Protein AF-0000000074753917 (afdb_homodimer)

pLDDT: mean 88.94, std 12.9, range [31.03, 98.81]

Solvent-accessible surface area (backbone atoms only — not comparable to full-atom values): 69156 Å² total; per-residue (Å²): 127,80,75,70,12,52,40,62,36,69,47,98,84,68,41,63,50,66,64,61,55,53,52,46,28,56,26,47,23,32,44,89,76,32,64,66,59,22,52,51,49,69,64,51,82,56,47,69,70,53,42,57,65,52,52,42,49,50,44,42,52,25,36,52,36,48,66,42,31,53,47,26,25,50,34,23,52,50,45,45,39,64,49,29,24,31,27,57,91,94,45,72,39,32,38,57,54,45,55,71,66,47,72,77,55,65,57,34,76,37,76,46,73,21,71,34,67,85,62,93,44,62,61,35,44,54,97,92,40,74,30,43,47,67,51,42,38,48,47,33,50,49,38,37,74,58,40,22,35,42,71,61,26,33,51,44,52,32,52,46,38,72,33,47,72,68,52,58,30,61,78,33,36,35,35,28,38,25,39,81,32,86,73,31,53,46,72,59,42,25,38,32,27,17,32,35,38,46,35,37,61,65,37,40,70,60,36,47,49,52,52,53,53,31,46,61,16,30,8,32,36,35,35,36,16,75,59,85,56,89,48,71,70,61,35,16,64,40,25,38,48,48,57,46,68,34,40,39,26,50,40,41,33,47,57,63,72,49,59,90,54,67,47,38,34,45,30,58,42,62,78,60,65,53,68,56,22,34,42,50,42,48,32,52,47,54,39,50,56,49,46,54,71,65,45,90,43,62,34,28,38,34,44,74,33,66,44,56,33,58,39,46,52,49,73,63,34,51,53,40,3,51,49,36,42,71,64,48,60,67,66,57,57,52,51,20,59,64,29,38,81,72,76,44,25,63,42,73,38,73,62,62,64,59,85,79,23,56,39,40,37,66,18,47,40,64,90,68,33,53,41,47,50,48,30,53,45,55,50,51,28,48,45,49,51,39,27,74,72,59,14,37,30,30,42,33,20,34,41,50,53,62,33,73,78,53,43,65,41,60,69,52,33,40,11,56,72,13,35,56,79,47,51,30,28,47,69,36,49,48,63,29,50,30,34,51,53,47,46,52,42,42,33,28,74,69,36,74,76,24,67,24,18,52,86,31,85,64,92,31,65,52,49,43,46,41,40,51,23,43,30,22,6,52,65,23,14,21,43,20,49,50,26,45,43,60,54,11,27,52,50,30,46,41,65,70,46,47,47,46,51,48,50,31,52,53,22,46,52,49,20,53,50,27,46,50,30,41,51,29,36,75,74,66,30,44,80,69,18,43,64,57,50,43,55,55,48,57,55,47,54,51,53,30,51,36,18,67,70,58,76,38,94,53,60,34,67,62,44,41,54,56,49,48,54,52,46,43,49,48,20,32,58,68,58,36,70,49,70,70,31,37,64,56,17,45,67,20,43,37,42,21,51,50,31,49,21,54,51,43,28,46,45,22,46,44,50,22,33,46,67,73,72,44,82,55,67,70,54,55,48,48,58,59,48,47,53,75,60,35,45,58,43,22,51,49,11,47,50,42,26,50,60,34,28,34,64,53,35,44,45,34,45,68,69,12,50,33,37,74,49,67,19,36,47,62,33,49,51,18,62,72,53,26,65,61,40,52,49,46,50,48,59,60,47,41,52,59,59,57,56,50,45,57,54,48,27,52,70,73,52,121,129,79,76,71,13,54,41,62,37,69,46,99,83,68,42,65,49,64,64,62,54,54,53,47,28,57,26,46,22,32,44,89,76,32,65,67,58,22,52,51,48,70,64,53,83,57,48,68,70,53,44,58,64,53,51,42,50,51,44,41,51,25,37,51,35,47,66,42,32,52,48,27,24,50,36,23,50,48,46,45,38,62,50,30,24,32,27,55,92,93,46,73,40,32,38,56,54,44,54,71,65,48,72,77,55,66,56,33,74,36,76,46,72,22,72,32,69,84,63,92,45,64,61,35,43,54,96,91,39,74,30,43,44,66,50,43,36,49,48,32,50,48,37,37,75,58,39,21,35,43,69,60,28,31,51,43,53,32,51,44,38,71,34,46,72,67,51,58,31,61,77,33,36,34,35,29,38,25,38,82,32,86,73,32,54,46,73,58,42,25,37,31,28,16,33,35,39,45,34,40,61,66,37,40,72,58,35,48,50,54,53,52,52,31,45,60,16,30,8,32,36,35,35,38,17,74,59,86,56,90,48,70,70,60,35,16,64,42,24,38,47,49,58,48,69,34,37,39,26,50,40,42,32,47,55,61,71,49,59,90,54,67,46,39,33,44,30,59,42,62,77,59,66,53,68,56,22,33,44,48,43,48,35,52,46,54,36,49,55,48,47,55,71,65,44,91,43,64,34,27,40,34,45,72,32,68,46,57,33,56,38,45,52,49,75,61,34,52,52,40,4,52,49,35,42,71,65,48,62,65,65,58,59,55,50,20,59,65,29,39,81,73,76,45,26,62,43,74,39,75,61,62,63,60,86,80,24,54,40,39,38,66,18,48,38,61,89,66,35,54,42,46,50,48,31,53,45,56,52,51,27,48,45,50,51,40,25,76,72,60,14,38,29,31,43,34,20,34,41,51,52,62,35,72,77,51,43,67,39,61,71,50,34,40,12,56,71,12,35,55,79,47,51,32,26,46,69,36,48,48,63,29,50,31,34,51,52,48,45,51,41,42,33,27,75,69,35,74,75,24,68,22,19,53,85,31,87,65,91,31,65,52,48,46,47,40,40,51,24,42,30,22,7,50,66,25,14,20,43,21,49,50,27,45,41,60,55,13,27,50,49,30,46,41,64,70,44,48,48,47,52,48,51,31,50,53,22,46,53,50,19,55,51,28,45,49,29,40,50,30,35,75,73,66,30,44,80,67,18,44,63,57,50,43,55,55,50,57,55,47,55,53,54,28,51,36,18,66,70,59,75,38,93,53,58,34,66,62,44,40,53,56,49,48,53,53,47,44,48,48,21,33,57,69,57,35,71,49,70,71,32,38,63,56,18,44,69,21,44,38,41,21,51,50,31,49,22,54,51,44,28,46,46,23,46,46,51,24,33,47,68,71,70,44,83,55,67,69,54,55,49,49,59,60,48,48,55,75,60,36,44,59,43,24,50,50,12,48,51,43,26,50,60,34,28,36,63,54,35,48,46,35,46,67,70,13,50,31,36,73,48,67,19,35,48,63,38,48,53,19,61,73,55,27,64,61,41,50,48,44,49,48,58,61,47,41,54,58,59,56,57,50,45,57,53,48,28,51,70,72,53,119

Structure (mmCIF, N/CA/C/O backbone):
data_AF-0000000074753917-model_v1
#
loop_
_entity.id
_entity.type
_entity.pdbx_description
1 polymer 'very-long-chain (3R)-3-hydroxyacyl-CoA dehydratase'
#
loop_
_atom_site.group_PDB
_atom_site.id
_atom_site.type_symbol
_atom_site.label_atom_id
_atom_site.label_alt_id
_atom_site.label_comp_id
_atom_site.label_asym_id
_atom_site.label_entity_id
_atom_site.label_seq_id
_atom_site.pdbx_PDB_ins_code
_atom_site.Cartn_x
_atom_site.Cartn_y
_atom_site.Cartn_z
_atom_site.occupancy
_atom_site.B_iso_or_equiv
_atom_site.auth_seq_id
_atom_site.auth_comp_id
_atom_site.auth_asym_id
_atom_site.auth_atom_id
_atom_site.pdbx_PDB_model_num
ATOM 1 N N . MET A 1 1 ? 56.219 -2.816 -18.172 1 31.53 1 MET A N 1
ATOM 2 C CA . MET A 1 1 ? 55.719 -4.172 -17.984 1 31.53 1 MET A CA 1
ATOM 3 C C . MET A 1 1 ? 54.188 -4.199 -18.109 1 31.53 1 MET A C 1
ATOM 5 O O . MET A 1 1 ? 53.5 -3.49 -17.391 1 31.53 1 MET A O 1
ATOM 9 N N . ALA A 1 2 ? 53.75 -4.484 -19.141 1 47.72 2 ALA A N 1
ATOM 10 C CA . ALA A 1 2 ? 52.312 -4.484 -19.438 1 47.72 2 ALA A CA 1
ATOM 11 C C . ALA A 1 2 ? 51.562 -5.242 -18.359 1 47.72 2 ALA A C 1
ATOM 13 O O . ALA A 1 2 ? 52 -6.297 -17.891 1 47.72 2 ALA A O 1
ATOM 14 N N . ALA A 1 3 ? 50.625 -4.637 -17.734 1 69.56 3 ALA A N 1
ATOM 15 C CA . ALA A 1 3 ? 49.844 -5.172 -16.641 1 69.56 3 ALA A CA 1
ATOM 16 C C . ALA A 1 3 ? 49.188 -6.492 -17.047 1 69.56 3 ALA A C 1
ATOM 18 O O . ALA A 1 3 ? 48.656 -6.625 -18.141 1 69.56 3 ALA A O 1
ATOM 19 N N . THR A 1 4 ? 49.625 -7.695 -16.656 1 84.12 4 THR A N 1
ATOM 20 C CA . THR A 1 4 ? 49.125 -9.047 -16.922 1 84.12 4 THR A CA 1
ATOM 21 C C . THR A 1 4 ? 47.656 -9.18 -16.5 1 84.12 4 THR A C 1
ATOM 23 O O . THR A 1 4 ? 47.219 -8.5 -15.586 1 84.12 4 THR A O 1
ATOM 26 N N . GLY A 1 5 ? 46.906 -10.008 -17.438 1 93.88 5 GLY A N 1
ATOM 27 C CA . GLY A 1 5 ? 45.5 -10.266 -17.156 1 93.88 5 GLY A CA 1
ATOM 28 C C . GLY A 1 5 ? 44.562 -9.43 -17.984 1 93.88 5 GLY A C 1
ATOM 29 O O . GLY A 1 5 ? 44.906 -9.07 -19.125 1 93.88 5 GLY A O 1
ATOM 30 N N . LEU A 1 6 ? 43.375 -9.25 -17.547 1 95.88 6 LEU A N 1
ATOM 31 C CA . LEU A 1 6 ? 42.375 -8.5 -18.281 1 95.88 6 LEU A CA 1
ATOM 32 C C . LEU A 1 6 ? 42.562 -7 -18.109 1 95.88 6 LEU A C 1
ATOM 34 O O . LEU A 1 6 ? 42.625 -6.492 -17 1 95.88 6 LEU A O 1
ATOM 38 N N . ASN A 1 7 ? 42.688 -6.312 -19.266 1 95 7 ASN A N 1
ATOM 39 C CA . ASN A 1 7 ? 43 -4.887 -19.234 1 95 7 ASN A CA 1
ATOM 40 C C . ASN A 1 7 ? 42.219 -4.117 -20.297 1 95 7 ASN A C 1
ATOM 42 O O . ASN A 1 7 ? 41.688 -4.715 -21.234 1 95 7 ASN A O 1
ATOM 46 N N . PHE A 1 8 ? 42.25 -2.797 -20.141 1 95.94 8 PHE A N 1
ATOM 47 C CA . PHE A 1 8 ? 41.719 -1.912 -21.172 1 95.94 8 PHE A CA 1
ATOM 48 C C . PHE A 1 8 ? 42.594 -1.963 -22.422 1 95.94 8 PHE A C 1
ATOM 50 O O . PHE A 1 8 ? 43.781 -2.281 -22.328 1 95.94 8 PHE A O 1
ATOM 57 N N . PRO A 1 9 ? 42 -1.689 -23.562 1 93.31 9 PRO A N 1
ATOM 58 C CA . PRO A 1 9 ? 42.812 -1.707 -24.781 1 93.31 9 PRO A CA 1
ATOM 59 C C . PRO A 1 9 ? 43.812 -0.55 -24.859 1 93.31 9 PRO A C 1
ATOM 61 O O . PRO A 1 9 ? 43.594 0.493 -24.234 1 93.31 9 PRO A O 1
ATOM 64 N N . LEU A 1 10 ? 44.812 -0.802 -25.547 1 90.06 10 LEU A N 1
ATOM 65 C CA . LEU A 1 10 ? 45.75 0.277 -25.812 1 90.06 10 LEU A CA 1
ATOM 66 C C . LEU A 1 10 ? 45.188 1.241 -26.859 1 90.06 10 LEU A C 1
ATOM 68 O O . LEU A 1 10 ? 44.625 0.813 -27.859 1 90.06 10 LEU A O 1
ATOM 72 N N . ASP A 1 11 ? 45.281 2.484 -26.484 1 85.31 11 ASP A N 1
ATOM 73 C CA . ASP A 1 11 ? 44.812 3.465 -27.469 1 85.31 11 ASP A CA 1
ATOM 74 C C . ASP A 1 11 ? 45.938 3.807 -28.453 1 85.31 11 ASP A C 1
ATOM 76 O O . ASP A 1 11 ? 47 3.176 -28.453 1 85.31 11 ASP A O 1
ATOM 80 N N . ALA A 1 12 ? 45.719 4.91 -29.328 1 83.44 12 ALA A N 1
ATOM 81 C CA . ALA A 1 12 ? 46.656 5.328 -30.359 1 83.44 12 ALA A CA 1
ATOM 82 C C . ALA A 1 12 ? 47.938 5.883 -29.734 1 83.44 12 ALA A C 1
ATOM 84 O O . ALA A 1 12 ? 49 5.836 -30.359 1 83.44 12 ALA A O 1
ATOM 85 N N . LYS A 1 13 ? 47.812 6.273 -28.531 1 84.88 13 LYS A N 1
ATOM 86 C CA . LYS A 1 13 ? 48.969 6.879 -27.859 1 84.88 13 LYS A CA 1
ATOM 87 C C . LYS A 1 13 ? 49.688 5.863 -27 1 84.88 13 LYS A C 1
ATOM 89 O O . LYS A 1 13 ? 50.656 6.207 -26.297 1 84.88 13 LYS A O 1
ATOM 94 N N . GLY A 1 14 ? 49.188 4.73 -26.984 1 84.31 14 GLY A N 1
ATOM 95 C CA . GLY A 1 14 ? 49.812 3.674 -26.203 1 84.31 14 GLY A CA 1
ATOM 96 C C . GLY A 1 14 ? 49.375 3.652 -24.75 1 84.31 14 GLY A C 1
ATOM 97 O O . GLY A 1 14 ? 50.031 3.027 -23.906 1 84.31 14 GLY A O 1
ATOM 98 N N . GLU A 1 15 ? 48.438 4.34 -24.438 1 89.31 15 GLU A N 1
ATOM 99 C CA . GLU A 1 15 ? 47.875 4.367 -23.078 1 89.31 15 GLU A CA 1
ATOM 100 C C . GLU A 1 15 ? 46.594 3.58 -22.984 1 89.31 15 GLU A C 1
ATOM 102 O O . GLU A 1 15 ? 45.906 3.395 -24 1 89.31 15 GLU A O 1
ATOM 107 N N . ARG A 1 16 ? 46.344 3.053 -21.844 1 90.5 16 ARG A N 1
ATOM 108 C CA . ARG A 1 16 ? 45.094 2.305 -21.625 1 90.5 16 ARG A CA 1
ATOM 109 C C . ARG A 1 16 ? 44 3.197 -21.047 1 90.5 16 ARG A C 1
ATOM 111 O O . ARG A 1 16 ? 43.75 3.143 -19.844 1 90.5 16 ARG A O 1
ATOM 118 N N . SER A 1 17 ? 43.438 3.908 -21.922 1 89.62 17 SER A N 1
ATOM 119 C CA . SER A 1 17 ? 42.406 4.871 -21.516 1 89.62 17 SER A CA 1
ATOM 120 C C . SER A 1 17 ? 41.094 4.172 -21.172 1 89.62 17 SER A C 1
ATOM 122 O O . SER A 1 17 ? 40.656 3.307 -21.922 1 89.62 17 SER A O 1
ATOM 124 N N . THR A 1 18 ? 40.531 4.535 -20.047 1 94.31 18 THR A N 1
ATOM 125 C CA . THR A 1 18 ? 39.219 3.986 -19.641 1 94.31 18 THR A CA 1
ATOM 126 C C . THR A 1 18 ? 38.094 4.766 -20.281 1 94.31 18 THR A C 1
ATOM 128 O O . THR A 1 18 ? 37 4.219 -20.516 1 94.31 18 THR A O 1
ATOM 131 N N . THR A 1 19 ? 38.281 6.027 -20.594 1 94.25 19 THR A N 1
ATOM 132 C CA . THR A 1 19 ? 37.25 6.906 -21.156 1 94.25 19 THR A CA 1
ATOM 133 C C . THR A 1 19 ? 36.844 6.449 -22.562 1 94.25 19 THR A C 1
ATOM 135 O O . THR A 1 19 ? 35.656 6.395 -22.891 1 94.25 19 THR A O 1
ATOM 138 N N . GLY A 1 20 ? 37.844 6.16 -23.344 1 93.69 20 GLY A N 1
ATOM 139 C CA . GLY A 1 20 ? 37.562 5.723 -24.703 1 93.69 20 GLY A CA 1
ATOM 140 C C . GLY A 1 20 ? 36.719 4.453 -24.766 1 93.69 20 GLY A C 1
ATOM 141 O O . GLY A 1 20 ? 35.781 4.355 -25.562 1 93.69 20 GLY A O 1
ATOM 142 N N . LEU A 1 21 ? 37.094 3.477 -24.031 1 95.44 21 LEU A N 1
ATOM 143 C CA . LEU A 1 21 ? 36.344 2.225 -24 1 95.44 21 LEU A CA 1
ATOM 144 C C . LEU A 1 21 ? 34.906 2.455 -23.5 1 95.44 21 LEU A C 1
ATOM 146 O O . LEU A 1 21 ? 33.969 1.894 -24.062 1 95.44 21 LEU A O 1
ATOM 150 N N . ASN A 1 22 ? 34.812 3.234 -22.453 1 97.31 22 ASN A N 1
ATOM 151 C CA . ASN A 1 22 ? 33.531 3.527 -21.875 1 97.31 22 ASN A CA 1
ATOM 152 C C . ASN A 1 22 ? 32.594 4.18 -22.891 1 97.31 22 ASN A C 1
ATOM 154 O O . ASN A 1 22 ? 31.469 3.703 -23.109 1 97.31 22 ASN A O 1
ATOM 158 N N . GLN A 1 23 ? 33 5.246 -23.438 1 97.44 23 GLN A N 1
ATOM 159 C CA . GLN A 1 23 ? 32.219 5.965 -24.438 1 97.44 23 GLN A CA 1
ATOM 160 C C . GLN A 1 23 ? 31.938 5.078 -25.641 1 97.44 23 GLN A C 1
ATOM 162 O O . GLN A 1 23 ? 30.828 5.098 -26.188 1 97.44 23 GLN A O 1
ATOM 167 N N . GLY A 1 24 ? 32.906 4.285 -26.047 1 97.06 24 GLY A N 1
ATOM 168 C CA . GLY A 1 24 ? 32.719 3.373 -27.172 1 97.06 24 GLY A CA 1
ATOM 169 C C . GLY A 1 24 ? 31.672 2.309 -26.922 1 97.06 24 GLY A C 1
ATOM 170 O O . GLY A 1 24 ? 30.953 1.929 -27.844 1 97.06 24 GLY A O 1
ATOM 171 N N . ALA A 1 25 ? 31.625 1.801 -25.75 1 98.31 25 ALA A N 1
ATOM 172 C CA . ALA A 1 25 ? 30.641 0.779 -25.406 1 98.31 25 ALA A CA 1
ATOM 173 C C . ALA A 1 25 ? 29.219 1.312 -25.562 1 98.31 25 ALA A C 1
ATOM 175 O O . ALA A 1 25 ? 28.344 0.635 -26.109 1 98.31 25 ALA A O 1
ATOM 176 N N . PHE A 1 26 ? 28.938 2.52 -25.094 1 98.56 26 PHE A N 1
ATOM 177 C CA . PHE A 1 26 ? 27.609 3.113 -25.188 1 98.56 26 PHE A CA 1
ATOM 178 C C . PHE A 1 26 ? 27.312 3.508 -26.641 1 98.56 26 PHE A C 1
ATOM 180 O O . PHE A 1 26 ? 26.156 3.406 -27.078 1 98.56 26 PHE A O 1
ATOM 187 N N . ALA A 1 27 ? 28.344 3.953 -27.297 1 98.38 27 ALA A N 1
ATOM 188 C CA . ALA A 1 27 ? 28.156 4.258 -28.719 1 98.38 27 ALA A CA 1
ATOM 189 C C . ALA A 1 27 ? 27.766 3.01 -29.5 1 98.38 27 ALA A C 1
ATOM 191 O O . ALA A 1 27 ? 26.812 3.039 -30.297 1 98.38 27 ALA A O 1
ATOM 192 N N . ALA A 1 28 ? 28.453 1.962 -29.266 1 98.38 28 ALA A N 1
ATOM 193 C CA . ALA A 1 28 ? 28.172 0.703 -29.953 1 98.38 28 ALA A CA 1
ATOM 194 C C . ALA A 1 28 ? 26.766 0.196 -29.609 1 98.38 28 ALA A C 1
ATOM 196 O O . ALA A 1 28 ? 26.062 -0.339 -30.469 1 98.38 28 ALA A O 1
ATOM 197 N N . ALA A 1 29 ? 26.359 0.346 -28.422 1 98.56 29 ALA A N 1
ATOM 198 C CA . ALA A 1 29 ? 25.078 -0.167 -27.922 1 98.56 29 ALA A CA 1
ATOM 199 C C . ALA A 1 29 ? 23.922 0.517 -28.625 1 98.56 29 ALA A C 1
ATOM 201 O O . ALA A 1 29 ? 22.875 -0.106 -28.875 1 98.56 29 ALA A O 1
ATOM 202 N N . VAL A 1 30 ? 24.031 1.775 -29 1 98.12 30 VAL A N 1
ATOM 203 C CA . VAL A 1 30 ? 22.859 2.508 -29.484 1 98.12 30 VAL A CA 1
ATOM 204 C C . VAL A 1 30 ? 22.969 2.701 -30.984 1 98.12 30 VAL A C 1
ATOM 206 O O . VAL A 1 30 ? 22.016 3.15 -31.625 1 98.12 30 VAL A O 1
ATOM 209 N N . LYS A 1 31 ? 24.047 2.369 -31.578 1 97.75 31 LYS A N 1
ATOM 210 C CA . LYS A 1 31 ? 24.359 2.672 -32.969 1 97.75 31 LYS A CA 1
ATOM 211 C C . LYS A 1 31 ? 23.25 2.17 -33.906 1 97.75 31 LYS A C 1
ATOM 213 O O . LYS A 1 31 ? 22.781 2.906 -34.781 1 97.75 31 LYS A O 1
ATOM 218 N N . ALA A 1 32 ? 22.812 0.999 -33.781 1 96.94 32 ALA A N 1
ATOM 219 C CA . ALA A 1 32 ? 21.859 0.366 -34.656 1 96.94 32 ALA A CA 1
ATOM 220 C C . ALA A 1 32 ? 20.422 0.799 -34.344 1 96.94 32 ALA A C 1
ATOM 222 O O . ALA A 1 32 ? 19.5 0.543 -35.125 1 96.94 32 ALA A O 1
ATOM 223 N N . HIS A 1 33 ? 20.234 1.512 -33.312 1 94.88 33 HIS A N 1
ATOM 224 C CA . HIS A 1 33 ? 18.875 1.725 -32.812 1 94.88 33 HIS A CA 1
ATOM 225 C C . HIS A 1 33 ? 18.484 3.195 -32.906 1 94.88 33 HIS A C 1
ATOM 227 O O . HIS A 1 33 ? 17.297 3.523 -32.938 1 94.88 33 HIS A O 1
ATOM 233 N N . SER A 1 34 ? 19.438 4.039 -32.875 1 95.69 34 SER A N 1
ATOM 234 C CA . SER A 1 34 ? 19.188 5.469 -33 1 95.69 34 SER A CA 1
ATOM 235 C C . SER A 1 34 ? 20.406 6.211 -33.5 1 95.69 34 SER A C 1
ATOM 237 O O . SER A 1 34 ? 21.391 6.383 -32.781 1 95.69 34 SER A O 1
ATOM 239 N N . LYS A 1 35 ? 20.281 6.75 -34.656 1 96.62 35 LYS A N 1
ATOM 240 C CA . LYS A 1 35 ? 21.375 7.523 -35.219 1 96.62 35 LYS A CA 1
ATOM 241 C C . LYS A 1 35 ? 21.656 8.781 -34.406 1 96.62 35 LYS A C 1
ATOM 243 O O . LYS A 1 35 ? 22.812 9.148 -34.188 1 96.62 35 LYS A O 1
ATOM 248 N N . GLU A 1 36 ? 20.641 9.328 -34 1 96.19 36 GLU A N 1
ATOM 249 C CA . GLU A 1 36 ? 20.766 10.539 -33.188 1 96.19 36 GLU A CA 1
ATOM 250 C C . GLU A 1 36 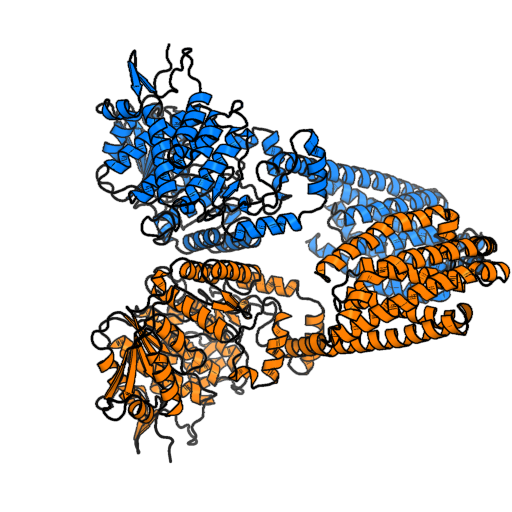? 21.516 10.266 -31.891 1 96.19 36 GLU A C 1
ATOM 252 O O . GLU A 1 36 ? 22.406 11.031 -31.5 1 96.19 36 GLU A O 1
ATOM 257 N N . ALA A 1 37 ? 21.125 9.234 -31.234 1 97.06 37 ALA A N 1
ATOM 258 C CA . ALA A 1 37 ? 21.781 8.875 -29.984 1 97.06 37 ALA A CA 1
ATOM 259 C C . ALA A 1 37 ? 23.25 8.531 -30.203 1 97.06 37 ALA A C 1
ATOM 261 O O . ALA A 1 37 ? 24.109 8.898 -29.391 1 97.06 37 ALA A O 1
ATOM 262 N N . PHE A 1 38 ? 23.562 7.844 -31.312 1 97.69 38 PHE A N 1
ATOM 263 C CA . PHE A 1 38 ? 24.938 7.461 -31.641 1 97.69 38 PHE A CA 1
ATOM 264 C C . PHE A 1 38 ? 25.797 8.695 -31.859 1 97.69 38 PHE A C 1
ATOM 266 O O . PHE A 1 38 ? 26.875 8.805 -31.266 1 97.69 38 PHE A O 1
ATOM 273 N N . GLU A 1 39 ? 25.344 9.617 -32.531 1 97.81 39 GLU A N 1
ATOM 274 C CA . GLU A 1 39 ? 26.078 10.844 -32.812 1 97.81 39 GLU A CA 1
ATOM 275 C C . GLU A 1 39 ? 26.281 11.68 -31.547 1 97.81 39 GLU A C 1
ATOM 277 O O . GLU A 1 39 ? 27.328 12.289 -31.359 1 97.81 39 GLU A O 1
ATOM 282 N N . ALA A 1 40 ? 25.297 11.641 -30.766 1 97.69 40 ALA A N 1
ATOM 283 C CA . ALA A 1 40 ? 25.391 12.398 -29.531 1 97.69 40 ALA A CA 1
ATOM 284 C C . ALA A 1 40 ? 26.469 11.828 -28.609 1 97.69 40 ALA A C 1
ATOM 286 O O . ALA A 1 40 ? 27.203 12.578 -27.969 1 97.69 40 ALA A O 1
ATOM 287 N N . VAL A 1 41 ? 26.531 10.523 -28.5 1 98.06 41 VAL A N 1
ATOM 288 C CA . VAL A 1 41 ? 27.547 9.867 -27.672 1 98.06 41 VAL A CA 1
ATOM 289 C C . VAL A 1 41 ? 28.938 10.164 -28.219 1 98.06 41 VAL A C 1
ATOM 291 O O . VAL A 1 41 ? 29.844 10.508 -27.469 1 98.06 41 VAL A O 1
ATOM 294 N N . GLU A 1 42 ? 29.094 10.125 -29.484 1 96.81 42 GLU A N 1
ATOM 295 C CA . GLU A 1 42 ? 30.391 10.352 -30.109 1 96.81 42 GLU A CA 1
ATOM 296 C C . GLU A 1 42 ? 30.828 11.805 -29.953 1 96.81 42 GLU A C 1
ATOM 298 O O . GLU A 1 42 ? 32.031 12.078 -29.812 1 96.81 42 GLU A O 1
ATOM 303 N N . ALA A 1 43 ? 29.938 12.656 -29.875 1 96.69 43 ALA A N 1
ATOM 304 C CA . ALA A 1 43 ? 30.219 14.086 -29.844 1 96.69 43 ALA A CA 1
ATOM 305 C C . ALA A 1 43 ? 30.531 14.555 -28.422 1 96.69 43 ALA A C 1
ATOM 307 O O . ALA A 1 43 ? 31.078 15.648 -28.219 1 96.69 43 ALA A O 1
ATOM 308 N N . GLU A 1 44 ? 30.219 13.734 -27.453 1 96.81 44 GLU A N 1
ATOM 309 C CA . GLU A 1 44 ? 30.422 14.141 -26.062 1 96.81 44 GLU A CA 1
ATOM 310 C C . GLU A 1 44 ? 31.906 14.289 -25.75 1 96.81 44 GLU A C 1
ATOM 312 O O . GLU A 1 44 ? 32.656 13.297 -25.734 1 96.81 44 GLU A O 1
ATOM 317 N N . ARG A 1 45 ? 32.438 15.477 -25.422 1 92.12 45 ARG A N 1
ATOM 318 C CA . ARG A 1 45 ? 33.875 15.727 -25.156 1 92.12 45 ARG A CA 1
ATOM 319 C C . ARG A 1 45 ? 34.188 15.57 -23.688 1 92.12 45 ARG A C 1
ATOM 321 O O . ARG A 1 45 ? 35.312 15.164 -23.328 1 92.12 45 ARG A O 1
ATOM 328 N N . LYS A 1 46 ? 33.281 15.891 -22.797 1 93.56 46 LYS A N 1
ATOM 329 C CA . LYS A 1 46 ? 33.469 15.766 -21.359 1 93.56 46 LYS A CA 1
ATOM 330 C C . LYS A 1 46 ? 32.719 14.547 -20.812 1 93.56 46 LYS A C 1
ATOM 332 O O . LYS A 1 46 ? 31.781 14.688 -20.016 1 93.56 46 LYS A O 1
ATOM 337 N N . TRP A 1 47 ? 33.312 13.383 -21.172 1 95.19 47 TRP A N 1
ATOM 338 C CA . TRP A 1 47 ? 32.625 12.133 -20.875 1 95.19 47 TRP A CA 1
ATOM 339 C C . TRP A 1 47 ? 32.562 11.891 -19.375 1 95.19 47 TRP A C 1
ATOM 341 O O . TRP A 1 47 ? 31.594 11.297 -18.875 1 95.19 47 TRP A O 1
ATOM 351 N N . ARG A 1 48 ? 33.438 12.391 -18.641 1 91.44 48 ARG A N 1
ATOM 352 C CA . ARG A 1 48 ? 33.531 12.125 -17.219 1 91.44 48 ARG A CA 1
ATOM 353 C C . ARG A 1 48 ? 32.25 12.562 -16.5 1 91.44 48 ARG A C 1
ATOM 355 O O . ARG A 1 48 ? 31.766 11.867 -15.602 1 91.44 48 ARG A O 1
ATOM 362 N N . PHE A 1 49 ? 31.688 13.633 -16.922 1 87.62 49 PHE A N 1
ATOM 363 C CA . PHE A 1 49 ? 30.469 14.102 -16.266 1 87.62 49 PHE A CA 1
ATOM 364 C C . PHE A 1 49 ? 29.281 14.078 -17.234 1 87.62 49 PHE A C 1
ATOM 366 O O . PHE A 1 49 ? 28.125 14.055 -16.797 1 87.62 49 PHE A O 1
ATOM 373 N N . GLY A 1 50 ? 29.562 14 -18.438 1 93.75 50 GLY A N 1
ATOM 374 C CA . GLY A 1 50 ? 28.516 14.07 -19.438 1 93.75 50 GLY A CA 1
ATOM 375 C C . GLY A 1 50 ? 27.906 12.719 -19.766 1 93.75 50 GLY A C 1
ATOM 376 O O . GLY A 1 50 ? 26.891 12.641 -20.469 1 93.75 50 GLY A O 1
ATOM 377 N N . TYR A 1 51 ? 28.453 11.633 -19.219 1 96.75 51 TYR A N 1
ATOM 378 C CA . TYR A 1 51 ? 28.016 10.289 -19.594 1 96.75 51 TYR A CA 1
ATOM 379 C C . TYR A 1 51 ? 26.578 10.039 -19.156 1 96.75 51 TYR A C 1
ATOM 381 O O . TYR A 1 51 ? 25.875 9.25 -19.781 1 96.75 51 TYR A O 1
ATOM 389 N N . ALA A 1 52 ? 26.109 10.711 -18.125 1 95.56 52 ALA A N 1
ATOM 390 C CA . ALA A 1 52 ? 24.844 10.398 -17.469 1 95.56 52 ALA A CA 1
ATOM 391 C C . ALA A 1 52 ? 23.672 10.539 -18.438 1 95.56 52 ALA A C 1
ATOM 393 O O . ALA A 1 52 ? 22.797 9.672 -18.484 1 95.56 52 ALA A O 1
ATOM 394 N N . ARG A 1 53 ? 23.625 11.586 -19.203 1 94.81 53 ARG A N 1
ATOM 395 C CA . ARG A 1 53 ? 22.516 11.812 -20.109 1 94.81 53 ARG A CA 1
ATOM 396 C C . ARG A 1 53 ? 22.453 10.727 -21.188 1 94.81 53 ARG A C 1
ATOM 398 O O . ARG A 1 53 ? 21.375 10.344 -21.625 1 94.81 53 ARG A O 1
ATOM 405 N N . HIS A 1 54 ? 23.609 10.211 -21.578 1 97.06 54 HIS A N 1
ATOM 406 C CA . HIS A 1 54 ? 23.656 9.18 -22.609 1 97.06 54 HIS A CA 1
ATOM 407 C C . HIS A 1 54 ? 23.219 7.828 -22.062 1 97.06 54 HIS A C 1
ATOM 409 O O . HIS A 1 54 ? 22.625 7.023 -22.781 1 97.06 54 HIS A O 1
ATOM 415 N N . VAL A 1 55 ? 23.547 7.621 -20.797 1 97.25 55 VAL A N 1
ATOM 416 C CA . VAL A 1 55 ? 23.094 6.395 -20.156 1 97.25 55 VAL A CA 1
ATOM 417 C C . VAL A 1 55 ? 21.562 6.398 -20.047 1 97.25 55 VAL A C 1
ATOM 419 O O . VAL A 1 55 ? 20.922 5.383 -20.312 1 97.25 55 VAL A O 1
ATOM 422 N N . VAL A 1 56 ? 20.984 7.496 -19.656 1 95.19 56 VAL A N 1
ATOM 423 C CA . VAL A 1 56 ? 19.531 7.629 -19.562 1 95.19 56 VAL A CA 1
ATOM 424 C C . VAL A 1 56 ? 18.906 7.395 -20.922 1 95.19 56 VAL A C 1
ATOM 426 O O . VAL A 1 56 ? 17.906 6.672 -21.047 1 95.19 56 VAL A O 1
ATOM 429 N N . ARG A 1 57 ? 19.484 8.016 -21.922 1 94.69 57 ARG A N 1
ATOM 430 C CA . ARG A 1 57 ? 18.953 7.875 -23.281 1 94.69 57 ARG A CA 1
ATOM 431 C C . ARG A 1 57 ? 19.031 6.426 -23.734 1 94.69 57 ARG A C 1
ATOM 433 O O . ARG A 1 57 ? 18.094 5.93 -24.391 1 94.69 57 ARG A O 1
ATOM 440 N N . GLN A 1 58 ? 20.125 5.801 -23.484 1 96.81 58 GLN A N 1
ATOM 441 C CA . GLN A 1 58 ? 20.266 4.391 -23.828 1 96.81 58 GLN A CA 1
ATOM 442 C C . GLN A 1 58 ? 19.172 3.553 -23.156 1 96.81 58 GLN A C 1
ATOM 444 O O . GLN A 1 58 ? 18.609 2.65 -23.766 1 96.81 58 GLN A O 1
ATOM 449 N N . ALA A 1 59 ? 18.906 3.795 -21.891 1 95.5 59 ALA A N 1
ATOM 450 C CA . ALA A 1 59 ? 17.859 3.076 -21.172 1 95.5 59 ALA A CA 1
ATOM 451 C C . ALA A 1 59 ? 16.484 3.342 -21.781 1 95.5 59 ALA A C 1
ATOM 453 O O . ALA A 1 59 ? 15.656 2.436 -21.875 1 95.5 59 ALA A O 1
ATOM 454 N N . GLN A 1 60 ? 16.25 4.547 -22.188 1 94.5 60 GLN A N 1
ATOM 455 C CA . GLN A 1 60 ? 14.992 4.906 -22.828 1 94.5 60 GLN A CA 1
ATOM 456 C C . GLN A 1 60 ? 14.812 4.141 -24.141 1 94.5 60 GLN A C 1
ATOM 458 O O . GLN A 1 60 ? 13.727 3.629 -24.422 1 94.5 60 GLN A O 1
ATOM 463 N N . LEU A 1 61 ? 15.883 4.082 -24.891 1 95 61 LEU A N 1
ATOM 464 C CA . LEU A 1 61 ? 15.828 3.371 -26.156 1 95 61 LEU A CA 1
ATOM 465 C C . LEU A 1 61 ? 15.562 1.886 -25.938 1 95 61 LEU A C 1
ATOM 467 O O . LEU A 1 61 ? 14.766 1.279 -26.656 1 95 61 LEU A O 1
ATOM 471 N N . ALA A 1 62 ? 16.203 1.329 -24.953 1 96.12 62 ALA A N 1
ATOM 472 C CA . ALA A 1 62 ? 16.016 -0.088 -24.641 1 96.12 62 ALA A CA 1
ATOM 473 C C . ALA A 1 62 ? 14.602 -0.376 -24.172 1 96.12 62 ALA A C 1
ATOM 475 O O . ALA A 1 62 ? 14.133 -1.517 -24.25 1 96.12 62 ALA A O 1
ATOM 476 N N . SER A 1 63 ? 13.875 0.623 -23.75 1 93.56 63 SER A N 1
ATOM 477 C CA . SER A 1 63 ? 12.539 0.456 -23.172 1 93.56 63 SER A CA 1
ATOM 478 C C . SER A 1 63 ? 11.461 0.694 -24.234 1 93.56 63 SER A C 1
ATOM 480 O O . SER A 1 63 ? 10.273 0.7 -23.906 1 93.56 63 SER A O 1
ATOM 482 N N . THR A 1 64 ? 11.852 0.861 -25.484 1 92.75 64 THR A N 1
ATOM 483 C CA . THR A 1 64 ? 10.891 1.143 -26.547 1 92.75 64 THR A CA 1
ATOM 484 C C . THR A 1 64 ? 10.289 -0.151 -27.094 1 92.75 64 THR A C 1
ATOM 486 O O . THR A 1 64 ? 9.102 -0.21 -27.391 1 92.75 64 THR A O 1
ATOM 489 N N . ALA A 1 65 ? 11.141 -1.175 -27.188 1 93.31 65 ALA A N 1
ATOM 490 C CA . ALA A 1 65 ? 10.711 -2.461 -27.734 1 93.31 65 ALA A CA 1
ATOM 491 C C . ALA A 1 65 ? 11.609 -3.592 -27.25 1 93.31 65 ALA A C 1
ATOM 493 O O . ALA A 1 65 ? 12.773 -3.361 -26.906 1 93.31 65 ALA A O 1
ATOM 494 N N . PRO A 1 66 ? 11.031 -4.816 -27.266 1 95.06 66 PRO A N 1
ATOM 495 C CA . PRO A 1 66 ? 11.867 -5.945 -26.844 1 95.06 66 PRO A CA 1
ATOM 496 C C . PRO A 1 66 ? 13.102 -6.129 -27.719 1 95.06 66 PRO A C 1
ATOM 498 O O . PRO A 1 66 ? 14.188 -6.418 -27.219 1 95.06 66 PRO A O 1
ATOM 501 N N . GLU A 1 67 ? 12.969 -5.926 -29 1 96.38 67 GLU A N 1
ATOM 502 C CA . GLU A 1 67 ? 14.086 -6.09 -29.938 1 96.38 67 GLU A CA 1
ATOM 503 C C . GLU A 1 67 ? 15.18 -5.062 -29.672 1 96.38 67 GLU A C 1
ATOM 505 O O . GLU A 1 67 ? 16.359 -5.367 -29.797 1 96.38 67 GLU A O 1
ATOM 510 N N . ALA A 1 68 ? 14.758 -3.875 -29.312 1 96.56 68 ALA A N 1
ATOM 511 C CA . ALA A 1 68 ? 15.734 -2.83 -29 1 96.56 68 ALA A CA 1
ATOM 512 C C . ALA A 1 68 ? 16.516 -3.172 -27.734 1 96.56 68 ALA A C 1
ATOM 514 O O . ALA A 1 68 ? 17.734 -2.963 -27.688 1 96.56 68 ALA A O 1
ATOM 515 N N . ALA A 1 69 ? 15.82 -3.672 -26.766 1 97.69 69 ALA A N 1
ATOM 516 C CA . ALA A 1 69 ? 16.469 -4.051 -25.516 1 97.69 69 ALA A CA 1
ATOM 517 C C . ALA A 1 69 ? 17.531 -5.133 -25.75 1 97.69 69 ALA A C 1
ATOM 519 O O . ALA A 1 69 ? 18.656 -5.016 -25.297 1 97.69 69 ALA A O 1
ATOM 520 N N . LEU A 1 70 ? 17.172 -6.172 -26.516 1 98.5 70 LEU A N 1
ATOM 521 C CA . LEU A 1 70 ? 18.078 -7.285 -26.797 1 98.5 70 LEU A CA 1
ATOM 522 C C . LEU A 1 70 ? 19.219 -6.84 -27.688 1 98.5 70 LEU A C 1
ATOM 524 O O . LEU A 1 70 ? 20.375 -7.219 -27.469 1 98.5 70 LEU A O 1
ATOM 528 N N . GLY A 1 71 ? 18.875 -6.031 -28.656 1 98.56 71 GLY A N 1
ATOM 529 C CA . GLY A 1 71 ? 19.906 -5.547 -29.562 1 98.56 71 GLY A CA 1
ATOM 530 C C . GLY A 1 71 ? 20.938 -4.672 -28.891 1 98.56 71 GLY A C 1
ATOM 531 O O . GLY A 1 71 ? 22.141 -4.824 -29.125 1 98.56 71 GLY A O 1
ATOM 532 N N . ILE A 1 72 ? 20.531 -3.793 -28.078 1 98.56 72 ILE A N 1
ATOM 533 C CA . ILE A 1 72 ? 21.406 -2.885 -27.344 1 98.56 72 ILE A CA 1
ATOM 534 C C . ILE A 1 72 ? 22.328 -3.686 -26.438 1 98.56 72 ILE A C 1
ATOM 536 O O . ILE A 1 72 ? 23.531 -3.424 -26.375 1 98.56 72 ILE A O 1
ATOM 540 N N . ALA A 1 73 ? 21.734 -4.617 -25.766 1 98.75 73 ALA A N 1
ATOM 541 C CA . ALA A 1 73 ? 22.531 -5.465 -24.875 1 98.75 73 ALA A CA 1
ATOM 542 C C . ALA A 1 73 ? 23.578 -6.258 -25.656 1 98.75 73 ALA A C 1
ATOM 544 O O . ALA A 1 73 ? 24.75 -6.312 -25.266 1 98.75 73 ALA A O 1
ATOM 545 N N . LYS A 1 74 ? 23.188 -6.82 -26.75 1 98.56 74 LYS A N 1
ATOM 546 C CA . LYS A 1 74 ? 24.078 -7.629 -27.562 1 98.56 74 LYS A CA 1
ATOM 547 C C . LYS A 1 74 ? 25.219 -6.785 -28.141 1 98.56 74 LYS A C 1
ATOM 549 O O . LYS A 1 74 ? 26.375 -7.191 -28.078 1 98.56 74 LYS A O 1
ATOM 554 N N . ASP A 1 75 ? 24.875 -5.625 -28.625 1 98.69 75 ASP A N 1
ATOM 555 C CA . ASP A 1 75 ? 25.875 -4.762 -29.25 1 98.69 75 ASP A CA 1
ATOM 556 C C . ASP A 1 75 ? 26.844 -4.195 -28.219 1 98.69 75 ASP A C 1
ATOM 558 O O . ASP A 1 75 ? 28.047 -4.102 -28.484 1 98.69 75 ASP A O 1
ATOM 562 N N . GLY A 1 76 ? 26.297 -3.801 -27.109 1 98.62 76 GLY A N 1
ATOM 563 C CA . GLY A 1 76 ? 27.156 -3.303 -26.062 1 98.62 76 GLY A CA 1
ATOM 564 C C . GLY A 1 76 ? 28.156 -4.336 -25.562 1 98.62 76 GLY A C 1
ATOM 565 O O . GLY A 1 76 ? 29.359 -4.078 -25.516 1 98.62 76 GLY A O 1
ATOM 566 N N . LEU A 1 77 ? 27.672 -5.516 -25.234 1 98.62 77 LEU A N 1
ATOM 567 C CA . LEU A 1 77 ? 28.531 -6.586 -24.75 1 98.62 77 LEU A CA 1
ATOM 568 C C . LEU A 1 77 ? 29.484 -7.055 -25.844 1 98.62 77 LEU A C 1
ATOM 570 O O . LEU A 1 77 ? 30.641 -7.383 -25.562 1 98.62 77 LEU A O 1
ATOM 574 N N . GLY A 1 78 ? 28.984 -7.133 -27.062 1 98.12 78 GLY A N 1
ATOM 575 C CA . GLY A 1 78 ? 29.844 -7.504 -28.188 1 98.12 78 GLY A CA 1
ATOM 576 C C . GLY A 1 78 ? 31.047 -6.594 -28.328 1 98.12 78 GLY A C 1
ATOM 577 O O . GLY A 1 78 ? 32.156 -7.066 -28.531 1 98.12 78 GLY A O 1
ATOM 578 N N . TYR A 1 79 ? 30.812 -5.316 -28.219 1 98.12 79 TYR A N 1
ATOM 579 C CA . TYR A 1 79 ? 31.891 -4.336 -28.297 1 98.12 79 TYR A CA 1
ATOM 580 C C . TYR A 1 79 ? 32.906 -4.566 -27.203 1 98.12 79 TYR A C 1
ATOM 582 O O . TYR A 1 79 ? 34.125 -4.566 -27.453 1 98.12 79 TYR A O 1
ATOM 590 N N . LEU A 1 80 ? 32.469 -4.77 -26 1 98.31 80 LEU A N 1
ATOM 591 C CA . LEU A 1 80 ? 33.344 -4.914 -24.859 1 98.31 80 LEU A CA 1
ATOM 592 C C . LEU A 1 80 ? 34.188 -6.184 -24.984 1 98.31 80 LEU A C 1
ATOM 594 O O . LEU A 1 80 ? 35.406 -6.16 -24.719 1 98.31 80 LEU A O 1
ATOM 598 N N . HIS A 1 81 ? 33.594 -7.285 -25.344 1 97.81 81 HIS A N 1
ATOM 599 C CA . HIS A 1 81 ? 34.281 -8.562 -25.453 1 97.81 81 HIS A CA 1
ATOM 600 C C . HIS A 1 81 ? 35.281 -8.539 -26.594 1 97.81 81 HIS A C 1
ATOM 602 O O . HIS A 1 81 ? 36.312 -9.219 -26.531 1 97.81 81 HIS A O 1
ATOM 608 N N . SER A 1 82 ? 35.062 -7.738 -27.594 1 96.75 82 SER A N 1
ATOM 609 C CA . SER A 1 82 ? 35.969 -7.664 -28.734 1 96.75 82 SER A CA 1
ATOM 610 C C . SER A 1 82 ? 37.062 -6.625 -28.531 1 96.75 82 SER A C 1
ATOM 612 O O . SER A 1 82 ? 38.094 -6.652 -29.203 1 96.75 82 SER A O 1
ATOM 614 N N . THR A 1 83 ? 36.844 -5.699 -27.594 1 96.06 83 THR A N 1
ATOM 615 C CA . THR A 1 83 ? 37.75 -4.574 -27.453 1 96.06 83 THR A CA 1
ATOM 616 C C . THR A 1 83 ? 38.656 -4.754 -26.234 1 96.06 83 THR A C 1
ATOM 618 O O . THR A 1 83 ? 39.812 -4.387 -26.266 1 96.06 83 THR A O 1
ATOM 621 N N . MET A 1 84 ? 38.125 -5.285 -25.125 1 96.81 84 MET A N 1
ATOM 622 C CA . MET A 1 84 ? 38.938 -5.543 -23.938 1 96.81 84 MET A CA 1
ATOM 623 C C . MET A 1 84 ? 40 -6.578 -24.234 1 96.81 84 MET A C 1
ATOM 625 O O . MET A 1 84 ? 39.781 -7.535 -24.969 1 96.81 84 MET A O 1
ATOM 629 N N . GLU A 1 85 ? 41.156 -6.387 -23.578 1 95.62 85 GLU A N 1
ATOM 630 C CA . GLU A 1 85 ? 42.312 -7.234 -23.922 1 95.62 85 GLU A CA 1
ATOM 631 C C . GLU A 1 85 ? 42.719 -8.109 -22.75 1 95.62 85 GLU A C 1
ATOM 633 O O . GLU A 1 85 ? 42.688 -7.676 -21.594 1 95.62 85 GLU A O 1
ATOM 638 N N . PHE A 1 86 ? 43.031 -9.312 -23.062 1 96.56 86 PHE A N 1
ATOM 639 C CA . PHE A 1 86 ? 43.656 -10.234 -22.125 1 96.56 86 PHE A CA 1
ATOM 640 C C . PHE A 1 86 ? 45.125 -10.422 -22.438 1 96.56 86 PHE A C 1
A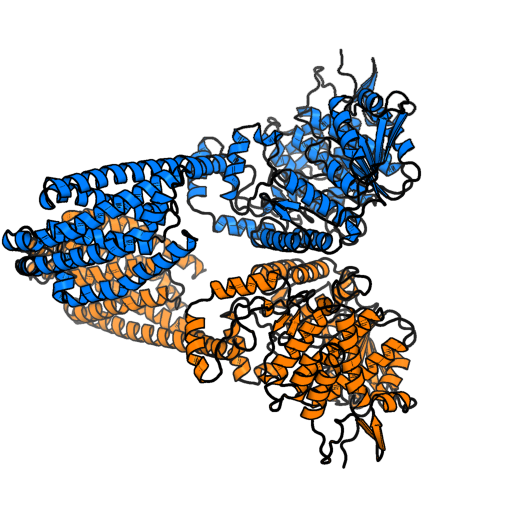TOM 642 O O . PHE A 1 86 ? 45.469 -10.906 -23.516 1 96.56 86 PHE A O 1
ATOM 649 N N . CYS A 1 87 ? 45.969 -10.031 -21.469 1 95 87 CYS A N 1
ATOM 650 C CA . CYS A 1 87 ? 47.406 -10.031 -21.672 1 95 87 CYS A CA 1
ATOM 651 C C . CYS A 1 87 ? 48.062 -11.148 -20.891 1 95 87 CYS A C 1
ATOM 653 O O . CYS A 1 87 ? 47.844 -11.289 -19.688 1 95 87 CYS A O 1
ATOM 655 N N . ARG A 1 88 ? 48.844 -11.953 -21.469 1 91.56 88 ARG A N 1
ATOM 656 C CA . ARG A 1 88 ? 49.625 -13.016 -20.844 1 91.56 88 ARG A CA 1
ATOM 657 C C . ARG A 1 88 ? 51.031 -13.109 -21.469 1 91.56 88 ARG A C 1
ATOM 659 O O . ARG A 1 88 ? 51.156 -13.438 -22.656 1 91.56 88 ARG A O 1
ATOM 666 N N . GLY A 1 89 ? 52.062 -12.867 -20.688 1 85.25 89 GLY A N 1
ATOM 667 C CA . GLY A 1 89 ? 53.406 -12.773 -21.219 1 85.25 89 GLY A CA 1
ATOM 668 C C . GLY A 1 89 ? 53.562 -11.633 -22.203 1 85.25 89 GLY A C 1
ATOM 669 O O . GLY A 1 89 ? 53.281 -10.484 -21.891 1 85.25 89 GLY A O 1
ATOM 670 N N . GLU A 1 90 ? 53.969 -12.023 -23.5 1 84.5 90 GLU A N 1
ATOM 671 C CA . GLU A 1 90 ? 54.188 -11.008 -24.531 1 84.5 90 GLU A CA 1
ATOM 672 C C . GLU A 1 90 ? 53 -10.945 -25.5 1 84.5 90 GLU A C 1
ATOM 674 O O . GLU A 1 90 ? 52.969 -10.094 -26.391 1 84.5 90 GLU A O 1
ATOM 679 N N . GLU A 1 91 ? 51.969 -11.68 -25.141 1 90.06 91 GLU A N 1
ATOM 680 C CA . GLU A 1 91 ? 50.844 -11.734 -26.062 1 90.06 91 GLU A CA 1
ATOM 681 C C . GLU A 1 91 ? 49.625 -10.992 -25.484 1 90.06 91 GLU A C 1
ATOM 683 O O . GLU A 1 91 ? 49.375 -11.039 -24.281 1 90.06 91 GLU A O 1
ATOM 688 N N . SER A 1 92 ? 49 -10.219 -26.297 1 92.75 92 SER A N 1
ATOM 689 C CA . SER A 1 92 ? 47.75 -9.539 -26 1 92.75 92 SER A CA 1
ATOM 690 C C . SER A 1 92 ? 46.688 -9.891 -27.016 1 92.75 92 SER A C 1
ATOM 692 O O . SER A 1 92 ? 46.938 -9.914 -28.219 1 92.75 92 SER A O 1
ATOM 694 N N . MET A 1 93 ? 45.5 -10.32 -26.578 1 94.75 93 MET A N 1
ATOM 695 C CA . MET A 1 93 ? 44.406 -10.688 -27.469 1 94.75 93 MET A CA 1
ATOM 696 C C . MET A 1 93 ? 43.062 -10.258 -26.875 1 94.75 93 MET A C 1
ATOM 698 O O . MET A 1 93 ? 42.969 -10.016 -25.672 1 94.75 93 MET A O 1
ATOM 702 N N . PRO A 1 94 ? 42.094 -10.133 -27.719 1 95.19 94 PRO A N 1
ATOM 703 C CA . PRO A 1 94 ? 40.75 -9.836 -27.188 1 95.19 94 PRO A CA 1
ATOM 704 C C . PRO A 1 94 ? 40.25 -10.898 -26.219 1 95.19 94 PRO A C 1
ATOM 706 O O . PRO A 1 94 ? 40.594 -12.078 -26.359 1 95.19 94 PRO A O 1
ATOM 709 N N . LEU A 1 95 ? 39.5 -10.469 -25.219 1 95.62 95 LEU A N 1
ATOM 710 C CA . LEU A 1 95 ? 39.031 -11.344 -24.156 1 95.62 95 LEU A CA 1
ATOM 711 C C . LEU A 1 95 ? 38.281 -12.547 -24.75 1 95.62 95 LEU A C 1
ATOM 713 O O . LEU A 1 95 ? 38.438 -13.672 -24.281 1 95.62 95 LEU A O 1
ATOM 717 N N . LYS A 1 96 ? 37.406 -12.266 -25.766 1 94.44 96 LYS A N 1
ATOM 718 C CA . LYS A 1 96 ? 36.656 -13.336 -26.422 1 94.44 96 LYS A CA 1
ATOM 719 C C . LYS A 1 96 ? 37.594 -14.414 -26.953 1 94.44 96 LYS A C 1
ATOM 721 O O . LYS A 1 96 ? 37.344 -15.609 -26.781 1 94.44 96 LYS A O 1
ATOM 726 N N . GLN A 1 97 ? 38.656 -14.039 -27.516 1 95.75 97 GLN A N 1
ATOM 727 C CA . GLN A 1 97 ? 39.656 -14.969 -28.062 1 95.75 97 GLN A CA 1
ATOM 728 C C . GLN A 1 97 ? 40.406 -15.711 -26.953 1 95.75 97 GLN A C 1
ATOM 730 O O . GLN A 1 97 ? 40.688 -16.891 -27.094 1 95.75 97 GLN A O 1
ATOM 735 N N . ALA A 1 98 ? 40.75 -14.992 -25.953 1 95.56 98 ALA A N 1
ATOM 736 C CA . ALA A 1 98 ? 41.438 -15.602 -24.828 1 95.56 98 ALA A CA 1
ATOM 737 C C . ALA A 1 98 ? 40.625 -16.734 -24.219 1 95.56 98 ALA A C 1
ATOM 739 O O . ALA A 1 98 ? 41.156 -17.781 -23.859 1 95.56 98 ALA A O 1
ATOM 740 N N . MET A 1 99 ? 39.312 -16.562 -24.062 1 95.69 99 MET A N 1
ATOM 741 C CA . MET A 1 99 ? 38.438 -17.562 -23.484 1 95.69 99 MET A CA 1
ATOM 742 C C . MET A 1 99 ? 38.375 -18.797 -24.359 1 95.69 99 MET A C 1
ATOM 744 O O . MET A 1 99 ? 38.25 -19.922 -23.859 1 95.69 99 MET A O 1
ATOM 748 N N . ASP A 1 100 ? 38.531 -18.641 -25.688 1 94.62 100 ASP A N 1
ATOM 749 C CA . ASP A 1 100 ? 38.5 -19.75 -26.625 1 94.62 100 ASP A CA 1
ATOM 750 C C . ASP A 1 100 ? 39.844 -20.469 -26.672 1 94.62 100 ASP A C 1
ATOM 752 O O . ASP A 1 100 ? 39.906 -21.688 -26.891 1 94.62 100 ASP A O 1
ATOM 756 N N . LYS A 1 101 ? 40.875 -19.734 -26.391 1 94.62 101 LYS A N 1
ATOM 757 C CA . LYS A 1 101 ? 42.25 -20.25 -26.562 1 94.62 101 LYS A CA 1
ATOM 758 C C . LYS A 1 101 ? 42.688 -21.031 -25.328 1 94.62 101 LYS A C 1
ATOM 760 O O . LYS A 1 101 ? 43.25 -22.109 -25.453 1 94.62 101 LYS A O 1
ATOM 765 N N . PHE A 1 102 ? 42.5 -20.5 -24.188 1 93.94 102 PHE A N 1
ATOM 766 C CA . PHE A 1 102 ? 43.031 -21.094 -22.953 1 93.94 102 PHE A CA 1
ATOM 767 C C . PHE A 1 102 ? 42.031 -22.031 -22.328 1 93.94 102 PHE A C 1
ATOM 769 O O . PHE A 1 102 ? 41.156 -21.609 -21.547 1 93.94 102 PHE A O 1
ATOM 776 N N . LYS A 1 103 ? 42.188 -23.391 -22.516 1 91.31 103 LYS A N 1
ATOM 777 C CA . LYS A 1 103 ? 41.219 -24.375 -22.062 1 91.31 103 LYS A CA 1
ATOM 778 C C . LYS A 1 103 ? 41.844 -25.359 -21.078 1 91.31 103 LYS A C 1
ATOM 780 O O . LYS A 1 103 ? 41.125 -26.203 -20.516 1 91.31 103 LYS A O 1
ATOM 785 N N . ASP A 1 104 ? 43.125 -25.422 -20.734 1 86.31 104 ASP A N 1
ATOM 786 C CA . ASP A 1 104 ? 43.781 -26.469 -19.953 1 86.31 104 ASP A CA 1
ATOM 787 C C . ASP A 1 104 ? 44.031 -26 -18.516 1 86.31 104 ASP A C 1
ATOM 789 O O . ASP A 1 104 ? 43.906 -26.797 -17.578 1 86.31 104 ASP A O 1
ATOM 793 N N . GLY A 1 105 ? 44.375 -24.797 -18.203 1 84.75 105 GLY A N 1
ATOM 794 C CA . GLY A 1 105 ? 44.656 -24.359 -16.828 1 84.75 105 GLY A CA 1
ATOM 795 C C . GLY A 1 105 ? 43.438 -24.422 -15.938 1 84.75 105 GLY A C 1
ATOM 796 O O . GLY A 1 105 ? 42.312 -24.141 -16.391 1 84.75 105 GLY A O 1
ATOM 797 N N . SER A 1 106 ? 43.75 -25.062 -14.633 1 90.44 106 SER A N 1
ATOM 798 C CA . SER A 1 106 ? 42.656 -25.172 -13.672 1 90.44 106 SER A CA 1
ATOM 799 C C . SER A 1 106 ? 43.156 -25.156 -12.234 1 90.44 106 SER A C 1
ATOM 801 O O . SER A 1 106 ? 44.312 -24.719 -11.984 1 90.44 106 SER A O 1
ATOM 803 N N . PHE A 1 107 ? 42.219 -25.422 -11.328 1 95.94 107 PHE A N 1
ATOM 804 C CA . PHE A 1 107 ? 42.531 -25.469 -9.906 1 95.94 107 PHE A CA 1
ATOM 805 C C . PHE A 1 107 ? 42.125 -26.828 -9.312 1 95.94 107 PHE A C 1
ATOM 807 O O . PHE A 1 107 ? 41.344 -27.562 -9.906 1 95.94 107 PHE A O 1
ATOM 814 N N . GLU A 1 108 ? 42.812 -27.172 -8.195 1 95.88 108 GLU A N 1
ATOM 815 C CA . GLU A 1 108 ? 42.281 -28.234 -7.352 1 95.88 108 GLU A CA 1
ATOM 816 C C . GLU A 1 108 ? 41.094 -27.75 -6.516 1 95.88 108 GLU A C 1
ATOM 818 O O . GLU A 1 108 ? 40.875 -26.547 -6.426 1 95.88 108 GLU A O 1
ATOM 823 N N . THR A 1 109 ? 40.375 -28.734 -5.973 1 96.94 109 THR A N 1
ATOM 824 C CA . THR A 1 109 ? 39.156 -28.359 -5.27 1 96.94 109 THR A CA 1
ATOM 825 C C . THR A 1 109 ? 39.25 -28.734 -3.793 1 96.94 109 THR A C 1
ATOM 827 O O . THR A 1 109 ? 39.719 -29.812 -3.445 1 96.94 109 THR A O 1
ATOM 830 N N . PHE A 1 110 ? 38.906 -27.859 -2.947 1 97.31 110 PHE A N 1
ATOM 831 C CA . PHE A 1 110 ? 38.75 -28.109 -1.519 1 97.31 110 PHE A CA 1
ATOM 832 C C . PHE A 1 110 ? 37.312 -27.938 -1.085 1 97.31 110 PHE A C 1
ATOM 834 O O . PHE A 1 110 ? 36.625 -27.016 -1.539 1 97.31 110 PHE A O 1
ATOM 841 N N . GLU A 1 111 ? 36.812 -28.844 -0.265 1 96.62 111 GLU A N 1
ATOM 842 C CA . GLU A 1 111 ? 35.406 -28.797 0.167 1 96.62 111 GLU A CA 1
ATOM 843 C C . GLU A 1 111 ? 35.312 -28.875 1.687 1 96.62 111 GLU A C 1
ATOM 845 O O . GLU A 1 111 ? 36.094 -29.578 2.334 1 96.62 111 GLU A O 1
ATOM 850 N N . VAL A 1 112 ? 34.438 -28.078 2.199 1 95.75 112 VAL A N 1
ATOM 851 C CA . VAL A 1 112 ? 34.094 -28.094 3.621 1 95.75 112 VAL A CA 1
ATOM 852 C C . VAL A 1 112 ? 32.594 -28.219 3.809 1 95.75 112 VAL A C 1
ATOM 854 O O . VAL A 1 112 ? 31.828 -27.438 3.252 1 95.75 112 VAL A O 1
ATOM 857 N N . GLN A 1 113 ? 32.188 -29.25 4.543 1 95.31 113 GLN A N 1
ATOM 858 C CA . GLN A 1 113 ? 30.766 -29.422 4.891 1 95.31 113 GLN A CA 1
ATOM 859 C C . GLN A 1 113 ? 30.453 -28.797 6.246 1 95.31 113 GLN A C 1
ATOM 861 O O . GLN A 1 113 ? 31.109 -29.109 7.246 1 95.31 113 GLN A O 1
ATOM 866 N N . GLY A 1 114 ? 29.531 -27.828 6.203 1 94 114 GLY A N 1
ATOM 867 C CA . GLY A 1 114 ? 29.125 -27.219 7.461 1 94 114 GLY A CA 1
ATOM 868 C C . GLY A 1 114 ? 28.438 -28.188 8.406 1 94 114 GLY A C 1
ATOM 869 O O . GLY A 1 114 ? 27.922 -29.219 7.977 1 94 114 GLY A O 1
ATOM 870 N N . THR A 1 115 ? 28.359 -27.828 9.766 1 92.62 115 THR A N 1
ATOM 871 C CA . THR A 1 115 ? 27.781 -28.688 10.789 1 92.62 115 THR A CA 1
ATOM 872 C C . THR A 1 115 ? 26.641 -27.984 11.516 1 92.62 115 THR A C 1
ATOM 874 O O . THR A 1 115 ? 26.094 -28.516 12.484 1 92.62 115 THR A O 1
ATOM 877 N N . GLY A 1 116 ? 26.344 -26.875 11.039 1 90.94 116 GLY A N 1
ATOM 878 C CA . GLY A 1 116 ? 25.312 -26.109 11.719 1 90.94 116 GLY A CA 1
ATOM 879 C C . GLY A 1 116 ? 23.922 -26.672 11.516 1 90.94 116 GLY A C 1
ATOM 880 O O . GLY A 1 116 ? 23.703 -27.516 10.648 1 90.94 116 GLY A O 1
ATOM 881 N N . GLY A 1 117 ? 22.875 -26.25 12.266 1 88.5 117 GLY A N 1
ATOM 882 C CA . GLY A 1 117 ? 21.5 -26.703 12.211 1 88.5 117 GLY A CA 1
ATOM 883 C C . GLY A 1 117 ? 20.672 -25.969 11.18 1 88.5 117 GLY A C 1
ATOM 884 O O . GLY A 1 117 ? 21.156 -25.031 10.531 1 88.5 117 GLY A O 1
ATOM 885 N N . LYS A 1 118 ? 19.453 -26.469 11.078 1 86.81 118 LYS A N 1
ATOM 886 C CA . LYS A 1 118 ? 18.531 -25.891 10.094 1 86.81 118 LYS A CA 1
ATOM 887 C C . LYS A 1 118 ? 17.953 -24.562 10.578 1 86.81 118 LYS A C 1
ATOM 889 O O . LYS A 1 118 ? 17.562 -24.453 11.742 1 86.81 118 LYS A O 1
ATOM 894 N N . ALA A 1 119 ? 18 -23.625 9.688 1 81.81 119 ALA A N 1
ATOM 895 C CA . ALA A 1 119 ? 17.406 -22.328 10 1 81.81 119 ALA A CA 1
ATOM 896 C C . ALA A 1 119 ? 15.891 -22.359 9.828 1 81.81 119 ALA A C 1
ATOM 898 O O . ALA A 1 119 ? 15.367 -23.109 8.992 1 81.81 119 ALA A O 1
ATOM 899 N N . GLU A 1 120 ? 15.086 -21.656 10.688 1 78.12 120 GLU A N 1
ATOM 900 C CA . GLU A 1 120 ? 13.633 -21.719 10.727 1 78.12 120 GLU A CA 1
ATOM 901 C C . GLU A 1 120 ? 13.008 -20.734 9.742 1 78.12 120 GLU A C 1
ATOM 903 O O . GLU A 1 120 ? 11.781 -20.609 9.68 1 78.12 120 GLU A O 1
ATOM 908 N N . GLY A 1 121 ? 13.742 -20.234 8.789 1 85.69 121 GLY A N 1
ATOM 909 C CA . GLY A 1 121 ? 13.094 -19.328 7.848 1 85.69 121 GLY A CA 1
ATOM 910 C C . GLY A 1 121 ? 13.875 -18.047 7.613 1 85.69 121 GLY A C 1
ATOM 911 O O . GLY A 1 121 ? 15.055 -17.969 7.949 1 85.69 121 GLY A O 1
ATOM 912 N N . LEU A 1 122 ? 13.117 -17.047 6.977 1 91.94 122 LEU A N 1
ATOM 913 C CA . LEU A 1 122 ? 13.734 -15.781 6.613 1 91.94 122 LEU A CA 1
ATOM 914 C C . LEU A 1 122 ? 13.891 -14.883 7.836 1 91.94 122 LEU A C 1
ATOM 916 O O . LEU A 1 122 ? 12.938 -14.711 8.609 1 91.94 122 LEU A O 1
ATOM 920 N N . GLU A 1 123 ? 15.062 -14.414 8.062 1 94.94 123 GLU A N 1
ATOM 921 C CA . GLU A 1 123 ? 15.359 -13.43 9.094 1 94.94 123 GLU A CA 1
ATOM 922 C C . GLU A 1 123 ? 15.867 -12.125 8.492 1 94.94 123 GLU A C 1
ATOM 924 O O . GLU A 1 123 ? 16.75 -12.141 7.633 1 94.94 123 GLU A O 1
ATOM 929 N N . VAL A 1 124 ? 15.305 -11 8.93 1 97.19 124 VAL A N 1
ATOM 930 C CA . VAL A 1 124 ? 15.711 -9.703 8.391 1 97.19 124 VAL A CA 1
ATOM 931 C C . VAL A 1 124 ? 16.094 -8.766 9.523 1 97.19 124 VAL A C 1
ATOM 933 O O . VAL A 1 124 ? 15.227 -8.258 10.242 1 97.19 124 VAL A O 1
ATOM 936 N N . PRO A 1 125 ? 17.328 -8.539 9.695 1 96.81 125 PRO A N 1
ATOM 937 C CA . PRO A 1 125 ? 17.734 -7.512 10.664 1 96.81 125 PRO A CA 1
ATOM 938 C C . PRO A 1 125 ? 17.281 -6.109 10.258 1 96.81 125 PRO A C 1
ATOM 940 O O . PRO A 1 125 ? 17.469 -5.707 9.102 1 96.81 125 PRO A O 1
ATOM 943 N N . TYR A 1 126 ? 16.672 -5.414 11.164 1 96.94 126 TYR A N 1
ATOM 944 C CA . TYR A 1 126 ? 16.188 -4.07 10.875 1 96.94 126 TYR A CA 1
ATOM 945 C C . TYR A 1 126 ? 16.172 -3.209 12.125 1 96.94 126 TYR A C 1
ATOM 947 O O . TYR A 1 126 ? 15.445 -3.496 13.078 1 96.94 126 TYR A O 1
ATOM 955 N N . LYS A 1 127 ? 16.953 -2.143 12.148 1 94.44 127 LYS A N 1
ATOM 956 C CA . LYS A 1 127 ? 17.047 -1.142 13.211 1 94.44 127 LYS A CA 1
ATOM 957 C C . LYS A 1 127 ? 17.188 -1.801 14.578 1 94.44 127 LYS A C 1
ATOM 959 O O . LYS A 1 127 ? 16.438 -1.482 15.508 1 94.44 127 LYS A O 1
ATOM 964 N N . GLY A 1 128 ? 18.078 -2.723 14.656 1 93 128 GLY A N 1
ATOM 965 C CA . GLY A 1 128 ? 18.469 -3.32 15.93 1 93 128 GLY A CA 1
ATOM 966 C C . GLY A 1 128 ? 17.641 -4.539 16.297 1 93 128 GLY A C 1
ATOM 967 O O . GLY A 1 128 ? 17.938 -5.223 17.266 1 93 128 GLY A O 1
ATOM 968 N N . LYS A 1 129 ? 16.656 -4.828 15.516 1 95.56 129 LYS A N 1
ATOM 969 C CA . LYS A 1 129 ? 15.828 -6.012 15.75 1 95.56 129 LYS A CA 1
ATOM 970 C C . LYS A 1 129 ? 15.945 -7 14.594 1 95.56 129 LYS A C 1
ATOM 972 O O . LYS A 1 129 ? 16.422 -6.641 13.508 1 95.56 129 LYS A O 1
ATOM 977 N N . VAL A 1 130 ? 15.648 -8.234 14.859 1 96.44 130 VAL A N 1
ATOM 978 C CA . VAL A 1 130 ? 15.594 -9.258 13.82 1 96.44 130 VAL A CA 1
ATOM 979 C C . VAL A 1 130 ? 14.141 -9.656 13.57 1 96.44 130 VAL A C 1
ATOM 981 O O . VAL A 1 130 ? 13.492 -10.234 14.438 1 96.44 130 VAL A O 1
ATOM 984 N N . LEU A 1 131 ? 13.672 -9.344 12.391 1 95.69 131 LEU A N 1
ATOM 985 C CA . LEU A 1 131 ? 12.289 -9.617 12.016 1 95.69 131 LEU A CA 1
ATOM 986 C C . LEU A 1 131 ? 12.133 -11.039 11.5 1 95.69 131 LEU A C 1
ATOM 988 O O . LEU A 1 131 ? 13.008 -11.555 10.805 1 95.69 131 LEU A O 1
ATOM 992 N N . ARG A 1 132 ? 11.008 -11.688 11.891 1 92.38 132 ARG A N 1
ATOM 993 C CA . ARG A 1 132 ? 10.703 -13.039 11.445 1 92.38 132 ARG A CA 1
ATOM 994 C C . ARG A 1 132 ? 9.227 -13.188 11.109 1 92.38 132 ARG A C 1
ATOM 996 O O . ARG A 1 132 ? 8.383 -12.492 11.672 1 92.38 132 ARG A O 1
ATOM 1003 N N . GLY A 1 133 ? 8.945 -14.055 10.141 1 87.75 133 GLY A N 1
ATOM 1004 C CA . GLY A 1 133 ? 7.574 -14.414 9.812 1 87.75 133 GLY A CA 1
ATOM 1005 C C . GLY A 1 133 ? 6.664 -13.219 9.648 1 87.75 133 GLY A C 1
ATOM 1006 O O . GLY A 1 133 ? 6.895 -12.367 8.781 1 87.75 133 GLY A O 1
ATOM 1007 N N . GLU A 1 134 ? 5.777 -13.031 10.578 1 84 134 GLU A N 1
ATOM 1008 C CA . GLU A 1 134 ? 4.75 -12 10.5 1 84 134 GLU A CA 1
ATOM 1009 C C . GLU A 1 134 ? 5.355 -10.609 10.68 1 84 134 GLU A C 1
ATOM 1011 O O . GLU A 1 134 ? 4.844 -9.625 10.133 1 84 134 GLU A O 1
ATOM 1016 N N . GLU A 1 135 ? 6.434 -10.547 11.406 1 90.38 135 GLU A N 1
ATOM 1017 C CA . GLU A 1 135 ? 7.098 -9.258 11.57 1 90.38 135 GLU A CA 1
ATOM 1018 C C . GLU A 1 135 ? 7.656 -8.75 10.25 1 90.38 135 GLU A C 1
ATOM 1020 O O . GLU A 1 135 ? 7.656 -7.543 9.992 1 90.38 135 GLU A O 1
ATOM 1025 N N . VAL A 1 136 ? 8.141 -9.688 9.422 1 94.44 136 VAL A N 1
ATOM 1026 C CA . VAL A 1 136 ? 8.656 -9.305 8.109 1 94.44 136 VAL A CA 1
ATOM 1027 C C . VAL A 1 136 ? 7.52 -8.773 7.234 1 94.44 136 VAL A C 1
ATOM 1029 O O . VAL A 1 136 ? 7.672 -7.758 6.555 1 94.44 136 VAL A O 1
ATOM 1032 N N . THR A 1 137 ? 6.406 -9.453 7.32 1 92.19 137 THR A N 1
ATOM 1033 C CA . THR A 1 137 ? 5.27 -9.039 6.508 1 92.19 137 THR A CA 1
ATOM 1034 C C . THR A 1 137 ? 4.754 -7.676 6.961 1 92.19 137 THR A C 1
ATOM 1036 O O . THR A 1 137 ? 4.406 -6.832 6.133 1 92.19 137 THR A O 1
ATOM 1039 N N . ALA A 1 138 ? 4.719 -7.465 8.234 1 88.62 138 ALA A N 1
ATOM 1040 C CA . ALA A 1 138 ? 4.285 -6.176 8.773 1 88.62 138 ALA A CA 1
ATOM 1041 C C . ALA A 1 138 ? 5.215 -5.055 8.312 1 88.62 138 ALA A C 1
ATOM 1043 O O . ALA A 1 138 ? 4.754 -3.971 7.945 1 88.62 138 ALA A O 1
ATOM 1044 N N . GLN A 1 139 ? 6.449 -5.34 8.359 1 93.88 139 GLN A N 1
ATOM 1045 C CA . GLN A 1 139 ? 7.418 -4.332 7.953 1 93.88 139 GLN A CA 1
ATOM 1046 C C . GLN A 1 139 ? 7.324 -4.047 6.457 1 93.88 139 GLN A C 1
ATOM 1048 O O . GLN A 1 139 ? 7.477 -2.902 6.023 1 93.88 139 GLN A O 1
ATOM 1053 N N . ALA A 1 140 ? 7.152 -5.109 5.684 1 95.44 140 ALA A N 1
ATOM 1054 C CA . ALA A 1 140 ? 6.973 -4.926 4.246 1 95.44 140 ALA A CA 1
ATOM 1055 C C . ALA A 1 140 ? 5.781 -4.016 3.955 1 95.44 140 ALA A C 1
ATOM 1057 O O . ALA A 1 140 ? 5.855 -3.145 3.088 1 95.44 140 ALA A O 1
ATOM 1058 N N . HIS A 1 141 ? 4.73 -4.191 4.715 1 90.25 141 HIS A N 1
ATOM 1059 C CA . HIS A 1 141 ? 3.549 -3.346 4.574 1 90.25 141 HIS A CA 1
ATOM 1060 C C . HIS A 1 141 ? 3.865 -1.896 4.922 1 90.25 141 HIS A C 1
ATOM 1062 O O . HIS A 1 141 ? 3.402 -0.975 4.242 1 90.25 141 HIS A O 1
ATOM 1068 N N . LEU A 1 142 ? 4.625 -1.722 5.926 1 91.25 142 LEU A N 1
ATOM 1069 C CA . LEU A 1 142 ? 4.988 -0.374 6.352 1 91.25 142 LEU A CA 1
ATOM 1070 C C . LEU A 1 142 ? 5.855 0.312 5.305 1 91.25 142 LEU A C 1
ATOM 1072 O O . LEU A 1 142 ? 5.676 1.499 5.023 1 91.25 142 LEU A O 1
ATOM 1076 N N . TRP A 1 143 ? 6.84 -0.427 4.805 1 96 143 TRP A N 1
ATOM 1077 C CA . TRP A 1 143 ? 7.688 0.132 3.758 1 96 143 TRP A CA 1
ATOM 1078 C C . TRP A 1 143 ? 6.855 0.553 2.551 1 96 143 TRP A C 1
ATOM 1080 O O . TRP A 1 143 ? 7.125 1.586 1.934 1 96 143 TRP A O 1
ATOM 1090 N N . LEU A 1 144 ? 5.906 -0.275 2.24 1 94.44 144 LEU A N 1
ATOM 1091 C CA . LEU A 1 144 ? 5.031 0.03 1.114 1 94.44 144 LEU A CA 1
ATOM 1092 C C . LEU A 1 144 ? 4.195 1.273 1.397 1 94.44 144 LEU A C 1
ATOM 1094 O O . LEU A 1 144 ? 4.094 2.166 0.553 1 94.44 144 LEU A O 1
ATOM 1098 N N . GLN A 1 145 ? 3.578 1.34 2.539 1 88.69 145 GLN A N 1
ATOM 1099 C CA . GLN A 1 145 ? 2.736 2.465 2.93 1 88.69 145 GLN A CA 1
ATOM 1100 C C . GLN A 1 145 ? 3.523 3.773 2.914 1 88.69 145 GLN A C 1
ATOM 1102 O O . GLN A 1 145 ? 2.998 4.816 2.52 1 88.69 145 GLN A O 1
ATOM 1107 N N . ARG A 1 146 ? 4.766 3.678 3.307 1 92.75 146 ARG A N 1
ATOM 1108 C CA . ARG A 1 146 ? 5.617 4.863 3.361 1 92.75 146 ARG A CA 1
ATOM 1109 C C . ARG A 1 146 ? 6.148 5.219 1.978 1 92.75 146 ARG A C 1
ATOM 1111 O O . ARG A 1 146 ? 6.688 6.309 1.776 1 92.75 146 ARG A O 1
ATOM 1118 N N . GLY A 1 147 ? 6.027 4.406 1.054 1 94 147 GLY A N 1
ATOM 1119 C CA . GLY A 1 147 ? 6.469 4.656 -0.309 1 94 147 GLY A CA 1
ATOM 1120 C C . GLY A 1 147 ? 7.926 4.293 -0.539 1 94 147 GLY A C 1
ATOM 1121 O O . GLY A 1 147 ? 8.523 4.707 -1.533 1 94 147 GLY A O 1
ATOM 1122 N N . VAL A 1 148 ? 8.508 3.506 0.3 1 97.06 148 VAL A N 1
ATOM 1123 C CA . VAL A 1 148 ? 9.922 3.131 0.25 1 97.06 148 VAL A CA 1
ATOM 1124 C C . VAL A 1 148 ? 10.133 2.066 -0.823 1 97.06 148 VAL A C 1
ATOM 1126 O O . VAL A 1 148 ? 11.211 1.989 -1.424 1 97.06 148 VAL A O 1
ATOM 1129 N N . ILE A 1 149 ? 9.117 1.229 -1.025 1 96.69 149 ILE A N 1
ATOM 1130 C CA . ILE A 1 149 ? 9.203 0.144 -1.996 1 96.69 149 ILE A CA 1
ATOM 1131 C C . ILE A 1 149 ? 7.922 0.092 -2.826 1 96.69 149 ILE A C 1
ATOM 1133 O O . ILE A 1 149 ? 6.961 0.817 -2.549 1 96.69 149 ILE A O 1
ATOM 1137 N N . GLU A 1 150 ? 8 -0.746 -3.898 1 94.5 150 GLU A N 1
ATOM 1138 C CA . GLU A 1 150 ? 6.844 -0.946 -4.766 1 94.5 150 GLU A CA 1
ATOM 1139 C C . GLU A 1 150 ? 5.969 -2.09 -4.266 1 94.5 150 GLU A C 1
ATOM 1141 O O . GLU A 1 150 ? 6.398 -2.883 -3.424 1 94.5 150 GLU A O 1
ATOM 1146 N N . LEU A 1 151 ? 4.781 -2.166 -4.77 1 93.88 151 LEU A N 1
ATOM 1147 C CA . LEU A 1 151 ? 3.779 -3.148 -4.371 1 93.88 151 LEU A CA 1
ATOM 1148 C C . LEU A 1 151 ? 4.289 -4.566 -4.594 1 93.88 151 LEU A C 1
ATOM 1150 O O . LEU A 1 151 ? 4.129 -5.434 -3.732 1 93.88 151 LEU A O 1
ATOM 1154 N N . ASP A 1 152 ? 4.828 -4.84 -5.73 1 95.06 152 ASP A N 1
ATOM 1155 C CA . ASP A 1 152 ? 5.262 -6.195 -6.051 1 95.06 152 ASP A CA 1
ATOM 1156 C C . ASP A 1 152 ? 6.434 -6.617 -5.172 1 95.06 152 ASP A C 1
ATOM 1158 O O . ASP A 1 152 ? 6.605 -7.805 -4.883 1 95.06 152 ASP A O 1
ATOM 1162 N N . THR A 1 153 ? 7.219 -5.617 -4.734 1 97.5 153 THR A N 1
ATOM 1163 C CA . THR A 1 153 ? 8.312 -5.93 -3.822 1 97.5 153 THR A CA 1
ATOM 1164 C C . THR A 1 153 ? 7.781 -6.379 -2.467 1 97.5 153 THR A C 1
ATOM 1166 O O . THR A 1 153 ? 8.242 -7.375 -1.908 1 97.5 153 THR A O 1
ATOM 1169 N N . ALA A 1 154 ? 6.855 -5.602 -1.973 1 96.5 154 ALA A N 1
ATOM 1170 C CA . ALA A 1 154 ? 6.234 -5.98 -0.708 1 96.5 154 ALA A CA 1
ATOM 1171 C C . ALA A 1 154 ? 5.582 -7.359 -0.809 1 96.5 154 ALA A C 1
ATOM 1173 O O . ALA A 1 154 ? 5.699 -8.172 0.108 1 96.5 154 ALA A O 1
ATOM 1174 N N . ALA A 1 155 ? 4.895 -7.617 -1.901 1 95.31 155 ALA A N 1
ATOM 1175 C CA . ALA A 1 155 ? 4.227 -8.898 -2.107 1 95.31 155 ALA A CA 1
ATOM 1176 C C . ALA A 1 155 ? 5.234 -10.047 -2.127 1 95.31 155 ALA A C 1
ATOM 1178 O O . ALA A 1 155 ? 4.984 -11.109 -1.56 1 95.31 155 ALA A O 1
ATOM 1179 N N . ALA A 1 156 ? 6.344 -9.867 -2.781 1 97.25 156 ALA A N 1
ATOM 1180 C CA . ALA A 1 156 ? 7.387 -10.883 -2.855 1 97.25 156 ALA A CA 1
ATOM 1181 C C . ALA A 1 156 ? 7.953 -11.188 -1.472 1 97.25 156 ALA A C 1
ATOM 1183 O O . ALA A 1 156 ? 8.156 -12.352 -1.118 1 97.25 156 ALA A O 1
ATOM 1184 N N . LEU A 1 157 ? 8.227 -10.117 -0.721 1 97.06 157 LEU A N 1
ATOM 1185 C CA . LEU A 1 157 ? 8.766 -10.297 0.622 1 97.06 157 LEU A CA 1
ATOM 1186 C C . LEU A 1 157 ? 7.781 -11.062 1.506 1 97.06 157 LEU A C 1
ATOM 1188 O O . LEU A 1 157 ? 8.18 -11.953 2.256 1 97.06 157 LEU A O 1
ATOM 1192 N N . CYS A 1 158 ? 6.523 -10.719 1.411 1 94 158 CYS A N 1
ATOM 1193 C CA . CYS A 1 158 ? 5.5 -11.398 2.191 1 94 158 CYS A CA 1
ATOM 1194 C C . CYS A 1 158 ? 5.418 -12.875 1.814 1 94 158 CYS A C 1
ATOM 1196 O O . CYS A 1 158 ? 5.332 -13.742 2.688 1 94 158 CYS A O 1
ATOM 1198 N N . LYS A 1 159 ? 5.449 -13.141 0.51 1 94 159 LYS A N 1
ATOM 1199 C CA . LYS A 1 159 ? 5.355 -14.523 0.046 1 94 159 LYS A CA 1
ATOM 1200 C C . LYS A 1 159 ? 6.512 -15.359 0.584 1 94 159 LYS A C 1
ATOM 1202 O O . LYS A 1 159 ? 6.305 -16.484 1.051 1 94 159 LYS A O 1
ATOM 1207 N N . VAL A 1 160 ? 7.723 -14.836 0.547 1 96 160 VAL A N 1
ATOM 1208 C CA . VAL A 1 160 ? 8.891 -15.57 1.032 1 96 160 VAL A CA 1
ATOM 1209 C C . VAL A 1 160 ? 8.773 -15.773 2.541 1 96 160 VAL A C 1
ATOM 1211 O O . VAL A 1 160 ? 9.094 -16.859 3.053 1 96 160 VAL A O 1
ATOM 1214 N N . ALA A 1 161 ? 8.328 -14.781 3.227 1 93.31 161 ALA A N 1
ATOM 1215 C CA . ALA A 1 161 ? 8.188 -14.867 4.68 1 93.31 161 ALA A CA 1
ATOM 1216 C C . ALA A 1 161 ? 7.133 -15.906 5.066 1 93.31 161 ALA A C 1
ATOM 1218 O O . ALA A 1 161 ? 7.258 -16.578 6.094 1 93.31 161 ALA A O 1
ATOM 1219 N N . GLU A 1 162 ? 6.145 -16.062 4.215 1 89.31 162 GLU A N 1
ATOM 1220 C CA . GLU A 1 162 ? 5.012 -16.922 4.527 1 89.31 162 GLU A CA 1
ATOM 1221 C C . GLU A 1 162 ? 5.262 -18.359 4.043 1 89.31 162 GLU A C 1
ATOM 1223 O O . GLU A 1 162 ? 4.477 -19.266 4.332 1 89.31 162 GLU A O 1
ATOM 1228 N N . THR A 1 163 ? 6.316 -18.562 3.287 1 90.31 163 THR A N 1
ATOM 1229 C CA . THR A 1 163 ? 6.645 -19.875 2.764 1 90.31 163 THR A CA 1
ATOM 1230 C C . THR A 1 163 ? 8.023 -20.328 3.24 1 90.31 163 THR A C 1
ATOM 1232 O O . THR A 1 163 ? 8.984 -20.328 2.465 1 90.31 163 THR A O 1
ATOM 1235 N N . PRO A 1 164 ? 8.125 -20.828 4.391 1 88.88 164 PRO A N 1
ATOM 1236 C CA . PRO A 1 164 ? 9.43 -21.156 4.973 1 88.88 164 PRO A CA 1
ATOM 1237 C C . PRO A 1 164 ? 10.18 -22.219 4.176 1 88.88 164 PRO A C 1
ATOM 1239 O O . PRO A 1 164 ? 11.414 -22.234 4.156 1 88.88 164 PRO A O 1
ATOM 1242 N N . ASP A 1 165 ? 9.508 -23.016 3.451 1 90.56 165 ASP A N 1
ATOM 1243 C CA . ASP A 1 165 ? 10.141 -24.062 2.658 1 90.56 165 ASP A CA 1
ATOM 1244 C C . ASP A 1 165 ? 10.977 -23.469 1.523 1 90.56 165 ASP A C 1
ATOM 1246 O O . ASP A 1 165 ? 11.93 -24.094 1.049 1 90.56 165 ASP A O 1
ATOM 1250 N N . TRP A 1 166 ? 10.648 -22.266 1.127 1 94.44 166 TRP A N 1
ATOM 1251 C CA . TRP A 1 166 ? 11.359 -21.625 0.027 1 94.44 166 TRP A CA 1
ATOM 1252 C C . TRP A 1 166 ? 12.789 -21.297 0.426 1 94.44 166 TRP A C 1
ATOM 1254 O O . TRP A 1 166 ? 13.672 -21.172 -0.433 1 94.44 166 TRP A O 1
ATOM 1264 N N . THR A 1 167 ? 13.055 -21.203 1.71 1 94.38 167 THR A N 1
ATOM 1265 C CA . THR A 1 167 ? 14.359 -20.734 2.146 1 94.38 167 THR A CA 1
ATOM 1266 C C . THR A 1 167 ? 15.32 -21.906 2.33 1 94.38 167 THR A C 1
ATOM 1268 O O . THR A 1 167 ? 16.516 -21.703 2.557 1 94.38 167 THR A O 1
ATOM 1271 N N . ASP A 1 168 ? 14.82 -23.109 2.244 1 95.31 168 ASP A N 1
ATOM 1272 C CA . ASP A 1 168 ? 15.734 -24.25 2.18 1 95.31 168 ASP A CA 1
ATOM 1273 C C . ASP A 1 168 ? 16.422 -24.328 0.815 1 95.31 168 ASP A C 1
ATOM 1275 O O . ASP A 1 168 ? 15.805 -24.766 -0.166 1 95.31 168 ASP A O 1
ATOM 1279 N N . LEU A 1 169 ? 17.688 -24.016 0.82 1 96.88 169 LEU A N 1
ATOM 1280 C CA . LEU A 1 169 ? 18.391 -23.922 -0.452 1 96.88 169 LEU A CA 1
ATOM 1281 C C . LEU A 1 169 ? 19.391 -25.078 -0.606 1 96.88 169 LEU A C 1
ATOM 1283 O O . LEU A 1 169 ? 20.344 -24.969 -1.365 1 96.88 169 LEU A O 1
ATOM 1287 N N . SER A 1 170 ? 19.125 -26.156 0.071 1 96.06 170 SER A N 1
ATOM 1288 C CA . SER A 1 170 ? 20.031 -27.297 0.01 1 96.06 170 SER A CA 1
ATOM 1289 C C . SER A 1 170 ? 20 -27.938 -1.373 1 96.06 170 SER A C 1
ATOM 1291 O O . SER A 1 170 ? 20.906 -28.719 -1.72 1 96.06 170 SER A O 1
ATOM 1293 N N . ASP A 1 171 ? 19 -27.594 -2.125 1 96.75 171 ASP A N 1
ATOM 1294 C CA . ASP A 1 171 ? 18.875 -28.172 -3.461 1 96.75 171 ASP A CA 1
ATOM 1295 C C . ASP A 1 171 ? 19.562 -27.297 -4.504 1 96.75 171 ASP A C 1
ATOM 1297 O O . ASP A 1 171 ? 19.578 -27.641 -5.688 1 96.75 171 ASP A O 1
ATOM 1301 N N . HIS A 1 172 ? 20.172 -26.156 -4.082 1 98.12 172 HIS A N 1
ATOM 1302 C CA . HIS A 1 172 ? 20.797 -25.25 -5.031 1 98.12 172 HIS A CA 1
ATOM 1303 C C . HIS A 1 172 ? 22.312 -25.172 -4.801 1 98.12 172 HIS A C 1
ATOM 1305 O O . HIS A 1 172 ? 22.781 -25.297 -3.666 1 98.12 172 HIS A O 1
ATOM 1311 N N . THR A 1 173 ? 23.062 -24.984 -5.863 1 98.69 173 THR A N 1
ATOM 1312 C CA . THR A 1 173 ? 24.484 -24.656 -5.852 1 98.69 173 THR A CA 1
ATOM 1313 C C . THR A 1 173 ? 24.719 -23.219 -6.32 1 98.69 173 THR A C 1
ATOM 1315 O O . THR A 1 173 ? 24.328 -22.859 -7.438 1 98.69 173 THR A O 1
ATOM 1318 N N . PHE A 1 174 ? 25.328 -22.438 -5.461 1 98.75 174 PHE A N 1
ATOM 1319 C CA . PHE A 1 174 ? 25.578 -21.047 -5.777 1 98.75 174 PHE A CA 1
ATOM 1320 C C . PHE A 1 174 ? 27.062 -20.797 -6.043 1 98.75 174 PHE A C 1
ATOM 1322 O O . PHE A 1 174 ? 27.906 -21.078 -5.188 1 98.75 174 PHE A O 1
ATOM 1329 N N . VAL A 1 175 ? 27.359 -20.312 -7.215 1 98.81 175 VAL A N 1
ATOM 1330 C CA . VAL A 1 175 ? 28.688 -19.797 -7.484 1 98.81 175 VAL A CA 1
ATOM 1331 C C . VAL A 1 175 ? 28.75 -18.312 -7.129 1 98.81 175 VAL A C 1
ATOM 1333 O O . VAL A 1 175 ? 28.031 -17.5 -7.711 1 98.81 175 VAL A O 1
ATOM 1336 N N . LEU A 1 176 ? 29.562 -17.969 -6.211 1 98.5 176 LEU A N 1
ATOM 1337 C CA . LEU A 1 176 ? 29.656 -16.578 -5.801 1 98.5 176 LEU A CA 1
ATOM 1338 C C . LEU A 1 176 ? 30.969 -15.961 -6.27 1 98.5 176 LEU A C 1
ATOM 1340 O O . LEU A 1 176 ? 32.031 -16.281 -5.746 1 98.5 176 LEU A O 1
ATOM 1344 N N . PHE A 1 177 ? 30.828 -15.109 -7.285 1 98.19 177 PHE A N 1
ATOM 1345 C CA . PHE A 1 177 ? 31.953 -14.266 -7.637 1 98.19 177 PHE A CA 1
ATOM 1346 C C . PHE A 1 177 ? 32.156 -13.164 -6.605 1 98.19 177 PHE A C 1
ATOM 1348 O O . PHE A 1 177 ? 31.359 -12.219 -6.539 1 98.19 177 PHE A O 1
ATOM 1355 N N . GLY A 1 178 ? 33.156 -13.242 -5.848 1 95.81 178 GLY A N 1
ATOM 1356 C CA . GLY A 1 178 ? 33.312 -12.336 -4.723 1 95.81 178 GLY A CA 1
ATOM 1357 C C . GLY A 1 178 ? 32.562 -12.781 -3.486 1 95.81 178 GLY A C 1
ATOM 1358 O O . GLY A 1 178 ? 31.688 -12.062 -3.004 1 95.81 178 GLY A O 1
ATOM 1359 N N . ALA A 1 179 ? 33 -13.898 -2.982 1 95.88 179 ALA A N 1
ATOM 1360 C CA . ALA A 1 179 ? 32.281 -14.516 -1.861 1 95.88 179 ALA A CA 1
ATOM 1361 C C . ALA A 1 179 ? 32.438 -13.672 -0.596 1 95.88 179 ALA A C 1
ATOM 1363 O O . ALA A 1 179 ? 31.531 -13.648 0.25 1 95.88 179 ALA A O 1
ATOM 1364 N N . GLY A 1 180 ? 33.469 -12.945 -0.493 1 91.56 180 GLY A N 1
ATOM 1365 C CA . GLY A 1 180 ? 33.719 -12.148 0.696 1 91.56 180 GLY A CA 1
ATOM 1366 C C . GLY A 1 180 ? 33.188 -10.734 0.595 1 91.56 180 GLY A C 1
ATOM 1367 O O . GLY A 1 180 ? 33.406 -9.914 1.49 1 91.56 180 GLY A O 1
ATOM 1368 N N . SER A 1 181 ? 32.469 -10.469 -0.433 1 88.06 181 SER A N 1
ATOM 1369 C CA . SER A 1 181 ? 31.938 -9.125 -0.636 1 88.06 181 SER A CA 1
ATOM 1370 C C . SER A 1 181 ? 30.969 -8.734 0.47 1 88.06 181 SER A C 1
ATOM 1372 O O . SER A 1 181 ? 30.219 -9.586 0.969 1 88.06 181 SER A O 1
ATOM 1374 N N . ALA A 1 182 ? 30.906 -7.477 0.806 1 82.25 182 ALA A N 1
ATOM 1375 C CA . ALA A 1 182 ? 30.078 -6.965 1.897 1 82.25 182 ALA A CA 1
ATOM 1376 C C . ALA A 1 182 ? 28.594 -7.152 1.596 1 82.25 182 ALA A C 1
ATOM 1378 O O . ALA A 1 182 ? 27.797 -7.426 2.498 1 82.25 182 ALA A O 1
ATOM 1379 N N . MET A 1 183 ? 28.266 -7.016 0.359 1 86.38 183 MET A N 1
ATOM 1380 C CA . MET A 1 183 ? 26.859 -7.117 -0.007 1 86.38 183 MET A CA 1
ATOM 1381 C C . MET A 1 183 ? 26.516 -8.516 -0.508 1 86.38 183 MET A C 1
ATOM 1383 O O . MET A 1 183 ? 25.391 -8.781 -0.918 1 86.38 183 MET A O 1
ATOM 1387 N N . GLY A 1 184 ? 27.484 -9.375 -0.437 1 90.25 184 GLY A N 1
ATOM 1388 C CA . GLY A 1 184 ? 27.25 -10.734 -0.895 1 90.25 184 GLY A CA 1
ATOM 1389 C C . GLY A 1 184 ? 26.422 -11.555 0.077 1 90.25 184 GLY A C 1
ATOM 1390 O O . GLY A 1 184 ? 26.5 -11.344 1.289 1 90.25 184 GLY A O 1
ATOM 1391 N N . PRO A 1 185 ? 25.797 -12.5 -0.398 1 94.56 185 PRO A N 1
ATOM 1392 C CA . PRO A 1 185 ? 24.859 -13.266 0.433 1 94.56 185 PRO A CA 1
ATOM 1393 C C . PRO A 1 185 ? 25.516 -14.484 1.076 1 94.56 185 PRO A C 1
ATOM 1395 O O . PRO A 1 185 ? 24.828 -15.359 1.608 1 94.56 185 PRO A O 1
ATOM 1398 N N . PHE A 1 186 ? 26.828 -14.586 1.163 1 96.44 186 PHE A N 1
ATOM 1399 C CA . PHE A 1 186 ? 27.562 -15.805 1.509 1 96.44 186 PHE A CA 1
ATOM 1400 C C . PHE A 1 186 ? 27.125 -16.328 2.877 1 96.44 186 PHE A C 1
ATOM 1402 O O . PHE A 1 186 ? 26.672 -17.453 3 1 96.44 186 PHE A O 1
ATOM 1409 N N . PRO A 1 187 ? 27.203 -15.477 3.932 1 94.69 187 PRO A N 1
ATOM 1410 C CA . PRO A 1 187 ? 26.844 -16.031 5.238 1 94.69 187 PRO A CA 1
ATOM 1411 C C . PRO A 1 187 ? 25.406 -16.531 5.301 1 94.69 187 PRO A C 1
ATOM 1413 O O . PRO A 1 187 ? 25.125 -17.562 5.926 1 94.69 187 PRO A O 1
ATOM 1416 N N . LEU A 1 188 ? 24.562 -15.867 4.648 1 95.31 188 LEU A N 1
ATOM 1417 C CA . LEU A 1 188 ? 23.156 -16.219 4.688 1 95.31 188 LEU A CA 1
ATOM 1418 C C . LEU A 1 188 ? 22.875 -17.484 3.877 1 95.31 188 LEU A C 1
ATOM 1420 O O . LEU A 1 188 ? 22.094 -18.328 4.293 1 95.31 188 LEU A O 1
ATOM 1424 N N . LEU A 1 189 ? 23.484 -17.594 2.732 1 97.06 189 LEU A N 1
ATOM 1425 C CA . LEU A 1 189 ? 23.328 -18.781 1.913 1 97.06 189 LEU A CA 1
ATOM 1426 C C . LEU A 1 189 ? 23.828 -20.016 2.658 1 97.06 189 LEU A C 1
ATOM 1428 O O . LEU A 1 189 ? 23.172 -21.078 2.627 1 97.06 189 LEU A O 1
ATOM 1432 N N . MET A 1 190 ? 24.969 -19.844 3.355 1 96.25 190 MET A N 1
ATOM 1433 C CA . MET A 1 190 ? 25.516 -20.953 4.129 1 96.25 190 MET A CA 1
ATOM 1434 C C . MET A 1 190 ? 24.578 -21.359 5.254 1 96.25 190 MET A C 1
ATOM 1436 O O . MET A 1 190 ? 24.375 -22.562 5.504 1 96.25 190 MET A O 1
ATOM 1440 N N . ALA A 1 191 ? 23.984 -20.391 5.844 1 94.81 191 ALA A N 1
ATOM 1441 C CA . ALA A 1 191 ? 23.047 -20.656 6.938 1 94.81 191 ALA A CA 1
ATOM 1442 C C . ALA A 1 191 ? 21.797 -21.375 6.438 1 94.81 191 ALA A C 1
ATOM 1444 O O . ALA A 1 191 ? 21.219 -22.188 7.156 1 94.81 191 ALA A O 1
ATOM 1445 N N . LEU A 1 192 ? 21.453 -21.156 5.18 1 95.88 192 LEU A N 1
ATOM 1446 C CA . LEU A 1 192 ? 20.219 -21.719 4.629 1 95.88 192 LEU A CA 1
ATOM 1447 C C . LEU A 1 192 ? 20.484 -23.062 3.955 1 95.88 192 LEU A C 1
ATOM 1449 O O . LEU A 1 192 ? 19.594 -23.625 3.307 1 95.88 192 LEU A O 1
ATOM 1453 N N . GLY A 1 193 ? 21.719 -23.516 4.027 1 96.19 193 GLY A N 1
ATOM 1454 C CA . GLY A 1 193 ? 22.047 -24.875 3.635 1 96.19 193 GLY A CA 1
ATOM 1455 C C . GLY A 1 193 ? 22.516 -24.984 2.193 1 96.19 193 GLY A C 1
ATOM 1456 O O . GLY A 1 193 ? 22.625 -26.094 1.654 1 96.19 193 GLY A O 1
ATOM 1457 N N . ALA A 1 194 ? 22.844 -23.953 1.548 1 97.69 194 ALA A N 1
ATOM 1458 C CA . ALA A 1 194 ? 23.234 -23.953 0.141 1 97.69 194 ALA A CA 1
ATOM 1459 C C . ALA A 1 194 ? 24.625 -24.547 -0.035 1 97.69 194 ALA A C 1
ATOM 1461 O O . ALA A 1 194 ? 25.422 -24.594 0.912 1 97.69 194 ALA A O 1
ATOM 1462 N N . HIS A 1 195 ? 24.844 -25.141 -1.177 1 98.5 195 HIS A N 1
ATOM 1463 C CA . HIS A 1 195 ? 26.203 -25.406 -1.632 1 98.5 195 HIS A CA 1
ATOM 1464 C C . HIS A 1 195 ? 26.812 -24.188 -2.32 1 98.5 195 HIS A C 1
ATOM 1466 O O . HIS A 1 195 ? 26.328 -23.766 -3.371 1 98.5 195 HIS A O 1
ATOM 1472 N N . VAL A 1 196 ? 27.859 -23.656 -1.67 1 98.69 196 VAL A N 1
ATOM 1473 C CA . VAL A 1 196 ? 28.453 -22.438 -2.223 1 98.69 196 VAL A CA 1
ATOM 1474 C C . VAL A 1 196 ? 29.812 -22.75 -2.816 1 98.69 196 VAL A C 1
ATOM 1476 O O . VAL A 1 196 ? 30.688 -23.297 -2.133 1 98.69 196 VAL A O 1
ATOM 1479 N N . VAL A 1 197 ? 29.938 -22.5 -4.086 1 98.75 197 VAL A N 1
ATOM 1480 C CA . VAL A 1 197 ? 31.234 -22.469 -4.746 1 98.75 197 VAL A CA 1
ATOM 1481 C C . VAL A 1 197 ? 31.797 -21.047 -4.719 1 98.75 197 VAL A C 1
ATOM 1483 O O . VAL A 1 197 ? 31.391 -20.188 -5.496 1 98.75 197 VAL A O 1
ATOM 1486 N N . ALA A 1 198 ? 32.812 -20.859 -3.914 1 98.38 198 ALA A N 1
ATOM 1487 C CA . ALA A 1 198 ? 33.25 -19.5 -3.592 1 98.38 198 ALA A CA 1
ATOM 1488 C C . ALA A 1 198 ? 34.469 -19.125 -4.426 1 98.38 198 ALA A C 1
ATOM 1490 O O . ALA A 1 198 ? 35.406 -19.906 -4.57 1 98.38 198 ALA A O 1
ATOM 1491 N N . LEU A 1 199 ? 34.406 -17.969 -4.996 1 98.19 199 LEU A N 1
ATOM 1492 C CA . LEU A 1 199 ? 35.531 -17.344 -5.668 1 98.19 199 LEU A CA 1
ATOM 1493 C C . LEU A 1 199 ? 35.938 -16.031 -4.996 1 98.19 199 LEU A C 1
ATOM 1495 O O . LEU A 1 199 ? 35.062 -15.18 -4.766 1 98.19 199 LEU A O 1
ATOM 1499 N N . ASP A 1 200 ? 37.156 -15.891 -4.652 1 97.5 200 ASP A N 1
ATOM 1500 C CA . ASP A 1 200 ? 37.719 -14.656 -4.102 1 97.5 200 ASP A CA 1
ATOM 1501 C C . ASP A 1 200 ? 39.25 -14.625 -4.266 1 97.5 200 ASP A C 1
ATOM 1503 O O . ASP A 1 200 ? 39.844 -15.594 -4.742 1 97.5 200 ASP A O 1
ATOM 1507 N N . LEU A 1 201 ? 39.844 -13.547 -3.936 1 96.25 201 LEU A N 1
ATOM 1508 C CA . LEU A 1 201 ? 41.281 -13.352 -4.109 1 96.25 201 LEU A CA 1
ATOM 1509 C C . LEU A 1 201 ? 42.062 -14.312 -3.227 1 96.25 201 LEU A C 1
ATOM 1511 O O . LEU A 1 201 ? 41.625 -14.703 -2.152 1 96.25 201 LEU A O 1
ATOM 1515 N N . PRO A 1 202 ? 43.25 -14.648 -3.686 1 95.81 202 PRO A N 1
ATOM 1516 C CA . PRO A 1 202 ? 44.094 -15.547 -2.893 1 95.81 202 PRO A CA 1
ATOM 1517 C C . PRO A 1 202 ? 44.781 -14.844 -1.73 1 95.81 202 PRO A C 1
ATOM 1519 O O . PRO A 1 202 ? 46 -14.68 -1.746 1 95.81 202 PRO A O 1
ATOM 1522 N N . ARG A 1 203 ? 44.031 -14.469 -0.846 1 96.12 203 ARG A N 1
ATOM 1523 C CA . ARG A 1 203 ? 44.469 -13.859 0.398 1 96.12 203 ARG A CA 1
ATOM 1524 C C . ARG A 1 203 ? 44.094 -14.703 1.602 1 96.12 203 ARG A C 1
ATOM 1526 O O . ARG A 1 203 ? 42.906 -14.883 1.878 1 96.12 203 ARG A O 1
ATOM 1533 N N . PRO A 1 204 ? 45.031 -15.109 2.312 1 95.56 204 PRO A N 1
ATOM 1534 C CA . PRO A 1 204 ? 44.75 -16.047 3.406 1 95.56 204 PRO A CA 1
ATOM 1535 C C . PRO A 1 204 ? 43.719 -15.5 4.395 1 95.56 204 PRO A C 1
ATOM 1537 O O . PRO A 1 204 ? 42.906 -16.266 4.926 1 95.56 204 PRO A O 1
ATOM 1540 N N . GLN A 1 205 ? 43.719 -14.258 4.668 1 95 205 GLN A N 1
ATOM 1541 C CA . GLN A 1 205 ? 42.781 -13.672 5.629 1 95 205 GLN A CA 1
ATOM 1542 C C . GLN A 1 205 ? 41.344 -13.828 5.168 1 95 205 GLN A C 1
ATOM 1544 O O . GLN A 1 205 ? 40.438 -14.086 5.98 1 95 205 GLN A O 1
ATOM 1549 N N . ILE A 1 206 ? 41.125 -13.664 3.887 1 95.62 206 ILE A N 1
ATOM 1550 C CA . ILE A 1 206 ? 39.781 -13.82 3.318 1 95.62 206 ILE A CA 1
ATOM 1551 C C . ILE A 1 206 ? 39.312 -15.266 3.488 1 95.62 206 ILE A C 1
ATOM 1553 O O . ILE A 1 206 ? 38.219 -15.516 3.959 1 95.62 206 ILE A O 1
ATOM 1557 N N . TRP A 1 207 ? 40.125 -16.125 3.23 1 96.94 207 TRP A N 1
ATOM 1558 C CA . TRP A 1 207 ? 39.75 -17.531 3.197 1 96.94 207 TRP A CA 1
ATOM 1559 C C . TRP A 1 207 ? 39.688 -18.109 4.605 1 96.94 207 TRP A C 1
ATOM 1561 O O . TRP A 1 207 ? 38.875 -19 4.883 1 96.94 207 TRP A O 1
ATOM 1571 N N . ALA A 1 208 ? 40.562 -17.609 5.488 1 96.31 208 ALA A N 1
ATOM 1572 C CA . ALA A 1 208 ? 40.438 -18 6.887 1 96.31 208 ALA A CA 1
ATOM 1573 C C . ALA A 1 208 ? 39.031 -17.672 7.406 1 96.31 208 ALA A C 1
ATOM 1575 O O . ALA A 1 208 ? 38.406 -18.469 8.117 1 96.31 208 ALA A O 1
ATOM 1576 N N . ARG A 1 209 ? 38.562 -16.578 7.016 1 95.56 209 ARG A N 1
ATOM 1577 C CA . ARG A 1 209 ? 37.25 -16.125 7.434 1 95.56 209 ARG A CA 1
ATOM 1578 C C . ARG A 1 209 ? 36.156 -16.953 6.777 1 95.56 209 ARG A C 1
ATOM 1580 O O . ARG A 1 209 ? 35.25 -17.438 7.457 1 95.56 209 ARG A O 1
ATOM 1587 N N . LEU A 1 210 ? 36.188 -17.141 5.473 1 97.06 210 LEU A N 1
ATOM 1588 C CA . LEU A 1 210 ? 35.156 -17.859 4.723 1 97.06 210 LEU A CA 1
ATOM 1589 C C . LEU A 1 210 ? 35.062 -19.312 5.188 1 97.06 210 LEU A C 1
ATOM 1591 O O . LEU A 1 210 ? 33.938 -19.828 5.379 1 97.06 210 LEU A O 1
ATOM 1595 N N . LEU A 1 211 ? 36.219 -19.922 5.387 1 96.56 211 LEU A N 1
ATOM 1596 C CA . LEU A 1 211 ? 36.219 -21.328 5.773 1 96.56 211 LEU A CA 1
ATOM 1597 C C . LEU A 1 211 ? 35.719 -21.5 7.199 1 96.56 211 LEU A C 1
ATOM 1599 O O . LEU A 1 211 ? 35.031 -22.469 7.496 1 96.56 211 LEU A O 1
ATOM 1603 N N . LYS A 1 212 ? 36.062 -20.594 8.016 1 95.19 212 LYS A N 1
ATOM 1604 C CA . LYS A 1 212 ? 35.562 -20.641 9.383 1 95.19 212 LYS A CA 1
ATOM 1605 C C . LYS A 1 212 ? 34.031 -20.5 9.414 1 95.19 212 LYS A C 1
ATOM 1607 O O . LYS A 1 212 ? 33.375 -21.234 10.125 1 95.19 212 LYS A O 1
ATOM 1612 N N . GLU A 1 213 ? 33.562 -19.578 8.656 1 95.12 213 GLU A N 1
ATOM 1613 C CA . GLU A 1 213 ? 32.125 -19.359 8.578 1 95.12 213 GLU A CA 1
ATOM 1614 C C . GLU A 1 213 ? 31.406 -20.578 8.016 1 95.12 213 GLU A C 1
ATOM 1616 O O . GLU A 1 213 ? 30.328 -20.953 8.477 1 95.12 213 GLU A O 1
ATOM 1621 N N . ALA A 1 214 ? 31.984 -21.172 7.047 1 96.5 214 ALA A N 1
ATOM 1622 C CA . ALA A 1 214 ? 31.391 -22.344 6.398 1 96.5 214 ALA A CA 1
ATOM 1623 C C . ALA A 1 214 ? 31.328 -23.531 7.363 1 96.5 214 ALA A C 1
ATOM 1625 O O . ALA A 1 214 ? 30.328 -24.266 7.379 1 96.5 214 ALA A O 1
ATOM 1626 N N . LYS A 1 215 ? 32.344 -23.688 8.125 1 94.94 215 LYS A N 1
ATOM 1627 C CA . LYS A 1 215 ? 32.375 -24.797 9.062 1 94.94 215 LYS A CA 1
ATOM 1628 C C . LYS A 1 215 ? 31.281 -24.688 10.102 1 94.94 215 LYS A C 1
ATOM 1630 O O . LYS A 1 215 ? 30.703 -25.703 10.523 1 94.94 215 LYS A O 1
ATOM 1635 N N . GLY A 1 216 ? 30.984 -23.531 10.445 1 94.19 216 GLY A N 1
ATOM 1636 C CA . GLY A 1 216 ? 29.984 -23.297 11.477 1 94.19 216 GLY A CA 1
ATOM 1637 C C . GLY A 1 216 ? 28.562 -23.234 10.938 1 94.19 216 GLY A C 1
ATOM 1638 O O . GLY A 1 216 ? 27.609 -23.203 11.711 1 94.19 216 GLY A O 1
ATOM 1639 N N . ALA A 1 217 ? 28.391 -23.25 9.672 1 95.19 217 ALA A N 1
ATOM 1640 C CA . ALA A 1 217 ? 27.078 -23.109 9.055 1 95.19 217 ALA A CA 1
ATOM 1641 C C . ALA A 1 217 ? 26.547 -24.453 8.57 1 95.19 217 ALA A C 1
ATOM 1643 O O . ALA A 1 217 ? 27.188 -25.5 8.789 1 95.19 217 ALA A O 1
ATOM 1644 N N . ARG A 1 218 ? 25.359 -24.484 8 1 95.25 218 ARG A N 1
ATOM 1645 C CA . ARG A 1 218 ? 24.719 -25.719 7.562 1 95.25 218 ARG A CA 1
ATOM 1646 C C . ARG A 1 218 ? 25.188 -26.125 6.168 1 95.25 218 ARG A C 1
ATOM 1648 O O . ARG A 1 218 ? 25.312 -27.312 5.867 1 95.25 218 ARG A O 1
ATOM 1655 N N . GLY A 1 219 ? 25.547 -25.188 5.379 1 97.06 219 GLY A N 1
ATOM 1656 C CA . GLY A 1 219 ? 25.812 -25.406 3.967 1 97.06 219 GLY A CA 1
ATOM 1657 C C . GLY A 1 219 ? 27.172 -26.031 3.709 1 97.06 219 GLY A C 1
ATOM 1658 O O . GLY A 1 219 ? 27.844 -26.469 4.641 1 97.06 219 GLY A O 1
ATOM 1659 N N . LYS A 1 220 ? 27.484 -26.125 2.451 1 97.94 220 LYS A N 1
ATOM 1660 C CA . LYS A 1 220 ? 28.75 -26.656 1.976 1 97.94 220 LYS A CA 1
ATOM 1661 C C . LYS A 1 220 ? 29.516 -25.625 1.174 1 97.94 220 LYS A C 1
ATOM 1663 O O . LYS A 1 220 ? 28.922 -24.844 0.418 1 97.94 220 LYS A O 1
ATOM 1668 N N . LEU A 1 221 ? 30.828 -25.578 1.433 1 98.19 221 LEU A N 1
ATOM 1669 C CA . LEU A 1 221 ? 31.672 -24.641 0.707 1 98.19 221 LEU A CA 1
ATOM 1670 C C . LEU A 1 221 ? 32.688 -25.391 -0.16 1 98.19 221 LEU A C 1
ATOM 1672 O O . LEU A 1 221 ? 33.312 -26.344 0.297 1 98.19 221 LEU A O 1
ATOM 1676 N N . THR A 1 222 ? 32.719 -25.078 -1.391 1 98.38 222 THR A N 1
ATOM 1677 C CA . THR A 1 222 ? 33.75 -25.531 -2.326 1 98.38 222 THR A CA 1
ATOM 1678 C C . THR A 1 222 ? 34.656 -24.375 -2.752 1 98.38 222 THR A C 1
ATOM 1680 O O . THR A 1 222 ? 34.156 -23.312 -3.145 1 98.38 222 THR A O 1
ATOM 1683 N N . ALA A 1 223 ? 36 -24.562 -2.664 1 98.06 223 ALA A N 1
ATOM 1684 C CA . ALA A 1 223 ? 36.969 -23.5 -2.967 1 98.06 223 ALA A CA 1
ATOM 1685 C C . ALA A 1 223 ? 38.062 -24 -3.9 1 98.06 223 ALA A C 1
ATOM 1687 O O . ALA A 1 223 ? 38.469 -25.172 -3.83 1 98.06 223 ALA A O 1
ATOM 1688 N N . PRO A 1 224 ? 38.5 -23.141 -4.797 1 97.75 224 PRO A N 1
ATOM 1689 C CA . PRO A 1 224 ? 39.656 -23.484 -5.59 1 97.75 224 PRO A CA 1
ATOM 1690 C C . PRO A 1 224 ? 40.969 -23.375 -4.793 1 97.75 224 PRO A C 1
ATOM 1692 O O . PRO A 1 224 ? 41.188 -22.391 -4.086 1 97.75 224 PRO A O 1
ATOM 1695 N N . VAL A 1 225 ? 41.812 -24.312 -4.914 1 96.94 225 VAL A N 1
ATOM 1696 C CA . VAL A 1 225 ? 43.125 -24.312 -4.258 1 96.94 225 VAL A CA 1
ATOM 1697 C C . VAL A 1 225 ? 44.219 -24.656 -5.27 1 96.94 225 VAL A C 1
ATOM 1699 O O . VAL A 1 225 ? 43.969 -25.359 -6.246 1 96.94 225 VAL A O 1
ATOM 1702 N N . LYS A 1 226 ? 45.375 -24.156 -4.996 1 92.12 226 LYS A N 1
ATOM 1703 C CA . LYS A 1 226 ? 46.469 -24.375 -5.906 1 92.12 226 LYS A CA 1
ATOM 1704 C C . LYS A 1 226 ? 46.938 -25.828 -5.871 1 92.12 226 LYS A C 1
ATOM 1706 O O . LYS A 1 226 ? 47.281 -26.406 -6.91 1 92.12 226 LYS A O 1
ATOM 1711 N N . THR A 1 227 ? 47.062 -26.297 -4.672 1 91.94 227 THR A N 1
ATOM 1712 C CA . THR A 1 227 ? 47.5 -27.672 -4.465 1 91.94 227 THR A CA 1
ATOM 1713 C C . THR A 1 227 ? 46.5 -28.422 -3.588 1 91.94 227 THR A C 1
ATOM 1715 O O . THR A 1 227 ? 45.812 -27.812 -2.768 1 91.94 227 THR A O 1
ATOM 1718 N N . LYS A 1 228 ? 46.438 -29.703 -3.791 1 92.44 228 LYS A N 1
ATOM 1719 C CA . LYS A 1 228 ? 45.5 -30.5 -3.01 1 92.44 228 LYS A CA 1
ATOM 1720 C C . LYS A 1 228 ? 45.844 -30.484 -1.526 1 92.44 228 LYS A C 1
ATOM 1722 O O . LYS A 1 228 ? 47 -30.734 -1.155 1 92.44 228 LYS A O 1
ATOM 1727 N N . VAL A 1 229 ? 44.938 -30.078 -0.843 1 90.44 229 VAL A N 1
ATOM 1728 C CA . VAL A 1 229 ? 45.125 -30 0.599 1 90.44 229 VAL A CA 1
ATOM 1729 C C . VAL A 1 229 ? 43.938 -30.594 1.329 1 90.44 229 VAL A C 1
ATOM 1731 O O . VAL A 1 229 ? 42.844 -30.656 0.785 1 90.44 229 VAL A O 1
ATOM 1734 N N . SER A 1 230 ? 44.219 -31.188 2.551 1 86.94 230 SER A N 1
ATOM 1735 C CA . SER A 1 230 ? 43.156 -31.812 3.314 1 86.94 230 SER A CA 1
ATOM 1736 C C . SER A 1 230 ? 42.844 -31.016 4.59 1 86.94 230 SER A C 1
ATOM 1738 O O . SER A 1 230 ? 41.781 -31.156 5.172 1 86.94 230 SER A O 1
ATOM 1740 N N . ASP A 1 231 ? 43.781 -30.172 4.973 1 89.94 231 ASP A N 1
ATOM 1741 C CA . ASP A 1 231 ? 43.625 -29.438 6.223 1 89.94 231 ASP A CA 1
ATOM 1742 C C . ASP A 1 231 ? 43.062 -28.031 5.973 1 89.94 231 ASP A C 1
ATOM 1744 O O . ASP A 1 231 ? 43.375 -27.406 4.965 1 89.94 231 ASP A O 1
ATOM 1748 N N . LEU A 1 232 ? 42.219 -27.547 6.91 1 91.38 232 LEU A N 1
ATOM 1749 C CA . LEU A 1 232 ? 41.531 -26.281 6.793 1 91.38 232 LEU A CA 1
ATOM 1750 C C . LEU A 1 232 ? 42.531 -25.125 6.762 1 91.38 232 LEU A C 1
ATOM 1752 O O . LEU A 1 232 ? 42.375 -24.172 5.984 1 91.38 232 LEU A O 1
ATOM 1756 N N . ASP A 1 233 ? 43.531 -25.141 7.586 1 91.69 233 ASP A N 1
ATOM 1757 C CA . ASP A 1 233 ? 44.5 -24.047 7.68 1 91.69 233 ASP A CA 1
ATOM 1758 C C . ASP A 1 233 ? 45.344 -23.969 6.418 1 91.69 233 ASP A C 1
ATOM 1760 O O . ASP A 1 233 ? 45.656 -22.875 5.938 1 91.69 233 ASP A O 1
ATOM 1764 N N . LYS A 1 234 ? 45.75 -25.078 5.977 1 93.5 234 LYS A N 1
ATOM 1765 C CA . LYS A 1 234 ? 46.5 -25.109 4.742 1 93.5 234 LYS A CA 1
ATOM 1766 C C . LYS A 1 234 ? 45.656 -24.672 3.549 1 93.5 234 LYS A C 1
ATOM 1768 O O . LYS A 1 234 ? 46.156 -24.031 2.619 1 93.5 234 LYS A O 1
ATOM 1773 N N . ALA A 1 235 ? 44.438 -25.078 3.596 1 94.25 235 ALA A N 1
ATOM 1774 C CA . ALA A 1 235 ? 43.531 -24.656 2.543 1 94.25 235 ALA A CA 1
ATOM 1775 C C . ALA A 1 235 ? 43.375 -23.125 2.52 1 94.25 235 ALA A C 1
ATOM 1777 O O . ALA A 1 235 ? 43.344 -22.516 1.449 1 94.25 235 ALA A O 1
ATOM 1778 N N . ALA A 1 236 ? 43.281 -22.5 3.711 1 95.25 236 ALA A N 1
ATOM 1779 C CA . ALA A 1 236 ? 43.156 -21.062 3.805 1 95.25 236 ALA A CA 1
ATOM 1780 C C . ALA A 1 236 ? 44.344 -20.344 3.174 1 95.25 236 ALA A C 1
ATOM 1782 O O . ALA A 1 236 ? 44.219 -19.266 2.588 1 95.25 236 ALA A O 1
ATOM 1783 N N . GLU A 1 237 ? 45.469 -20.984 3.258 1 94.44 237 GLU A N 1
ATOM 1784 C CA . GLU A 1 237 ? 46.719 -20.391 2.734 1 94.44 237 GLU A CA 1
ATOM 1785 C C . GLU A 1 237 ? 46.781 -20.531 1.217 1 94.44 237 GLU A C 1
ATOM 1787 O O . GLU A 1 237 ? 47.375 -19.688 0.539 1 94.44 237 GLU A O 1
ATOM 1792 N N . GLY A 1 238 ? 46.188 -21.516 0.756 1 94.31 238 GLY A N 1
ATOM 1793 C CA . GLY A 1 238 ? 46.375 -21.797 -0.661 1 94.31 238 GLY A CA 1
ATOM 1794 C C . GLY A 1 238 ? 45.125 -21.547 -1.48 1 94.31 238 GLY A C 1
ATOM 1795 O O . GLY A 1 238 ? 45.125 -21.656 -2.707 1 94.31 238 GLY A O 1
ATOM 1796 N N . ALA A 1 239 ? 44.094 -21.156 -0.842 1 96.44 239 ALA A N 1
ATOM 1797 C CA . ALA A 1 239 ? 42.812 -21.016 -1.545 1 96.44 239 ALA A CA 1
ATOM 1798 C C . ALA A 1 239 ? 42.719 -19.656 -2.252 1 96.44 239 ALA A C 1
ATOM 1800 O O . ALA A 1 239 ? 43.406 -18.703 -1.871 1 96.44 239 ALA A O 1
ATOM 1801 N N . GLY A 1 240 ? 41.844 -19.656 -3.279 1 96.88 240 GLY A N 1
ATOM 1802 C CA . GLY A 1 240 ? 41.562 -18.406 -3.959 1 96.88 240 GLY A CA 1
ATOM 1803 C C . GLY A 1 240 ? 42.031 -18.391 -5.402 1 96.88 240 GLY A C 1
ATOM 1804 O O . GLY A 1 240 ? 42.75 -19.281 -5.836 1 96.88 240 GLY A O 1
ATOM 1805 N N . CYS A 1 241 ? 41.562 -17.469 -6.137 1 96.25 241 CYS A N 1
ATOM 1806 C CA . CYS A 1 241 ? 41.906 -17.266 -7.539 1 96.25 241 CYS A CA 1
ATOM 1807 C C . CYS A 1 241 ? 41.812 -15.781 -7.898 1 96.25 241 CYS A C 1
ATOM 1809 O O . CYS A 1 241 ? 41.25 -14.992 -7.16 1 96.25 241 CYS A O 1
ATOM 1811 N N . ASP A 1 242 ? 42.469 -15.438 -8.883 1 95.31 242 ASP A N 1
ATOM 1812 C CA . ASP A 1 242 ? 42.438 -14.078 -9.398 1 95.31 242 ASP A CA 1
ATOM 1813 C C . ASP A 1 242 ? 41.625 -14 -10.688 1 95.31 242 ASP A C 1
ATOM 1815 O O . ASP A 1 242 ? 42.094 -14.398 -11.758 1 95.31 242 ASP A O 1
ATOM 1819 N N . LEU A 1 243 ? 40.5 -13.359 -10.633 1 95.5 243 LEU A N 1
ATOM 1820 C CA . LEU A 1 243 ? 39.562 -13.305 -11.758 1 95.5 243 LEU A CA 1
ATOM 1821 C C . LEU A 1 243 ? 40.188 -12.57 -12.938 1 95.5 243 LEU A C 1
ATOM 1823 O O . LEU A 1 243 ? 39.844 -12.836 -14.094 1 95.5 243 LEU A O 1
ATOM 1827 N N . LEU A 1 244 ? 41.094 -11.617 -12.656 1 95.56 244 LEU A N 1
ATOM 1828 C CA . LEU A 1 244 ? 41.656 -10.797 -13.727 1 95.56 244 LEU A CA 1
ATOM 1829 C C . LEU A 1 244 ? 42.781 -11.531 -14.438 1 95.56 244 LEU A C 1
ATOM 1831 O O . LEU A 1 244 ? 42.906 -11.438 -15.656 1 95.56 244 LEU A O 1
ATOM 1835 N N . GLN A 1 245 ? 43.531 -12.297 -13.672 1 94.75 245 GLN A N 1
ATOM 1836 C CA . GLN A 1 245 ? 44.719 -12.953 -14.227 1 94.75 245 GLN A CA 1
ATOM 1837 C C . GLN A 1 245 ? 44.375 -14.359 -14.719 1 94.75 245 GLN A C 1
ATOM 1839 O O . GLN A 1 245 ? 45.062 -14.898 -15.594 1 94.75 245 GLN A O 1
ATOM 1844 N N . GLN A 1 246 ? 43.375 -14.859 -14.188 1 96.44 246 GLN A N 1
ATOM 1845 C CA . GLN A 1 246 ? 43.094 -16.281 -14.43 1 96.44 246 GLN A CA 1
ATOM 1846 C C . GLN A 1 246 ? 41.656 -16.484 -14.906 1 96.44 246 GLN A C 1
ATOM 1848 O O . GLN A 1 246 ? 41 -17.453 -14.516 1 96.44 246 GLN A O 1
ATOM 1853 N N . THR A 1 247 ? 41.094 -15.609 -15.695 1 97.25 247 THR A N 1
ATOM 1854 C CA . THR A 1 247 ? 39.688 -15.648 -16.156 1 97.25 247 THR A CA 1
ATOM 1855 C C . THR A 1 247 ? 39.406 -16.969 -16.844 1 97.25 247 THR A C 1
ATOM 1857 O O . THR A 1 247 ? 38.438 -17.656 -16.484 1 97.25 247 THR A O 1
ATOM 1860 N N . PRO A 1 248 ? 40.188 -17.438 -17.797 1 97 248 PRO A N 1
ATOM 1861 C CA . PRO A 1 248 ? 39.875 -18.703 -18.453 1 97 248 PRO A CA 1
ATOM 1862 C C . PRO A 1 248 ? 40.031 -19.906 -17.531 1 97 248 PRO A C 1
ATOM 1864 O O . PRO A 1 248 ? 39.25 -20.859 -17.625 1 97 248 PRO A O 1
ATOM 1867 N N . GLU A 1 249 ? 41.031 -19.844 -16.641 1 96.94 249 GLU A N 1
ATOM 1868 C CA . GLU A 1 249 ? 41.281 -20.969 -15.734 1 96.94 249 GLU A CA 1
ATOM 1869 C C . GLU A 1 249 ? 40.125 -21.141 -14.742 1 96.94 249 GLU A C 1
ATOM 1871 O O . GLU A 1 249 ? 39.781 -22.266 -14.398 1 96.94 249 GLU A O 1
ATOM 1876 N N . VAL A 1 250 ? 39.656 -20.047 -14.297 1 98.06 250 VAL A N 1
ATOM 1877 C CA . VAL A 1 250 ? 38.5 -20.094 -13.391 1 98.06 250 VAL A CA 1
ATOM 1878 C C . VAL A 1 250 ? 37.312 -20.719 -14.094 1 98.06 250 VAL A C 1
ATOM 1880 O O . VAL A 1 250 ? 36.625 -21.562 -13.523 1 98.06 250 VAL A O 1
ATOM 1883 N N . ARG A 1 251 ? 37.031 -20.312 -15.336 1 98 251 ARG A N 1
ATOM 1884 C CA . ARG A 1 251 ? 35.969 -20.891 -16.141 1 98 251 ARG A CA 1
ATOM 1885 C C . ARG A 1 251 ? 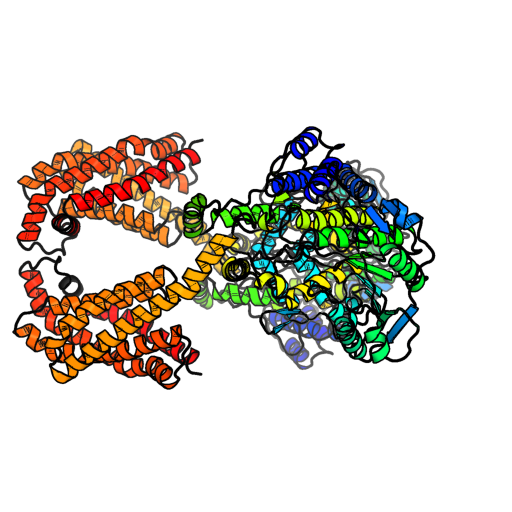36.156 -22.391 -16.297 1 98 251 ARG A C 1
ATOM 1887 O O . ARG A 1 251 ? 35.219 -23.156 -16.125 1 98 251 ARG A O 1
ATOM 1894 N N . ASN A 1 252 ? 37.375 -22.812 -16.562 1 97.56 252 ASN A N 1
ATOM 1895 C CA . ASN A 1 252 ? 37.688 -24.234 -16.703 1 97.56 252 ASN A CA 1
ATOM 1896 C C . ASN A 1 252 ? 37.375 -25 -15.43 1 97.56 252 ASN A C 1
ATOM 1898 O O . ASN A 1 252 ? 36.781 -26.094 -15.477 1 97.56 252 ASN A O 1
ATOM 1902 N N . TRP A 1 253 ? 37.75 -24.438 -14.367 1 98 253 TRP A N 1
ATOM 1903 C CA . TRP A 1 253 ? 37.531 -25.062 -13.07 1 98 253 TRP A CA 1
ATOM 1904 C C . TRP A 1 253 ? 36.031 -25.172 -12.766 1 98 253 TRP A C 1
ATOM 1906 O O . TRP A 1 253 ? 35.562 -26.219 -12.312 1 98 253 TRP A O 1
ATOM 1916 N N . LEU A 1 254 ? 35.312 -24.172 -13.016 1 98.31 254 LEU A N 1
ATOM 1917 C CA . LEU A 1 254 ? 33.875 -24.172 -12.742 1 98.31 254 LEU A CA 1
ATOM 1918 C C . LEU A 1 254 ? 33.156 -25.203 -13.602 1 98.31 254 LEU A C 1
ATOM 1920 O O . LEU A 1 254 ? 32.219 -25.828 -13.148 1 98.31 254 LEU A O 1
ATOM 1924 N N . ARG A 1 255 ? 33.594 -25.359 -14.82 1 97 255 ARG A N 1
ATOM 1925 C CA . ARG A 1 255 ? 32.969 -26.375 -15.68 1 97 255 ARG A CA 1
ATOM 1926 C C . ARG A 1 255 ? 33.125 -27.766 -15.07 1 97 255 ARG A C 1
ATOM 1928 O O . ARG A 1 255 ? 32.219 -28.594 -15.188 1 97 255 ARG A O 1
ATOM 1935 N N . THR A 1 256 ? 34.25 -27.922 -14.43 1 96.06 256 THR A N 1
ATOM 1936 C CA . THR A 1 256 ? 34.5 -29.219 -13.812 1 96.06 256 THR A CA 1
ATOM 1937 C C . THR A 1 256 ? 33.656 -29.391 -12.547 1 96.06 256 THR A C 1
ATOM 1939 O O . THR A 1 256 ? 33.031 -30.422 -12.344 1 96.06 256 THR A O 1
ATOM 1942 N N . VAL A 1 257 ? 33.594 -28.391 -11.758 1 97.31 257 VAL A N 1
ATOM 1943 C CA . VAL A 1 257 ? 32.938 -28.438 -10.453 1 97.31 257 VAL A CA 1
ATOM 1944 C C . VAL A 1 257 ? 31.422 -28.516 -10.641 1 97.31 257 VAL A C 1
ATOM 1946 O O . VAL A 1 257 ? 30.734 -29.156 -9.859 1 97.31 257 VAL A O 1
ATOM 1949 N N . LEU A 1 258 ? 30.906 -27.906 -11.688 1 97.88 258 LEU A N 1
ATOM 1950 C CA . LEU A 1 258 ? 29.469 -27.766 -11.852 1 97.88 258 LEU A CA 1
ATOM 1951 C C . LEU A 1 258 ? 28.906 -28.875 -12.742 1 97.88 258 LEU A C 1
ATOM 1953 O O . LEU A 1 258 ? 27.719 -28.906 -13.031 1 97.88 258 LEU A O 1
ATOM 1957 N N . LYS A 1 259 ? 29.781 -29.781 -13.141 1 95.25 259 LYS A N 1
ATOM 1958 C CA . LYS A 1 259 ? 29.344 -30.875 -13.984 1 95.25 259 LYS A CA 1
ATOM 1959 C C . LYS A 1 259 ? 28.266 -31.703 -13.289 1 95.25 259 LYS A C 1
ATOM 1961 O O . LYS A 1 259 ? 28.438 -32.125 -12.141 1 95.25 259 LYS A O 1
ATOM 1966 N N . GLY A 1 260 ? 27.062 -31.906 -13.922 1 93.88 260 GLY A N 1
ATOM 1967 C CA . GLY A 1 260 ? 26 -32.75 -13.406 1 93.88 260 GLY A CA 1
ATOM 1968 C C . GLY A 1 260 ? 25.062 -32 -12.469 1 93.88 260 GLY A C 1
ATOM 1969 O O . GLY A 1 260 ? 24.031 -32.562 -12.055 1 93.88 260 GLY A O 1
ATOM 1970 N N . LYS A 1 261 ? 25.406 -30.797 -12.109 1 95.69 261 LYS A N 1
ATOM 1971 C CA . LYS A 1 261 ? 24.531 -30.031 -11.227 1 95.69 261 LYS A CA 1
ATOM 1972 C C . LYS A 1 261 ? 23.328 -29.484 -11.992 1 95.69 261 LYS A C 1
ATOM 1974 O O . LYS A 1 261 ? 23.469 -29 -13.109 1 95.69 261 LYS A O 1
ATOM 1979 N N . LYS A 1 262 ? 22.109 -29.609 -11.391 1 95.12 262 LYS A N 1
ATOM 1980 C CA . LYS A 1 262 ? 20.875 -29.266 -12.094 1 95.12 262 LYS A CA 1
ATOM 1981 C C . LYS A 1 262 ? 20.422 -27.844 -11.719 1 95.12 262 LYS A C 1
ATOM 1983 O O . LYS A 1 262 ? 19.844 -27.141 -12.547 1 95.12 262 LYS A O 1
ATOM 1988 N N . LYS A 1 263 ? 20.578 -27.469 -10.492 1 97.94 263 LYS A N 1
ATOM 1989 C CA . LYS A 1 263 ? 20.141 -26.156 -10.031 1 97.94 263 LYS A CA 1
ATOM 1990 C C . LYS A 1 263 ? 21.344 -25.297 -9.617 1 97.94 263 LYS A C 1
ATOM 1992 O O . LYS A 1 263 ? 21.703 -25.266 -8.438 1 97.94 263 LYS A O 1
ATOM 1997 N N . VAL A 1 264 ? 21.906 -24.562 -10.602 1 98.69 264 VAL A N 1
ATOM 1998 C CA . VAL A 1 264 ? 23.094 -23.719 -10.398 1 98.69 264 VAL A CA 1
ATOM 1999 C C . VAL A 1 264 ? 22.703 -22.25 -10.492 1 98.69 264 VAL A C 1
ATOM 2001 O O . VAL A 1 264 ? 21.891 -21.875 -11.344 1 98.69 264 VAL A O 1
ATOM 2004 N N . VAL A 1 265 ? 23.156 -21.453 -9.555 1 98.81 265 VAL A N 1
ATOM 2005 C CA . VAL A 1 265 ? 22.969 -20.016 -9.594 1 98.81 265 VAL A CA 1
ATOM 2006 C C . VAL A 1 265 ? 24.328 -19.328 -9.688 1 98.81 265 VAL A C 1
ATOM 2008 O O . VAL A 1 265 ? 25.203 -19.531 -8.828 1 98.81 265 VAL A O 1
ATOM 2011 N N . LEU A 1 266 ? 24.578 -18.578 -10.719 1 98.81 266 LEU A N 1
ATOM 2012 C CA . LEU A 1 266 ? 25.797 -17.797 -10.898 1 98.81 266 LEU A CA 1
ATOM 2013 C C . LEU A 1 266 ? 25.609 -16.375 -10.383 1 98.81 266 LEU A C 1
ATOM 2015 O O . LEU A 1 266 ? 24.984 -15.539 -11.047 1 98.81 266 LEU A O 1
ATOM 2019 N N . GLY A 1 267 ? 26.203 -16.094 -9.195 1 98.56 267 GLY A N 1
ATOM 2020 C CA . GLY A 1 267 ? 26.047 -14.797 -8.578 1 98.56 267 GLY A CA 1
ATOM 2021 C C . GLY A 1 267 ? 27.266 -13.898 -8.742 1 98.56 267 GLY A C 1
ATOM 2022 O O . GLY A 1 267 ? 28.328 -14.18 -8.188 1 98.56 267 GLY A O 1
ATOM 2023 N N . ALA A 1 268 ? 27.109 -12.789 -9.445 1 98 268 ALA A N 1
ATOM 2024 C CA . ALA A 1 268 ? 28.172 -11.82 -9.656 1 98 268 ALA A CA 1
ATOM 2025 C C . ALA A 1 268 ? 28.156 -10.727 -8.594 1 98 268 ALA A C 1
ATOM 2027 O O . ALA A 1 268 ? 27.5 -9.695 -8.773 1 98 268 ALA A O 1
ATOM 2028 N N . TYR A 1 269 ? 28.969 -10.898 -7.562 1 95.88 269 TYR A N 1
ATOM 2029 C CA . TYR A 1 269 ? 28.875 -9.992 -6.422 1 95.88 269 TYR A CA 1
ATOM 2030 C C . TYR A 1 269 ? 30.188 -9.258 -6.211 1 95.88 269 TYR A C 1
ATOM 2032 O O . TYR A 1 269 ? 30.297 -8.398 -5.332 1 95.88 269 TYR A O 1
ATOM 2040 N N . CYS A 1 270 ? 31.172 -9.547 -7.082 1 93.62 270 CYS A N 1
ATOM 2041 C CA . CYS A 1 270 ? 32.469 -8.852 -6.957 1 93.62 270 CYS A CA 1
ATOM 2042 C C . CYS A 1 270 ? 32.312 -7.363 -7.242 1 93.62 270 CYS A C 1
ATOM 2044 O O . CYS A 1 270 ? 31.656 -6.98 -8.227 1 93.62 270 CYS A O 1
ATOM 2046 N N . TYR A 1 271 ? 32.781 -6.641 -6.324 1 87.31 271 TYR A N 1
ATOM 2047 C CA . TYR A 1 271 ? 32.75 -5.188 -6.445 1 87.31 271 TYR A CA 1
ATOM 2048 C C . TYR A 1 271 ? 34.156 -4.59 -6.324 1 87.31 271 TYR A C 1
ATOM 2050 O O . TYR A 1 271 ? 35 -5.137 -5.621 1 87.31 271 TYR A O 1
ATOM 2058 N N . ALA A 1 272 ? 34.438 -3.57 -7.078 1 88.88 272 ALA A N 1
ATOM 2059 C CA . ALA A 1 272 ? 35.688 -2.814 -7 1 88.88 272 ALA A CA 1
ATOM 2060 C C . ALA A 1 272 ? 35.438 -1.339 -7.312 1 88.88 272 ALA A C 1
ATOM 2062 O O . ALA A 1 272 ? 34.312 -0.922 -7.57 1 88.88 272 ALA A O 1
ATOM 2063 N N . ASP A 1 273 ? 36.531 -0.577 -7.172 1 86.38 273 ASP A N 1
ATOM 2064 C CA . ASP A 1 273 ? 36.406 0.854 -7.434 1 86.38 273 ASP A CA 1
ATOM 2065 C C . ASP A 1 273 ? 36.938 1.204 -8.82 1 86.38 273 ASP A C 1
ATOM 2067 O O . ASP A 1 273 ? 37.906 0.59 -9.297 1 86.38 273 ASP A O 1
ATOM 2071 N N . GLY A 1 274 ? 36.312 2.148 -9.391 1 89.19 274 GLY A N 1
ATOM 2072 C CA . GLY A 1 274 ? 36.844 2.773 -10.594 1 89.19 274 GLY A CA 1
ATOM 2073 C C . GLY A 1 274 ? 37.031 1.801 -11.75 1 89.19 274 GLY A C 1
ATOM 2074 O O . GLY A 1 274 ? 36.156 0.972 -12.008 1 89.19 274 GLY A O 1
ATOM 2075 N N . PRO A 1 275 ? 38.156 1.905 -12.414 1 94.12 275 PRO A N 1
ATOM 2076 C CA . PRO A 1 275 ? 38.438 1.075 -13.594 1 94.12 275 PRO A CA 1
ATOM 2077 C C . PRO A 1 275 ? 38.531 -0.412 -13.266 1 94.12 275 PRO A C 1
ATOM 2079 O O . PRO A 1 275 ? 38.188 -1.257 -14.094 1 94.12 275 PRO A O 1
ATOM 2082 N N . LEU A 1 276 ? 38.938 -0.635 -12.062 1 94.81 276 LEU A N 1
ATOM 2083 C CA . LEU A 1 276 ? 39.062 -2.025 -11.633 1 94.81 276 LEU A CA 1
ATOM 2084 C C . LEU A 1 276 ? 37.719 -2.721 -11.648 1 94.81 276 LEU A C 1
ATOM 2086 O O . LEU A 1 276 ? 37.625 -3.918 -11.93 1 94.81 276 LEU A O 1
ATOM 2090 N N . PHE A 1 277 ? 36.656 -2.037 -11.43 1 95.38 277 PHE A N 1
ATOM 2091 C CA . PHE A 1 277 ? 35.312 -2.609 -11.398 1 95.38 277 PHE A CA 1
ATOM 2092 C C . PHE A 1 277 ? 34.906 -3.055 -12.797 1 95.38 277 PHE A C 1
ATOM 2094 O O . PHE A 1 277 ? 34.25 -4.094 -12.953 1 95.38 277 PHE A O 1
ATOM 2101 N N . VAL A 1 278 ? 35.219 -2.314 -13.797 1 97.69 278 VAL A N 1
ATOM 2102 C CA . VAL A 1 278 ? 34.906 -2.691 -15.172 1 97.69 278 VAL A CA 1
ATOM 2103 C C . VAL A 1 278 ? 35.625 -3.982 -15.539 1 97.69 278 VAL A C 1
ATOM 2105 O O . VAL A 1 278 ? 35.031 -4.887 -16.141 1 97.69 278 VAL A O 1
ATOM 2108 N N . ARG A 1 279 ? 36.875 -4.039 -15.117 1 97.44 279 ARG A N 1
ATOM 2109 C CA . ARG A 1 279 ? 37.688 -5.207 -15.453 1 97.44 279 ARG A CA 1
ATOM 2110 C C . ARG A 1 279 ? 37.125 -6.465 -14.789 1 97.44 279 ARG A C 1
ATOM 2112 O O . ARG A 1 279 ? 36.969 -7.496 -15.438 1 97.44 279 ARG A O 1
ATOM 2119 N N . VAL A 1 280 ? 36.844 -6.344 -13.57 1 97.25 280 VAL A N 1
ATOM 2120 C CA . VAL A 1 280 ? 36.344 -7.512 -12.852 1 97.25 280 VAL A CA 1
ATOM 2121 C C . VAL A 1 280 ? 34.969 -7.902 -13.375 1 97.25 280 VAL A C 1
ATOM 2123 O O . VAL A 1 280 ? 34.656 -9.094 -13.492 1 97.25 280 VAL A O 1
ATOM 2126 N N . SER A 1 281 ? 34.125 -6.941 -13.688 1 98.06 281 SER A N 1
ATOM 2127 C CA . SER A 1 281 ? 32.812 -7.215 -14.242 1 98.06 281 SER A CA 1
ATOM 2128 C C . SER A 1 281 ? 32.906 -7.926 -15.586 1 98.06 281 SER A C 1
ATOM 2130 O O . SER A 1 281 ? 32.125 -8.812 -15.891 1 98.06 281 SER A O 1
ATOM 2132 N N . MET A 1 282 ? 33.906 -7.547 -16.328 1 98.12 282 MET A N 1
ATOM 2133 C CA . MET A 1 282 ? 34.125 -8.188 -17.625 1 98.12 282 MET A CA 1
ATOM 2134 C C . MET A 1 282 ? 34.562 -9.633 -17.438 1 98.12 282 MET A C 1
ATOM 2136 O O . MET A 1 282 ? 34.156 -10.516 -18.188 1 98.12 282 MET A O 1
ATOM 2140 N N . ALA A 1 283 ? 35.438 -9.805 -16.5 1 98.25 283 ALA A N 1
ATOM 2141 C CA . ALA A 1 283 ? 35.875 -11.164 -16.219 1 98.25 283 ALA A CA 1
ATOM 2142 C C . ALA A 1 283 ? 34.719 -12.055 -15.82 1 98.25 283 ALA A C 1
ATOM 2144 O O . ALA A 1 283 ? 34.562 -13.164 -16.344 1 98.25 283 ALA A O 1
ATOM 2145 N N . MET A 1 284 ? 33.906 -11.594 -14.898 1 98.56 284 MET A N 1
ATOM 2146 C CA . MET A 1 284 ? 32.719 -12.344 -14.477 1 98.56 284 MET A CA 1
ATOM 2147 C C . MET A 1 284 ? 31.797 -12.602 -15.656 1 98.56 284 MET A C 1
ATOM 2149 O O . MET A 1 284 ? 31.281 -13.711 -15.82 1 98.56 284 MET A O 1
ATOM 2153 N N . ASP A 1 285 ? 31.609 -11.562 -16.438 1 98.62 285 ASP A N 1
ATOM 2154 C CA . ASP A 1 285 ? 30.688 -11.664 -17.562 1 98.62 285 ASP A CA 1
ATOM 2155 C C . ASP A 1 285 ? 31.141 -12.75 -18.547 1 98.62 285 ASP A C 1
ATOM 2157 O O . ASP A 1 285 ? 30.312 -13.508 -19.047 1 98.62 285 ASP A O 1
ATOM 2161 N N . ALA A 1 286 ? 32.438 -12.766 -18.828 1 98.44 286 ALA A N 1
ATOM 2162 C CA . ALA A 1 286 ? 32.969 -13.75 -19.766 1 98.44 286 ALA A CA 1
ATOM 2163 C C . ALA A 1 286 ? 32.75 -15.172 -19.266 1 98.44 286 ALA A C 1
ATOM 2165 O O . ALA A 1 286 ? 32.375 -16.062 -20.031 1 98.44 286 ALA A O 1
ATOM 2166 N N . ILE A 1 287 ? 32.969 -15.367 -18.016 1 98.5 287 ILE A N 1
ATOM 2167 C CA . ILE A 1 287 ? 32.781 -16.688 -17.406 1 98.5 287 ILE A CA 1
ATOM 2168 C C . ILE A 1 287 ? 31.312 -17.062 -17.422 1 98.5 287 ILE A C 1
ATOM 2170 O O . ILE A 1 287 ? 30.953 -18.172 -17.812 1 98.5 287 ILE A O 1
ATOM 2174 N N . ILE A 1 288 ? 30.438 -16.156 -17.031 1 98.75 288 ILE A N 1
ATOM 2175 C CA . ILE A 1 288 ? 29.016 -16.406 -16.969 1 98.75 288 ILE A CA 1
ATOM 2176 C C . ILE A 1 288 ? 28.469 -16.719 -18.375 1 98.75 288 ILE A C 1
ATOM 2178 O O . ILE A 1 288 ? 27.703 -17.672 -18.547 1 98.75 288 ILE A O 1
ATOM 2182 N N . ALA A 1 289 ? 28.906 -15.891 -19.328 1 98.44 289 ALA A N 1
ATOM 2183 C CA . ALA A 1 289 ? 28.469 -16.125 -20.703 1 98.44 289 ALA A CA 1
ATOM 2184 C C . ALA A 1 289 ? 28.828 -17.531 -21.172 1 98.44 289 ALA A C 1
ATOM 2186 O O . ALA A 1 289 ? 28.016 -18.219 -21.797 1 98.44 289 ALA A O 1
ATOM 2187 N N . ASP A 1 290 ? 30.031 -17.938 -20.844 1 97.81 290 ASP A N 1
ATOM 2188 C CA . ASP A 1 290 ? 30.516 -19.25 -21.234 1 97.81 290 ASP A CA 1
ATOM 2189 C C . ASP A 1 290 ? 29.719 -20.359 -20.547 1 97.81 290 ASP A C 1
ATOM 2191 O O . ASP A 1 290 ? 29.297 -21.312 -21.172 1 97.81 290 ASP A O 1
ATOM 2195 N N . LEU A 1 291 ? 29.531 -20.234 -19.297 1 98.12 291 LEU A N 1
ATOM 2196 C CA . LEU A 1 291 ? 28.844 -21.25 -18.5 1 98.12 291 LEU A CA 1
ATOM 2197 C C . LEU A 1 291 ? 27.375 -21.375 -18.938 1 98.12 291 LEU A C 1
ATOM 2199 O O . LEU A 1 291 ? 26.828 -22.484 -18.984 1 98.12 291 LEU A O 1
ATOM 2203 N N . VAL A 1 292 ? 26.703 -20.312 -19.234 1 98.12 292 VAL A N 1
ATOM 2204 C CA . VAL A 1 292 ? 25.312 -20.328 -19.703 1 98.12 292 VAL A CA 1
ATOM 2205 C C . VAL A 1 292 ? 25.219 -21.094 -21.016 1 98.12 292 VAL A C 1
ATOM 2207 O O . VAL A 1 292 ? 24.234 -21.812 -21.234 1 98.12 292 VAL A O 1
ATOM 2210 N N . GLU A 1 293 ? 26.219 -21 -21.797 1 96.25 293 GLU A N 1
ATOM 2211 C CA . GLU A 1 293 ? 26.219 -21.641 -23.109 1 96.25 293 GLU A CA 1
ATOM 2212 C C . GLU A 1 293 ? 26.531 -23.125 -23 1 96.25 293 GLU A C 1
ATOM 2214 O O . GLU A 1 293 ? 26.016 -23.938 -23.766 1 96.25 293 GLU A O 1
ATOM 2219 N N . HIS A 1 294 ? 27.297 -23.516 -21.953 1 95 294 HIS A N 1
ATOM 2220 C CA . HIS A 1 294 ? 27.906 -24.844 -22.062 1 95 294 HIS A CA 1
ATOM 2221 C C . HIS A 1 294 ? 27.391 -25.766 -20.969 1 95 294 HIS A C 1
ATOM 2223 O O . HIS A 1 294 ? 27.547 -26.984 -21.062 1 95 294 HIS A O 1
ATOM 2229 N N . LEU A 1 295 ? 26.859 -25.25 -19.938 1 96.69 295 LEU A N 1
ATOM 2230 C CA . LEU A 1 295 ? 26.328 -26.125 -18.891 1 96.69 295 LEU A CA 1
ATOM 2231 C C . LEU A 1 295 ? 25.125 -26.906 -19.406 1 96.69 295 LEU A C 1
ATOM 2233 O O . LEU A 1 295 ? 24.375 -26.406 -20.25 1 96.69 295 LEU A O 1
ATOM 2237 N N . GLU A 1 296 ? 24.891 -28.125 -18.969 1 95.06 296 GLU A N 1
ATOM 2238 C CA . GLU A 1 296 ? 23.797 -29 -19.391 1 95.06 296 GLU A CA 1
ATOM 2239 C C . GLU A 1 296 ? 22.453 -28.375 -19.031 1 95.06 296 GLU A C 1
ATOM 2241 O O . GLU A 1 296 ? 21.547 -28.344 -19.875 1 95.06 296 GLU A O 1
ATOM 2246 N N . ALA A 1 297 ? 22.328 -28.094 -17.797 1 95.94 297 ALA A N 1
ATOM 2247 C CA . ALA A 1 297 ? 21.141 -27.375 -17.359 1 95.94 297 ALA A CA 1
ATOM 2248 C C . ALA A 1 297 ? 21.391 -25.859 -17.328 1 95.94 297 ALA A C 1
ATOM 2250 O O . ALA A 1 297 ? 22.453 -25.422 -16.906 1 95.94 297 ALA A O 1
ATOM 2251 N N . LYS A 1 298 ? 20.453 -25.078 -17.875 1 97 298 LYS A N 1
ATOM 2252 C CA . LYS A 1 298 ? 20.609 -23.625 -17.844 1 97 298 LYS A CA 1
ATOM 2253 C C . LYS A 1 298 ? 20.719 -23.125 -16.406 1 97 298 LYS A C 1
ATOM 2255 O O . LYS A 1 298 ? 19.828 -23.391 -15.586 1 97 298 LYS A O 1
ATOM 2260 N N . PRO A 1 299 ? 21.766 -22.438 -16.125 1 98.5 299 PRO A N 1
ATOM 2261 C CA . PRO A 1 299 ? 21.875 -21.875 -14.773 1 98.5 299 PRO A CA 1
ATOM 2262 C C . PRO A 1 299 ? 21.047 -20.609 -14.578 1 98.5 299 PRO A C 1
ATOM 2264 O O . PRO A 1 299 ? 20.578 -20.031 -15.562 1 98.5 299 PRO A O 1
ATOM 2267 N N . ALA A 1 300 ? 20.766 -20.344 -13.32 1 98.75 300 ALA A N 1
ATOM 2268 C CA . ALA A 1 300 ? 20.25 -19.016 -12.992 1 98.75 300 ALA A CA 1
ATOM 2269 C C . ALA A 1 300 ? 21.391 -18.016 -12.836 1 98.75 300 ALA A C 1
ATOM 2271 O O . ALA A 1 300 ? 22.547 -18.406 -12.578 1 98.75 300 ALA A O 1
ATOM 2272 N N . VAL A 1 301 ? 21.156 -16.766 -13.047 1 98.81 301 VAL A N 1
ATOM 2273 C CA . VAL A 1 301 ? 22.141 -15.703 -12.891 1 98.81 301 VAL A CA 1
ATOM 2274 C C . VAL A 1 301 ? 21.641 -14.648 -11.906 1 98.81 301 VAL A C 1
ATOM 2276 O O . VAL A 1 301 ? 20.453 -14.305 -11.922 1 98.81 301 VAL A O 1
ATOM 2279 N N . ALA A 1 302 ? 22.5 -14.203 -11.023 1 98.56 302 ALA A N 1
ATOM 2280 C CA . ALA A 1 302 ? 22.078 -13.258 -9.984 1 98.56 302 ALA A CA 1
ATOM 2281 C C . ALA A 1 302 ? 23.016 -12.055 -9.938 1 98.56 302 ALA A C 1
ATOM 2283 O O . ALA A 1 302 ? 24.25 -12.211 -9.992 1 98.56 302 ALA A O 1
ATOM 2284 N N . TYR A 1 303 ? 22.453 -10.875 -9.93 1 97.81 303 TYR A N 1
ATOM 2285 C CA . TYR A 1 303 ? 23.141 -9.594 -9.781 1 97.81 303 TYR A CA 1
ATOM 2286 C C . TYR A 1 303 ? 22.453 -8.727 -8.727 1 97.81 303 TYR A C 1
ATOM 2288 O O . TYR A 1 303 ? 21.344 -9.023 -8.305 1 97.81 303 TYR A O 1
ATOM 2296 N N . LEU A 1 304 ? 23.156 -7.738 -8.25 1 96.19 304 LEU A N 1
ATOM 2297 C CA . LEU A 1 304 ? 22.562 -6.645 -7.48 1 96.19 304 LEU A CA 1
ATOM 2298 C C . LEU A 1 304 ? 22.594 -5.344 -8.281 1 96.19 304 LEU A C 1
ATOM 2300 O O . LEU A 1 304 ? 23.672 -4.84 -8.617 1 96.19 304 LEU A O 1
ATOM 2304 N N . CYS A 1 305 ? 21.422 -4.832 -8.555 1 96.5 305 CYS A N 1
ATOM 2305 C CA . CYS A 1 305 ? 21.359 -3.535 -9.219 1 96.5 305 CYS A CA 1
ATOM 2306 C C . CYS A 1 305 ? 21.531 -2.4 -8.211 1 96.5 305 CYS A C 1
ATOM 2308 O O . CYS A 1 305 ? 21.094 -2.518 -7.062 1 96.5 305 CYS A O 1
ATOM 2310 N N . THR A 1 306 ? 22.172 -1.375 -8.648 1 94.62 306 THR A N 1
ATOM 2311 C CA . THR A 1 306 ? 22.297 -0.177 -7.824 1 94.62 306 THR A CA 1
ATOM 2312 C C . THR A 1 306 ? 21.062 0.699 -7.949 1 94.62 306 THR A C 1
ATOM 2314 O O . THR A 1 306 ? 20.422 0.736 -9.008 1 94.62 306 THR A O 1
ATOM 2317 N N . PRO A 1 307 ? 20.688 1.378 -6.891 1 94.56 307 PRO A N 1
ATOM 2318 C CA . PRO A 1 307 ? 19.578 2.318 -7.016 1 94.56 307 PRO A CA 1
ATOM 2319 C C . PRO A 1 307 ? 19.953 3.578 -7.793 1 94.56 307 PRO A C 1
ATOM 2321 O O . PRO A 1 307 ? 19.062 4.324 -8.227 1 94.56 307 PRO A O 1
ATOM 2324 N N . THR A 1 308 ? 21.219 3.832 -7.949 1 94.62 308 THR A N 1
ATOM 2325 C CA . THR A 1 308 ? 21.719 5.051 -8.578 1 94.62 308 THR A CA 1
ATOM 2326 C C . THR A 1 308 ? 22 4.812 -10.062 1 94.62 308 THR A C 1
ATOM 2328 O O . THR A 1 308 ? 23.141 4.992 -10.516 1 94.62 308 THR A O 1
ATOM 2331 N N . ASP A 1 309 ? 21.047 4.434 -10.727 1 96.31 309 ASP A N 1
ATOM 2332 C CA . ASP A 1 309 ? 21.078 4.168 -12.164 1 96.31 309 ASP A CA 1
ATOM 2333 C C . ASP A 1 309 ? 19.812 4.648 -12.852 1 96.31 309 ASP A C 1
ATOM 2335 O O . ASP A 1 309 ? 18.938 5.246 -12.211 1 96.31 309 ASP A O 1
ATOM 2339 N N . ALA A 1 310 ? 19.859 4.539 -14.195 1 95.81 310 ALA A N 1
ATOM 2340 C CA . ALA A 1 310 ? 18.641 4.785 -14.977 1 95.81 310 ALA A CA 1
ATOM 2341 C C . ALA A 1 310 ? 17.844 3.498 -15.18 1 95.81 310 ALA A C 1
ATOM 2343 O O . ALA A 1 310 ? 18.25 2.635 -15.961 1 95.81 310 ALA A O 1
ATOM 2344 N N . HIS A 1 311 ? 16.75 3.377 -14.406 1 95.25 311 HIS A N 1
ATOM 2345 C CA . HIS A 1 311 ? 15.906 2.188 -14.484 1 95.25 311 HIS A CA 1
ATOM 2346 C C . HIS A 1 311 ? 14.508 2.533 -14.977 1 95.25 311 HIS A C 1
ATOM 2348 O O . HIS A 1 311 ? 14.031 3.652 -14.773 1 95.25 311 HIS A O 1
ATOM 2354 N N . LEU A 1 312 ? 13.969 1.527 -15.609 1 92.88 312 LEU A N 1
ATOM 2355 C CA . LEU A 1 312 ? 12.531 1.616 -15.805 1 92.88 312 LEU A CA 1
ATOM 2356 C C . LEU A 1 312 ? 11.805 1.662 -14.461 1 92.88 312 LEU A C 1
ATOM 2358 O O . LEU A 1 312 ? 12.148 0.919 -13.539 1 92.88 312 LEU A O 1
ATOM 2362 N N . CYS A 1 313 ? 10.922 2.631 -14.352 1 90.38 313 CYS A N 1
ATOM 2363 C CA . CYS A 1 313 ? 10.102 2.691 -13.148 1 90.38 313 CYS A CA 1
ATOM 2364 C C . CYS A 1 313 ? 8.648 2.361 -13.453 1 90.38 313 CYS A C 1
ATOM 2366 O O . CYS A 1 313 ? 8.32 1.949 -14.57 1 90.38 313 CYS A O 1
ATOM 2368 N N . THR A 1 314 ? 7.789 2.42 -12.477 1 85.69 314 THR A N 1
ATOM 2369 C CA . THR A 1 314 ? 6.383 2.076 -12.656 1 85.69 314 THR A CA 1
ATOM 2370 C C . THR A 1 314 ? 5.527 3.338 -12.75 1 85.69 314 THR A C 1
ATOM 2372 O O . THR A 1 314 ? 5.93 4.402 -12.281 1 85.69 314 THR A O 1
ATOM 2375 N N . PRO A 1 315 ? 4.379 3.176 -13.391 1 83.38 315 PRO A N 1
ATOM 2376 C CA . PRO A 1 315 ? 3.482 4.332 -13.414 1 83.38 315 PRO A CA 1
ATOM 2377 C C . PRO A 1 315 ? 3.131 4.84 -12.023 1 83.38 315 PRO A C 1
ATOM 2379 O O . PRO A 1 315 ? 3.037 6.055 -11.805 1 83.38 315 PRO A O 1
ATOM 2382 N N . SER A 1 316 ? 2.992 3.947 -11.125 1 86.69 316 SER A N 1
ATOM 2383 C CA . SER A 1 316 ? 2.666 4.332 -9.75 1 86.69 316 SER A CA 1
ATOM 2384 C C . SER A 1 316 ? 3.799 5.125 -9.117 1 86.69 316 SER A C 1
ATOM 2386 O O . SER A 1 316 ? 3.557 6.09 -8.383 1 86.69 316 SER A O 1
ATOM 2388 N N . SER A 1 317 ? 5 4.695 -9.305 1 92 317 SER A N 1
ATOM 2389 C CA . SER A 1 317 ? 6.125 5.418 -8.727 1 92 317 SER A CA 1
ATOM 2390 C C . SER A 1 317 ? 6.277 6.801 -9.352 1 92 317 SER A C 1
ATOM 2392 O O . SER A 1 317 ? 6.66 7.758 -8.68 1 92 317 SER A O 1
ATOM 2394 N N . LYS A 1 318 ? 6.008 6.871 -10.648 1 90.44 318 LYS A N 1
ATOM 2395 C CA . LYS A 1 318 ? 6.043 8.156 -11.336 1 90.44 318 LYS A CA 1
ATOM 2396 C C . LYS A 1 318 ? 5.035 9.133 -10.727 1 90.44 318 LYS A C 1
ATOM 2398 O O . LYS A 1 318 ? 5.371 10.281 -10.445 1 90.44 318 LYS A O 1
ATOM 2403 N N . LEU A 1 319 ? 3.85 8.648 -10.5 1 88.5 319 LEU A N 1
ATOM 2404 C CA . LEU A 1 319 ? 2.803 9.469 -9.906 1 88.5 319 LEU A CA 1
ATOM 2405 C C . LEU A 1 319 ? 3.172 9.867 -8.477 1 88.5 319 LEU A C 1
ATOM 2407 O O . LEU A 1 319 ? 2.93 11.008 -8.07 1 88.5 319 LEU A O 1
ATOM 2411 N N . ALA A 1 320 ? 3.711 8.969 -7.789 1 92.31 320 ALA A N 1
ATOM 2412 C CA . ALA A 1 320 ? 4.113 9.25 -6.414 1 92.31 320 ALA A CA 1
ATOM 2413 C C . ALA A 1 320 ? 5.207 10.312 -6.363 1 92.31 320 ALA A C 1
ATOM 2415 O O . ALA A 1 320 ? 5.211 11.172 -5.48 1 92.31 320 ALA A O 1
ATOM 2416 N N . ALA A 1 321 ? 6.148 10.188 -7.246 1 94.31 321 ALA A N 1
ATOM 2417 C CA . ALA A 1 321 ? 7.211 11.188 -7.305 1 94.31 321 ALA A CA 1
ATOM 2418 C C . ALA A 1 321 ? 6.645 12.578 -7.555 1 94.31 321 ALA A C 1
ATOM 2420 O O . ALA A 1 321 ? 7.066 13.555 -6.918 1 94.31 321 ALA A O 1
ATOM 2421 N N . ALA A 1 322 ? 5.727 12.695 -8.461 1 93 322 ALA A N 1
ATOM 2422 C CA . ALA A 1 322 ? 5.09 13.969 -8.758 1 93 322 ALA A CA 1
ATOM 2423 C C . ALA A 1 322 ? 4.348 14.516 -7.543 1 93 322 ALA A C 1
ATOM 2425 O O . ALA A 1 322 ? 4.414 15.711 -7.246 1 93 322 ALA A O 1
ATOM 2426 N N . GLU A 1 323 ? 3.705 13.641 -6.883 1 91.94 323 GLU A N 1
ATOM 2427 C CA . GLU A 1 323 ? 2.963 14.031 -5.688 1 91.94 323 GLU A CA 1
ATOM 2428 C C . GLU A 1 323 ? 3.906 14.461 -4.57 1 91.94 323 GLU A C 1
ATOM 2430 O O . GLU A 1 323 ? 3.652 15.461 -3.887 1 91.94 323 GLU A O 1
ATOM 2435 N N . ASN A 1 324 ? 4.93 13.734 -4.371 1 94.25 324 ASN A N 1
ATOM 2436 C CA . ASN A 1 324 ? 5.898 14.062 -3.33 1 94.25 324 ASN A CA 1
ATOM 2437 C C . ASN A 1 324 ? 6.602 15.383 -3.621 1 94.25 324 ASN A C 1
ATOM 2439 O O . ASN A 1 324 ? 6.973 16.109 -2.697 1 94.25 324 ASN A O 1
ATOM 2443 N N . LEU A 1 325 ? 6.754 15.648 -4.926 1 94.12 325 LEU A N 1
ATOM 2444 C CA . LEU A 1 325 ? 7.316 16.938 -5.301 1 94.12 325 LEU A CA 1
ATOM 2445 C C . LEU A 1 325 ? 6.367 18.078 -4.934 1 94.12 325 LEU A C 1
ATOM 2447 O O . LEU A 1 325 ? 6.793 19.109 -4.402 1 94.12 325 LEU A O 1
ATOM 2451 N N . ARG A 1 326 ? 5.125 17.875 -5.219 1 90.44 326 ARG A N 1
ATOM 2452 C CA . ARG A 1 326 ? 4.109 18.875 -4.918 1 90.44 326 ARG A CA 1
ATOM 2453 C C . ARG A 1 326 ? 3.994 19.109 -3.414 1 90.44 326 ARG A C 1
ATOM 2455 O O . ARG A 1 326 ? 3.762 20.234 -2.973 1 90.44 326 ARG A O 1
ATOM 2462 N N . ARG A 1 327 ? 4.195 18.172 -2.684 1 90.81 327 ARG A N 1
ATOM 2463 C CA . ARG A 1 327 ? 4.016 18.234 -1.237 1 90.81 327 ARG A CA 1
ATOM 2464 C C . ARG A 1 327 ? 5.336 18.531 -0.534 1 90.81 327 ARG A C 1
ATOM 2466 O O . ARG A 1 327 ? 5.398 18.547 0.697 1 90.81 327 ARG A O 1
ATOM 2473 N N . ALA A 1 328 ? 6.336 18.656 -1.318 1 91.12 328 ALA A N 1
ATOM 2474 C CA . ALA A 1 328 ? 7.645 18.891 -0.718 1 91.12 328 ALA A CA 1
ATOM 2475 C C . ALA A 1 328 ? 7.633 20.141 0.148 1 91.12 328 ALA A C 1
ATOM 2477 O O . ALA A 1 328 ? 7.039 21.156 -0.226 1 91.12 328 ALA A O 1
ATOM 2478 N N . PRO A 1 329 ? 8.234 20.062 1.313 1 87.75 329 PRO A N 1
ATOM 2479 C CA . PRO A 1 329 ? 8.328 21.266 2.145 1 87.75 329 PRO A CA 1
ATOM 2480 C C . PRO A 1 329 ? 9.062 22.422 1.45 1 87.75 329 PRO A C 1
ATOM 2482 O O . PRO A 1 329 ? 9.992 22.172 0.679 1 87.75 329 PRO A O 1
ATOM 2485 N N . ALA A 1 330 ? 8.773 23.625 1.809 1 85.31 330 ALA A N 1
ATOM 2486 C CA . ALA A 1 330 ? 9.289 24.812 1.142 1 85.31 330 ALA A CA 1
ATOM 2487 C C . ALA A 1 330 ? 10.797 24.953 1.343 1 85.31 330 ALA A C 1
ATOM 2489 O O . ALA A 1 330 ? 11.5 25.453 0.464 1 85.31 330 ALA A O 1
ATOM 2490 N N . TRP A 1 331 ? 11.258 24.5 2.445 1 87.75 331 TRP A N 1
ATOM 2491 C CA . TRP A 1 331 ? 12.672 24.672 2.744 1 87.75 331 TRP A CA 1
ATOM 2492 C C . TRP A 1 331 ? 13.539 23.922 1.731 1 87.75 331 TRP A C 1
ATOM 2494 O O . TRP A 1 331 ? 14.672 24.312 1.46 1 87.75 331 TRP A O 1
ATOM 2504 N N . GLN A 1 332 ? 13.086 22.844 1.194 1 92.75 332 GLN A N 1
ATOM 2505 C CA . GLN A 1 332 ? 13.844 22.078 0.217 1 92.75 332 GLN A CA 1
ATOM 2506 C C . GLN A 1 332 ? 14.078 22.891 -1.057 1 92.75 332 GLN A C 1
ATOM 2508 O O . GLN A 1 332 ? 15.195 22.938 -1.572 1 92.75 332 GLN A O 1
ATOM 2513 N N . GLY A 1 333 ? 13.031 23.516 -1.474 1 90 333 GLY A N 1
ATOM 2514 C CA . GLY A 1 333 ? 13.172 24.359 -2.648 1 90 333 GLY A CA 1
ATOM 2515 C C . GLY A 1 333 ? 14.102 25.531 -2.424 1 90 333 GLY A C 1
ATOM 2516 O O . GLY A 1 333 ? 14.914 25.859 -3.291 1 90 333 GLY A O 1
ATOM 2517 N N . LEU A 1 334 ? 13.992 26.141 -1.304 1 88.62 334 LEU A N 1
ATOM 2518 C CA . LEU A 1 334 ? 14.82 27.297 -0.966 1 88.62 334 LEU A CA 1
ATOM 2519 C C . LEU A 1 334 ? 16.281 26.906 -0.849 1 88.62 334 LEU A C 1
ATOM 2521 O O . LEU A 1 334 ? 17.172 27.594 -1.375 1 88.62 334 LEU A O 1
ATOM 2525 N N . LEU A 1 335 ? 16.469 25.875 -0.208 1 89.81 335 LEU A N 1
ATOM 2526 C CA . LEU A 1 335 ? 17.844 25.391 -0.059 1 89.81 335 LEU A CA 1
ATOM 2527 C C . LEU A 1 335 ? 18.406 24.953 -1.404 1 89.81 335 LEU A C 1
ATOM 2529 O O . LEU A 1 335 ? 19.578 25.219 -1.7 1 89.81 335 LEU A O 1
ATOM 2533 N N . GLY A 1 336 ? 17.672 24.281 -2.137 1 91.31 336 GLY A N 1
ATOM 2534 C CA . GLY A 1 336 ? 18.094 23.891 -3.471 1 91.31 336 GLY A CA 1
ATOM 2535 C C . GLY A 1 336 ? 18.484 25.062 -4.344 1 91.31 336 GLY A C 1
ATOM 2536 O O . GLY A 1 336 ? 19.484 25.016 -5.059 1 91.31 336 GLY A O 1
ATOM 2537 N N . ALA A 1 337 ? 17.703 26.062 -4.25 1 89 337 ALA A N 1
ATOM 2538 C CA . ALA A 1 337 ? 17.984 27.281 -5.016 1 89 337 ALA A CA 1
ATOM 2539 C C . ALA A 1 337 ? 19.281 27.938 -4.535 1 89 337 ALA A C 1
ATOM 2541 O O . ALA A 1 337 ? 20.047 28.453 -5.34 1 89 337 ALA A O 1
ATOM 2542 N N . GLY A 1 338 ? 19.422 27.922 -3.33 1 88.81 338 GLY A N 1
ATOM 2543 C CA . GLY A 1 338 ? 20.641 28.484 -2.764 1 88.81 338 GLY A CA 1
ATOM 2544 C C . GLY A 1 338 ? 21.891 27.734 -3.162 1 88.81 338 GLY A C 1
ATOM 2545 O O . GLY A 1 338 ? 22.938 28.328 -3.393 1 88.81 338 GLY A O 1
ATOM 2546 N N . LEU A 1 339 ? 21.734 26.484 -3.336 1 89.12 339 LEU A N 1
ATOM 2547 C CA . LEU A 1 339 ? 22.891 25.656 -3.627 1 89.12 339 LEU A CA 1
ATOM 2548 C C . LEU A 1 339 ? 23.125 25.531 -5.133 1 89.12 339 LEU A C 1
ATOM 2550 O O . LEU A 1 339 ? 24.125 24.984 -5.574 1 89.12 339 LEU A O 1
ATOM 2554 N N . LYS A 1 340 ? 22.219 26.078 -5.832 1 86.06 340 LYS A N 1
ATOM 2555 C CA . LYS A 1 340 ? 22.328 26.016 -7.289 1 86.06 340 LYS A CA 1
ATOM 2556 C C . LYS A 1 340 ? 23.578 26.734 -7.773 1 86.06 340 LYS A C 1
ATOM 2558 O O . LYS A 1 340 ? 24.188 26.328 -8.766 1 86.06 340 LYS A O 1
ATOM 2563 N N . PHE A 1 341 ? 23.953 27.656 -7.078 1 78.44 341 PHE A N 1
ATOM 2564 C CA . PHE A 1 341 ? 25.125 28.438 -7.469 1 78.44 341 PHE A CA 1
ATOM 2565 C C . PHE A 1 341 ? 26.375 27.578 -7.387 1 78.44 341 PHE A C 1
ATOM 2567 O O . PHE A 1 341 ? 27.328 27.797 -8.141 1 78.44 341 PHE A O 1
ATOM 2574 N N . ALA A 1 342 ? 26.359 26.656 -6.645 1 79 342 ALA A N 1
ATOM 2575 C CA . ALA A 1 342 ? 27.516 25.75 -6.488 1 79 342 ALA A CA 1
ATOM 2576 C C . ALA A 1 342 ? 27.312 24.469 -7.289 1 79 342 ALA A C 1
ATOM 2578 O O . ALA A 1 342 ? 28 23.469 -7.051 1 79 342 ALA A O 1
ATOM 2579 N N . LYS A 1 343 ? 26.375 24.484 -8.203 1 80.25 343 LYS A N 1
ATOM 2580 C CA . LYS A 1 343 ? 26.062 23.328 -9.031 1 80.25 343 LYS A CA 1
ATOM 2581 C C . LYS A 1 343 ? 25.625 22.141 -8.18 1 80.25 343 LYS A C 1
ATOM 2583 O O . LYS A 1 343 ? 25.922 21 -8.516 1 80.25 343 LYS A O 1
ATOM 2588 N N . MET A 1 344 ? 25.062 22.469 -6.969 1 86.19 344 MET A N 1
ATOM 2589 C CA . MET A 1 344 ? 24.609 21.453 -6.023 1 86.19 344 MET A CA 1
ATOM 2590 C C . MET A 1 344 ? 23.109 21.594 -5.742 1 86.19 344 MET A C 1
ATOM 2592 O O . MET A 1 344 ? 22.656 21.25 -4.656 1 86.19 344 MET A O 1
ATOM 2596 N N . GLY A 1 345 ? 22.453 22.094 -6.652 1 87.81 345 GLY A N 1
ATOM 2597 C CA . GLY A 1 345 ? 21.031 22.344 -6.473 1 87.81 345 GLY A CA 1
ATOM 2598 C C . GLY A 1 345 ? 20.188 21.109 -6.672 1 87.81 345 GLY A C 1
ATOM 2599 O O . GLY A 1 345 ? 20.703 20.031 -6.992 1 87.81 345 GLY A O 1
ATOM 2600 N N . LEU A 1 346 ? 18.891 21.281 -6.383 1 92.25 346 LEU A N 1
ATOM 2601 C CA . LEU A 1 346 ? 17.906 20.203 -6.531 1 92.25 346 LEU A CA 1
ATOM 2602 C C . LEU A 1 346 ? 17.281 20.234 -7.918 1 92.25 346 LEU A C 1
ATOM 2604 O O . LEU A 1 346 ? 17.078 21.312 -8.492 1 92.25 346 LEU A O 1
ATOM 2608 N N . ALA A 1 347 ? 17.094 19.031 -8.492 1 93.06 347 ALA A N 1
ATOM 2609 C CA . ALA A 1 347 ? 16.359 18.875 -9.742 1 93.06 347 ALA A CA 1
ATOM 2610 C C . ALA A 1 347 ? 15.133 17.984 -9.539 1 93.06 347 ALA A C 1
ATOM 2612 O O . ALA A 1 347 ? 15.211 16.969 -8.844 1 93.06 347 ALA A O 1
ATOM 2613 N N . PRO A 1 348 ? 14.008 18.391 -10.094 1 92.94 348 PRO A N 1
ATOM 2614 C CA . PRO A 1 348 ? 12.805 17.562 -9.953 1 92.94 348 PRO A CA 1
ATOM 2615 C C . PRO A 1 348 ? 12.953 16.203 -10.617 1 92.94 348 PRO A C 1
ATOM 2617 O O . PRO A 1 348 ? 13.594 16.078 -11.672 1 92.94 348 PRO A O 1
ATOM 2620 N N . ASN A 1 349 ? 12.383 15.227 -9.984 1 90.69 349 ASN A N 1
ATOM 2621 C CA . ASN A 1 349 ? 12.312 13.875 -10.523 1 90.69 349 ASN A CA 1
ATOM 2622 C C . ASN A 1 349 ? 11.195 13.734 -11.547 1 90.69 349 ASN A C 1
ATOM 2624 O O . ASN A 1 349 ? 10.18 13.094 -11.273 1 90.69 349 ASN A O 1
ATOM 2628 N N . ARG A 1 350 ? 11.352 14.211 -12.711 1 84.88 350 ARG A N 1
ATOM 2629 C CA . ARG A 1 350 ? 10.352 14.148 -13.781 1 84.88 350 ARG A CA 1
ATOM 2630 C C . ARG A 1 350 ? 10.68 13.047 -14.781 1 84.88 350 ARG A C 1
ATOM 2632 O O . ARG A 1 350 ? 11.727 13.094 -15.438 1 84.88 350 ARG A O 1
ATOM 2639 N N . VAL A 1 351 ? 9.805 12.102 -14.758 1 81.56 351 VAL A N 1
ATOM 2640 C CA . VAL A 1 351 ? 9.984 10.969 -15.656 1 81.56 351 VAL A CA 1
ATOM 2641 C C . VAL A 1 351 ? 9.352 11.289 -17.016 1 81.56 351 VAL A C 1
ATOM 2643 O O . VAL A 1 351 ? 8.156 11.594 -17.094 1 81.56 351 VAL A O 1
ATOM 2646 N N . LYS A 1 352 ? 10.188 11.414 -18.016 1 68.81 352 LYS A N 1
ATOM 2647 C CA . LYS A 1 352 ? 9.734 11.719 -19.359 1 68.81 352 LYS A CA 1
ATOM 2648 C C . LYS A 1 352 ? 9.344 10.453 -20.109 1 68.81 352 LYS A C 1
ATOM 2650 O O . LYS A 1 352 ? 9.992 9.414 -19.984 1 68.81 352 LYS A O 1
ATOM 2655 N N . GLU A 1 353 ? 8.117 10.516 -20.641 1 72.12 353 GLU A N 1
ATOM 2656 C CA . GLU A 1 353 ? 7.645 9.43 -21.5 1 72.12 353 GLU A CA 1
ATOM 2657 C C . GLU A 1 353 ? 7.73 9.812 -22.969 1 72.12 353 GLU A C 1
ATOM 2659 O O . GLU A 1 353 ? 7.371 10.93 -23.344 1 72.12 353 GLU A O 1
ATOM 2664 N N . GLU A 1 354 ? 8.656 9.297 -23.656 1 63.69 354 GLU A N 1
ATOM 2665 C CA . GLU A 1 354 ? 8.703 9.539 -25.094 1 63.69 354 GLU A CA 1
ATOM 2666 C C . GLU A 1 354 ? 7.957 8.453 -25.859 1 63.69 354 GLU A C 1
ATOM 2668 O O . GLU A 1 354 ? 8.383 7.301 -25.891 1 63.69 354 GLU A O 1
ATOM 2673 N N . GLY A 1 355 ? 7.023 8.875 -26.547 1 57.53 355 GLY A N 1
ATOM 2674 C CA . GLY A 1 355 ? 6.312 7.953 -27.422 1 57.53 355 GLY A CA 1
ATOM 2675 C C . GLY A 1 355 ? 5.773 6.738 -26.688 1 57.53 355 GLY A C 1
ATOM 2676 O O . GLY A 1 355 ? 5.047 6.871 -25.703 1 57.53 355 GLY A O 1
ATOM 2677 N N . ALA A 1 356 ? 6.242 5.672 -27.234 1 64.81 356 ALA A N 1
ATOM 2678 C CA . ALA A 1 356 ? 5.793 4.352 -26.797 1 64.81 356 ALA A CA 1
ATOM 2679 C C . ALA A 1 356 ? 6.68 3.816 -25.672 1 64.81 356 ALA A C 1
ATOM 2681 O O . ALA A 1 356 ? 6.453 2.713 -25.172 1 64.81 356 ALA A O 1
ATOM 2682 N N . SER A 1 357 ? 7.555 4.609 -25.172 1 71.62 357 SER A N 1
ATOM 2683 C CA . SER A 1 357 ? 8.508 4.109 -24.188 1 71.62 357 SER A CA 1
ATOM 2684 C C . SER A 1 357 ? 7.902 4.086 -22.797 1 71.62 357 SER A C 1
ATOM 2686 O O . SER A 1 357 ? 7.105 4.961 -22.438 1 71.62 357 SER A O 1
ATOM 2688 N N . LEU A 1 358 ? 8.32 3.039 -22.109 1 82.38 358 LEU A N 1
ATOM 2689 C CA . LEU A 1 358 ? 8 2.953 -20.703 1 82.38 358 LEU A CA 1
ATOM 2690 C C . LEU A 1 358 ? 8.797 3.979 -19.891 1 82.38 358 LEU A C 1
ATOM 2692 O O . LEU A 1 358 ? 9.852 4.438 -20.344 1 82.38 358 LEU A O 1
ATOM 2696 N N . PRO A 1 359 ? 8.281 4.426 -18.797 1 88.31 359 PRO A N 1
ATOM 2697 C CA . PRO A 1 359 ? 8.914 5.508 -18.047 1 88.31 359 PRO A CA 1
ATOM 2698 C C . PRO A 1 359 ? 10.25 5.098 -17.438 1 88.31 359 PRO A C 1
ATOM 2700 O O . PRO A 1 359 ? 10.336 4.074 -16.75 1 88.31 359 PRO A O 1
ATOM 2703 N N . VAL A 1 360 ? 11.312 5.934 -17.641 1 93.56 360 VAL A N 1
ATOM 2704 C CA . VAL A 1 360 ? 12.648 5.688 -17.094 1 93.56 360 VAL A CA 1
ATOM 2705 C C . VAL A 1 360 ? 12.977 6.738 -16.031 1 93.56 360 VAL A C 1
ATOM 2707 O O . VAL A 1 360 ? 12.867 7.938 -16.297 1 93.56 360 VAL A O 1
ATOM 2710 N N . CYS A 1 361 ? 13.305 6.301 -14.859 1 94.38 361 CYS A N 1
ATOM 2711 C CA . CYS A 1 361 ? 13.711 7.188 -13.773 1 94.38 361 CYS A CA 1
ATOM 2712 C C . CYS A 1 361 ? 15.211 7.426 -13.797 1 94.38 361 CYS A C 1
ATOM 2714 O O . CYS A 1 361 ? 16 6.473 -13.781 1 94.38 361 CYS A O 1
ATOM 2716 N N . ASP A 1 362 ? 15.602 8.656 -13.844 1 95.19 362 ASP A N 1
ATOM 2717 C CA . ASP A 1 362 ? 17 9.039 -13.766 1 95.19 362 ASP A CA 1
ATOM 2718 C C . ASP A 1 362 ? 17.453 9.211 -12.312 1 95.19 362 ASP A C 1
ATOM 2720 O O . ASP A 1 362 ? 17.266 10.281 -11.727 1 95.19 362 ASP A O 1
ATOM 2724 N N . ALA A 1 363 ? 18.109 8.18 -11.828 1 95.81 363 ALA A N 1
ATOM 2725 C CA . ALA A 1 363 ? 18.594 8.227 -10.453 1 95.81 363 ALA A CA 1
ATOM 2726 C C . ALA A 1 363 ? 20.125 8.203 -10.414 1 95.81 363 ALA A C 1
ATOM 2728 O O . ALA A 1 363 ? 20.719 7.918 -9.375 1 95.81 363 ALA A O 1
ATOM 2729 N N . ILE A 1 364 ? 20.75 8.562 -11.477 1 95.56 364 ILE A N 1
ATOM 2730 C CA . ILE A 1 364 ? 22.203 8.453 -11.617 1 95.56 364 ILE A CA 1
ATOM 2731 C C . ILE A 1 364 ? 22.891 9.5 -10.734 1 95.56 364 ILE A C 1
ATOM 2733 O O . ILE A 1 364 ? 22.453 10.656 -10.688 1 95.56 364 ILE A O 1
ATOM 2737 N N . VAL A 1 365 ? 23.828 9.047 -9.992 1 92.12 365 VAL A N 1
ATOM 2738 C CA . VAL A 1 365 ? 24.734 9.922 -9.258 1 92.12 365 VAL A CA 1
ATOM 2739 C C . VAL A 1 365 ? 26.047 10.062 -10.016 1 92.12 365 VAL A C 1
ATOM 2741 O O . VAL A 1 365 ? 26.922 9.195 -9.938 1 92.12 365 VAL A O 1
ATOM 2744 N N . LYS A 1 366 ? 26.266 11.18 -10.633 1 90.88 366 LYS A N 1
ATOM 2745 C CA . LYS A 1 366 ? 27.359 11.383 -11.57 1 90.88 366 LYS A CA 1
ATOM 2746 C C . LYS A 1 366 ? 28.719 11.234 -10.883 1 90.88 366 LYS A C 1
ATOM 2748 O O . LYS A 1 366 ? 29.703 10.852 -11.516 1 90.88 366 LYS A O 1
ATOM 2753 N N . GLU A 1 367 ? 28.734 11.477 -9.578 1 87.5 367 GLU A N 1
ATOM 2754 C CA . GLU A 1 367 ? 29.969 11.438 -8.812 1 87.5 367 GLU A CA 1
ATOM 2755 C C . GLU A 1 367 ? 30.5 10.016 -8.688 1 87.5 367 GLU A C 1
ATOM 2757 O O . GLU A 1 367 ? 31.672 9.805 -8.375 1 87.5 367 GLU A O 1
ATOM 2762 N N . GLN A 1 368 ? 29.656 9.039 -8.922 1 88.44 368 GLN A N 1
ATOM 2763 C CA . GLN A 1 368 ? 30.094 7.648 -8.867 1 88.44 368 GLN A CA 1
ATOM 2764 C C . GLN A 1 368 ? 30.953 7.301 -10.078 1 88.44 368 GLN A C 1
ATOM 2766 O O . GLN A 1 368 ? 31.75 6.355 -10.039 1 88.44 368 GLN A O 1
ATOM 2771 N N . GLY A 1 369 ? 30.734 7.988 -11.273 1 92.69 369 GLY A N 1
ATOM 2772 C CA . GLY A 1 369 ? 31.672 7.898 -12.391 1 92.69 369 GLY A CA 1
ATOM 2773 C C . GLY A 1 369 ? 31.188 6.988 -13.5 1 92.69 369 GLY A C 1
ATOM 2774 O O . GLY A 1 369 ? 30.344 6.117 -13.273 1 92.69 369 GLY A O 1
ATOM 2775 N N . PRO A 1 370 ? 31.75 7.18 -14.641 1 96.44 370 PRO A N 1
ATOM 2776 C CA . PRO A 1 370 ? 31.328 6.402 -15.812 1 96.44 370 PRO A CA 1
ATOM 2777 C C . PRO A 1 370 ? 31.734 4.934 -15.719 1 96.44 370 PRO A C 1
ATOM 2779 O O . PRO A 1 370 ? 31.031 4.059 -16.219 1 96.44 370 PRO A O 1
ATOM 2782 N N . ASN A 1 371 ? 32.875 4.672 -15.078 1 96.56 371 ASN A N 1
ATOM 2783 C CA . ASN A 1 371 ? 33.312 3.287 -14.961 1 96.56 371 ASN A CA 1
ATOM 2784 C C . ASN A 1 371 ? 32.375 2.465 -14.086 1 96.56 371 ASN A C 1
ATOM 2786 O O . ASN A 1 371 ? 32.062 1.311 -14.398 1 96.56 371 ASN A O 1
ATOM 2790 N N . TYR A 1 372 ? 31.922 3.072 -13.039 1 94.88 372 TYR A N 1
ATOM 2791 C CA . TYR A 1 372 ? 30.938 2.402 -12.195 1 94.88 372 TYR A CA 1
ATOM 2792 C C . TYR A 1 372 ? 29.656 2.111 -12.977 1 94.88 372 TYR A C 1
ATOM 2794 O O . TYR A 1 372 ? 29.125 1 -12.914 1 94.88 372 TYR A O 1
ATOM 2802 N N . CYS A 1 373 ? 29.234 3.066 -13.672 1 96.56 373 CYS A N 1
ATOM 2803 C CA . CYS A 1 373 ? 28 2.943 -14.445 1 96.56 373 CYS A CA 1
ATOM 2804 C C . CYS A 1 373 ? 28.125 1.866 -15.516 1 96.56 373 CYS A C 1
ATOM 2806 O O . CYS A 1 373 ? 27.219 1.068 -15.719 1 96.56 373 CYS A O 1
ATOM 2808 N N . LEU A 1 374 ? 29.266 1.848 -16.156 1 97.81 374 LEU A N 1
ATOM 2809 C CA . LEU A 1 374 ? 29.484 0.853 -17.203 1 97.81 374 LEU A CA 1
ATOM 2810 C C . LEU A 1 374 ? 29.531 -0.552 -16.609 1 97.81 374 LEU A C 1
ATOM 2812 O O . LEU A 1 374 ? 28.984 -1.493 -17.188 1 97.81 374 LEU A O 1
ATOM 2816 N N . ALA A 1 375 ? 30.234 -0.677 -15.492 1 97.81 375 ALA A N 1
ATOM 2817 C CA . ALA A 1 375 ? 30.328 -1.979 -14.836 1 97.81 375 ALA A CA 1
ATOM 2818 C C . ALA A 1 375 ? 28.953 -2.52 -14.484 1 97.81 375 ALA A C 1
ATOM 2820 O O . ALA A 1 375 ? 28.688 -3.711 -14.648 1 97.81 375 ALA A O 1
ATOM 2821 N N . LYS A 1 376 ? 28.109 -1.684 -14.031 1 97.44 376 LYS A N 1
ATOM 2822 C CA . LYS A 1 376 ? 26.75 -2.096 -13.688 1 97.44 376 LYS A CA 1
ATOM 2823 C C . LYS A 1 376 ? 25.922 -2.33 -14.945 1 97.44 376 LYS A C 1
ATOM 2825 O O . LYS A 1 376 ? 25.109 -3.256 -14.992 1 97.44 376 LYS A O 1
ATOM 2830 N N . ARG A 1 377 ? 26.141 -1.516 -15.938 1 97.94 377 ARG A N 1
ATOM 2831 C CA . ARG A 1 377 ? 25.344 -1.614 -17.156 1 97.94 377 ARG A CA 1
ATOM 2832 C C . ARG A 1 377 ? 25.625 -2.926 -17.891 1 97.94 377 ARG A C 1
ATOM 2834 O O . ARG A 1 377 ? 24.719 -3.539 -18.453 1 97.94 377 ARG A O 1
ATOM 2841 N N . LEU A 1 378 ? 26.875 -3.297 -18 1 97.94 378 LEU A N 1
ATOM 2842 C CA . LEU A 1 378 ? 27.172 -4.535 -18.703 1 97.94 378 LEU A CA 1
ATOM 2843 C C . LEU A 1 378 ? 26.531 -5.73 -18 1 97.94 378 LEU A C 1
ATOM 2845 O O . LEU A 1 378 ? 26.188 -6.723 -18.656 1 97.94 378 LEU A O 1
ATOM 2849 N N . GLN A 1 379 ? 26.328 -5.621 -16.672 1 98.38 379 GLN A N 1
ATOM 2850 C CA . GLN A 1 379 ? 25.594 -6.652 -15.945 1 98.38 379 GLN A CA 1
ATOM 2851 C C . GLN A 1 379 ? 24.125 -6.668 -16.375 1 98.38 379 GLN A C 1
ATOM 2853 O O . GLN A 1 379 ? 23.531 -7.734 -16.516 1 98.38 379 GLN A O 1
ATOM 2858 N N . HIS A 1 380 ? 23.547 -5.473 -16.578 1 98.5 380 HIS A N 1
ATOM 2859 C CA . HIS A 1 380 ? 22.172 -5.383 -17.078 1 98.5 380 HIS A CA 1
ATOM 2860 C C . HIS A 1 380 ? 22.062 -6.059 -18.453 1 98.5 380 HIS A C 1
ATOM 2862 O O . HIS A 1 380 ? 21.109 -6.809 -18.688 1 98.5 380 HIS A O 1
ATOM 2868 N N . TRP A 1 381 ? 23.047 -5.738 -19.281 1 98.75 381 TRP A N 1
ATOM 2869 C CA . TRP A 1 381 ? 23.031 -6.293 -20.625 1 98.75 381 TRP A CA 1
ATOM 2870 C C . TRP A 1 381 ? 23.078 -7.816 -20.594 1 98.75 381 TRP A C 1
ATOM 2872 O O . TRP A 1 381 ? 22.328 -8.492 -21.297 1 98.75 381 TRP A O 1
ATOM 2882 N N . ARG A 1 382 ? 23.891 -8.383 -19.734 1 98.75 382 ARG A N 1
ATOM 2883 C CA . ARG A 1 382 ? 24 -9.836 -19.609 1 98.75 382 ARG A CA 1
ATOM 2884 C C . ARG A 1 382 ? 22.703 -10.422 -19.047 1 98.75 382 ARG A C 1
ATOM 2886 O O . ARG A 1 382 ? 22.25 -11.477 -19.5 1 98.75 382 ARG A O 1
ATOM 2893 N N . ALA A 1 383 ? 22.141 -9.766 -18.078 1 98.69 383 ALA A N 1
ATOM 2894 C CA . ALA A 1 383 ? 20.906 -10.234 -17.469 1 98.69 383 ALA A CA 1
ATOM 2895 C C . ALA A 1 383 ? 19.797 -10.359 -18.5 1 98.69 383 ALA A C 1
ATOM 2897 O O . ALA A 1 383 ? 19.094 -11.375 -18.547 1 98.69 383 ALA A O 1
ATOM 2898 N N . VAL A 1 384 ? 19.688 -9.352 -19.328 1 98.56 384 VAL A N 1
ATOM 2899 C CA . VAL A 1 384 ? 18.656 -9.32 -20.359 1 98.56 384 VAL A CA 1
ATOM 2900 C C . VAL A 1 384 ? 18.859 -10.469 -21.344 1 98.56 384 VAL A C 1
ATOM 2902 O O . VAL A 1 384 ? 17.922 -11.18 -21.703 1 98.56 384 VAL A O 1
ATOM 2905 N N . LEU A 1 385 ? 20.062 -10.695 -21.734 1 98.62 385 LEU A N 1
ATOM 2906 C CA . LEU A 1 385 ? 20.375 -11.734 -22.719 1 98.62 385 LEU A CA 1
ATOM 2907 C C . LEU A 1 385 ? 20.219 -13.117 -22.109 1 98.62 385 LEU A C 1
ATOM 2909 O O . LEU A 1 385 ? 19.75 -14.047 -22.766 1 98.62 385 LEU A O 1
ATOM 2913 N N . CYS A 1 386 ? 20.578 -13.281 -20.844 1 98.62 386 CYS A N 1
ATOM 2914 C CA . CYS A 1 386 ? 20.438 -14.57 -20.172 1 98.62 386 CYS A CA 1
ATOM 2915 C C . CYS A 1 386 ? 18.969 -14.953 -20.031 1 98.62 386 CYS A C 1
ATOM 2917 O O . CYS A 1 386 ? 18.594 -16.094 -20.266 1 98.62 386 CYS A O 1
ATOM 2919 N N . ARG A 1 387 ? 18.172 -13.984 -19.641 1 98.44 387 ARG A N 1
ATOM 2920 C CA . ARG A 1 387 ? 16.75 -14.281 -19.516 1 98.44 387 ARG A CA 1
ATOM 2921 C C . ARG A 1 387 ? 16.156 -14.695 -20.859 1 98.44 387 ARG A C 1
ATOM 2923 O O . ARG A 1 387 ? 15.352 -15.625 -20.922 1 98.44 387 ARG A O 1
ATOM 2930 N N . ALA A 1 388 ? 16.547 -13.977 -21.922 1 97.75 388 ALA A N 1
ATOM 2931 C CA . ALA A 1 388 ? 16.078 -14.297 -23.266 1 97.75 388 ALA A CA 1
ATOM 2932 C C . ALA A 1 388 ? 16.516 -15.695 -23.688 1 97.75 388 ALA A C 1
ATOM 2934 O O . ALA A 1 388 ? 15.828 -16.375 -24.453 1 97.75 388 ALA A O 1
ATOM 2935 N N . ALA A 1 389 ? 17.656 -16.156 -23.125 1 97.38 389 ALA A N 1
ATOM 2936 C CA . ALA A 1 389 ? 18.203 -17.469 -23.453 1 97.38 389 ALA A CA 1
ATOM 2937 C C . ALA A 1 389 ? 17.547 -18.562 -22.609 1 97.38 389 ALA A C 1
ATOM 2939 O O . ALA A 1 389 ? 17.859 -19.75 -22.766 1 97.38 389 ALA A O 1
ATOM 2940 N N . GLY A 1 390 ? 16.703 -18.156 -21.688 1 97.62 390 GLY A N 1
ATOM 2941 C CA . GLY A 1 390 ? 15.93 -19.141 -20.938 1 97.62 390 GLY A CA 1
ATOM 2942 C C . GLY A 1 390 ? 16.422 -19.312 -19.516 1 97.62 390 GLY A C 1
ATOM 2943 O O . GLY A 1 390 ? 15.961 -20.203 -18.797 1 97.62 390 GLY A O 1
ATOM 2944 N N . CYS A 1 391 ? 17.344 -18.5 -19.094 1 98.5 391 CYS A N 1
ATOM 2945 C CA . CYS A 1 391 ? 17.844 -18.578 -17.719 1 98.5 391 CYS A CA 1
ATOM 2946 C C . CYS A 1 391 ? 16.922 -17.828 -16.766 1 98.5 391 CYS A C 1
ATOM 2948 O O . CYS A 1 391 ? 16.328 -16.812 -17.125 1 98.5 391 CYS A O 1
ATOM 2950 N N . VAL A 1 392 ? 16.766 -18.344 -15.57 1 98.56 392 VAL A N 1
ATOM 2951 C CA . VAL A 1 392 ? 16.203 -17.531 -14.492 1 98.56 392 VAL A CA 1
ATOM 2952 C C . VAL A 1 392 ? 17.188 -16.438 -14.109 1 98.56 392 VAL A C 1
ATOM 2954 O O . VAL A 1 392 ? 18.391 -16.672 -14.016 1 98.56 392 VAL A O 1
ATOM 2957 N N . VAL A 1 393 ? 16.719 -15.195 -13.977 1 98.81 393 VAL A N 1
ATOM 2958 C CA . VAL A 1 393 ? 17.609 -14.078 -13.664 1 98.81 393 VAL A CA 1
ATOM 2959 C C . VAL A 1 393 ? 17.078 -13.32 -12.445 1 98.81 393 VAL A C 1
ATOM 2961 O O . VAL A 1 393 ? 15.906 -12.953 -12.398 1 98.81 393 VAL A O 1
ATOM 2964 N N . SER A 1 394 ? 17.875 -13.203 -11.438 1 98.62 394 SER A N 1
ATOM 2965 C CA . SER A 1 394 ? 17.594 -12.336 -10.297 1 98.62 394 SER A CA 1
ATOM 2966 C C . SER A 1 394 ? 18.5 -11.109 -10.305 1 98.62 394 SER A C 1
ATOM 2968 O O . SER A 1 394 ? 19.672 -11.188 -9.922 1 98.62 394 SER A O 1
ATOM 2970 N N . SER A 1 395 ? 18.016 -9.984 -10.734 1 98 395 SER A N 1
ATOM 2971 C CA . SER A 1 395 ? 18.734 -8.719 -10.797 1 98 395 SER A CA 1
ATOM 2972 C C . SER A 1 395 ? 17.906 -7.574 -10.219 1 98 395 SER A C 1
ATOM 2974 O O . SER A 1 395 ? 17.578 -6.617 -10.922 1 98 395 SER A O 1
ATOM 2976 N N . ASN A 1 396 ? 17.641 -7.676 -8.945 1 98.06 396 ASN A N 1
ATOM 2977 C CA . ASN A 1 396 ? 16.781 -6.707 -8.273 1 98.06 396 ASN A CA 1
ATOM 2978 C C . ASN A 1 396 ? 17.562 -5.469 -7.844 1 98.06 396 ASN A C 1
ATOM 2980 O O . ASN A 1 396 ? 18.75 -5.566 -7.496 1 98.06 396 ASN A O 1
ATOM 2984 N N . VAL A 1 397 ? 16.906 -4.328 -7.832 1 98 397 VAL A N 1
ATOM 2985 C CA . VAL A 1 397 ? 17.531 -3.078 -7.398 1 98 397 VAL A CA 1
ATOM 2986 C C . VAL A 1 397 ? 17.688 -3.08 -5.879 1 98 397 VAL A C 1
ATOM 2988 O O . VAL A 1 397 ? 16.703 -3.301 -5.148 1 98 397 VAL A O 1
ATOM 2991 N N . ALA A 1 398 ? 18.875 -2.938 -5.445 1 97.06 398 ALA A N 1
ATOM 2992 C CA . ALA A 1 398 ? 19.172 -2.799 -4.023 1 97.06 398 ALA A CA 1
ATOM 2993 C C . ALA A 1 398 ? 19.031 -1.347 -3.574 1 97.06 398 ALA A C 1
ATOM 2995 O O . ALA A 1 398 ? 19.172 -0.425 -4.383 1 97.06 398 ALA A O 1
ATOM 2996 N N . PRO A 1 399 ? 18.781 -1.137 -2.322 1 96.31 399 PRO A N 1
ATOM 2997 C CA . PRO A 1 399 ? 18.656 0.236 -1.827 1 96.31 399 PRO A CA 1
ATOM 2998 C C . PRO A 1 399 ? 20.016 0.889 -1.55 1 96.31 399 PRO A C 1
ATOM 3000 O O . PRO A 1 399 ? 21.047 0.215 -1.583 1 96.31 399 PRO A O 1
ATOM 3003 N N . ALA A 1 400 ? 19.922 2.195 -1.383 1 94.44 400 ALA A N 1
ATOM 3004 C CA . ALA A 1 400 ? 21.109 2.84 -0.811 1 94.44 400 ALA A CA 1
ATOM 3005 C C . ALA A 1 400 ? 21.453 2.238 0.548 1 94.44 400 ALA A C 1
ATOM 3007 O O . ALA A 1 400 ? 20.594 2.17 1.439 1 94.44 400 ALA A O 1
ATOM 3008 N N . THR A 1 401 ? 22.641 1.79 0.641 1 93.44 401 THR A N 1
ATOM 3009 C CA . THR A 1 401 ? 23.047 1.052 1.826 1 93.44 401 THR A CA 1
ATOM 3010 C C . THR A 1 401 ? 24.281 1.705 2.465 1 93.44 401 THR A C 1
ATOM 3012 O O . THR A 1 401 ? 25.25 2.031 1.776 1 93.44 401 THR A O 1
ATOM 3015 N N . ALA A 1 402 ? 24.203 1.84 3.754 1 90.75 402 ALA A N 1
ATOM 3016 C CA . ALA A 1 402 ? 25.312 2.43 4.504 1 90.75 402 ALA A CA 1
ATOM 3017 C C . ALA A 1 402 ? 26.391 1.388 4.805 1 90.75 402 ALA A C 1
ATOM 3019 O O . ALA A 1 402 ? 26.625 1.053 5.969 1 90.75 402 ALA A O 1
ATOM 3020 N N . THR A 1 403 ? 27.078 1.009 3.801 1 82.5 403 THR A N 1
ATOM 3021 C CA . THR A 1 403 ? 28.203 0.107 4.004 1 82.5 403 THR A CA 1
ATOM 3022 C C . THR A 1 403 ? 29.438 0.876 4.484 1 82.5 403 THR A C 1
ATOM 3024 O O . THR A 1 403 ? 29.469 2.105 4.402 1 82.5 403 THR A O 1
ATOM 3027 N N . ALA A 1 404 ? 30.328 0.169 4.988 1 78.5 404 ALA A N 1
ATOM 3028 C CA . ALA A 1 404 ? 31.562 0.792 5.465 1 78.5 404 ALA A CA 1
ATOM 3029 C C . ALA A 1 404 ? 32.281 1.531 4.332 1 78.5 404 ALA A C 1
ATOM 3031 O O . ALA A 1 404 ? 32.812 2.609 4.543 1 78.5 404 ALA A O 1
ATOM 3032 N N . SER A 1 405 ? 32.188 1.014 3.186 1 74 405 SER A N 1
ATOM 3033 C CA . SER A 1 405 ? 32.875 1.61 2.037 1 74 405 SER A CA 1
ATOM 3034 C C . SER A 1 405 ? 32.219 2.939 1.649 1 74 405 SER A C 1
ATOM 3036 O O . SER A 1 405 ? 32.906 3.881 1.267 1 74 405 SER A O 1
ATOM 3038 N N . VAL A 1 406 ? 30.969 3.074 1.739 1 76.25 406 VAL A N 1
ATOM 3039 C CA . VAL A 1 406 ? 30.266 4.289 1.333 1 76.25 406 VAL A CA 1
ATOM 3040 C C . VAL A 1 406 ? 30.438 5.363 2.408 1 76.25 406 VAL A C 1
ATOM 3042 O O . VAL A 1 406 ? 30.703 6.523 2.096 1 76.25 406 VAL A O 1
ATOM 3045 N N . VAL A 1 407 ? 30.375 4.93 3.641 1 80.94 407 VAL A N 1
ATOM 3046 C CA . VAL A 1 407 ? 30.359 5.902 4.73 1 80.94 407 VAL A CA 1
ATOM 3047 C C . VAL A 1 407 ? 31.781 6.332 5.07 1 80.94 407 VAL A C 1
ATOM 3049 O O . VAL A 1 407 ? 31.984 7.262 5.848 1 80.94 407 VAL A O 1
ATOM 3052 N N . SER A 1 408 ? 32.688 5.648 4.43 1 80.38 408 SER A N 1
ATOM 3053 C CA . SER A 1 408 ? 34.062 6.09 4.625 1 80.38 408 SER A CA 1
ATOM 3054 C C . SER A 1 408 ? 34.281 7.484 4.051 1 80.38 408 SER A C 1
ATOM 3056 O O . SER A 1 408 ? 35.125 8.25 4.555 1 80.38 408 SER A O 1
ATOM 3058 N N . ASN A 1 409 ? 33.531 7.73 3.006 1 77.94 409 ASN A N 1
ATOM 3059 C CA . ASN A 1 409 ? 33.469 9.102 2.51 1 77.94 409 ASN A CA 1
ATOM 3060 C C . ASN A 1 409 ? 32.562 9.977 3.365 1 77.94 409 ASN A C 1
ATOM 3062 O O . ASN A 1 409 ? 31.359 9.742 3.422 1 77.94 409 ASN A O 1
ATOM 3066 N N . LYS A 1 410 ? 33.125 10.93 3.943 1 81.75 410 LYS A N 1
ATOM 3067 C CA . LYS A 1 410 ? 32.406 11.742 4.93 1 81.75 410 LYS A CA 1
ATOM 3068 C C . LYS A 1 410 ? 31.219 12.453 4.301 1 81.75 410 LYS A C 1
ATOM 3070 O O . LYS A 1 410 ? 30.172 12.602 4.938 1 81.75 410 LYS A O 1
ATOM 3075 N N . SER A 1 411 ? 31.422 12.922 3.107 1 82.62 411 SER A N 1
ATOM 3076 C CA . SER A 1 411 ? 30.344 13.633 2.439 1 82.62 411 SER A CA 1
ATOM 3077 C C . SER A 1 411 ? 29.156 12.719 2.189 1 82.62 411 SER A C 1
ATOM 3079 O O . SER A 1 411 ? 28 13.125 2.393 1 82.62 411 SER A O 1
ATOM 3081 N N . PHE A 1 412 ? 29.438 11.523 1.826 1 84.12 412 PHE A N 1
ATOM 3082 C CA . PHE A 1 412 ? 28.375 10.562 1.578 1 84.12 412 PHE A CA 1
ATOM 3083 C C . PHE A 1 412 ? 27.719 10.133 2.885 1 84.12 412 PHE A C 1
ATOM 3085 O O . PHE A 1 412 ? 26.5 9.938 2.939 1 84.12 412 PHE A O 1
ATOM 3092 N N . ALA A 1 413 ? 28.562 10.062 3.82 1 88.88 413 ALA A N 1
ATOM 3093 C CA . ALA A 1 413 ? 28.031 9.672 5.125 1 88.88 413 ALA A CA 1
ATOM 3094 C C . ALA A 1 413 ? 27.016 10.695 5.637 1 88.88 413 ALA A C 1
ATOM 3096 O O . ALA A 1 413 ? 25.953 10.328 6.141 1 88.88 413 ALA A O 1
ATOM 3097 N N . LEU A 1 414 ? 27.406 11.953 5.531 1 89.88 414 LEU A N 1
ATOM 3098 C CA . LEU A 1 414 ? 26.516 13.031 5.98 1 89.88 414 LEU A CA 1
ATOM 3099 C C . LEU A 1 414 ? 25.234 13.055 5.16 1 89.88 414 LEU A C 1
ATOM 3101 O O . LEU A 1 414 ? 24.156 13.266 5.707 1 89.88 414 LEU A O 1
ATOM 3105 N N . ALA A 1 415 ? 25.359 12.867 3.902 1 91.69 415 ALA A N 1
ATOM 3106 C CA . ALA A 1 415 ? 24.188 12.859 3.025 1 91.69 415 ALA A CA 1
ATOM 3107 C C . ALA A 1 415 ? 23.234 11.734 3.4 1 91.69 415 ALA A C 1
ATOM 3109 O O . ALA A 1 415 ? 22.016 11.945 3.48 1 91.69 415 ALA A O 1
ATOM 3110 N N . TYR A 1 416 ? 23.797 10.586 3.654 1 93.19 416 TYR A N 1
ATOM 3111 C CA . TYR A 1 416 ? 22.969 9.422 3.982 1 93.19 416 TYR A CA 1
ATOM 3112 C C . TYR A 1 416 ? 22.188 9.648 5.273 1 93.19 416 TYR A C 1
ATOM 3114 O O . TYR A 1 416 ? 21.031 9.234 5.387 1 93.19 416 TYR A O 1
ATOM 3122 N N . LYS A 1 417 ? 22.781 10.344 6.152 1 92 417 LYS A N 1
ATOM 3123 C CA . LYS A 1 417 ? 22.125 10.609 7.426 1 92 417 LYS A CA 1
ATOM 3124 C C . LYS A 1 417 ? 20.969 11.578 7.254 1 92 417 LYS A C 1
ATOM 3126 O O . LYS A 1 417 ? 20.016 11.57 8.039 1 92 417 LYS A O 1
ATOM 3131 N N . GLY A 1 418 ? 21 12.359 6.262 1 94.5 418 GLY A N 1
ATOM 3132 C CA . GLY A 1 418 ? 19.984 13.383 6.074 1 94.5 418 GLY A CA 1
ATOM 3133 C C . GLY A 1 418 ? 18.969 13.031 5.004 1 94.5 418 GLY A C 1
ATOM 3134 O O . GLY A 1 418 ? 17.969 13.734 4.836 1 94.5 418 GLY A O 1
ATOM 3135 N N . MET A 1 419 ? 19.078 11.961 4.324 1 95.38 419 MET A N 1
ATOM 3136 C CA . MET A 1 419 ? 18.266 11.641 3.154 1 95.38 419 MET A CA 1
ATOM 3137 C C . MET A 1 419 ? 16.812 11.359 3.557 1 95.38 419 MET A C 1
ATOM 3139 O O . MET A 1 419 ? 15.906 11.492 2.738 1 95.38 419 MET A O 1
ATOM 3143 N N . HIS A 1 420 ? 16.625 11 4.809 1 94 420 HIS A N 1
ATOM 3144 C CA . HIS A 1 420 ? 15.266 10.711 5.266 1 94 420 HIS A CA 1
ATOM 3145 C C . HIS A 1 420 ? 14.391 11.953 5.234 1 94 420 HIS A C 1
ATOM 3147 O O . HIS A 1 420 ? 13.164 11.859 5.289 1 94 420 HIS A O 1
ATOM 3153 N N . HIS A 1 421 ? 15 13.148 5.145 1 93.5 421 HIS A N 1
ATOM 3154 C CA . HIS A 1 421 ? 14.234 14.391 5.027 1 93.5 421 HIS A CA 1
ATOM 3155 C C . HIS A 1 421 ? 13.602 14.516 3.648 1 93.5 421 HIS A C 1
ATOM 3157 O O . HIS A 1 421 ? 12.711 15.344 3.447 1 93.5 421 HIS A O 1
ATOM 3163 N N . PHE A 1 422 ? 14.055 13.734 2.754 1 95.81 422 PHE A N 1
ATOM 3164 C CA . PHE A 1 422 ? 13.453 13.656 1.43 1 95.81 422 PHE A CA 1
ATOM 3165 C C . PHE A 1 422 ? 12.602 12.398 1.3 1 95.81 422 PHE A C 1
ATOM 3167 O O . PHE A 1 422 ? 13 11.43 0.649 1 95.81 422 PHE A O 1
ATOM 3174 N N . LYS A 1 423 ? 11.492 12.523 1.853 1 93.56 423 LYS A N 1
ATOM 3175 C CA . LYS A 1 423 ? 10.602 11.375 1.841 1 93.56 423 LYS A CA 1
ATOM 3176 C C . LYS A 1 423 ? 10.273 10.938 0.413 1 93.56 423 LYS A C 1
ATOM 3178 O O . LYS A 1 423 ? 10.125 11.781 -0.477 1 93.56 423 LYS A O 1
ATOM 3183 N N . PRO A 1 424 ? 10.25 9.656 0.22 1 96.44 424 PRO A N 1
ATOM 3184 C CA . PRO A 1 424 ? 10.266 8.555 1.182 1 96.44 424 PRO A CA 1
ATOM 3185 C C . PRO A 1 424 ? 11.625 7.863 1.266 1 96.44 424 PRO A C 1
ATOM 3187 O O . PRO A 1 424 ? 11.703 6.68 1.603 1 96.44 424 PRO A O 1
ATOM 3190 N N . MET A 1 425 ? 12.633 8.516 1.09 1 97.19 425 MET A N 1
ATOM 3191 C CA . MET A 1 425 ? 13.969 7.934 1.039 1 97.19 425 MET A CA 1
ATOM 3192 C C . MET A 1 425 ? 14.328 7.273 2.367 1 97.19 425 MET A C 1
ATOM 3194 O O . MET A 1 425 ? 14.125 7.863 3.432 1 97.19 425 MET A O 1
ATOM 3198 N N . GLU A 1 426 ? 14.859 6.113 2.271 1 96.81 426 GLU A N 1
ATOM 3199 C CA . GLU A 1 426 ? 15.43 5.422 3.426 1 96.81 426 GLU A CA 1
ATOM 3200 C C . GLU A 1 426 ? 16.75 4.742 3.07 1 96.81 426 GLU A C 1
ATOM 3202 O O . GLU A 1 426 ? 16.844 4.066 2.043 1 96.81 426 GLU A O 1
ATOM 3207 N N . VAL A 1 427 ? 17.734 5.004 3.85 1 96.38 427 VAL A N 1
ATOM 3208 C CA . VAL A 1 427 ? 19.031 4.336 3.717 1 96.38 427 VAL A CA 1
ATOM 3209 C C . VAL A 1 427 ? 19.094 3.145 4.668 1 96.38 427 VAL A C 1
ATOM 3211 O O . VAL A 1 427 ? 18.812 3.275 5.859 1 96.38 427 VAL A O 1
ATOM 3214 N N . PHE A 1 428 ? 19.516 2.057 4.16 1 96.5 428 PHE A N 1
ATOM 3215 C CA . PHE A 1 428 ? 19.469 0.839 4.961 1 96.5 428 PHE A CA 1
ATOM 3216 C C . PHE A 1 428 ? 20.844 0.444 5.445 1 96.5 428 PHE A C 1
ATOM 3218 O O . PHE A 1 428 ? 21.859 0.882 4.883 1 96.5 428 PHE A O 1
ATOM 3225 N N . GLN A 1 429 ? 20.859 -0.392 6.488 1 94.12 429 GLN A N 1
ATOM 3226 C CA . GLN A 1 429 ? 22.078 -1.021 6.953 1 94.12 429 GLN A CA 1
ATOM 3227 C C . GLN A 1 429 ? 22.438 -2.238 6.102 1 94.12 429 GLN A C 1
ATOM 3229 O O . GLN A 1 429 ? 21.547 -2.857 5.504 1 94.12 429 GLN A O 1
ATOM 3234 N N . GLY A 1 430 ? 23.719 -2.543 6.066 1 93.5 430 GLY A N 1
ATOM 3235 C CA . GLY A 1 430 ? 24.203 -3.633 5.234 1 93.5 430 GLY A CA 1
ATOM 3236 C C . GLY A 1 430 ? 23.5 -4.949 5.508 1 93.5 430 GLY A C 1
ATOM 3237 O O . GLY A 1 430 ? 23.125 -5.664 4.574 1 93.5 430 GLY A O 1
ATOM 3238 N N . GLU A 1 431 ? 23.266 -5.215 6.711 1 94.31 431 GLU A N 1
ATOM 3239 C CA . GLU A 1 431 ? 22.656 -6.488 7.09 1 94.31 431 GLU A CA 1
ATOM 3240 C C . GLU A 1 431 ? 21.219 -6.582 6.609 1 94.31 431 GLU A C 1
ATOM 3242 O O . GLU A 1 431 ? 20.766 -7.648 6.195 1 94.31 431 GLU A O 1
ATOM 3247 N N . THR A 1 432 ? 20.484 -5.449 6.699 1 96.81 432 THR A N 1
ATOM 3248 C CA . THR A 1 432 ? 19.094 -5.43 6.23 1 96.81 432 THR A CA 1
ATOM 3249 C C . THR A 1 432 ? 19.047 -5.605 4.719 1 96.81 432 THR A C 1
ATOM 3251 O O . THR A 1 432 ? 18.25 -6.406 4.211 1 96.81 432 THR A O 1
ATOM 3254 N N . SER A 1 433 ? 19.906 -4.855 4.059 1 96.81 433 SER A N 1
ATOM 3255 C CA . SER A 1 433 ? 19.953 -4.949 2.604 1 96.81 433 SER A CA 1
ATOM 3256 C C . SER A 1 433 ? 20.281 -6.367 2.152 1 96.81 433 SER A C 1
ATOM 3258 O O . SER A 1 433 ? 19.656 -6.895 1.23 1 96.81 433 SER A O 1
ATOM 3260 N N . ASN A 1 434 ? 21.219 -6.984 2.789 1 95.94 434 ASN A N 1
ATOM 3261 C CA . ASN A 1 434 ? 21.625 -8.344 2.436 1 95.94 434 ASN A CA 1
ATOM 3262 C C . ASN A 1 434 ? 20.469 -9.328 2.59 1 95.94 434 ASN A C 1
ATOM 3264 O O . ASN A 1 434 ? 20.234 -10.148 1.701 1 95.94 434 ASN A O 1
ATOM 3268 N N . ALA A 1 435 ? 19.859 -9.203 3.689 1 97.06 435 ALA A N 1
ATOM 3269 C CA . ALA A 1 435 ? 18.766 -10.133 3.992 1 97.06 435 ALA A CA 1
ATOM 3270 C C . ALA A 1 435 ? 17.609 -9.953 3.02 1 97.06 435 ALA A C 1
ATOM 3272 O O . ALA A 1 435 ? 17.047 -10.93 2.529 1 97.06 435 ALA A O 1
ATOM 3273 N N . VAL A 1 436 ? 17.234 -8.727 2.756 1 98.19 436 VAL A N 1
ATOM 3274 C CA . VAL A 1 436 ? 16.109 -8.461 1.872 1 98.19 436 VAL A CA 1
ATOM 3275 C C . VAL A 1 436 ? 16.453 -8.867 0.444 1 98.19 436 VAL A C 1
ATOM 3277 O O . VAL A 1 436 ? 15.633 -9.461 -0.26 1 98.19 436 VAL A O 1
ATOM 3280 N N . MET A 1 437 ? 17.641 -8.547 0.024 1 98 437 MET A N 1
ATOM 3281 C CA . MET A 1 437 ? 18.047 -8.922 -1.329 1 98 437 MET A CA 1
ATOM 3282 C C . MET A 1 437 ? 18.094 -10.438 -1.485 1 98 437 MET A C 1
ATOM 3284 O O . MET A 1 437 ? 17.781 -10.961 -2.557 1 98 437 MET A O 1
ATOM 3288 N N . LEU A 1 438 ? 18.484 -11.141 -0.439 1 97.56 438 LEU A N 1
ATOM 3289 C CA . LEU A 1 438 ? 18.438 -12.594 -0.483 1 97.56 438 LEU A CA 1
ATOM 3290 C C . LEU A 1 438 ? 17 -13.078 -0.615 1 97.56 438 LEU A C 1
ATOM 3292 O O . LEU A 1 438 ? 16.719 -14.008 -1.373 1 97.56 438 LEU A O 1
ATOM 3296 N N . ALA A 1 439 ? 16.141 -12.461 0.131 1 98.12 439 ALA A N 1
ATOM 3297 C CA . ALA A 1 439 ? 14.734 -12.828 0.047 1 98.12 439 ALA A CA 1
ATOM 3298 C C . ALA A 1 439 ? 14.211 -12.68 -1.379 1 98.12 439 ALA A C 1
ATOM 3300 O O . ALA A 1 439 ? 13.461 -13.523 -1.866 1 98.12 439 ALA A O 1
ATOM 3301 N N . LEU A 1 440 ? 14.602 -11.633 -2.012 1 98.44 440 LEU A N 1
ATOM 3302 C CA . LEU A 1 440 ? 14.141 -11.391 -3.375 1 98.44 440 LEU A CA 1
ATOM 3303 C C . LEU A 1 440 ? 14.781 -12.375 -4.348 1 98.44 440 LEU A C 1
ATOM 3305 O O . LEU A 1 440 ? 14.164 -12.781 -5.332 1 98.44 440 LEU A O 1
ATOM 3309 N N . LEU A 1 441 ? 16.047 -12.75 -4.07 1 98.44 441 LEU A N 1
ATOM 3310 C CA . LEU A 1 441 ? 16.688 -13.812 -4.844 1 98.44 441 LEU A CA 1
ATOM 3311 C C . LEU A 1 441 ? 15.898 -15.117 -4.715 1 98.44 441 LEU A C 1
ATOM 3313 O O . LEU A 1 441 ? 15.625 -15.781 -5.715 1 98.44 441 LEU A O 1
ATOM 3317 N N . VAL A 1 442 ? 15.531 -15.461 -3.521 1 98.06 442 VAL A N 1
ATOM 3318 C CA . VAL A 1 442 ? 14.75 -16.672 -3.27 1 98.06 442 VAL A CA 1
ATOM 3319 C C . VAL A 1 442 ? 13.422 -16.594 -4.016 1 98.06 442 VAL A C 1
ATOM 3321 O O . VAL A 1 442 ? 12.984 -17.562 -4.625 1 98.06 442 VAL A O 1
ATOM 3324 N N . ASN A 1 443 ? 12.805 -15.445 -3.959 1 98.06 443 ASN A N 1
ATOM 3325 C CA . ASN A 1 443 ? 11.555 -15.25 -4.691 1 98.06 443 ASN A CA 1
ATOM 3326 C C . ASN A 1 443 ? 11.734 -15.531 -6.18 1 98.06 443 ASN A C 1
ATOM 3328 O O . ASN A 1 443 ? 10.891 -16.188 -6.793 1 98.06 443 ASN A O 1
ATOM 3332 N N . ASP A 1 444 ? 12.781 -15.055 -6.742 1 98.44 444 ASP A N 1
ATOM 3333 C CA . ASP A 1 444 ? 12.992 -15.219 -8.172 1 98.44 444 ASP A CA 1
ATOM 3334 C C . ASP A 1 444 ? 13.273 -16.672 -8.523 1 98.44 444 ASP A C 1
ATOM 3336 O O . ASP A 1 444 ? 12.906 -17.141 -9.609 1 98.44 444 ASP A O 1
ATOM 3340 N N . LEU A 1 445 ? 13.867 -17.406 -7.605 1 98.06 445 LEU A N 1
ATOM 3341 C CA . LEU A 1 445 ? 14.227 -18.797 -7.871 1 98.06 445 LEU A CA 1
ATOM 3342 C C . LEU A 1 445 ? 13.023 -19.703 -7.695 1 98.06 445 LEU A C 1
ATOM 3344 O O . LEU A 1 445 ? 12.906 -20.719 -8.383 1 98.06 445 LEU A O 1
ATOM 3348 N N . ARG A 1 446 ? 12.141 -19.344 -6.758 1 96.44 446 ARG A N 1
ATOM 3349 C CA . ARG A 1 446 ? 11.086 -20.266 -6.348 1 96.44 446 ARG A CA 1
ATOM 3350 C C . ARG A 1 446 ? 9.742 -19.875 -6.961 1 96.44 446 ARG A C 1
ATOM 3352 O O . ARG A 1 446 ? 8.898 -20.734 -7.215 1 96.44 446 ARG A O 1
ATOM 3359 N N . ASN A 1 447 ? 9.508 -18.609 -7.199 1 95.81 447 ASN A N 1
ATOM 3360 C CA . ASN A 1 447 ? 8.219 -18.094 -7.66 1 95.81 447 ASN A CA 1
ATOM 3361 C C . ASN A 1 447 ? 8.094 -18.188 -9.18 1 95.81 447 ASN A C 1
ATOM 3363 O O . ASN A 1 447 ? 8.75 -17.438 -9.906 1 95.81 447 ASN A O 1
ATOM 3367 N N . PRO A 1 448 ? 7.223 -18.984 -9.711 1 94.06 448 PRO A N 1
ATOM 3368 C CA . PRO A 1 448 ? 7.102 -19.156 -11.156 1 94.06 448 PRO A CA 1
ATOM 3369 C C . PRO A 1 448 ? 6.555 -17.922 -11.859 1 94.06 448 PRO A C 1
ATOM 3371 O O . PRO A 1 448 ? 6.625 -17.812 -13.086 1 94.06 448 PRO A O 1
ATOM 3374 N N . LEU A 1 449 ? 6.07 -16.984 -11.078 1 93.19 449 LEU A N 1
ATOM 3375 C CA . LEU A 1 449 ? 5.465 -15.797 -11.672 1 93.19 449 LEU A CA 1
ATOM 3376 C C . LEU A 1 449 ? 6.402 -14.594 -11.562 1 93.19 449 LEU A C 1
ATOM 3378 O O . LEU A 1 449 ? 6.059 -13.492 -11.992 1 93.19 449 LEU A O 1
ATOM 3382 N N . SER A 1 450 ? 7.59 -14.82 -11.016 1 96.19 450 SER A N 1
ATOM 3383 C CA . SER A 1 450 ? 8.562 -13.742 -10.898 1 96.19 450 SER A CA 1
ATOM 3384 C C . SER A 1 450 ? 9 -13.242 -12.273 1 96.19 450 SER A C 1
ATOM 3386 O O . SER A 1 450 ? 9.055 -14.016 -13.227 1 96.19 450 SER A O 1
ATOM 3388 N N . ALA A 1 451 ? 9.289 -11.93 -12.367 1 96.19 451 ALA A N 1
ATOM 3389 C CA . ALA A 1 451 ? 9.805 -11.352 -13.609 1 96.19 451 ALA A CA 1
ATOM 3390 C C . ALA A 1 451 ? 11.109 -12.016 -14.023 1 96.19 451 ALA A C 1
ATOM 3392 O O . ALA A 1 451 ? 11.469 -12.016 -15.211 1 96.19 451 ALA A O 1
ATOM 3393 N N . GLY A 1 452 ? 11.836 -12.586 -13.023 1 97.69 452 GLY A N 1
ATOM 3394 C CA . GLY A 1 452 ? 13.094 -13.258 -13.305 1 97.69 452 GLY A CA 1
ATOM 3395 C C . GLY A 1 452 ? 12.922 -14.562 -14.055 1 97.69 452 GLY A C 1
ATOM 3396 O O . GLY A 1 452 ? 13.867 -15.07 -14.664 1 97.69 452 GLY A O 1
ATOM 3397 N N . GLN A 1 453 ? 11.75 -15.18 -13.984 1 97.12 453 GLN A N 1
ATOM 3398 C CA . GLN A 1 453 ? 11.445 -16.422 -14.688 1 97.12 453 GLN A CA 1
ATOM 3399 C C . GLN A 1 453 ? 11.211 -16.172 -16.172 1 97.12 453 GLN A C 1
ATOM 3401 O O . GLN A 1 453 ? 10.383 -15.344 -16.547 1 97.12 453 GLN A O 1
ATOM 3406 N N . PRO A 1 454 ? 11.93 -16.891 -17.016 1 96.31 454 PRO A N 1
ATOM 3407 C CA . PRO A 1 454 ? 11.789 -16.656 -18.453 1 96.31 454 PRO A CA 1
ATOM 3408 C C . PRO A 1 454 ? 10.383 -16.953 -18.969 1 96.31 454 PRO A C 1
ATOM 3410 O O . PRO A 1 454 ? 9.969 -16.438 -20 1 96.31 454 PRO A O 1
ATOM 3413 N N . SER A 1 455 ? 9.602 -17.734 -18.234 1 92.75 455 SER A N 1
ATOM 3414 C CA . SER A 1 455 ? 8.242 -18.109 -18.641 1 92.75 455 SER A CA 1
ATOM 3415 C C . SER A 1 455 ? 7.258 -16.984 -18.375 1 92.75 455 SER A C 1
ATOM 3417 O O . SER A 1 455 ? 6.156 -16.969 -18.922 1 92.75 455 SER A O 1
ATOM 3419 N N . THR A 1 456 ? 7.652 -16.094 -17.547 1 93.19 456 THR A N 1
ATOM 3420 C CA . THR A 1 456 ? 6.793 -14.945 -17.266 1 93.19 456 THR A CA 1
ATOM 3421 C C . THR A 1 456 ? 6.879 -13.914 -18.391 1 93.19 456 THR A C 1
ATOM 3423 O O . THR A 1 456 ? 7.965 -13.406 -18.688 1 93.19 456 THR A O 1
ATOM 3426 N N . ALA A 1 457 ? 5.797 -13.547 -18.922 1 89.5 457 ALA A N 1
ATOM 3427 C CA . ALA A 1 457 ? 5.777 -12.594 -20.031 1 89.5 457 ALA A CA 1
ATOM 3428 C C . ALA A 1 457 ? 6.012 -11.172 -19.531 1 89.5 457 ALA A C 1
ATOM 3430 O O . ALA A 1 457 ? 5.426 -10.75 -18.531 1 89.5 457 ALA A O 1
ATOM 3431 N N . LEU A 1 458 ? 6.938 -10.508 -20.188 1 92.19 458 LEU A N 1
ATOM 3432 C CA . LEU A 1 458 ? 7.191 -9.086 -19.969 1 92.19 458 LEU A CA 1
ATOM 3433 C C . LEU A 1 458 ? 6.93 -8.281 -21.234 1 92.19 458 LEU A C 1
ATOM 3435 O O . LEU A 1 458 ? 7.227 -8.734 -22.328 1 92.19 458 LEU A O 1
ATOM 3439 N N . LYS A 1 459 ? 6.324 -7.09 -21.094 1 88.44 459 LYS A N 1
ATOM 3440 C CA . LYS A 1 459 ? 6.129 -6.211 -22.25 1 88.44 459 LYS A CA 1
ATOM 3441 C C . LYS A 1 459 ? 7.465 -5.785 -22.844 1 88.44 459 LYS A C 1
ATOM 3443 O O . LYS A 1 459 ? 7.582 -5.629 -24.062 1 88.44 459 LYS A O 1
ATOM 3448 N N . ASN A 1 460 ? 8.383 -5.555 -21.984 1 93.75 460 ASN A N 1
ATOM 3449 C CA . ASN A 1 460 ? 9.758 -5.199 -22.328 1 93.75 460 ASN A CA 1
ATOM 3450 C C . ASN A 1 460 ? 10.758 -5.867 -21.391 1 93.75 460 ASN A C 1
ATOM 3452 O O . ASN A 1 460 ? 10.555 -5.887 -20.172 1 93.75 460 ASN A O 1
ATOM 3456 N N . PRO A 1 461 ? 11.859 -6.406 -21.953 1 96.56 461 PRO A N 1
ATOM 3457 C CA . PRO A 1 461 ? 12.844 -7.098 -21.109 1 96.56 461 PRO A CA 1
ATOM 3458 C C . PRO A 1 461 ? 13.398 -6.211 -20 1 96.56 461 PRO A C 1
ATOM 3460 O O . PRO A 1 461 ? 13.836 -6.715 -18.969 1 96.56 461 PRO A O 1
ATOM 3463 N N . MET A 1 462 ? 13.305 -4.926 -20.172 1 96.56 462 MET A N 1
ATOM 3464 C CA . MET A 1 462 ? 13.852 -3.998 -19.188 1 96.56 462 MET A CA 1
ATOM 3465 C C . MET A 1 462 ? 13.023 -4.004 -17.906 1 96.56 462 MET A C 1
ATOM 3467 O O . MET A 1 462 ? 13.484 -3.549 -16.859 1 96.56 462 MET A O 1
ATOM 3471 N N . GLN A 1 463 ? 11.82 -4.562 -17.984 1 95.56 463 GLN A N 1
ATOM 3472 C CA . GLN A 1 463 ? 10.969 -4.656 -16.797 1 95.56 463 GLN A CA 1
ATOM 3473 C C . GLN A 1 463 ? 11.562 -5.602 -15.758 1 95.56 463 GLN A C 1
ATOM 3475 O O . GLN A 1 463 ? 11.148 -5.598 -14.602 1 95.56 463 GLN A O 1
ATOM 3480 N N . LEU A 1 464 ? 12.562 -6.316 -16.172 1 97.44 464 LEU A N 1
ATOM 3481 C CA . LEU A 1 464 ? 13.312 -7.164 -15.258 1 97.44 464 LEU A CA 1
ATOM 3482 C C . LEU A 1 464 ? 13.883 -6.348 -14.102 1 97.44 464 LEU A C 1
ATOM 3484 O O . LEU A 1 464 ? 13.922 -6.816 -12.961 1 97.44 464 LEU A O 1
ATOM 3488 N N . PHE A 1 465 ? 14.203 -5.152 -14.406 1 97.19 465 PHE A N 1
ATOM 3489 C CA . PHE A 1 465 ? 14.906 -4.328 -13.43 1 97.19 465 PHE A CA 1
ATOM 3490 C C . PHE A 1 465 ? 13.93 -3.469 -12.641 1 97.19 465 PHE A C 1
ATOM 3492 O O . PHE A 1 465 ? 14.289 -2.902 -11.609 1 97.19 465 PHE A O 1
ATOM 3499 N N . SER A 1 466 ? 12.75 -3.336 -13.148 1 94.62 466 SER A N 1
ATOM 3500 C CA . SER A 1 466 ? 11.742 -2.564 -12.43 1 94.62 466 SER A CA 1
ATOM 3501 C C . SER A 1 466 ? 10.938 -3.449 -11.484 1 94.62 466 SER A C 1
ATOM 3503 O O . SER A 1 466 ? 10.32 -2.957 -10.539 1 94.62 466 SER A O 1
ATOM 3505 N N . ALA A 1 467 ? 11.008 -4.738 -11.766 1 95.31 467 ALA A N 1
ATOM 3506 C CA . ALA A 1 467 ? 10.25 -5.684 -10.945 1 95.31 467 ALA A CA 1
ATOM 3507 C C . ALA A 1 467 ? 10.938 -5.918 -9.602 1 95.31 467 ALA A C 1
ATOM 3509 O O . ALA A 1 467 ? 12.164 -6.012 -9.531 1 95.31 467 ALA A O 1
ATOM 3510 N N . THR A 1 468 ? 10.102 -5.957 -8.523 1 96.94 468 THR A N 1
ATOM 3511 C CA . THR A 1 468 ? 10.531 -6.297 -7.172 1 96.94 468 THR A CA 1
ATOM 3512 C C . THR A 1 468 ? 11.742 -5.461 -6.762 1 96.94 468 THR A C 1
ATOM 3514 O O . THR A 1 468 ? 12.719 -5.996 -6.238 1 96.94 468 THR A O 1
ATOM 3517 N N . ALA A 1 469 ? 11.68 -4.188 -7.078 1 97.31 469 ALA A N 1
ATOM 3518 C CA . ALA A 1 469 ? 12.789 -3.283 -6.801 1 97.31 469 ALA A CA 1
ATOM 3519 C C . ALA A 1 469 ? 12.75 -2.785 -5.359 1 97.31 469 ALA A C 1
ATOM 3521 O O . ALA A 1 469 ? 11.766 -2.174 -4.934 1 97.31 469 ALA A O 1
ATOM 3522 N N . PHE A 1 470 ? 13.781 -3.045 -4.598 1 98 470 PHE A N 1
ATOM 3523 C CA . PHE A 1 470 ? 13.961 -2.521 -3.248 1 98 470 PHE A CA 1
ATOM 3524 C C . PHE A 1 470 ? 14.773 -1.235 -3.268 1 98 470 PHE A C 1
ATOM 3526 O O . PHE A 1 470 ? 15.789 -1.129 -2.582 1 98 470 PHE A O 1
ATOM 3533 N N . HIS A 1 471 ? 14.281 -0.207 -3.916 1 97 471 HIS A N 1
ATOM 3534 C CA . HIS A 1 471 ? 15.078 0.958 -4.281 1 97 471 HIS A CA 1
ATOM 3535 C C . HIS A 1 471 ? 15.133 1.97 -3.143 1 97 471 HIS A C 1
ATOM 3537 O O . HIS A 1 471 ? 15.812 2.992 -3.244 1 97 471 HIS A O 1
ATOM 3543 N N . GLY A 1 472 ? 14.414 1.8 -2.018 1 97.19 472 GLY A N 1
ATOM 3544 C CA . GLY A 1 472 ? 14.523 2.629 -0.828 1 97.19 472 GLY A CA 1
ATOM 3545 C C . GLY A 1 472 ? 13.93 4.016 -1.011 1 97.19 472 GLY A C 1
ATOM 3546 O O . GLY A 1 472 ? 14.391 4.977 -0.397 1 97.19 472 GLY A O 1
ATOM 3547 N N . GLY A 1 473 ? 13.016 4.207 -1.929 1 96.94 473 GLY A N 1
ATOM 3548 C CA . GLY A 1 473 ? 12.352 5.477 -2.148 1 96.94 473 GLY A CA 1
ATOM 3549 C C . GLY A 1 473 ? 12.914 6.25 -3.326 1 96.94 473 GLY A C 1
ATOM 3550 O O . GLY A 1 473 ? 12.398 7.312 -3.682 1 96.94 473 GLY A O 1
ATOM 3551 N N . ALA A 1 474 ? 13.883 5.727 -4.02 1 96.31 474 ALA A N 1
ATOM 3552 C CA . ALA A 1 474 ? 14.602 6.43 -5.078 1 96.31 474 ALA A CA 1
ATOM 3553 C C . ALA A 1 474 ? 13.664 6.809 -6.219 1 96.31 474 ALA A C 1
ATOM 3555 O O . ALA A 1 474 ? 13.797 7.883 -6.809 1 96.31 474 ALA A O 1
ATOM 3556 N N . TRP A 1 475 ? 12.719 5.973 -6.543 1 96.06 475 TRP A N 1
ATOM 3557 C CA . TRP A 1 475 ? 11.828 6.203 -7.676 1 96.06 475 TRP A CA 1
ATOM 3558 C C . TRP A 1 475 ? 10.664 7.109 -7.277 1 96.06 475 TRP A C 1
ATOM 3560 O O . TRP A 1 475 ? 9.992 7.676 -8.141 1 96.06 475 TRP A O 1
ATOM 3570 N N . ARG A 1 476 ? 10.414 7.199 -6.039 1 95.81 476 ARG A N 1
ATOM 3571 C CA . ARG A 1 476 ? 9.195 7.84 -5.57 1 95.81 476 ARG A CA 1
ATOM 3572 C C . ARG A 1 476 ? 9.492 9.211 -4.965 1 95.81 476 ARG A C 1
ATOM 3574 O O . ARG A 1 476 ? 8.57 9.992 -4.699 1 95.81 476 ARG A O 1
ATOM 3581 N N . THR A 1 477 ? 10.758 9.5 -4.75 1 96.38 477 THR A N 1
ATOM 3582 C CA . THR A 1 477 ? 11.133 10.805 -4.215 1 96.38 477 THR A CA 1
ATOM 3583 C C . THR A 1 477 ? 10.867 11.906 -5.238 1 96.38 477 THR A C 1
ATOM 3585 O O . THR A 1 477 ? 10.969 11.68 -6.445 1 96.38 477 THR A O 1
ATOM 3588 N N . GLY A 1 478 ? 10.531 13.086 -4.703 1 96.19 478 GLY A N 1
ATOM 3589 C CA . GLY A 1 478 ? 10.156 14.195 -5.57 1 96.19 478 GLY A CA 1
ATOM 3590 C C . GLY A 1 478 ? 11.336 14.773 -6.336 1 96.19 478 GLY A C 1
ATOM 3591 O O . GLY A 1 478 ? 11.148 15.383 -7.395 1 96.19 478 GLY A O 1
ATOM 3592 N N . TYR A 1 479 ? 12.484 14.586 -5.836 1 96.56 479 TYR A N 1
ATOM 3593 C CA . TYR A 1 479 ? 13.695 15.109 -6.461 1 96.56 479 TYR A CA 1
ATOM 3594 C C . TYR A 1 479 ? 14.578 13.977 -6.98 1 96.56 479 TYR A C 1
ATOM 3596 O O . TYR A 1 479 ? 14.508 12.852 -6.48 1 96.56 479 TYR A O 1
ATOM 3604 N N . LYS A 1 480 ? 15.359 14.344 -8.031 1 95.25 480 LYS A N 1
ATOM 3605 C CA . LYS A 1 480 ? 16.281 13.352 -8.57 1 95.25 480 LYS A CA 1
ATOM 3606 C C . LYS A 1 480 ? 17.266 12.883 -7.5 1 95.25 480 LYS A C 1
ATOM 3608 O O . LYS A 1 480 ? 17.859 13.703 -6.797 1 95.25 480 LYS A O 1
ATOM 3613 N N . PHE A 1 481 ? 17.453 11.609 -7.457 1 94.69 481 PHE A N 1
ATOM 3614 C CA . PHE A 1 481 ? 18.297 11 -6.441 1 94.69 481 PHE A CA 1
ATOM 3615 C C . PHE A 1 481 ? 19.688 11.617 -6.449 1 94.69 481 PHE A C 1
ATOM 3617 O O . PHE A 1 481 ? 20.234 11.914 -5.391 1 94.69 481 PHE A O 1
ATOM 3624 N N . GLY A 1 482 ? 20.234 11.859 -7.57 1 93.06 482 GLY A N 1
ATOM 3625 C CA . GLY A 1 482 ? 21.609 12.352 -7.691 1 93.06 482 GLY A CA 1
ATOM 3626 C C . GLY A 1 482 ? 21.766 13.781 -7.215 1 93.06 482 GLY A C 1
ATOM 3627 O O . GLY A 1 482 ? 22.891 14.258 -7.039 1 93.06 482 GLY A O 1
ATOM 3628 N N . THR A 1 483 ? 20.672 14.43 -6.855 1 94.44 483 THR A N 1
ATOM 3629 C CA . THR A 1 483 ? 20.766 15.852 -6.523 1 94.44 483 THR A CA 1
ATOM 3630 C C . THR A 1 483 ? 20.453 16.078 -5.051 1 94.44 483 THR A C 1
ATOM 3632 O O . THR A 1 483 ? 20.703 17.172 -4.52 1 94.44 483 THR A O 1
ATOM 3635 N N . ILE A 1 484 ? 19.969 15.109 -4.352 1 95.62 484 ILE A N 1
ATOM 3636 C CA . ILE A 1 484 ? 19.453 15.383 -3.012 1 95.62 484 ILE A CA 1
ATOM 3637 C C . ILE A 1 484 ? 20.594 15.281 -2 1 95.62 484 ILE A C 1
ATOM 3639 O O . ILE A 1 484 ? 20.453 15.695 -0.847 1 95.62 484 ILE A O 1
ATOM 3643 N N . GLY A 1 485 ? 21.781 14.844 -2.371 1 93.5 485 GLY A N 1
ATOM 3644 C CA . GLY A 1 485 ? 22.891 14.594 -1.463 1 93.5 485 GLY A CA 1
ATOM 3645 C C . GLY A 1 485 ? 23.297 15.82 -0.67 1 93.5 485 GLY A C 1
ATOM 3646 O O . GLY A 1 485 ? 23.266 15.812 0.561 1 93.5 485 GLY A O 1
ATOM 3647 N N . PRO A 1 486 ? 23.656 16.875 -1.355 1 93.06 486 PRO A N 1
ATOM 3648 C CA . PRO A 1 486 ? 24.109 18.078 -0.65 1 93.06 486 PRO A CA 1
ATOM 3649 C C . PRO A 1 486 ? 23.031 18.641 0.274 1 93.06 486 PRO A C 1
ATOM 3651 O O . PRO A 1 486 ? 23.328 19 1.418 1 93.06 486 PRO A O 1
ATOM 3654 N N . CYS A 1 487 ? 21.859 18.75 -0.212 1 94 487 CYS A N 1
ATOM 3655 C CA . CYS A 1 487 ? 20.781 19.281 0.615 1 94 487 CYS A CA 1
ATOM 3656 C C . CYS A 1 487 ? 20.547 18.391 1.825 1 94 487 CYS A C 1
ATOM 3658 O O . CYS A 1 487 ? 20.219 18.875 2.91 1 94 487 CYS A O 1
ATOM 3660 N N . SER A 1 488 ? 20.656 17.125 1.614 1 94.81 488 SER A N 1
ATOM 3661 C CA . SER A 1 488 ? 20.5 16.188 2.715 1 94.81 488 SER A CA 1
ATOM 3662 C C . SER A 1 488 ? 21.562 16.391 3.783 1 94.81 488 SER A C 1
ATOM 3664 O O . SER A 1 488 ? 21.281 16.328 4.98 1 94.81 488 SER A O 1
ATOM 3666 N N . ALA A 1 489 ? 22.734 16.594 3.348 1 93.25 489 ALA A N 1
ATOM 3667 C CA . ALA A 1 489 ? 23.828 16.828 4.281 1 93.25 489 ALA A CA 1
ATOM 3668 C C . ALA A 1 489 ? 23.594 18.094 5.102 1 93.25 489 ALA A C 1
ATOM 3670 O O . ALA A 1 489 ? 23.781 18.094 6.32 1 93.25 489 ALA A O 1
ATOM 3671 N N . VAL A 1 490 ? 23.172 19.125 4.453 1 92.62 490 VAL A N 1
ATOM 3672 C CA . VAL A 1 490 ? 22.891 20.391 5.133 1 92.62 490 VAL A CA 1
ATOM 3673 C C . VAL A 1 490 ? 21.734 20.203 6.113 1 92.62 490 VAL A C 1
ATOM 3675 O O . VAL A 1 490 ? 21.781 20.703 7.242 1 92.62 490 VAL A O 1
ATOM 3678 N N . ALA A 1 491 ? 20.719 19.578 5.633 1 92.31 491 ALA A N 1
ATOM 3679 C CA . ALA A 1 491 ? 19.562 19.328 6.496 1 92.31 491 ALA A CA 1
ATOM 3680 C C . ALA A 1 491 ? 19.984 18.578 7.758 1 92.31 491 ALA A C 1
ATOM 3682 O O . ALA A 1 491 ? 19.5 18.875 8.852 1 92.31 491 ALA A O 1
ATOM 3683 N N . TYR A 1 492 ? 20.812 17.609 7.574 1 91.81 492 TYR A N 1
ATOM 3684 C CA . TYR A 1 492 ? 21.297 16.844 8.727 1 91.81 492 TYR A CA 1
ATOM 3685 C C . TYR A 1 492 ? 22.062 17.75 9.688 1 91.81 492 TYR A C 1
ATOM 3687 O O . TYR A 1 492 ? 21.828 17.703 10.898 1 91.81 492 TYR A O 1
ATOM 3695 N N . ILE A 1 493 ? 22.938 18.516 9.172 1 91.06 493 ILE A N 1
ATOM 3696 C CA . ILE A 1 493 ? 23.75 19.406 9.992 1 91.06 493 ILE A CA 1
ATOM 3697 C C . ILE A 1 493 ? 22.844 20.375 10.766 1 91.06 493 ILE A C 1
ATOM 3699 O O . ILE A 1 493 ? 23.016 20.562 11.969 1 91.06 493 ILE A O 1
ATOM 3703 N N . VAL A 1 494 ? 21.906 20.875 10.156 1 90.25 494 VAL A N 1
ATOM 3704 C CA . VAL A 1 494 ? 21 21.844 10.789 1 90.25 494 VAL A CA 1
ATOM 3705 C C . VAL A 1 494 ? 20.141 21.125 11.828 1 90.25 494 VAL A C 1
ATOM 3707 O O . VAL A 1 494 ? 20.078 21.547 12.984 1 90.25 494 VAL A O 1
ATOM 3710 N N . ALA A 1 495 ? 19.547 20.094 11.453 1 88.88 495 ALA A N 1
ATOM 3711 C CA . ALA A 1 495 ? 18.562 19.406 12.297 1 88.88 495 ALA A CA 1
ATOM 3712 C C . ALA A 1 495 ? 19.25 18.688 13.445 1 88.88 495 ALA A C 1
ATOM 3714 O O . ALA A 1 495 ? 18.703 18.609 14.555 1 88.88 495 ALA A O 1
ATOM 3715 N N . SER A 1 496 ? 20.484 18.156 13.227 1 88.5 496 SER A N 1
ATOM 3716 C CA . SER A 1 496 ? 21.062 17.281 14.227 1 88.5 496 SER A CA 1
ATOM 3717 C C . SER A 1 496 ? 22.203 17.969 14.977 1 88.5 496 SER A C 1
ATOM 3719 O O . SER A 1 496 ? 22.625 17.5 16.031 1 88.5 496 SER A O 1
ATOM 3721 N N . ILE A 1 497 ? 22.625 19.047 14.414 1 85.81 497 ILE A N 1
ATOM 3722 C CA . ILE A 1 497 ? 23.75 19.703 15.07 1 85.81 497 ILE A CA 1
ATOM 3723 C C . ILE A 1 497 ? 23.359 21.125 15.461 1 85.81 497 ILE A C 1
ATOM 3725 O O . ILE A 1 497 ? 23.391 21.484 16.641 1 85.81 497 ILE A O 1
ATOM 3729 N N . ILE A 1 498 ? 22.859 21.891 14.586 1 89.69 498 ILE A N 1
ATOM 3730 C CA . ILE A 1 498 ? 22.625 23.312 14.812 1 89.69 498 ILE A CA 1
ATOM 3731 C C . ILE A 1 498 ? 21.422 23.5 15.719 1 89.69 498 ILE A C 1
ATOM 3733 O O . ILE A 1 498 ? 21.484 24.25 16.703 1 89.69 498 ILE A O 1
ATOM 3737 N N . VAL A 1 499 ? 20.344 22.906 15.398 1 91.12 499 VAL A N 1
ATOM 3738 C CA . VAL A 1 499 ? 19.109 23.094 16.141 1 91.12 499 VAL A CA 1
ATOM 3739 C C . VAL A 1 499 ? 19.297 22.625 17.578 1 91.12 499 VAL A C 1
ATOM 3741 O O . VAL A 1 499 ? 19.031 23.359 18.531 1 91.12 499 VAL A O 1
ATOM 3744 N N . PRO A 1 500 ? 19.797 21.438 17.781 1 90.62 500 PRO A N 1
ATOM 3745 C CA . PRO A 1 500 ? 20 21.031 19.156 1 90.62 500 PRO A CA 1
ATOM 3746 C C . PRO A 1 500 ? 21 21.922 19.906 1 90.62 500 PRO A C 1
ATOM 3748 O O . PRO A 1 500 ? 20.797 22.219 21.094 1 90.62 500 PRO A O 1
ATOM 3751 N N . SER A 1 501 ? 22 22.375 19.297 1 90.31 501 SER A N 1
ATOM 3752 C CA . SER A 1 501 ? 22.953 23.281 19.922 1 90.31 501 SER A CA 1
ATOM 3753 C C . SER A 1 501 ? 22.281 24.594 20.312 1 90.31 501 SER A C 1
ATOM 3755 O O . SER A 1 501 ? 22.547 25.156 21.375 1 90.31 501 SER A O 1
ATOM 3757 N N . TRP A 1 502 ? 21.438 25.062 19.422 1 92 502 TRP A N 1
ATOM 3758 C CA . TRP A 1 502 ? 20.672 26.281 19.703 1 92 502 TRP A CA 1
ATOM 3759 C C . TRP A 1 502 ? 19.734 26.078 20.891 1 92 502 TRP A C 1
ATOM 3761 O O . TRP A 1 502 ? 19.625 26.938 21.766 1 92 502 TRP A O 1
ATOM 3771 N N . LEU A 1 503 ? 19.062 25.016 20.875 1 93.31 503 LEU A N 1
ATOM 3772 C CA . LEU A 1 503 ? 18.109 24.734 21.938 1 93.31 503 LEU A CA 1
ATOM 3773 C C . LEU A 1 503 ? 18.828 24.609 23.281 1 93.31 503 LEU A C 1
ATOM 3775 O O . LEU A 1 503 ? 18.312 25.031 24.312 1 93.31 503 LEU A O 1
ATOM 3779 N N . VAL A 1 504 ? 20.047 24.031 23.281 1 90.94 504 VAL A N 1
ATOM 3780 C CA . VAL A 1 504 ? 20.828 23.922 24.5 1 90.94 504 VAL A CA 1
ATOM 3781 C C . VAL A 1 504 ? 21.25 25.328 24.969 1 90.94 504 VAL A C 1
ATOM 3783 O O . VAL A 1 504 ? 21.156 25.641 26.156 1 90.94 504 VAL A O 1
ATOM 3786 N N . LEU A 1 505 ? 21.656 26.109 24.031 1 91.12 505 LEU A N 1
ATOM 3787 C CA . LEU A 1 505 ? 22.062 27.469 24.359 1 91.12 505 LEU A CA 1
ATOM 3788 C C . LEU A 1 505 ? 20.875 28.266 24.906 1 91.12 505 LEU A C 1
ATOM 3790 O O . LEU A 1 505 ? 21.016 28.938 25.938 1 91.12 505 LEU A O 1
ATOM 3794 N N . TYR A 1 506 ? 19.734 28.234 24.234 1 94 506 TYR A N 1
ATOM 3795 C CA . TYR A 1 506 ? 18.531 28.938 24.672 1 94 506 TYR A CA 1
ATOM 3796 C C . TYR A 1 506 ? 18.109 28.5 26.062 1 94 506 TYR A C 1
ATOM 3798 O O . TYR A 1 506 ? 17.828 29.328 26.922 1 94 506 TYR A O 1
ATOM 3806 N N . SER A 1 507 ? 18.094 27.141 26.281 1 94.75 507 SER A N 1
ATOM 3807 C CA . SER A 1 507 ? 17.672 26.609 27.562 1 94.75 507 SER A CA 1
ATOM 3808 C C . SER A 1 507 ? 18.672 26.984 28.672 1 94.75 507 SER A C 1
ATOM 3810 O O . SER A 1 507 ? 18.281 27.203 29.812 1 94.75 507 SER A O 1
ATOM 3812 N N . SER A 1 508 ? 19.922 27.094 28.328 1 93.12 508 SER A N 1
ATOM 3813 C CA . SER A 1 508 ? 20.938 27.484 29.297 1 93.12 508 SER A CA 1
ATOM 3814 C C . SER A 1 508 ? 20.781 28.953 29.688 1 93.12 508 SER A C 1
ATOM 3816 O O . SER A 1 508 ? 20.875 29.312 30.859 1 93.12 508 SER A O 1
ATOM 3818 N N . ILE A 1 509 ? 20.516 29.781 28.656 1 93.19 509 ILE A N 1
ATOM 3819 C CA . ILE A 1 509 ? 20.312 31.203 28.922 1 93.19 509 ILE A CA 1
ATOM 3820 C C . ILE A 1 509 ? 19.094 31.391 29.812 1 93.19 509 ILE A C 1
ATOM 3822 O O . ILE A 1 509 ? 19.141 32.125 30.797 1 93.19 509 ILE A O 1
ATOM 3826 N N . GLN A 1 510 ? 18.047 30.688 29.469 1 96.38 510 GLN A N 1
ATOM 3827 C CA . GLN A 1 510 ? 16.828 30.766 30.266 1 96.38 510 GLN A CA 1
ATOM 3828 C C . GLN A 1 510 ? 17.047 30.203 31.672 1 96.38 510 GLN A C 1
ATOM 3830 O O . GLN A 1 510 ? 16.516 30.734 32.656 1 96.38 510 GLN A O 1
ATOM 3835 N N . PHE A 1 511 ? 17.828 29.203 31.797 1 94.38 511 PHE A N 1
ATOM 3836 C CA . PHE A 1 511 ? 18.125 28.609 33.094 1 94.38 511 PHE A CA 1
ATOM 3837 C C . PHE A 1 511 ? 18.844 29.609 34 1 94.38 511 PHE A C 1
ATOM 3839 O O . PHE A 1 511 ? 18.438 29.812 35.125 1 94.38 511 PHE A O 1
ATOM 3846 N N . PHE A 1 512 ? 19.828 30.188 33.469 1 94.81 512 PHE A N 1
ATOM 3847 C CA . PHE A 1 512 ? 20.609 31.125 34.281 1 94.81 512 PHE A CA 1
ATOM 3848 C C . PHE A 1 512 ? 19.797 32.375 34.594 1 94.81 512 PHE A C 1
ATOM 3850 O O . PHE A 1 512 ? 19.891 32.906 35.688 1 94.81 512 PHE A O 1
ATOM 3857 N N . ALA A 1 513 ? 18.984 32.781 33.625 1 94.75 513 ALA A N 1
ATOM 3858 C CA . ALA A 1 513 ? 18.156 33.969 33.812 1 94.75 513 ALA A CA 1
ATOM 3859 C C . ALA A 1 513 ? 17.109 33.719 34.906 1 94.75 513 ALA A C 1
ATOM 3861 O O . ALA A 1 513 ? 16.922 34.562 35.781 1 94.75 513 ALA A O 1
ATOM 3862 N N . TRP A 1 514 ? 16.438 32.656 34.906 1 96.06 514 TRP A N 1
ATOM 3863 C CA . TRP A 1 514 ? 15.398 32.344 35.875 1 96.06 514 TRP A CA 1
ATOM 3864 C C . TRP A 1 514 ? 16 32 37.25 1 96.06 514 TRP A C 1
ATOM 3866 O O . TRP A 1 514 ? 15.391 32.25 38.281 1 96.06 514 TRP A O 1
ATOM 3876 N N . SER A 1 515 ? 17.219 31.438 37.25 1 95.62 515 SER A N 1
ATOM 3877 C CA . SER A 1 515 ? 17.922 31.25 38.5 1 95.62 515 SER A CA 1
ATOM 3878 C C . SER A 1 515 ? 18.266 32.594 39.156 1 95.62 515 SER A C 1
ATOM 3880 O O . SER A 1 515 ? 18.141 32.75 40.375 1 95.62 515 SER A O 1
ATOM 3882 N N . TRP A 1 516 ? 18.641 33.469 38.25 1 94.31 516 TRP A N 1
ATOM 3883 C CA . TRP A 1 516 ? 18.922 34.844 38.75 1 94.31 516 TRP A CA 1
ATOM 3884 C C . TRP A 1 516 ? 17.656 35.5 39.25 1 94.31 516 TRP A C 1
ATOM 3886 O O . TRP A 1 516 ? 17.688 36.188 40.281 1 94.31 516 TRP A O 1
ATOM 3896 N N . ALA A 1 517 ? 16.594 35.312 38.625 1 95.12 517 ALA A N 1
ATOM 3897 C CA . ALA A 1 517 ? 15.32 35.844 39.062 1 95.12 517 ALA A CA 1
ATOM 3898 C C . ALA A 1 517 ? 14.898 35.25 40.406 1 95.12 517 ALA A C 1
ATOM 3900 O O . ALA A 1 517 ? 14.406 35.969 41.281 1 95.12 517 ALA A O 1
ATOM 3901 N N . LEU A 1 518 ? 15.086 34.031 40.531 1 95.12 518 LEU A N 1
ATOM 3902 C CA . LEU A 1 518 ? 14.766 33.344 41.781 1 95.12 518 LEU A CA 1
ATOM 3903 C C . LEU A 1 518 ? 15.617 33.906 42.938 1 95.12 518 LEU A C 1
ATOM 3905 O O . LEU A 1 518 ? 15.117 34.125 44.031 1 95.12 518 LEU A O 1
ATOM 3909 N N . PHE A 1 519 ? 16.828 34.188 42.656 1 94.38 519 PHE A N 1
ATOM 3910 C CA . PHE A 1 519 ? 17.75 34.75 43.625 1 94.38 519 PHE A CA 1
ATOM 3911 C C . PHE A 1 519 ? 17.297 36.156 44.031 1 94.38 519 PHE A C 1
ATOM 3913 O O . PHE A 1 519 ? 17.281 36.5 45.219 1 94.38 519 PHE A O 1
ATOM 3920 N N . MET A 1 520 ? 16.766 36.875 43.094 1 93.25 520 MET A N 1
ATOM 3921 C CA . MET A 1 520 ? 16.328 38.25 43.344 1 93.25 520 MET A CA 1
ATOM 3922 C C . MET A 1 520 ? 15.047 38.281 44.156 1 93.25 520 MET A C 1
ATOM 3924 O O . MET A 1 520 ? 14.906 39.062 45.094 1 93.25 520 MET A O 1
ATOM 3928 N N . VAL A 1 521 ? 14.219 37.375 43.812 1 93.62 521 VAL A N 1
ATOM 3929 C CA . VAL A 1 521 ? 12.953 37.344 44.531 1 93.62 521 VAL A CA 1
ATOM 3930 C C . VAL A 1 521 ? 13.203 36.906 46 1 93.62 521 VAL A C 1
ATOM 3932 O O . VAL A 1 521 ? 12.578 37.438 46.906 1 93.62 521 VAL A O 1
ATOM 3935 N N . ALA A 1 522 ? 14.125 36.062 46.219 1 90 522 ALA A N 1
ATOM 3936 C CA . ALA A 1 522 ? 14.398 35.531 47.531 1 90 522 ALA A CA 1
ATOM 3937 C C . ALA A 1 522 ? 15.148 36.531 48.406 1 90 522 ALA A C 1
ATOM 3939 O O . ALA A 1 522 ? 14.953 36.594 49.625 1 90 522 ALA A O 1
ATOM 3940 N N . THR A 1 523 ? 15.945 37.438 47.781 1 90 523 THR A N 1
ATOM 3941 C CA . THR A 1 523 ? 16.828 38.281 48.562 1 90 523 THR A CA 1
ATOM 3942 C C . THR A 1 523 ? 16.328 39.719 48.562 1 90 523 THR A C 1
ATOM 3944 O O . THR A 1 523 ? 16.484 40.438 49.562 1 90 523 THR A O 1
ATOM 3947 N N . GLN A 1 524 ? 15.742 40.156 47.406 1 91 524 GLN A N 1
ATOM 3948 C CA . GLN A 1 524 ? 15.414 41.562 47.281 1 91 524 GLN A CA 1
ATOM 3949 C C . GLN A 1 524 ? 13.906 41.75 47.125 1 91 524 GLN A C 1
ATOM 3951 O O . GLN A 1 524 ? 13.414 42.875 47.219 1 91 524 GLN A O 1
ATOM 3956 N N . GLY A 1 525 ? 13.25 40.719 46.969 1 89.81 525 GLY A N 1
ATOM 3957 C CA . GLY A 1 525 ? 11.805 40.844 46.875 1 89.81 525 GLY A CA 1
ATOM 3958 C C . GLY A 1 525 ? 11.297 40.781 45.469 1 89.81 525 GLY A C 1
ATOM 3959 O O . GLY A 1 525 ? 12.078 40.844 44.5 1 89.81 525 GLY A O 1
ATOM 3960 N N . ALA A 1 526 ? 10.039 40.625 45.219 1 91.19 526 ALA A N 1
ATOM 3961 C CA . ALA A 1 526 ? 9.367 40.469 43.938 1 91.19 526 ALA A CA 1
ATOM 3962 C C . ALA A 1 526 ? 9.523 41.688 43.062 1 91.19 526 ALA A C 1
ATOM 3964 O O . ALA A 1 526 ? 9.656 41.594 41.844 1 91.19 526 ALA A O 1
ATOM 3965 N N . ALA A 1 527 ? 9.508 42.875 43.688 1 88.25 527 ALA A N 1
ATOM 3966 C CA . ALA A 1 527 ? 9.594 44.125 42.969 1 88.25 527 ALA A CA 1
ATOM 3967 C C . ALA A 1 527 ? 10.938 44.25 42.25 1 88.25 527 ALA A C 1
ATOM 3969 O O . ALA A 1 527 ? 11.008 44.781 41.125 1 88.25 527 ALA A O 1
ATOM 3970 N N . ALA A 1 528 ? 12 43.719 42.844 1 89.75 528 ALA A N 1
ATOM 3971 C CA . ALA A 1 528 ? 13.344 43.812 42.25 1 89.75 528 ALA A CA 1
ATOM 3972 C C . ALA A 1 528 ? 13.492 42.844 41.094 1 89.75 528 ALA A C 1
ATOM 3974 O O . ALA A 1 528 ? 14.289 43.094 40.188 1 89.75 528 ALA A O 1
ATOM 3975 N N . ALA A 1 529 ? 12.75 41.844 41.094 1 92.94 529 ALA A N 1
ATOM 3976 C CA . ALA A 1 529 ? 12.898 40.781 40.094 1 92.94 529 ALA A CA 1
ATOM 3977 C C . ALA A 1 529 ? 11.969 41 38.906 1 92.94 529 ALA A C 1
ATOM 3979 O O . ALA A 1 529 ? 12.055 40.281 37.906 1 92.94 529 ALA A O 1
ATOM 3980 N N . GLU A 1 530 ? 11.164 41.938 38.969 1 90.38 530 GLU A N 1
ATOM 3981 C CA . GLU A 1 530 ? 10.094 42.125 38 1 90.38 530 GLU A CA 1
ATOM 3982 C C . GLU A 1 530 ? 10.648 42.312 36.594 1 90.38 530 GLU A C 1
ATOM 3984 O O . GLU A 1 530 ? 10.156 41.719 35.656 1 90.38 530 GLU A O 1
ATOM 3989 N N . ASP A 1 531 ? 11.672 43.094 36.469 1 86.06 531 ASP A N 1
ATOM 3990 C CA . ASP A 1 531 ? 12.242 43.375 35.156 1 86.06 531 ASP A CA 1
ATOM 3991 C C . ASP A 1 531 ? 12.852 42.125 34.531 1 86.06 531 ASP A C 1
ATOM 3993 O O . ASP A 1 531 ? 12.672 41.844 33.344 1 86.06 531 ASP A O 1
ATOM 3997 N N . THR A 1 532 ? 13.578 41.438 35.375 1 91 532 THR A N 1
ATOM 3998 C CA . THR A 1 532 ? 14.219 40.219 34.875 1 91 532 THR A CA 1
ATOM 3999 C C . THR A 1 532 ? 13.18 39.188 34.438 1 91 532 THR A C 1
ATOM 4001 O O . THR A 1 532 ? 13.297 38.625 33.375 1 91 532 THR A O 1
ATOM 4004 N N . ILE A 1 533 ? 12.156 39 35.188 1 94 533 ILE A N 1
ATOM 4005 C CA . ILE A 1 533 ? 11.109 38.031 34.906 1 94 533 ILE A CA 1
ATOM 4006 C C . ILE A 1 533 ? 10.344 38.469 33.656 1 94 533 ILE A C 1
ATOM 4008 O O . ILE A 1 533 ? 9.992 37.625 32.812 1 94 533 ILE A O 1
ATOM 4012 N N . SER A 1 534 ? 10.148 39.75 33.531 1 87.31 534 SER A N 1
ATOM 4013 C CA . SER A 1 534 ? 9.453 40.25 32.375 1 87.31 534 SER A CA 1
ATOM 4014 C C . SER A 1 534 ? 10.242 40 31.094 1 87.31 534 SER A C 1
ATOM 4016 O O . SER A 1 534 ? 9.695 39.469 30.109 1 87.31 534 SER A O 1
ATOM 4018 N N . ILE A 1 535 ? 11.484 40.281 31.094 1 87.19 535 ILE A N 1
ATOM 4019 C CA . ILE A 1 535 ? 12.336 40.125 29.906 1 87.19 535 ILE A CA 1
ATOM 4020 C C . ILE A 1 535 ? 12.359 38.656 29.469 1 87.19 535 ILE A C 1
ATOM 4022 O O . ILE A 1 535 ? 12.195 38.375 28.281 1 87.19 535 ILE A O 1
ATOM 4026 N N . PHE A 1 536 ? 12.492 37.812 30.422 1 92.12 536 PHE A N 1
ATOM 4027 C CA . PHE A 1 536 ? 12.719 36.438 30.047 1 92.12 536 PHE A CA 1
ATOM 4028 C C . PHE A 1 536 ? 11.398 35.719 29.844 1 92.12 536 PHE A C 1
ATOM 4030 O O . PHE A 1 536 ? 11.367 34.625 29.234 1 92.12 536 PHE A O 1
ATOM 4037 N N . THR A 1 537 ? 10.312 36.25 30.312 1 91.56 537 THR A N 1
ATOM 4038 C CA . THR A 1 537 ? 9 35.781 29.906 1 91.56 537 THR A CA 1
ATOM 4039 C C . THR A 1 537 ? 8.719 36.125 28.453 1 91.56 537 THR A C 1
ATOM 4041 O O . THR A 1 537 ? 8.164 35.312 27.719 1 91.56 537 THR A O 1
ATOM 4044 N N . TYR A 1 538 ? 9.141 37.281 28.078 1 85.81 538 TYR A N 1
ATOM 4045 C CA . TYR A 1 538 ? 8.977 37.656 26.688 1 85.81 538 TYR A CA 1
ATOM 4046 C C . TYR A 1 538 ? 9.836 36.781 25.781 1 85.81 538 TYR A C 1
ATOM 4048 O O . TYR A 1 538 ? 9.43 36.469 24.656 1 85.81 538 TYR A O 1
ATOM 4056 N N . LEU A 1 539 ? 10.961 36.438 26.266 1 89.94 539 LEU A N 1
ATOM 4057 C CA . LEU A 1 539 ? 11.852 35.594 25.484 1 89.94 539 LEU A CA 1
ATOM 4058 C C . LEU A 1 539 ? 11.242 34.219 25.266 1 89.94 539 LEU A C 1
ATOM 4060 O O . LEU A 1 539 ? 11.602 33.5 24.328 1 89.94 539 LEU A O 1
ATOM 4064 N N . GLN A 1 540 ? 10.328 33.875 26.125 1 94.5 540 GLN A N 1
ATOM 4065 C CA . GLN A 1 540 ? 9.672 32.562 26 1 94.5 540 GLN A CA 1
ATOM 4066 C C . GLN A 1 540 ? 8.789 32.5 24.766 1 94.5 540 GLN A C 1
ATOM 4068 O O . GLN A 1 540 ? 8.375 31.438 24.328 1 94.5 540 GLN A O 1
ATOM 4073 N N . LEU A 1 541 ? 8.547 33.625 24.156 1 87.06 541 LEU A N 1
ATOM 4074 C CA . LEU A 1 541 ? 7.809 33.625 22.906 1 87.06 541 LEU A CA 1
ATOM 4075 C C . LEU A 1 541 ? 8.555 32.875 21.828 1 87.06 541 LEU A C 1
ATOM 4077 O O . LEU A 1 541 ? 7.941 32.312 20.906 1 87.06 541 LEU A O 1
ATOM 4081 N N . LEU A 1 542 ? 9.812 32.75 22 1 90.88 542 LEU A N 1
ATOM 4082 C CA . LEU A 1 542 ? 10.617 31.953 21.078 1 90.88 542 LEU A CA 1
ATOM 4083 C C . LEU A 1 542 ? 10.227 30.484 21.125 1 90.88 542 LEU A C 1
ATOM 4085 O O . LEU A 1 542 ? 10.398 29.766 20.141 1 90.88 542 LEU A O 1
ATOM 4089 N N . GLU A 1 543 ? 9.688 30.094 22.219 1 93.25 543 GLU A N 1
ATOM 4090 C CA . GLU A 1 543 ? 9.281 28.703 22.344 1 93.25 543 GLU A CA 1
ATOM 4091 C C . GLU A 1 543 ? 8.094 28.391 21.438 1 93.25 543 GLU A C 1
ATOM 4093 O O . GLU A 1 543 ? 7.945 27.266 20.969 1 93.25 543 GLU A O 1
ATOM 4098 N N . VAL A 1 544 ? 7.32 29.328 21.266 1 86.25 544 VAL A N 1
ATOM 4099 C CA . VAL A 1 544 ? 6.219 29.172 20.312 1 86.25 544 VAL A CA 1
ATOM 4100 C C . VAL A 1 544 ? 6.77 29 18.906 1 86.25 544 VAL A C 1
ATOM 4102 O O . VAL A 1 544 ? 6.301 28.141 18.156 1 86.25 544 VAL A O 1
ATOM 4105 N N . LEU A 1 545 ? 7.727 29.719 18.641 1 86.5 545 LEU A N 1
ATOM 4106 C CA . LEU A 1 545 ? 8.367 29.625 17.344 1 86.5 545 LEU A CA 1
ATOM 4107 C C . LEU A 1 545 ? 9.062 28.281 17.172 1 86.5 545 LEU A C 1
ATOM 4109 O O . LEU A 1 545 ? 9.023 27.672 16.094 1 86.5 545 LEU A O 1
ATOM 4113 N N . HIS A 1 546 ? 9.758 27.891 18.266 1 91.75 546 HIS A N 1
ATOM 4114 C CA . HIS A 1 546 ? 10.422 26.594 18.234 1 91.75 546 HIS A CA 1
ATOM 4115 C C . HIS A 1 546 ? 9.422 25.469 17.938 1 91.75 546 HIS A C 1
ATOM 4117 O O . HIS A 1 546 ? 9.719 24.562 17.141 1 91.75 546 HIS A O 1
ATOM 4123 N N . ALA A 1 547 ? 8.289 25.578 18.484 1 88.44 547 ALA A N 1
ATOM 4124 C CA . ALA A 1 547 ? 7.25 24.562 18.281 1 88.44 547 ALA A CA 1
ATOM 4125 C C . ALA A 1 547 ? 6.652 24.672 16.891 1 88.44 547 ALA A C 1
ATOM 4127 O O . ALA A 1 547 ? 6.422 23.656 16.234 1 88.44 547 ALA A O 1
ATOM 4128 N N . ALA A 1 548 ? 6.457 25.812 16.469 1 81.44 548 ALA A N 1
ATOM 4129 C CA . ALA A 1 548 ? 5.844 26.047 15.156 1 81.44 548 ALA A CA 1
ATOM 4130 C C . ALA A 1 548 ? 6.766 25.578 14.031 1 81.44 548 ALA A C 1
ATOM 4132 O O . ALA A 1 548 ? 6.293 25.094 13 1 81.44 548 ALA A O 1
ATOM 4133 N N . LEU A 1 549 ? 8.016 25.609 14.273 1 81.75 549 LEU A N 1
ATOM 4134 C CA . LEU A 1 549 ? 8.992 25.219 13.266 1 81.75 549 LEU A CA 1
ATOM 4135 C C . LEU A 1 549 ? 9.344 23.75 13.398 1 81.75 549 LEU A C 1
ATOM 4137 O O . LEU A 1 549 ? 10.125 23.219 12.602 1 81.75 549 LEU A O 1
ATOM 4141 N N . GLY A 1 550 ? 8.812 23.203 14.344 1 83.44 550 GLY A N 1
ATOM 4142 C CA . GLY A 1 550 ? 9.008 21.781 14.523 1 83.44 550 GLY A CA 1
ATOM 4143 C C . GLY A 1 550 ? 10.328 21.438 15.188 1 83.44 550 GLY A C 1
ATOM 4144 O O . GLY A 1 550 ? 10.82 20.312 15.062 1 83.44 550 GLY A O 1
ATOM 4145 N N . MET A 1 551 ? 10.953 22.422 15.797 1 87.31 551 MET A N 1
ATOM 4146 C CA . MET A 1 551 ? 12.227 22.172 16.484 1 87.31 551 MET A CA 1
ATOM 4147 C C . MET A 1 551 ? 12.016 21.328 17.734 1 87.31 551 MET A C 1
ATOM 4149 O O . MET A 1 551 ? 12.914 20.578 18.141 1 87.31 551 MET A O 1
ATOM 4153 N N . VAL A 1 552 ? 10.836 21.484 18.266 1 88.12 552 VAL A N 1
ATOM 4154 C CA . VAL A 1 552 ? 10.484 20.719 19.453 1 88.12 552 VAL A CA 1
ATOM 4155 C C . VAL A 1 552 ? 9.133 20.031 19.234 1 88.12 552 VAL A C 1
ATOM 4157 O O . VAL A 1 552 ? 8.312 20.5 18.438 1 88.12 552 VAL A O 1
ATOM 4160 N N . PRO A 1 553 ? 8.922 18.969 19.812 1 85 553 PRO A N 1
ATOM 4161 C CA . PRO A 1 553 ? 7.699 18.188 19.578 1 85 553 PRO A CA 1
ATOM 4162 C C . PRO A 1 553 ? 6.492 18.766 20.328 1 85 553 PRO A C 1
ATOM 4164 O O . PRO A 1 553 ? 5.391 18.219 20.219 1 85 553 PRO A O 1
ATOM 4167 N N . SER A 1 554 ? 6.543 19.891 20.781 1 83.56 554 SER A N 1
ATOM 4168 C CA . SER A 1 554 ? 5.438 20.484 21.531 1 83.56 554 SER A CA 1
ATOM 4169 C C . SER A 1 554 ? 4.387 21.062 20.578 1 83.56 554 SER A C 1
ATOM 4171 O O . SER A 1 554 ? 4.699 21.453 19.453 1 83.56 554 SER A O 1
ATOM 4173 N N . ASN A 1 555 ? 3.123 21.078 21 1 79 555 ASN A N 1
ATOM 4174 C CA . ASN A 1 555 ? 2.045 21.688 20.234 1 79 555 ASN A CA 1
ATOM 4175 C C . ASN A 1 555 ? 2.141 23.203 20.25 1 79 555 ASN A C 1
ATOM 4177 O O . ASN A 1 555 ? 2.141 23.828 21.312 1 79 555 ASN A O 1
ATOM 4181 N N . PRO A 1 556 ? 2.203 23.766 19.094 1 81.69 556 PRO A N 1
ATOM 4182 C CA . PRO A 1 556 ? 2.408 25.203 19.016 1 81.69 556 PRO A CA 1
ATOM 4183 C C . PRO A 1 556 ? 1.245 26 19.609 1 81.69 556 PRO A C 1
ATOM 4185 O O . PRO A 1 556 ? 1.458 27.031 20.234 1 81.69 556 PRO A O 1
ATOM 4188 N N . LEU A 1 557 ? 0.077 25.453 19.453 1 69.88 557 LEU A N 1
ATOM 4189 C CA . LEU A 1 557 ? -1.094 26.172 19.938 1 69.88 557 LEU A CA 1
ATOM 4190 C C . LEU A 1 557 ? -1.143 26.172 21.469 1 69.88 557 LEU A C 1
ATOM 4192 O O . LEU A 1 557 ? -1.415 27.203 22.094 1 69.88 557 LEU A O 1
ATOM 4196 N N . THR A 1 558 ? -0.911 25.062 21.969 1 74.75 558 THR A N 1
ATOM 4197 C CA . THR A 1 558 ? -0.913 24.969 23.422 1 74.75 558 THR A CA 1
ATOM 4198 C C . THR A 1 558 ? 0.223 25.797 24.016 1 74.75 558 THR A C 1
ATOM 4200 O O . THR A 1 558 ? 0.045 26.438 25.047 1 74.75 558 THR A O 1
ATOM 4203 N N . THR A 1 559 ? 1.308 25.781 23.375 1 84.12 559 THR A N 1
ATOM 4204 C CA . THR A 1 559 ? 2.449 26.562 23.828 1 84.12 559 THR A CA 1
ATOM 4205 C C . THR A 1 559 ? 2.162 28.047 23.734 1 84.12 559 THR A C 1
ATOM 4207 O O . THR A 1 559 ? 2.502 28.812 24.625 1 84.12 559 THR A O 1
ATOM 4210 N N . ALA A 1 560 ? 1.526 28.391 22.734 1 79.62 560 ALA A N 1
ATOM 4211 C CA . ALA A 1 560 ? 1.182 29.797 22.531 1 79.62 560 ALA A CA 1
ATOM 4212 C C . ALA A 1 560 ? 0.201 30.281 23.609 1 79.62 560 ALA A C 1
ATOM 4214 O O . ALA A 1 560 ? 0.328 31.391 24.109 1 79.62 560 ALA A O 1
ATOM 4215 N N . MET A 1 561 ? -0.721 29.438 23.906 1 72.75 561 MET A N 1
ATOM 4216 C CA . MET A 1 561 ? -1.712 29.781 24.906 1 72.75 561 MET A CA 1
ATOM 4217 C C . MET A 1 561 ? -1.061 29.938 26.281 1 72.75 561 MET A C 1
ATOM 4219 O O . MET A 1 561 ? -1.357 30.875 27.016 1 72.75 561 MET A O 1
ATOM 4223 N N . GLN A 1 562 ? -0.227 29.047 26.531 1 79.06 562 GLN A N 1
ATOM 4224 C CA . GLN A 1 562 ? 0.443 29.062 27.828 1 79.06 562 GLN A CA 1
ATOM 4225 C C . GLN A 1 562 ? 1.339 30.297 27.969 1 79.06 562 GLN A C 1
ATOM 4227 O O . GLN A 1 562 ? 1.326 30.969 29 1 79.06 562 GLN A O 1
ATOM 4232 N N . ILE A 1 563 ? 2.043 30.609 26.984 1 85.62 563 ILE A N 1
ATOM 4233 C CA . ILE A 1 563 ? 3 31.719 27.047 1 85.62 563 ILE A CA 1
ATOM 4234 C C . ILE A 1 563 ? 2.26 33.062 26.969 1 85.62 563 ILE A C 1
ATOM 4236 O O . ILE A 1 563 ? 2.637 34 27.641 1 85.62 563 ILE A O 1
ATOM 4240 N N . SER A 1 564 ? 1.226 33.094 26.266 1 78.31 564 SER A N 1
ATOM 4241 C CA . SER A 1 564 ? 0.441 34.312 26.172 1 78.31 564 SER A CA 1
ATOM 4242 C C . SER A 1 564 ? -0.191 34.656 27.516 1 78.31 564 SER A C 1
ATOM 4244 O O . SER A 1 564 ? -0.321 35.844 27.844 1 78.31 564 SER A O 1
ATOM 4246 N N . SER A 1 565 ? -0.588 33.656 28.188 1 78.44 565 SER A N 1
ATOM 4247 C CA . SER A 1 565 ? -1.131 33.906 29.516 1 78.44 565 SER A CA 1
ATOM 4248 C C . SER A 1 565 ? -0.084 34.531 30.438 1 78.44 565 SER A C 1
ATOM 4250 O O . SER A 1 565 ? -0.384 35.438 31.203 1 78.44 565 SER A O 1
ATOM 4252 N N . ARG A 1 566 ? 1.093 34.062 30.359 1 85.31 566 ARG A N 1
ATOM 4253 C CA . ARG A 1 566 ? 2.172 34.594 31.203 1 85.31 566 ARG A CA 1
ATOM 4254 C C . ARG A 1 566 ? 2.561 36 30.781 1 85.31 566 ARG A C 1
ATOM 4256 O O . ARG A 1 566 ? 2.809 36.875 31.625 1 85.31 566 ARG A O 1
ATOM 4263 N N . VAL A 1 567 ? 2.609 36.188 29.531 1 82.31 567 VAL A N 1
ATOM 4264 C CA . VAL A 1 567 ? 2.943 37.5 29.016 1 82.31 567 VAL A CA 1
ATOM 4265 C C . VAL A 1 567 ? 1.852 38.5 29.391 1 82.31 567 VAL A C 1
ATOM 4267 O O . VAL A 1 567 ? 2.145 39.656 29.734 1 82.31 567 VAL A O 1
ATOM 4270 N N . GLY A 1 568 ? 0.657 38.094 29.359 1 77.44 568 GLY A N 1
ATOM 4271 C CA . GLY A 1 568 ? -0.441 38.938 29.812 1 77.44 568 GLY A CA 1
ATOM 4272 C C . GLY A 1 568 ? -0.317 39.344 31.266 1 77.44 568 GLY A C 1
ATOM 4273 O O . GLY A 1 568 ? -0.583 40.5 31.609 1 77.44 568 GLY A O 1
ATOM 4274 N N . LEU A 1 569 ? 0.122 38.438 32.062 1 82.31 569 LEU A N 1
ATOM 4275 C CA . LEU A 1 569 ? 0.285 38.75 33.469 1 82.31 569 LEU A CA 1
ATOM 4276 C C . LEU A 1 569 ? 1.416 39.75 33.688 1 82.31 569 LEU A C 1
ATOM 4278 O O . LEU A 1 569 ? 1.297 40.656 34.531 1 82.31 569 LEU A O 1
ATOM 4282 N N . VAL A 1 570 ? 2.496 39.531 33.031 1 82.25 570 VAL A N 1
ATOM 4283 C CA . VAL A 1 570 ? 3.629 40.438 33.156 1 82.25 570 VAL A CA 1
ATOM 4284 C C . VAL A 1 570 ? 3.215 41.812 32.688 1 82.25 570 VAL A C 1
ATOM 4286 O O . VAL A 1 570 ? 3.641 42.844 33.281 1 82.25 570 VAL A O 1
ATOM 4289 N N . GLN A 1 571 ? 2.354 41.875 31.812 1 76.38 571 GLN A N 1
ATOM 4290 C CA . GLN A 1 571 ? 1.859 43.156 31.328 1 76.38 571 GLN A CA 1
ATOM 4291 C C . GLN A 1 571 ? 0.945 43.812 32.344 1 76.38 571 GLN A C 1
ATOM 4293 O O . GLN A 1 571 ? 0.965 45.031 32.5 1 76.38 571 GLN A O 1
ATOM 4298 N N . ILE A 1 572 ? 0.2 43.062 33.031 1 76.81 572 ILE A N 1
ATOM 4299 C CA . ILE A 1 572 ? -0.683 43.562 34.062 1 76.81 572 ILE A CA 1
ATOM 4300 C C . ILE A 1 572 ? 0.149 44.156 35.188 1 76.81 572 ILE A C 1
ATOM 4302 O O . ILE A 1 572 ? -0.155 45.25 35.719 1 76.81 572 ILE A O 1
ATOM 4306 N N . VAL A 1 573 ? 1.143 43.469 35.531 1 81.25 573 VAL A N 1
ATOM 4307 C CA . VAL A 1 573 ? 2.021 43.938 36.594 1 81.25 573 VAL A CA 1
ATOM 4308 C C . VAL A 1 573 ? 2.74 45.219 36.156 1 81.25 573 VAL A C 1
ATOM 4310 O O . VAL A 1 573 ? 2.941 46.125 36.969 1 81.25 573 VAL A O 1
ATOM 4313 N N . ALA A 1 574 ? 3.055 45.312 34.938 1 75.81 574 ALA A N 1
ATOM 4314 C CA . ALA A 1 574 ? 3.764 46.5 34.438 1 75.81 574 ALA A CA 1
ATOM 4315 C C . ALA A 1 574 ? 2.836 47.719 34.344 1 75.81 574 ALA A C 1
ATOM 4317 O O . ALA A 1 574 ? 3.279 48.844 34.5 1 75.81 574 ALA A O 1
ATOM 4318 N N . CYS A 1 575 ? 1.594 47.406 34.281 1 72.56 575 CYS A N 1
ATOM 4319 C CA . CYS A 1 575 ? 0.631 48.5 34.094 1 72.56 575 CYS A CA 1
ATOM 4320 C C . CYS A 1 575 ? 0.1 49 35.438 1 72.56 575 CYS A C 1
ATOM 4322 O O . CYS A 1 575 ? -0.198 50.188 35.594 1 72.56 575 CYS A O 1
ATOM 4324 N N . ALA A 1 576 ? -0.048 48.125 36.375 1 77.5 576 ALA A N 1
ATOM 4325 C CA . ALA A 1 576 ? -0.578 48.531 37.688 1 77.5 576 ALA A CA 1
ATOM 4326 C C . ALA A 1 576 ? 0.534 49.031 38.594 1 77.5 576 ALA A C 1
ATOM 4328 O O . ALA A 1 576 ? 1.108 48.25 39.375 1 77.5 576 ALA A O 1
ATOM 4329 N N . ARG A 1 577 ? 0.801 50.375 38.531 1 78.19 577 ARG A N 1
ATOM 4330 C CA . ARG A 1 577 ? 1.974 50.906 39.25 1 78.19 577 ARG A CA 1
ATOM 4331 C C . ARG A 1 577 ? 1.571 51.875 40.344 1 78.19 577 ARG A C 1
ATOM 4333 O O . ARG A 1 577 ? 2.432 52.469 40.969 1 78.19 577 ARG A O 1
ATOM 4340 N N . SER A 1 578 ? 0.22 51.969 40.562 1 81.12 578 SER A N 1
ATOM 4341 C CA . SER A 1 578 ? -0.175 52.812 41.656 1 81.12 578 SER A CA 1
ATOM 4342 C C . SER A 1 578 ? 0.283 52.25 43 1 81.12 578 SER A C 1
ATOM 4344 O O . SER A 1 578 ? 0.452 51.031 43.156 1 81.12 578 SER A O 1
ATOM 4346 N N . ALA A 1 579 ? 0.482 53.062 43.938 1 81.5 579 ALA A N 1
ATOM 4347 C CA . ALA A 1 579 ? 0.977 52.656 45.25 1 81.5 579 ALA A CA 1
ATOM 4348 C C . ALA A 1 579 ? -0.001 51.688 45.938 1 81.5 579 ALA A C 1
ATOM 4350 O O . ALA A 1 579 ? 0.411 50.719 46.562 1 81.5 579 ALA A O 1
ATOM 4351 N N . SER A 1 580 ? -1.272 51.969 45.812 1 81 580 SER A N 1
ATOM 4352 C CA . SER A 1 580 ? -2.279 51.125 46.438 1 81 580 SER A CA 1
ATOM 4353 C C . SER A 1 580 ? -2.352 49.75 45.781 1 81 580 SER A C 1
ATOM 4355 O O . SER A 1 580 ? -2.398 48.719 46.469 1 81 580 SER A O 1
ATOM 4357 N N . SER A 1 581 ? -2.293 49.75 44.5 1 82.19 581 SER A N 1
ATOM 4358 C CA . SER A 1 581 ? -2.371 48.469 43.781 1 82.19 581 SER A CA 1
ATOM 4359 C C . SER A 1 581 ? -1.104 47.656 43.969 1 82.19 581 SER A C 1
ATOM 4361 O O . SER A 1 581 ? -1.17 46.438 44.125 1 82.19 581 SER A O 1
ATOM 4363 N N . TRP A 1 582 ? -0.022 48.312 43.906 1 87.25 582 TRP A N 1
ATOM 4364 C CA . TRP A 1 582 ? 1.257 47.625 44.062 1 87.25 582 TRP A CA 1
ATOM 4365 C C . TRP A 1 582 ? 1.384 46.969 45.406 1 87.25 582 TRP A C 1
ATOM 4367 O O . TRP A 1 582 ? 1.853 45.812 45.531 1 87.25 582 TRP A O 1
ATOM 4377 N N . ALA A 1 583 ? 0.911 47.719 46.406 1 86.38 583 ALA A N 1
ATOM 4378 C CA . ALA A 1 583 ? 0.956 47.156 47.75 1 86.38 583 ALA A CA 1
ATOM 4379 C C . ALA A 1 583 ? 0.054 45.938 47.875 1 86.38 583 ALA A C 1
ATOM 4381 O O . ALA A 1 583 ? 0.397 44.969 48.562 1 86.38 583 ALA A O 1
ATOM 4382 N N . ALA A 1 584 ? -1.047 46 47.188 1 87.75 584 ALA A N 1
ATOM 4383 C CA . ALA A 1 584 ? -1.996 44.875 47.25 1 87.75 584 ALA A CA 1
ATOM 4384 C C . ALA A 1 584 ? -1.511 43.688 46.438 1 87.75 584 ALA A C 1
ATOM 4386 O O . ALA A 1 584 ? -1.796 42.531 46.75 1 87.75 584 ALA A O 1
ATOM 4387 N N . MET A 1 585 ? -0.756 43.938 45.406 1 90.31 585 MET A N 1
ATOM 4388 C CA . MET A 1 585 ? -0.325 42.906 44.469 1 90.31 585 MET A CA 1
ATOM 4389 C C . MET A 1 585 ? 0.927 42.219 44.969 1 90.31 585 MET A C 1
ATOM 4391 O O . MET A 1 585 ? 1.172 41.031 44.625 1 90.31 585 MET A O 1
ATOM 4395 N N . LEU A 1 586 ? 1.665 42.844 45.781 1 90.12 586 LEU A N 1
ATOM 4396 C CA . LEU A 1 586 ? 3.021 42.438 46.125 1 90.12 586 LEU A CA 1
ATOM 4397 C C . LEU A 1 586 ? 3.035 41 46.688 1 90.12 586 LEU A C 1
ATOM 4399 O O . LEU A 1 586 ? 3.848 40.188 46.25 1 90.12 586 LEU A O 1
ATOM 4403 N N . PRO A 1 587 ? 2.127 40.719 47.656 1 90.5 587 PRO A N 1
ATOM 4404 C CA . PRO A 1 587 ? 2.166 39.344 48.188 1 90.5 587 PRO A CA 1
ATOM 4405 C C . PRO A 1 587 ? 1.828 38.281 47.125 1 90.5 587 PRO A C 1
ATOM 4407 O O . PRO A 1 587 ? 2.404 37.188 47.125 1 90.5 587 PRO A O 1
ATOM 4410 N N . TRP A 1 588 ? 0.963 38.594 46.25 1 92.25 588 TRP A N 1
ATOM 4411 C CA . TRP A 1 588 ? 0.549 37.688 45.188 1 92.25 588 TRP A CA 1
ATOM 4412 C C . TRP A 1 588 ? 1.618 37.562 44.094 1 92.25 588 TRP A C 1
ATOM 4414 O O . TRP A 1 588 ? 1.826 36.5 43.531 1 92.25 588 TRP A O 1
ATOM 4424 N N . MET A 1 589 ? 2.279 38.688 43.844 1 92.81 589 MET A N 1
ATOM 4425 C CA . MET A 1 589 ? 3.391 38.688 42.906 1 92.81 589 MET A CA 1
ATOM 4426 C C . MET A 1 589 ? 4.527 37.781 43.406 1 92.81 589 MET A C 1
ATOM 4428 O O . MET A 1 589 ? 5.129 37.062 42.594 1 92.81 589 MET A O 1
ATOM 4432 N N . THR A 1 590 ? 4.738 37.938 44.719 1 93.12 590 THR A N 1
ATOM 4433 C CA . THR A 1 590 ? 5.793 37.125 45.281 1 93.12 590 THR A CA 1
ATOM 4434 C C . THR A 1 590 ? 5.465 35.625 45.125 1 93.12 590 THR A C 1
ATOM 4436 O O . THR A 1 590 ? 6.336 34.844 44.75 1 93.12 590 THR A O 1
ATOM 4439 N N . LEU A 1 591 ? 4.242 35.344 45.25 1 91.94 591 LEU A N 1
ATOM 4440 C CA . LEU A 1 591 ? 3.818 33.969 45.188 1 91.94 591 LEU A CA 1
ATOM 4441 C C . LEU A 1 591 ? 3.99 33.406 43.781 1 91.94 591 LEU A C 1
ATOM 4443 O O . LEU A 1 591 ? 4.598 32.344 43.594 1 91.94 591 LEU A O 1
ATOM 4447 N N . PHE A 1 592 ? 3.516 34.094 42.75 1 93.44 592 PHE A N 1
ATOM 4448 C CA . PHE A 1 592 ? 3.578 33.5 41.438 1 93.44 592 PHE A CA 1
ATOM 4449 C C . PHE A 1 592 ? 4.98 33.625 40.844 1 93.44 592 PHE A C 1
ATOM 4451 O O . PHE A 1 592 ? 5.41 32.781 40.062 1 93.44 592 PHE A O 1
ATOM 4458 N N . MET A 1 593 ? 5.715 34.594 41.219 1 95.06 593 MET A N 1
ATOM 4459 C CA . MET A 1 593 ? 7.07 34.75 40.688 1 95.06 593 MET A CA 1
ATOM 4460 C C . MET A 1 593 ? 7.992 33.656 41.25 1 95.06 593 MET A C 1
ATOM 4462 O O . MET A 1 593 ? 8.891 33.188 40.562 1 95.06 593 MET A O 1
ATOM 4466 N N . VAL A 1 594 ? 7.754 33.344 42.531 1 93.5 594 VAL A N 1
ATOM 4467 C CA . VAL A 1 594 ? 8.531 32.281 43.094 1 93.5 594 VAL A CA 1
ATOM 4468 C C . VAL A 1 594 ? 8.164 30.953 42.438 1 93.5 594 VAL A C 1
ATOM 4470 O O . VAL A 1 594 ? 9.047 30.172 42.062 1 93.5 594 VAL A O 1
ATOM 4473 N N . ALA A 1 595 ? 6.934 30.766 42.25 1 93.62 595 ALA A N 1
ATOM 4474 C CA . ALA A 1 595 ? 6.473 29.531 41.594 1 93.62 595 ALA A CA 1
ATOM 4475 C C . ALA A 1 595 ? 6.996 29.438 40.156 1 93.62 595 ALA A C 1
ATOM 4477 O O . ALA A 1 595 ? 7.469 28.391 39.719 1 93.62 595 ALA A O 1
ATOM 4478 N N . TRP A 1 596 ? 6.895 30.531 39.406 1 95.25 596 TRP A N 1
ATOM 4479 C CA . TRP A 1 596 ? 7.383 30.562 38.031 1 95.25 596 TRP A CA 1
ATOM 4480 C C . TRP A 1 596 ? 8.883 30.281 38 1 95.25 596 TRP A C 1
ATOM 4482 O O . TRP A 1 596 ? 9.336 29.484 37.156 1 95.25 596 TRP A O 1
ATOM 4492 N N . SER A 1 597 ? 9.578 30.906 38.844 1 95.56 597 SER A N 1
ATOM 4493 C CA . SER A 1 597 ? 11.039 30.812 38.812 1 95.56 597 SER A CA 1
ATOM 4494 C C . SER A 1 597 ? 11.516 29.406 39.125 1 95.56 597 SER A C 1
ATOM 4496 O O . SER A 1 597 ? 12.398 28.875 38.469 1 95.56 597 SER A O 1
ATOM 4498 N N . ILE A 1 598 ? 10.922 28.844 40.094 1 94.19 598 ILE A N 1
ATOM 4499 C CA . ILE A 1 598 ? 11.32 27.484 40.469 1 94.19 598 ILE A CA 1
ATOM 4500 C C . ILE A 1 598 ? 10.992 26.547 39.312 1 94.19 598 ILE A C 1
ATOM 4502 O O . ILE A 1 598 ? 11.82 25.719 38.938 1 94.19 598 ILE A O 1
ATOM 4506 N N . THR A 1 599 ? 9.844 26.641 38.781 1 93.69 599 THR A N 1
ATOM 4507 C CA . THR A 1 599 ? 9.398 25.781 37.688 1 93.69 599 THR A CA 1
ATOM 4508 C C . THR A 1 599 ? 10.305 25.922 36.469 1 93.69 599 THR A C 1
ATOM 4510 O O . THR A 1 599 ? 10.688 24.938 35.844 1 93.69 599 THR A O 1
ATOM 4513 N N . GLU A 1 600 ? 10.625 27.141 36.188 1 95.31 600 GLU A N 1
ATOM 4514 C CA . GLU A 1 600 ? 11.391 27.391 34.969 1 95.31 600 GLU A CA 1
ATOM 4515 C C . GLU A 1 600 ? 12.852 26.984 35.125 1 95.31 600 GLU A C 1
ATOM 4517 O O . GLU A 1 600 ? 13.492 26.547 34.156 1 95.31 600 GLU A O 1
ATOM 4522 N N . VAL A 1 601 ? 13.328 27.156 36.312 1 94.38 601 VAL A N 1
ATOM 4523 C CA . VAL A 1 601 ? 14.695 26.703 36.562 1 94.38 601 VAL A CA 1
ATOM 4524 C C . VAL A 1 601 ? 14.789 25.188 36.375 1 94.38 601 VAL A C 1
ATOM 4526 O O . VAL A 1 601 ? 15.711 24.703 35.719 1 94.38 601 VAL A O 1
ATOM 4529 N N . ILE A 1 602 ? 13.867 24.5 36.844 1 93.75 602 ILE A N 1
ATOM 4530 C CA . ILE A 1 602 ? 13.844 23.047 36.688 1 93.75 602 ILE A CA 1
ATOM 4531 C C . ILE A 1 602 ? 13.609 22.656 35.25 1 93.75 602 ILE A C 1
ATOM 4533 O O . ILE A 1 602 ? 14.305 21.797 34.688 1 93.75 602 ILE A O 1
ATOM 4537 N N . ARG A 1 603 ? 12.695 23.234 34.625 1 93.94 603 ARG A N 1
ATOM 4538 C CA . ARG A 1 603 ? 12.289 22.906 33.25 1 93.94 603 ARG A CA 1
ATOM 4539 C C . ARG A 1 603 ? 13.422 23.141 32.281 1 93.94 603 ARG A C 1
ATOM 4541 O O . ARG A 1 603 ? 13.734 22.281 31.453 1 93.94 603 ARG A O 1
ATOM 4548 N N . TYR A 1 604 ? 14.047 24.312 32.375 1 95 604 TYR A N 1
ATOM 4549 C CA . TYR A 1 604 ? 15.078 24.672 31.406 1 95 604 TYR A CA 1
ATOM 4550 C C . TYR A 1 604 ? 16.359 23.875 31.656 1 95 604 TYR A C 1
ATOM 4552 O O . TYR A 1 604 ? 17.078 23.547 30.719 1 95 604 TYR A O 1
ATOM 4560 N N . LEU A 1 605 ? 16.594 23.578 32.906 1 92.19 605 LEU A N 1
ATOM 4561 C CA . LEU A 1 605 ? 17.703 22.688 33.188 1 92.19 605 LEU A CA 1
ATOM 4562 C C . LEU A 1 605 ? 17.453 21.297 32.594 1 92.19 605 LEU A C 1
ATOM 4564 O O . LEU A 1 605 ? 18.359 20.703 32 1 92.19 605 LEU A O 1
ATOM 4568 N N . TYR A 1 606 ? 16.312 20.891 32.781 1 92.5 606 TYR A N 1
ATOM 4569 C CA . TYR A 1 606 ? 15.93 19.609 32.219 1 92.5 606 TYR A CA 1
ATOM 4570 C C . TYR A 1 606 ? 16.062 19.609 30.688 1 92.5 606 TYR A C 1
ATOM 4572 O O . TYR A 1 606 ? 16.609 18.672 30.109 1 92.5 606 TYR A O 1
ATOM 4580 N N . TYR A 1 607 ? 15.57 20.609 30.047 1 92.94 607 TYR A N 1
ATOM 4581 C CA . TYR A 1 607 ? 15.617 20.703 28.594 1 92.94 607 TYR A CA 1
ATOM 4582 C C . TYR A 1 607 ? 17.062 20.766 28.094 1 92.94 607 TYR A C 1
ATOM 4584 O O . TYR A 1 607 ? 17.406 20.109 27.109 1 92.94 607 TYR A O 1
ATOM 4592 N N . ALA A 1 608 ? 17.891 21.516 28.75 1 90.31 608 ALA A N 1
ATOM 4593 C CA . ALA A 1 608 ? 19.297 21.656 28.344 1 90.31 608 ALA A CA 1
ATOM 4594 C C . ALA A 1 608 ? 20.031 20.328 28.438 1 90.31 608 ALA A C 1
ATOM 4596 O O . ALA A 1 608 ? 20.719 19.906 27.5 1 90.31 608 ALA A O 1
ATOM 4597 N N . LEU A 1 609 ? 19.766 19.688 29.484 1 88.5 609 LEU A N 1
ATOM 4598 C CA . LEU A 1 609 ? 20.469 18.422 29.719 1 88.5 609 LEU A CA 1
ATOM 4599 C C . LEU A 1 609 ? 19.906 17.328 28.828 1 88.5 609 LEU A C 1
ATOM 4601 O O . LEU A 1 609 ? 20.656 16.531 28.266 1 88.5 609 LEU A O 1
ATOM 4605 N N . ASN A 1 610 ? 18.672 17.281 28.734 1 89.12 610 ASN A N 1
ATOM 4606 C CA . ASN A 1 610 ? 18.062 16.266 27.891 1 89.12 610 ASN A CA 1
ATOM 4607 C C . ASN A 1 610 ? 18.453 16.422 26.438 1 89.12 610 ASN A C 1
ATOM 4609 O O . ASN A 1 610 ? 18.641 15.43 25.734 1 89.12 610 ASN A O 1
ATOM 4613 N N . THR A 1 611 ? 18.453 17.594 25.953 1 89.75 611 THR A N 1
ATOM 4614 C CA . THR A 1 611 ? 18.859 17.844 24.562 1 89.75 611 THR A CA 1
ATOM 4615 C C . THR A 1 611 ? 20.328 17.484 24.344 1 89.75 611 THR A C 1
ATOM 4617 O O . THR A 1 611 ? 20.703 17.047 23.266 1 89.75 611 THR A O 1
ATOM 4620 N N . ALA A 1 612 ? 21.109 17.609 25.406 1 85.38 612 ALA A N 1
ATOM 4621 C CA . ALA A 1 612 ? 22.516 17.25 25.344 1 85.38 612 ALA A CA 1
ATOM 4622 C C . ALA A 1 612 ? 22.719 15.758 25.562 1 85.38 612 ALA A C 1
ATOM 4624 O O . ALA A 1 612 ? 23.859 15.273 25.531 1 85.38 612 ALA A O 1
ATOM 4625 N N . GLY A 1 613 ? 21.641 15.008 25.812 1 85.88 613 GLY A N 1
ATOM 4626 C CA . GLY A 1 613 ? 21.703 13.562 25.938 1 85.88 613 GLY A CA 1
ATOM 4627 C C . GLY A 1 613 ? 21.953 13.094 27.359 1 85.88 613 GLY A C 1
ATOM 4628 O O . GLY A 1 613 ? 22.312 11.938 27.594 1 85.88 613 GLY A O 1
ATOM 4629 N N . VAL A 1 614 ? 21.844 14.039 28.312 1 82.81 614 VAL A N 1
ATOM 4630 C CA . VAL A 1 614 ? 22.078 13.695 29.703 1 82.81 614 VAL A CA 1
ATOM 4631 C C . VAL A 1 614 ? 20.734 13.547 30.422 1 82.81 614 VAL A C 1
ATOM 4633 O O . VAL A 1 614 ? 19.906 14.469 30.422 1 82.81 614 VAL A O 1
ATOM 4636 N N . ASN A 1 615 ? 20.484 12.359 30.875 1 86.38 615 ASN A N 1
ATOM 4637 C CA . ASN A 1 615 ? 19.266 12.109 31.625 1 86.38 615 ASN A CA 1
ATOM 4638 C C . ASN A 1 615 ? 19.531 11.953 33.125 1 86.38 615 ASN A C 1
ATOM 4640 O O . ASN A 1 615 ? 20.156 10.984 33.531 1 86.38 615 ASN A O 1
ATOM 4644 N N . LEU A 1 616 ? 19.125 12.922 33.906 1 84.56 616 LEU A N 1
ATOM 4645 C CA . LEU A 1 616 ? 19.234 12.883 35.344 1 84.56 616 LEU A CA 1
ATOM 4646 C C . LEU A 1 616 ? 17.906 12.531 36 1 84.56 616 LEU A C 1
ATOM 4648 O O . LEU A 1 616 ? 16.984 13.352 36 1 84.56 616 LEU A O 1
ATOM 4652 N N . PRO A 1 617 ? 17.781 11.391 36.562 1 85.25 617 PRO A N 1
ATOM 4653 C CA . PRO A 1 617 ? 16.516 10.922 37.094 1 85.25 617 PRO A CA 1
ATOM 4654 C C . PRO A 1 617 ? 15.906 11.883 38.125 1 85.25 617 PRO A C 1
ATOM 4656 O O . PRO A 1 617 ? 14.703 12.156 38.094 1 85.25 617 PRO A O 1
ATOM 4659 N N . PRO A 1 618 ? 16.688 12.438 39.031 1 86.38 618 PRO A N 1
ATOM 4660 C CA . PRO A 1 618 ? 16.078 13.359 40 1 86.38 618 PRO A CA 1
ATOM 4661 C C . PRO A 1 618 ? 15.484 14.602 39.344 1 86.38 618 PRO A C 1
ATOM 4663 O O . PRO A 1 618 ? 14.445 15.102 39.75 1 86.38 618 PRO A O 1
ATOM 4666 N N . LEU A 1 619 ? 16.141 15.039 38.344 1 88.06 619 LEU A N 1
ATOM 4667 C CA . LEU A 1 619 ? 15.648 16.203 37.625 1 88.06 619 LEU A CA 1
ATOM 4668 C C . LEU A 1 619 ? 14.367 15.883 36.875 1 88.06 619 LEU A C 1
ATOM 4670 O O . LEU A 1 619 ? 13.453 16.703 36.812 1 88.06 619 LEU A O 1
ATOM 4674 N N . THR A 1 620 ? 14.352 14.719 36.312 1 88.25 620 THR A N 1
ATOM 4675 C CA . THR A 1 620 ? 13.148 14.266 35.625 1 88.25 620 THR A CA 1
ATOM 4676 C C . THR A 1 620 ? 11.984 14.141 36.625 1 88.25 620 THR A C 1
ATOM 4678 O O . THR A 1 620 ? 10.852 14.5 36.281 1 88.25 620 THR A O 1
ATOM 4681 N N . TRP A 1 621 ? 12.312 13.664 37.781 1 85.38 621 TRP A N 1
ATOM 4682 C CA . TRP A 1 621 ? 11.289 13.562 38.812 1 85.38 621 TRP A CA 1
ATOM 4683 C C . TRP A 1 621 ? 10.773 14.945 39.219 1 85.38 621 TRP A C 1
ATOM 4685 O O . TRP A 1 621 ? 9.562 15.133 39.406 1 85.38 621 TRP A O 1
ATOM 4695 N N . LEU A 1 622 ? 11.648 15.891 39.438 1 87.06 622 LEU A N 1
ATOM 4696 C CA . LEU A 1 622 ? 11.258 17.25 39.781 1 87.06 622 LEU A CA 1
ATOM 4697 C C . LEU A 1 622 ? 10.391 17.875 38.719 1 87.06 622 LEU A C 1
ATOM 4699 O O . LEU A 1 622 ? 9.398 18.547 39 1 87.06 622 LEU A O 1
ATOM 4703 N N . ARG A 1 623 ? 10.75 17.656 37.438 1 87.88 623 ARG A N 1
ATOM 4704 C CA . ARG A 1 623 ? 10.039 18.234 36.312 1 87.88 623 ARG A CA 1
ATOM 4705 C C . ARG A 1 623 ? 8.602 17.734 36.25 1 87.88 623 ARG A C 1
ATOM 4707 O O . ARG A 1 623 ? 7.684 18.5 35.969 1 87.88 623 ARG A O 1
ATOM 4714 N N . TYR A 1 624 ? 8.391 16.5 36.688 1 83.81 624 TYR A N 1
ATOM 4715 C CA . TYR A 1 624 ? 7.062 15.93 36.469 1 83.81 624 TYR A CA 1
ATOM 4716 C C . TYR A 1 624 ? 6.348 15.75 37.812 1 83.81 624 TYR A C 1
ATOM 4718 O O . TYR A 1 624 ? 5.312 15.078 37.875 1 83.81 624 TYR A O 1
ATOM 4726 N N . SER A 1 625 ? 6.906 16.359 38.906 1 80.56 625 SER A N 1
ATOM 4727 C CA . SER A 1 625 ? 6.242 16.234 40.188 1 80.56 625 SER A CA 1
ATOM 4728 C C . SER A 1 625 ? 5.973 17.609 40.812 1 80.56 625 SER A C 1
ATOM 4730 O O . SER A 1 625 ? 5.027 17.766 41.562 1 80.56 625 SER A O 1
ATOM 4732 N N . THR A 1 626 ? 6.746 18.562 40.531 1 84.94 626 THR A N 1
ATOM 4733 C CA . THR A 1 626 ? 6.648 19.859 41.219 1 84.94 626 THR A CA 1
ATOM 4734 C C . THR A 1 626 ? 5.395 20.609 40.75 1 84.94 626 THR A C 1
ATOM 4736 O O . THR A 1 626 ? 4.953 21.547 41.406 1 84.94 626 THR A O 1
ATOM 4739 N N . PHE A 1 627 ? 4.844 20.172 39.625 1 80.62 627 PHE A N 1
ATOM 4740 C CA . PHE A 1 627 ? 3.662 20.859 39.125 1 80.62 627 PHE A CA 1
ATOM 4741 C C . PHE A 1 627 ? 2.486 20.688 40.094 1 80.62 627 PHE A C 1
ATOM 4743 O O . PHE A 1 627 ? 1.585 21.516 40.125 1 80.62 627 PHE A O 1
ATOM 4750 N N . LEU A 1 628 ? 2.473 19.688 40.906 1 77.94 628 LEU A N 1
ATOM 4751 C CA . LEU A 1 628 ? 1.389 19.406 41.844 1 77.94 628 LEU A CA 1
ATOM 4752 C C . LEU A 1 628 ? 1.26 20.516 42.875 1 77.94 628 LEU A C 1
ATOM 4754 O O . LEU A 1 628 ? 0.151 20.844 43.312 1 77.94 628 LEU A O 1
ATOM 4758 N N . ALA A 1 629 ? 2.344 21.031 43.25 1 80.19 629 ALA A N 1
ATOM 4759 C CA . ALA A 1 629 ? 2.334 22.078 44.281 1 80.19 629 ALA A CA 1
ATOM 4760 C C . ALA A 1 629 ? 2.482 23.453 43.656 1 80.19 629 ALA A C 1
ATOM 4762 O O . ALA A 1 629 ? 1.783 24.406 44.031 1 80.19 629 ALA A O 1
ATOM 4763 N N . LEU A 1 630 ? 3.266 23.578 42.656 1 86.25 630 LEU A N 1
ATOM 4764 C CA . LEU A 1 630 ? 3.648 24.875 42.125 1 86.25 630 LEU A CA 1
ATOM 4765 C C . LEU A 1 630 ? 2.582 25.422 41.156 1 86.25 630 LEU A C 1
ATOM 4767 O O . LEU A 1 630 ? 2.426 26.625 41.031 1 86.25 630 LEU A O 1
ATOM 4771 N N . TYR A 1 631 ? 1.878 24.469 40.562 1 83.69 631 TYR A N 1
ATOM 4772 C CA . TYR A 1 631 ? 0.864 24.922 39.625 1 83.69 631 TYR A CA 1
ATOM 4773 C C . TYR A 1 631 ? -0.271 25.641 40.344 1 83.69 631 TYR A C 1
ATOM 4775 O O . TYR A 1 631 ? -0.648 26.75 40 1 83.69 631 TYR A O 1
ATOM 4783 N N . PRO A 1 632 ? -0.83 25.047 41.406 1 78.81 632 PRO A N 1
ATOM 4784 C CA . PRO A 1 632 ? -1.868 25.766 42.156 1 78.81 632 PRO A CA 1
ATOM 4785 C C . PRO A 1 632 ? -1.354 27.047 42.781 1 78.81 632 PRO A C 1
ATOM 4787 O O . PRO A 1 632 ? -2.076 28.047 42.812 1 78.81 632 PRO A O 1
ATOM 4790 N N . LEU A 1 633 ? -0.161 27.062 43.25 1 83.69 633 LEU A N 1
ATOM 4791 C CA . LEU A 1 633 ? 0.434 28.25 43.844 1 83.69 633 LEU A CA 1
ATOM 4792 C C . LEU A 1 633 ? 0.587 29.359 42.812 1 83.69 633 LEU A C 1
ATOM 4794 O O . LEU A 1 633 ? 0.326 30.531 43.094 1 83.69 633 LEU A O 1
ATOM 4798 N N . GLY A 1 634 ? 1.017 28.938 41.656 1 87.12 634 GLY A N 1
ATOM 4799 C CA . GLY A 1 634 ? 1.176 29.906 40.594 1 87.12 634 GLY A CA 1
ATOM 4800 C C . GLY A 1 634 ? -0.137 30.516 40.125 1 87.12 634 GLY A C 1
ATOM 4801 O O . GLY A 1 634 ? -0.234 31.719 39.938 1 87.12 634 GLY A O 1
ATOM 4802 N N . VAL A 1 635 ? -1.093 29.672 40.031 1 82.19 635 VAL A N 1
ATOM 4803 C CA . VAL A 1 635 ? -2.398 30.125 39.562 1 82.19 635 VAL A CA 1
ATOM 4804 C C . VAL A 1 635 ? -3.021 31.047 40.625 1 82.19 635 VAL A C 1
ATOM 4806 O O . VAL A 1 635 ? -3.627 32.062 40.312 1 82.19 635 VAL A O 1
ATOM 4809 N N . ALA A 1 636 ? -2.846 30.609 41.875 1 81.81 636 ALA A N 1
ATOM 4810 C CA . ALA A 1 636 ? -3.359 31.438 42.969 1 81.81 636 ALA A CA 1
ATOM 4811 C C . ALA A 1 636 ? -2.693 32.812 42.969 1 81.81 636 ALA A C 1
ATOM 4813 O O . ALA A 1 636 ? -3.359 33.812 43.188 1 81.81 636 ALA A O 1
ATOM 4814 N N . GLY A 1 637 ? -1.436 32.844 42.812 1 87.81 637 GLY A N 1
ATOM 4815 C CA . GLY A 1 637 ? -0.716 34.094 42.75 1 87.81 637 GLY A CA 1
ATOM 4816 C C . GLY A 1 637 ? -1.119 34.938 41.562 1 87.81 637 GLY A C 1
ATOM 4817 O O . GLY A 1 637 ? -1.223 36.188 41.656 1 87.81 637 GLY A O 1
ATOM 4818 N N . GLU A 1 638 ? -1.335 34.312 40.469 1 86 638 GLU A N 1
ATOM 4819 C CA . GLU A 1 638 ? -1.747 35.031 39.25 1 86 638 GLU A CA 1
ATOM 4820 C C . GLU A 1 638 ? -3.129 35.656 39.406 1 86 638 GLU A C 1
ATOM 4822 O O . GLU A 1 638 ? -3.33 36.812 39.094 1 86 638 GLU A O 1
ATOM 4827 N N . LEU A 1 639 ? -4 34.906 40 1 79.81 639 LEU A N 1
ATOM 4828 C CA . LEU A 1 639 ? -5.363 35.375 40.188 1 79.81 639 LEU A CA 1
ATOM 4829 C C . LEU A 1 639 ? -5.406 36.5 41.219 1 79.81 639 LEU A C 1
ATOM 4831 O O . LEU A 1 639 ? -6.148 37.469 41.062 1 79.81 639 LEU A O 1
ATOM 4835 N N . GLY A 1 640 ? -4.652 36.281 42.281 1 83.06 640 GLY A N 1
ATOM 4836 C CA . GLY A 1 640 ? -4.578 37.312 43.281 1 83.06 640 GLY A CA 1
ATOM 4837 C C . GLY A 1 640 ? -4.016 38.625 42.781 1 83.06 640 GLY A C 1
ATOM 4838 O O . GLY A 1 640 ? -4.504 39.688 43.125 1 83.06 640 GLY A O 1
ATOM 4839 N N . ALA A 1 641 ? -3.014 38.5 41.938 1 85.25 641 ALA A N 1
ATOM 4840 C CA . ALA A 1 641 ? -2.404 39.719 41.375 1 85.25 641 ALA A CA 1
ATOM 4841 C C . ALA A 1 641 ? -3.371 40.406 40.438 1 85.25 641 ALA A C 1
ATOM 4843 O O . ALA A 1 641 ? -3.469 41.656 40.438 1 85.25 641 ALA A O 1
ATOM 4844 N N . VAL A 1 642 ? -4.043 39.625 39.656 1 79.62 642 VAL A N 1
ATOM 4845 C CA . VAL A 1 642 ? -5.004 40.188 38.719 1 79.62 642 VAL A CA 1
ATOM 4846 C C . VAL A 1 642 ? -6.145 40.844 39.5 1 79.62 642 VAL A C 1
ATOM 4848 O O . VAL A 1 642 ? -6.586 41.938 39.125 1 79.62 642 VAL A O 1
ATOM 4851 N N . TYR A 1 643 ? -6.531 40.188 40.562 1 77.5 643 TYR A N 1
ATOM 4852 C CA . TYR A 1 643 ? -7.609 40.719 41.375 1 77.5 643 TYR A CA 1
ATOM 4853 C C . TYR A 1 643 ? -7.195 42.062 42 1 77.5 643 TYR A C 1
ATOM 4855 O O . TYR A 1 643 ? -7.988 43 42.062 1 77.5 643 TYR A O 1
ATOM 4863 N N . SER A 1 644 ? -6.023 42.125 42.469 1 81.69 644 SER A N 1
ATOM 4864 C CA . SER A 1 644 ? -5.527 43.312 43.156 1 81.69 644 SER A CA 1
ATOM 4865 C C . SER A 1 644 ? -5.285 44.469 42.156 1 81.69 644 SER A C 1
ATOM 4867 O O . SER A 1 644 ? -5.301 45.625 42.531 1 81.69 644 SER A O 1
ATOM 4869 N N . ALA A 1 645 ? -5.012 44.125 40.969 1 81.25 645 ALA A N 1
ATOM 4870 C CA . ALA A 1 645 ? -4.707 45.156 39.969 1 81.25 645 ALA A CA 1
ATOM 4871 C C . ALA A 1 645 ? -5.977 45.656 39.281 1 81.25 645 ALA A C 1
ATOM 4873 O O . ALA A 1 645 ? -5.977 46.688 38.656 1 81.25 645 ALA A O 1
ATOM 4874 N N . MET A 1 646 ? -7.008 45 39.5 1 74.44 646 MET A N 1
ATOM 4875 C CA . MET A 1 646 ? -8.234 45.219 38.75 1 74.44 646 MET A CA 1
ATOM 4876 C C . MET A 1 646 ? -8.773 46.625 38.969 1 74.44 646 MET A C 1
ATOM 4878 O O . MET A 1 646 ? -9.188 47.281 38.031 1 74.44 646 MET A O 1
ATOM 4882 N N . PRO A 1 647 ? -8.773 47.062 40.281 1 70.56 647 PRO A N 1
ATOM 4883 C CA . PRO A 1 647 ? -9.328 48.406 40.5 1 70.56 647 PRO A CA 1
ATOM 4884 C C . PRO A 1 647 ? -8.555 49.5 39.75 1 70.56 647 PRO A C 1
ATOM 4886 O O . PRO A 1 647 ? -9.164 50.375 39.156 1 70.56 647 PRO A O 1
ATOM 4889 N N . GLU A 1 648 ? -7.293 49.375 39.812 1 74.06 648 GLU A N 1
ATOM 4890 C CA . GLU A 1 648 ? -6.477 50.344 39.094 1 74.06 648 GLU A CA 1
ATOM 4891 C C . GLU A 1 648 ? -6.613 50.219 37.594 1 74.06 648 GLU A C 1
ATOM 4893 O O . GLU A 1 648 ? -6.672 51.219 36.875 1 74.06 648 GLU A O 1
ATOM 4898 N N . LEU A 1 649 ? -6.621 48.969 37.25 1 70 649 LEU A N 1
ATOM 4899 C CA . LEU A 1 649 ? -6.715 48.719 35.812 1 70 649 LEU A CA 1
ATOM 4900 C C . LEU A 1 649 ? -8.062 49.188 35.25 1 70 649 LEU A C 1
ATOM 4902 O O . LEU A 1 649 ? -8.141 49.688 34.125 1 70 649 LEU A O 1
ATOM 4906 N N . THR A 1 650 ? -9.016 49 36.156 1 63.38 650 THR A N 1
ATOM 4907 C CA . THR A 1 650 ? -10.344 49.469 35.781 1 63.38 650 THR A CA 1
ATOM 4908 C C . THR A 1 650 ? -10.383 51 35.719 1 63.38 650 THR A C 1
ATOM 4910 O O . THR A 1 650 ? -11.008 51.562 34.844 1 63.38 650 THR A O 1
ATOM 4913 N N . GLN A 1 651 ? -9.766 51.625 36.75 1 65.69 651 GLN A N 1
ATOM 4914 C CA . GLN A 1 651 ? -9.695 53.062 36.781 1 65.69 651 GLN A CA 1
ATOM 4915 C C . GLN A 1 651 ? -8.906 53.625 35.594 1 65.69 651 GLN A C 1
ATOM 4917 O O . GLN A 1 651 ? -9.297 54.594 34.969 1 65.69 651 GLN A O 1
ATOM 4922 N N . LYS A 1 652 ? -7.785 52.938 35.438 1 64.75 652 LYS A N 1
ATOM 4923 C CA . LYS A 1 652 ? -6.949 53.344 34.312 1 64.75 652 LYS A CA 1
ATOM 4924 C C . LYS A 1 652 ? -7.688 53.156 33 1 64.75 652 LYS A C 1
ATOM 4926 O O . LYS A 1 652 ? -7.523 53.969 32.062 1 64.75 652 LYS A O 1
ATOM 4931 N N . ALA A 1 653 ? -8.336 52 32.969 1 57.31 653 ALA A N 1
ATOM 4932 C CA . ALA A 1 653 ? -9.164 51.781 31.781 1 57.31 653 ALA A CA 1
ATOM 4933 C C . ALA A 1 653 ? -10.211 52.875 31.625 1 57.31 653 ALA A C 1
ATOM 4935 O O . ALA A 1 653 ? -10.516 53.281 30.5 1 57.31 653 ALA A O 1
ATOM 4936 N N . ALA A 1 654 ? -10.727 53.281 32.875 1 52.06 654 ALA A N 1
ATOM 4937 C CA . ALA A 1 654 ? -11.719 54.344 32.906 1 52.06 654 ALA A CA 1
ATOM 4938 C C . ALA A 1 654 ? -11.109 55.688 32.5 1 52.06 654 ALA A C 1
ATOM 4940 O O . ALA A 1 654 ? -11.773 56.531 31.875 1 52.06 654 ALA A O 1
ATOM 4941 N N . GLU A 1 655 ? -9.836 55.906 33.156 1 52.03 655 GLU A N 1
ATOM 4942 C CA . GLU A 1 655 ? -9.164 57.188 32.938 1 52.03 655 GLU A CA 1
ATOM 4943 C C . GLU A 1 655 ? -8.562 57.25 31.547 1 52.03 655 GLU A C 1
ATOM 4945 O O . GLU A 1 655 ? -8.055 58.281 31.125 1 52.03 655 GLU A O 1
ATOM 4950 N N . GLY A 1 656 ? -8.836 56.375 30.719 1 45.31 656 GLY A N 1
ATOM 4951 C CA . GLY A 1 656 ? -8.453 56.438 29.328 1 45.31 656 GLY A CA 1
ATOM 4952 C C . GLY A 1 656 ? -7.164 55.688 29.016 1 45.31 656 GLY A C 1
ATOM 4953 O O . GLY A 1 656 ? -6.453 56.062 28.078 1 45.31 656 GLY A O 1
ATOM 4954 N N . CYS A 1 657 ? -6.48 55.125 30.125 1 41.69 657 CYS A N 1
ATOM 4955 C CA . CYS A 1 657 ? -5.211 54.469 29.812 1 41.69 657 CYS A CA 1
ATOM 4956 C C . CYS A 1 657 ? -5.371 53.469 28.688 1 41.69 657 CYS A C 1
ATOM 4958 O O . CYS A 1 657 ? -6.25 52.594 28.75 1 41.69 657 CYS A O 1
ATOM 4960 N N . GLY A 1 658 ? -5.023 53.781 27.531 1 36.41 658 GLY A N 1
ATOM 4961 C CA . GLY A 1 658 ? -5.152 53.25 26.203 1 36.41 658 GLY A CA 1
ATOM 4962 C C . GLY A 1 658 ? -4.938 51.75 26.141 1 36.41 658 GLY A C 1
ATOM 4963 O O . GLY A 1 658 ? -4.164 51.188 26.922 1 36.41 658 GLY A O 1
ATOM 4964 N N . LEU A 1 659 ? -5.816 50.969 25.922 1 36.91 659 LEU A N 1
ATOM 4965 C CA . LEU A 1 659 ? -5.77 49.531 25.672 1 36.91 659 LEU A CA 1
ATOM 4966 C C . LEU A 1 659 ? -4.402 49.094 25.141 1 36.91 659 LEU A C 1
ATOM 4968 O O . LEU A 1 659 ? -4.18 47.938 24.844 1 36.91 659 LEU A O 1
ATOM 4972 N N . LEU A 1 660 ? -3.721 50.031 24.516 1 34.66 660 LEU A N 1
ATOM 4973 C CA . LEU A 1 660 ? -2.439 49.812 23.844 1 34.66 660 LEU A CA 1
ATOM 4974 C C . LEU A 1 660 ? -1.376 49.375 24.859 1 34.66 660 LEU A C 1
ATOM 4976 O O . LEU A 1 660 ? -0.258 49.031 24.469 1 34.66 660 LEU A O 1
ATOM 4980 N N . HIS A 1 661 ? -1.307 49.719 26.094 1 36.75 661 HIS A N 1
ATOM 4981 C CA . HIS A 1 661 ? -0.323 49.125 27 1 36.75 661 HIS A CA 1
ATOM 4982 C C . HIS A 1 661 ? -0.675 47.656 27.312 1 36.75 661 HIS A C 1
ATOM 4984 O O . HIS A 1 661 ? -1.822 47.375 27.641 1 36.75 661 HIS A O 1
ATOM 4990 N N . ALA A 1 662 ? 0.005 46.719 26.766 1 39.78 662 ALA A N 1
ATOM 4991 C CA . ALA A 1 662 ? 0.041 45.281 27.016 1 39.78 662 ALA A CA 1
ATOM 4992 C C . ALA A 1 662 ? -0.731 44.938 28.281 1 39.78 662 ALA A C 1
ATOM 4994 O O . ALA A 1 662 ? -1.363 43.875 28.344 1 39.78 662 ALA A O 1
ATOM 4995 N N . CYS A 1 663 ? -0.621 45.688 29.266 1 41.12 663 CYS A N 1
ATOM 4996 C CA . CYS A 1 663 ? -1.067 45.375 30.625 1 41.12 663 CYS A CA 1
ATOM 4997 C C . CYS A 1 663 ? -2.584 45.5 30.734 1 41.12 663 CYS A C 1
ATOM 4999 O O . CYS A 1 663 ? -3.178 44.969 31.688 1 41.12 663 CYS A O 1
ATOM 5001 N N . ALA A 1 664 ? -3.24 46.281 29.875 1 39.22 664 ALA A N 1
ATOM 5002 C CA . ALA A 1 664 ? -4.633 46.594 30.203 1 39.22 664 ALA A CA 1
ATOM 5003 C C . ALA A 1 664 ? -5.586 45.656 29.453 1 39.22 664 ALA A C 1
ATOM 5005 O O . ALA A 1 664 ? -6.805 45.75 29.625 1 39.22 664 ALA A O 1
ATOM 5006 N N . ILE A 1 665 ? -5.164 44.969 28.438 1 42.66 665 ILE A N 1
ATOM 5007 C CA . ILE A 1 665 ? -6.074 44.094 27.719 1 42.66 665 ILE A CA 1
ATOM 5008 C C . ILE A 1 665 ? -6.742 43.125 28.688 1 42.66 665 ILE A C 1
ATOM 5010 O O . ILE A 1 665 ? -7.957 42.906 28.625 1 42.66 665 ILE A O 1
ATOM 5014 N N . VAL A 1 666 ? -6.004 42.531 29.516 1 45.5 666 VAL A N 1
ATOM 5015 C CA . VAL A 1 666 ? -6.512 41.594 30.5 1 45.5 666 VAL A CA 1
ATOM 5016 C C . VAL A 1 666 ? -7.484 42.312 31.438 1 45.5 666 VAL A C 1
ATOM 5018 O O . VAL A 1 666 ? -8.586 41.844 31.688 1 45.5 666 VAL A O 1
ATOM 5021 N N . PRO A 1 667 ? -7.098 43.469 31.828 1 41.41 667 PRO A N 1
ATOM 5022 C CA . PRO A 1 667 ? -8.039 44.125 32.75 1 41.41 667 PRO A CA 1
ATOM 5023 C C . PRO A 1 667 ? -9.32 44.562 32.031 1 41.41 667 PRO A C 1
ATOM 5025 O O . PRO A 1 667 ? -10.414 44.469 32.594 1 41.41 667 PRO A O 1
ATOM 5028 N N . ALA A 1 668 ? -9.18 45.031 30.797 1 42.34 668 ALA A N 1
ATOM 5029 C CA . ALA A 1 668 ? -10.391 45.469 30.078 1 42.34 668 ALA A CA 1
ATOM 5030 C C . ALA A 1 668 ? -11.297 44.25 29.797 1 42.34 668 ALA A C 1
ATOM 5032 O O . ALA A 1 668 ? -12.516 44.344 29.969 1 42.34 668 ALA A O 1
ATOM 5033 N N . ALA A 1 669 ? -10.734 43.188 29.297 1 45.22 669 ALA A N 1
ATOM 5034 C CA . ALA A 1 669 ? -11.516 41.969 29.141 1 45.22 669 ALA A CA 1
ATOM 5035 C C . ALA A 1 669 ? -12.117 41.5 30.469 1 45.22 669 ALA A C 1
ATOM 5037 O O . ALA A 1 669 ? -13.273 41.094 30.531 1 45.22 669 ALA A O 1
ATOM 5038 N N . THR A 1 670 ? -11.352 41.719 31.469 1 43.22 670 THR A N 1
ATOM 5039 C CA . THR A 1 670 ? -11.828 41.406 32.812 1 43.22 670 THR A CA 1
ATOM 5040 C C . THR A 1 670 ? -12.906 42.375 33.25 1 43.22 670 THR A C 1
ATOM 5042 O O . THR A 1 670 ? -13.844 42 33.969 1 43.22 670 THR A O 1
ATOM 5045 N N . GLN A 1 671 ? -12.648 43.594 32.906 1 42.41 671 GLN A N 1
ATOM 5046 C CA . GLN A 1 671 ? -13.68 44.594 33.25 1 42.41 671 GLN A CA 1
ATOM 5047 C C . GLN A 1 671 ? -15 44.25 32.562 1 42.41 671 GLN A C 1
ATOM 5049 O O . GLN A 1 671 ? -16.062 44.375 33.156 1 42.41 671 GLN A O 1
ATOM 5054 N N . ARG A 1 672 ? -14.859 44 31.297 1 40.69 672 ARG A N 1
ATOM 5055 C CA . ARG A 1 672 ? -16.094 43.75 30.562 1 40.69 672 ARG A CA 1
ATOM 5056 C C . ARG A 1 672 ? -16.625 42.344 30.844 1 40.69 672 ARG A C 1
ATOM 5058 O O . ARG A 1 672 ? -17.828 42.156 31.047 1 40.69 672 ARG A O 1
ATOM 5065 N N . LEU A 1 673 ? -15.805 41.438 30.75 1 45.47 673 LEU A N 1
ATOM 5066 C CA . LEU A 1 673 ? -16.266 40.062 31 1 45.47 673 LEU A CA 1
ATOM 5067 C C . LEU A 1 673 ? -16.203 39.75 32.469 1 45.47 673 LEU A C 1
ATOM 5069 O O . LEU A 1 673 ? -16.828 38.781 32.938 1 45.47 673 LEU A O 1
ATOM 5073 N N . GLY A 1 674 ? -15.812 40.812 33.281 1 44.81 674 GLY A N 1
ATOM 5074 C CA . GLY A 1 674 ? -15.625 40.656 34.719 1 44.81 674 GLY A CA 1
ATOM 5075 C C . GLY A 1 674 ? -14.578 39.625 35.062 1 44.81 674 GLY A C 1
ATOM 5076 O O . GLY A 1 674 ? -14.164 38.812 34.219 1 44.81 674 GLY A O 1
ATOM 5077 N N . PHE A 1 675 ? -13.875 39.875 36.125 1 49.53 675 PHE A N 1
ATOM 5078 C CA . PHE A 1 675 ? -12.953 38.906 36.719 1 49.53 675 PHE A CA 1
ATOM 5079 C C . PHE A 1 675 ? -13.508 37.5 36.625 1 49.53 675 PHE A C 1
ATOM 5081 O O . PHE A 1 675 ? -12.742 36.531 36.469 1 49.53 675 PHE A O 1
ATOM 5088 N N . ALA A 1 676 ? -14.758 37.469 36.531 1 48 676 ALA A N 1
ATOM 5089 C CA . ALA A 1 676 ? -15.414 36.188 36.438 1 48 676 ALA A CA 1
ATOM 5090 C C . ALA A 1 676 ? -15.164 35.531 35.094 1 48 676 ALA A C 1
ATOM 5092 O O . ALA A 1 676 ? -14.977 34.312 35 1 48 676 ALA A O 1
ATOM 5093 N N . GLY A 1 677 ? -15.117 36.281 34.125 1 51.97 677 GLY A N 1
ATOM 5094 C CA . GLY A 1 677 ? -14.844 35.719 32.812 1 51.97 677 GLY A CA 1
ATOM 5095 C C . GLY A 1 677 ? -13.438 35.156 32.688 1 51.97 677 GLY A C 1
ATOM 5096 O O . GLY A 1 677 ? -13.227 34.094 32.125 1 51.97 677 GLY A O 1
ATOM 5097 N N . LEU A 1 678 ? -12.609 35.875 33.156 1 55.72 678 LEU A N 1
ATOM 5098 C CA . LEU A 1 678 ? -11.234 35.406 33.156 1 55.72 678 LEU A CA 1
ATOM 5099 C C . LEU A 1 678 ? -11.094 34.125 33.969 1 55.72 678 LEU A C 1
ATOM 5101 O O . LEU A 1 678 ? -10.367 33.219 33.594 1 55.72 678 LEU A O 1
ATOM 5105 N N . LEU A 1 679 ? -11.805 34.188 35.094 1 54.81 679 LEU A N 1
ATOM 5106 C CA . LEU A 1 679 ? -11.805 33 35.938 1 54.81 679 LEU A CA 1
ATOM 5107 C C . LEU A 1 679 ? -12.359 31.797 35.156 1 54.81 679 LEU A C 1
ATOM 5109 O O . LEU A 1 679 ? -11.891 30.672 35.344 1 54.81 679 LEU A O 1
ATOM 5113 N N . LEU A 1 680 ? -13.219 32.219 34.344 1 53.28 680 LEU A N 1
ATOM 5114 C CA . LEU A 1 680 ? -13.828 31.141 33.562 1 53.28 680 LEU A CA 1
ATOM 5115 C C . LEU A 1 680 ? -12.828 30.562 32.562 1 53.28 680 LEU A C 1
ATOM 5117 O O . LEU A 1 680 ? -12.789 29.344 32.375 1 53.28 680 LEU A O 1
ATOM 5121 N N . VAL A 1 681 ? -12.07 31.375 32 1 57.94 681 VAL A N 1
ATOM 5122 C CA . VAL A 1 681 ? -11.062 30.875 31.078 1 57.94 681 VAL A CA 1
ATOM 5123 C C . VAL A 1 681 ? -10.062 30 31.844 1 57.94 681 VAL A C 1
ATOM 5125 O O . VAL A 1 681 ? -9.664 28.938 31.344 1 57.94 681 VAL A O 1
ATOM 5128 N N . TYR A 1 682 ? -9.719 30.438 32.969 1 58.72 682 TYR A N 1
ATOM 5129 C CA . TYR A 1 682 ? -8.781 29.672 33.812 1 58.72 682 TYR A CA 1
ATOM 5130 C C . TYR A 1 682 ? -9.383 28.328 34.219 1 58.72 682 TYR A C 1
ATOM 5132 O O . TYR A 1 682 ? -8.695 27.312 34.188 1 58.72 682 TYR A O 1
ATOM 5140 N N . VAL A 1 683 ? -10.648 28.438 34.469 1 54.06 683 VAL A N 1
ATOM 5141 C CA . VAL A 1 683 ? -11.305 27.219 34.938 1 54.06 683 VAL A CA 1
ATOM 5142 C C . VAL A 1 683 ? -11.445 26.234 33.781 1 54.06 683 VAL A C 1
ATOM 5144 O O . VAL A 1 683 ? -11.297 25.031 33.969 1 54.06 683 VAL A O 1
ATOM 5147 N N . LEU A 1 684 ? -11.641 26.797 32.688 1 53.53 684 LEU A N 1
ATOM 5148 C CA . LEU A 1 684 ? -11.836 25.922 31.531 1 53.53 684 LEU A CA 1
ATOM 5149 C C . LEU A 1 684 ? -10.508 25.375 31.031 1 53.53 684 LEU A C 1
ATOM 5151 O O . LEU A 1 684 ? -10.414 24.203 30.656 1 53.53 684 LEU A O 1
ATOM 5155 N N . CYS A 1 685 ? -9.562 26.203 31.078 1 57.19 685 CYS A N 1
ATOM 5156 C CA . CYS A 1 685 ? -8.297 25.812 30.469 1 57.19 685 CYS A CA 1
ATOM 5157 C C . CYS A 1 685 ? -7.426 25.047 31.453 1 57.19 685 CYS A C 1
ATOM 5159 O O . CYS A 1 685 ? -6.59 24.234 31.062 1 57.19 685 CYS A O 1
ATOM 5161 N N . PHE A 1 686 ? -7.75 25.266 32.781 1 57.31 686 PHE A N 1
ATOM 5162 C CA . PHE A 1 686 ? -6.906 24.672 33.812 1 57.31 686 PHE A CA 1
ATOM 5163 C C . PHE A 1 686 ? -6.969 23.156 33.75 1 57.31 686 PHE A C 1
ATOM 5165 O O . PHE A 1 686 ? -5.934 22.484 33.719 1 57.31 686 PHE A O 1
ATOM 5172 N N . PRO A 1 687 ? -8.156 22.719 33.656 1 51 687 PRO A N 1
ATOM 5173 C CA . PRO A 1 687 ? -8.18 21.266 33.594 1 51 687 PRO A CA 1
ATOM 5174 C C . PRO A 1 687 ? -7.543 20.703 32.344 1 51 687 PRO A C 1
ATOM 5176 O O . PRO A 1 687 ? -6.93 19.625 32.344 1 51 687 PRO A O 1
ATOM 5179 N N . MET A 1 688 ? -7.609 21.359 31.359 1 53.56 688 MET A N 1
ATOM 5180 C CA . MET A 1 688 ? -7.016 20.891 30.109 1 53.56 688 MET A CA 1
ATOM 5181 C C . MET A 1 688 ? -5.492 20.828 30.219 1 53.56 688 MET A C 1
ATOM 5183 O O . MET A 1 688 ? -4.871 19.859 29.781 1 53.56 688 MET A O 1
ATOM 5187 N N . LEU A 1 689 ? -4.98 21.781 30.828 1 57.31 689 LEU A N 1
ATOM 5188 C CA . LEU A 1 689 ? -3.527 21.859 30.922 1 57.31 689 LEU A CA 1
ATOM 5189 C C . LEU A 1 689 ? -3.014 20.969 32.062 1 57.31 689 LEU A C 1
ATOM 5191 O O . LEU A 1 689 ? -2 20.281 31.906 1 57.31 689 LEU A O 1
ATOM 5195 N N . PHE A 1 690 ? -3.82 21.062 33.156 1 56.28 690 PHE A N 1
ATOM 5196 C CA . PHE A 1 690 ? -3.4 20.281 34.312 1 56.28 690 PHE A CA 1
ATOM 5197 C C . PHE A 1 690 ? -3.65 18.797 34.094 1 56.28 690 PHE A C 1
ATOM 5199 O O . PHE A 1 690 ? -2.887 17.938 34.562 1 56.28 690 PHE A O 1
ATOM 5206 N N . GLY A 1 691 ? -4.648 18.531 33.344 1 55.72 691 GLY A N 1
ATOM 5207 C CA . GLY A 1 691 ? -5 17.141 33.094 1 55.72 691 GLY A CA 1
ATOM 5208 C C . GLY A 1 691 ? -4.012 16.438 32.188 1 55.72 691 GLY A C 1
ATOM 5209 O O . GLY A 1 691 ? -3.863 15.211 32.25 1 55.72 691 GLY A O 1
ATOM 5210 N N . ALA A 1 692 ? -3.338 17.156 31.406 1 58.66 692 ALA A N 1
ATOM 5211 C CA . ALA A 1 692 ? -2.402 16.531 30.469 1 58.66 692 ALA A CA 1
ATOM 5212 C C . ALA A 1 692 ? -1.112 16.125 31.172 1 58.66 692 ALA A C 1
ATOM 5214 O O . ALA A 1 692 ? -0.432 15.188 30.734 1 58.66 692 ALA A O 1
ATOM 5215 N N . TRP A 1 693 ? -0.841 16.641 32.312 1 63.28 693 TRP A N 1
ATOM 5216 C CA . TRP A 1 693 ? 0.463 16.469 32.938 1 63.28 693 TRP A CA 1
ATOM 5217 C C . TRP A 1 693 ? 0.528 15.141 33.688 1 63.28 693 TRP A C 1
ATOM 5219 O O . TRP A 1 693 ? 1.532 14.422 33.594 1 63.28 693 TRP A O 1
ATOM 5229 N N . PRO A 1 694 ? -0.614 14.828 34.344 1 53.81 694 PRO A N 1
ATOM 5230 C CA . PRO A 1 694 ? -0.498 13.523 34.969 1 53.81 694 PRO A CA 1
ATOM 5231 C C . PRO A 1 694 ? -0.267 12.391 34 1 53.81 694 PRO A C 1
ATOM 5233 O O . PRO A 1 694 ? 0.456 11.438 34.281 1 53.81 694 PRO A O 1
ATOM 5236 N N . LYS A 1 695 ? -0.772 12.57 32.938 1 55.78 695 LYS A N 1
ATOM 5237 C CA . LYS A 1 695 ? -0.563 11.539 31.938 1 55.78 695 LYS A CA 1
ATOM 5238 C C . LYS A 1 695 ? 0.89 11.508 31.469 1 55.78 695 LYS A C 1
ATOM 5240 O O . LYS A 1 695 ? 1.479 10.438 31.328 1 55.78 695 LYS A O 1
ATOM 5245 N N . SER A 1 696 ? 1.31 12.625 31.359 1 63.97 696 SER A N 1
ATOM 5246 C CA . SER A 1 696 ? 2.707 12.719 30.953 1 63.97 696 SER A CA 1
ATOM 5247 C C . SER A 1 696 ? 3.637 12.18 32.031 1 63.97 696 SER A C 1
ATOM 5249 O O . SER A 1 696 ? 4.648 11.539 31.719 1 63.97 696 SER A O 1
ATOM 5251 N N . ARG A 1 697 ? 3.23 12.5 33.312 1 64.5 697 ARG A N 1
ATOM 5252 C CA . ARG A 1 697 ? 4.012 11.984 34.406 1 64.5 697 ARG A CA 1
ATOM 5253 C C . ARG A 1 697 ? 4.004 10.461 34.438 1 64.5 697 ARG A C 1
ATOM 5255 O O . ARG A 1 697 ? 5.043 9.836 34.656 1 64.5 697 ARG A O 1
ATOM 5262 N N . ALA A 1 698 ? 2.895 9.922 34.156 1 62 698 ALA A N 1
ATOM 5263 C CA . ALA A 1 698 ? 2.771 8.469 34.156 1 62 698 ALA A CA 1
ATOM 5264 C C . ALA A 1 698 ? 3.572 7.852 33 1 62 698 ALA A C 1
ATOM 5266 O O . ALA A 1 698 ? 4.148 6.77 33.156 1 62 698 ALA A O 1
ATOM 5267 N N . ASP A 1 699 ? 3.625 8.539 31.922 1 61.34 699 ASP A N 1
ATOM 5268 C CA . ASP A 1 699 ? 4.336 8.023 30.766 1 61.34 699 ASP A CA 1
ATOM 5269 C C . ASP A 1 699 ? 5.848 8.109 30.953 1 61.34 699 ASP A C 1
ATOM 5271 O O . ASP A 1 699 ? 6.582 7.207 30.547 1 61.34 699 ASP A O 1
ATOM 5275 N N . GLU A 1 700 ? 6.273 9.094 31.625 1 62.5 700 GLU A N 1
ATOM 5276 C CA . GLU A 1 700 ? 7.707 9.344 31.719 1 62.5 700 GLU A CA 1
ATOM 5277 C C . GLU A 1 700 ? 8.289 8.742 33 1 62.5 700 GLU A C 1
ATOM 5279 O O . GLU A 1 700 ? 9.484 8.43 33.062 1 62.5 700 GLU A O 1
ATOM 5284 N N . LEU A 1 701 ? 7.344 8.75 34.062 1 60.66 701 LEU A N 1
ATOM 5285 C CA . LEU A 1 701 ? 7.824 8.172 35.312 1 60.66 701 LEU A CA 1
ATOM 5286 C C . LEU A 1 701 ? 7.172 6.816 35.562 1 60.66 701 LEU A C 1
ATOM 5288 O O . LEU A 1 701 ? 6.008 6.75 35.969 1 60.66 701 LEU A O 1
ATOM 5292 N N . PRO A 1 702 ? 7.656 5.688 34.906 1 53.38 702 PRO A N 1
ATOM 5293 C CA . PRO A 1 702 ? 7.043 4.387 35.188 1 53.38 702 PRO A CA 1
ATOM 5294 C C . PRO A 1 702 ? 6.938 4.074 36.656 1 53.38 702 PRO A C 1
ATOM 5296 O O . PRO A 1 702 ? 7.762 4.539 37.469 1 53.38 702 PRO A O 1
ATOM 5299 N N . MET B 1 1 ? -51 -28.719 2.951 1 31.03 1 MET B N 1
ATOM 5300 C CA . MET B 1 1 ? -50.219 -29.234 1.828 1 31.03 1 MET B CA 1
ATOM 5301 C C . MET B 1 1 ? -48.719 -29 2.035 1 31.03 1 MET B C 1
ATOM 5303 O O . MET B 1 1 ? -48.281 -27.859 2.211 1 31.03 1 MET B O 1
ATOM 5307 N N . ALA B 1 2 ? -48.125 -29.844 2.545 1 48.53 2 ALA B N 1
ATOM 5308 C CA . ALA B 1 2 ? -46.719 -29.766 2.875 1 48.53 2 ALA B CA 1
ATOM 5309 C C . ALA B 1 2 ? -45.906 -29.219 1.697 1 48.53 2 ALA B C 1
ATOM 5311 O O . ALA B 1 2 ? -46.125 -29.641 0.556 1 48.53 2 ALA B O 1
ATOM 5312 N N . ALA B 1 3 ? -45.25 -28.141 1.816 1 69.5 3 ALA B N 1
ATOM 5313 C CA . ALA B 1 3 ? -44.469 -27.438 0.808 1 69.5 3 ALA B CA 1
ATOM 5314 C C . ALA B 1 3 ? -43.469 -28.375 0.11 1 69.5 3 ALA B C 1
ATOM 5316 O O . ALA B 1 3 ? -42.812 -29.188 0.763 1 69.5 3 ALA B O 1
ATOM 5317 N N . THR B 1 4 ? -43.656 -28.844 -1.154 1 84.19 4 THR B N 1
ATOM 5318 C CA . THR B 1 4 ? -42.844 -29.734 -1.97 1 84.19 4 THR B CA 1
ATOM 5319 C C . THR B 1 4 ? -41.438 -29.172 -2.17 1 84.19 4 THR B C 1
ATOM 5321 O O . THR B 1 4 ? -41.25 -27.953 -2.16 1 84.19 4 THR B O 1
ATOM 5324 N N . GLY B 1 5 ? -40.438 -30.203 -2.143 1 93.81 5 GLY B N 1
ATOM 5325 C CA . GLY B 1 5 ? -39.062 -29.812 -2.361 1 93.81 5 GLY B CA 1
ATOM 5326 C C . GLY B 1 5 ? -38.25 -29.75 -1.083 1 93.81 5 GLY B C 1
ATOM 5327 O O . GLY B 1 5 ? -38.5 -30.469 -0.128 1 93.81 5 GLY B O 1
ATOM 5328 N N . LEU B 1 6 ? -37.188 -29.016 -1.087 1 95.81 6 LEU B N 1
ATOM 5329 C CA . LEU B 1 6 ? -36.281 -28.906 0.059 1 95.81 6 LEU B CA 1
ATOM 5330 C C . LEU B 1 6 ? -36.844 -27.938 1.098 1 95.81 6 LEU B C 1
ATOM 5332 O O . LEU B 1 6 ? -37.125 -26.781 0.785 1 95.81 6 LEU B O 1
ATOM 5336 N N . ASN B 1 7 ? -36.969 -28.438 2.334 1 94.88 7 ASN B N 1
ATOM 5337 C CA . ASN B 1 7 ? -37.625 -27.656 3.383 1 94.88 7 ASN B CA 1
ATOM 5338 C C . ASN B 1 7 ? -36.938 -27.859 4.73 1 94.88 7 ASN B C 1
ATOM 5340 O O . ASN B 1 7 ? -36.156 -28.797 4.906 1 94.88 7 ASN B O 1
ATOM 5344 N N . PHE B 1 8 ? -37.281 -26.969 5.648 1 95.81 8 PHE B N 1
ATOM 5345 C CA . PHE B 1 8 ? -36.875 -27.125 7.035 1 95.81 8 PHE B CA 1
ATOM 5346 C C . PHE B 1 8 ? -37.562 -28.312 7.676 1 95.81 8 PHE B C 1
ATOM 5348 O O . PHE B 1 8 ? -38.656 -28.719 7.246 1 95.81 8 PHE B O 1
ATOM 5355 N N . PRO B 1 9 ? -36.906 -28.906 8.656 1 93.19 9 PRO B N 1
ATOM 5356 C CA . PRO B 1 9 ? -37.562 -30.062 9.32 1 93.19 9 PRO B CA 1
ATOM 5357 C C . PRO B 1 9 ? -38.781 -29.656 10.141 1 93.19 9 PRO B C 1
ATOM 5359 O O . PRO B 1 9 ? -38.875 -28.516 10.586 1 93.19 9 PRO B O 1
ATOM 5362 N N . LEU B 1 10 ? -39.594 -30.594 10.273 1 89.94 10 LEU B N 1
ATOM 5363 C CA . LEU B 1 10 ? -40.719 -30.375 11.172 1 89.94 10 LEU B CA 1
ATOM 5364 C C . LEU B 1 10 ? -40.281 -30.484 12.625 1 89.94 10 LEU B C 1
ATOM 5366 O O . LEU B 1 10 ? -39.531 -31.391 12.992 1 89.94 10 LEU B O 1
ATOM 5370 N N . ASP B 1 11 ? -40.688 -29.484 13.367 1 85.31 11 ASP B N 1
ATOM 5371 C CA . ASP B 1 11 ? -40.344 -29.562 14.789 1 85.31 11 ASP B CA 1
ATOM 5372 C C . ASP B 1 11 ? -41.406 -30.375 15.539 1 85.31 11 ASP B C 1
ATOM 5374 O O . ASP B 1 11 ? -42.281 -31 14.93 1 85.31 11 ASP B O 1
ATOM 5378 N N . ALA B 1 12 ? -41.312 -30.359 16.953 1 83.56 12 ALA B N 1
ATOM 5379 C CA . ALA B 1 12 ? -42.219 -31.125 17.812 1 83.56 12 ALA B CA 1
ATOM 5380 C C . ALA B 1 12 ? -43.656 -30.625 17.719 1 83.56 12 ALA B C 1
ATOM 5382 O O . ALA B 1 12 ? -44.594 -31.375 17.969 1 83.56 12 ALA B O 1
ATOM 5383 N N . LYS B 1 13 ? -43.781 -29.453 17.297 1 85 13 LYS B N 1
ATOM 5384 C CA . LYS B 1 13 ? -45.125 -28.844 17.219 1 85 13 LYS B CA 1
ATOM 5385 C C . LYS B 1 13 ? -45.688 -28.938 15.812 1 85 13 LYS B C 1
ATOM 5387 O O . LYS B 1 13 ? -46.781 -28.438 15.547 1 85 13 LYS B O 1
ATOM 5392 N N . GLY B 1 14 ? -44.938 -29.453 14.977 1 84 14 GLY B N 1
ATOM 5393 C CA . GLY B 1 14 ? -45.406 -29.609 13.602 1 84 14 GLY B CA 1
ATOM 5394 C C . GLY B 1 14 ? -45.125 -28.406 12.734 1 84 14 GLY B C 1
ATOM 5395 O O . GLY B 1 14 ? -45.719 -28.266 11.656 1 84 14 GLY B O 1
ATOM 5396 N N . GLU B 1 15 ? -44.375 -27.531 13.164 1 89.06 15 GLU B N 1
ATOM 5397 C CA . GLU B 1 15 ? -44.031 -26.344 12.398 1 89.06 15 GLU B CA 1
ATOM 5398 C C . GLU B 1 15 ? -42.594 -26.438 11.883 1 89.06 15 GLU B C 1
ATOM 5400 O O . GLU B 1 15 ? -41.781 -27.156 12.445 1 89.06 15 GLU B O 1
ATOM 5405 N N . ARG B 1 16 ? -42.375 -25.797 10.781 1 90.38 16 ARG B N 1
ATOM 5406 C CA . ARG B 1 16 ? -41.031 -25.781 10.203 1 90.38 16 ARG B CA 1
ATOM 5407 C C . ARG B 1 16 ? -40.25 -24.547 10.648 1 90.38 16 ARG B C 1
ATOM 5409 O O . ARG B 1 16 ? -40.125 -23.578 9.891 1 90.38 16 ARG B O 1
ATOM 5416 N N . SER B 1 17 ? -39.781 -24.672 11.812 1 89.44 17 SER B N 1
ATOM 5417 C CA . SER B 1 17 ? -39.031 -23.562 12.422 1 89.44 17 SER B CA 1
ATOM 5418 C C . SER B 1 17 ? -37.656 -23.406 11.805 1 89.44 17 SER B C 1
ATOM 5420 O O . SER B 1 17 ? -36.938 -24.375 11.648 1 89.44 17 SER B O 1
ATOM 5422 N N . THR B 1 18 ? -37.312 -22.172 11.461 1 94.31 18 THR B N 1
ATOM 5423 C CA . THR B 1 18 ? -36 -21.875 10.922 1 94.31 18 THR B CA 1
ATOM 5424 C C . THR B 1 18 ? -35 -21.641 12.055 1 94.31 18 THR B C 1
ATOM 5426 O O . THR B 1 18 ? -33.781 -21.891 11.891 1 94.31 18 THR B O 1
ATOM 5429 N N . THR B 1 19 ? -35.406 -21.188 13.195 1 94.19 19 THR B N 1
ATOM 5430 C CA . THR B 1 19 ? -34.562 -20.859 14.336 1 94.19 19 THR B CA 1
ATOM 5431 C C . THR B 1 19 ? -33.906 -22.125 14.898 1 94.19 19 THR B C 1
ATOM 5433 O O . THR B 1 19 ? -32.688 -22.125 15.188 1 94.19 19 THR B O 1
ATOM 5436 N N . GLY B 1 20 ? -34.688 -23.141 15.062 1 93.62 20 GLY B N 1
ATOM 5437 C CA . GLY B 1 20 ? -34.188 -24.391 15.602 1 93.62 20 GLY B CA 1
ATOM 5438 C C . GLY B 1 20 ? -33.062 -24.984 14.75 1 93.62 20 GLY B C 1
ATOM 5439 O O . GLY B 1 20 ? -32.062 -25.438 15.266 1 93.62 20 GLY B O 1
ATOM 5440 N N . LEU B 1 21 ? -33.281 -25.094 13.492 1 95.44 21 LEU B N 1
ATOM 5441 C CA . LEU B 1 21 ? -32.281 -25.625 12.578 1 95.44 21 LEU B CA 1
ATOM 5442 C C . LEU B 1 21 ? -31.016 -24.766 12.609 1 95.44 21 LEU B C 1
ATOM 5444 O O . LEU B 1 21 ? -29.906 -25.312 12.625 1 95.44 21 LEU B O 1
ATOM 5448 N N . ASN B 1 22 ? -31.234 -23.469 12.57 1 97.31 22 ASN B N 1
ATOM 5449 C CA . ASN B 1 22 ? -30.109 -22.547 12.578 1 97.31 22 ASN B CA 1
ATOM 5450 C C . ASN B 1 22 ? -29.234 -22.734 13.82 1 97.31 22 ASN B C 1
ATOM 5452 O O . ASN B 1 22 ? -28.016 -22.922 13.711 1 97.31 22 ASN B O 1
ATOM 5456 N N . GLN B 1 23 ? -29.828 -22.625 14.938 1 97.44 23 GLN B N 1
ATOM 5457 C CA . GLN B 1 23 ? -29.125 -22.797 16.203 1 97.44 23 GLN B CA 1
ATOM 5458 C C . GLN B 1 23 ? -28.5 -24.188 16.297 1 97.44 23 GLN B C 1
ATOM 5460 O O . GLN B 1 23 ? -27.359 -24.328 16.781 1 97.44 23 GLN B O 1
ATOM 5465 N N . GLY B 1 24 ? -29.203 -25.188 15.828 1 97.06 24 GLY B N 1
ATOM 5466 C CA . GLY B 1 24 ? -28.703 -26.547 15.844 1 97.06 24 GLY B CA 1
ATOM 5467 C C . GLY B 1 24 ? -27.469 -26.75 14.984 1 97.06 24 GLY B C 1
ATOM 5468 O O . GLY B 1 24 ? -26.578 -27.516 15.336 1 97.06 24 GLY B O 1
ATOM 5469 N N . ALA B 1 25 ? -27.422 -26.109 13.875 1 98.31 25 ALA B N 1
ATOM 5470 C CA . ALA B 1 25 ? -26.281 -26.219 12.977 1 98.31 25 ALA B CA 1
ATOM 5471 C C . ALA B 1 25 ? -25.016 -25.688 13.641 1 98.31 25 ALA B C 1
ATOM 5473 O O . ALA B 1 25 ? -23.953 -26.328 13.562 1 98.31 25 ALA B O 1
ATOM 5474 N N . PHE B 1 26 ? -25.078 -24.562 14.312 1 98.56 26 PHE B N 1
ATOM 5475 C CA . PHE B 1 26 ? -23.922 -23.984 14.992 1 98.56 26 PHE B CA 1
ATOM 5476 C C . PHE B 1 26 ? -23.562 -24.797 16.219 1 98.56 26 PHE B C 1
ATOM 5478 O O . PHE B 1 26 ? -22.375 -24.938 16.547 1 98.56 26 PHE B O 1
ATOM 5485 N N . ALA B 1 27 ? -24.578 -25.297 16.875 1 98.38 27 ALA B N 1
ATOM 5486 C CA . ALA B 1 27 ? -24.312 -26.172 18.016 1 98.38 27 ALA B CA 1
ATOM 5487 C C . ALA B 1 27 ? -23.547 -27.422 17.578 1 98.38 27 ALA B C 1
ATOM 5489 O O . ALA B 1 27 ? -22.547 -27.797 18.188 1 98.38 27 ALA B O 1
ATOM 5490 N N . ALA B 1 28 ? -24 -28.016 16.547 1 98.38 28 ALA B N 1
ATOM 5491 C CA . ALA B 1 28 ? -23.359 -29.219 16.016 1 98.38 28 ALA B CA 1
ATOM 5492 C C . ALA B 1 28 ? -21.938 -28.938 15.578 1 98.38 28 ALA B C 1
ATOM 5494 O O . ALA B 1 28 ? -21.031 -29.766 15.781 1 98.38 28 ALA B O 1
ATOM 5495 N N . ALA B 1 29 ? -21.719 -27.828 14.992 1 98.56 29 ALA B N 1
ATOM 5496 C CA . ALA B 1 29 ? -20.422 -27.453 14.43 1 98.56 29 ALA B CA 1
ATOM 5497 C C . ALA B 1 29 ? -19.359 -27.328 15.531 1 98.56 29 ALA B C 1
ATOM 5499 O O . ALA B 1 29 ? -18.188 -27.641 15.312 1 98.56 29 ALA B O 1
ATOM 5500 N N . VAL B 1 30 ? -19.719 -26.891 16.719 1 98.12 30 VAL B N 1
ATOM 5501 C CA . VAL B 1 30 ? -18.703 -26.562 17.719 1 98.12 30 VAL B CA 1
ATOM 5502 C C . VAL B 1 30 ? -18.672 -27.641 18.797 1 98.12 30 VAL B C 1
ATOM 5504 O O . VAL B 1 30 ? -17.781 -27.641 19.641 1 98.12 30 VAL B O 1
ATOM 5507 N N . LYS B 1 31 ? -19.578 -28.547 18.781 1 97.75 31 LYS B N 1
ATOM 5508 C CA . LYS B 1 31 ? -19.781 -29.516 19.859 1 97.75 31 LYS B CA 1
ATOM 5509 C C . LYS B 1 31 ? -18.484 -30.266 20.172 1 97.75 31 LYS B C 1
ATOM 5511 O O . LYS B 1 31 ? -18.109 -30.406 21.328 1 97.75 31 LYS B O 1
ATOM 5516 N N . ALA B 1 32 ? -17.812 -30.75 19.219 1 96.94 32 ALA B N 1
ATOM 5517 C CA . ALA B 1 32 ? -16.641 -31.594 19.406 1 96.94 32 ALA B CA 1
ATOM 5518 C C . ALA B 1 32 ? -15.398 -30.75 19.688 1 96.94 32 ALA B C 1
ATOM 5520 O O . ALA B 1 32 ? -14.352 -31.281 20.078 1 96.94 32 ALA B O 1
ATOM 5521 N N . HIS B 1 33 ? -15.484 -29.516 19.641 1 94.88 33 HIS B N 1
ATOM 5522 C CA . HIS B 1 33 ? -14.281 -28.688 19.641 1 94.88 33 HIS B CA 1
ATOM 5523 C C . HIS B 1 33 ? -14.234 -27.797 20.875 1 94.88 33 HIS B C 1
ATOM 5525 O O . HIS B 1 33 ? -13.156 -27.344 21.281 1 94.88 33 HIS B O 1
ATOM 5531 N N . SER B 1 34 ? -15.359 -27.469 21.391 1 95.69 34 SER B N 1
ATOM 5532 C CA . SER B 1 34 ? -15.43 -26.656 22.609 1 95.69 34 SER B CA 1
ATOM 5533 C C . SER B 1 34 ? -16.719 -26.906 23.359 1 95.69 34 SER B C 1
ATOM 5535 O O . SER B 1 34 ? -17.797 -26.469 22.938 1 95.69 34 SER B O 1
ATOM 5537 N N . LYS B 1 35 ? -16.609 -27.453 24.5 1 96.56 35 LYS B N 1
ATOM 5538 C CA . LYS B 1 35 ? -17.781 -27.688 25.344 1 96.56 35 LYS B CA 1
ATOM 5539 C C . LYS B 1 35 ? -18.438 -26.375 25.781 1 96.56 35 LYS B C 1
ATOM 5541 O O . LYS B 1 35 ? -19.656 -26.266 25.797 1 96.56 35 LYS B O 1
ATOM 5546 N N . GLU B 1 36 ? -17.625 -25.516 26.062 1 96.25 36 GLU B N 1
ATOM 5547 C CA . GLU B 1 36 ? -18.109 -24.203 26.484 1 96.25 36 GLU B CA 1
ATOM 5548 C C . GLU B 1 36 ? -18.922 -23.531 25.375 1 96.25 36 GLU B C 1
ATOM 5550 O O . GLU B 1 36 ? -20 -22.984 25.625 1 96.25 36 GLU B O 1
ATOM 5555 N N . ALA B 1 37 ? -18.391 -23.531 24.203 1 97.12 37 ALA B N 1
ATOM 5556 C CA . ALA B 1 37 ? -19.078 -22.922 23.078 1 97.12 37 ALA B CA 1
ATOM 5557 C C . ALA B 1 37 ? -20.391 -23.641 22.781 1 97.12 37 ALA B C 1
ATOM 5559 O O . ALA B 1 37 ? -21.406 -23.016 22.469 1 97.12 37 ALA B O 1
ATOM 5560 N N . PHE B 1 38 ? -20.406 -24.984 22.906 1 97.75 38 PHE B N 1
ATOM 5561 C CA . PHE B 1 38 ? -21.594 -25.781 22.656 1 97.75 38 PHE B CA 1
ATOM 5562 C C . PHE B 1 38 ? -22.688 -25.422 23.656 1 97.75 38 PHE B C 1
ATOM 5564 O O . PHE B 1 38 ? -23.828 -25.156 23.25 1 97.75 38 PHE B O 1
ATOM 5571 N N . GLU B 1 39 ? -22.391 -25.281 24.844 1 97.88 39 GLU B N 1
ATOM 5572 C CA . GLU B 1 39 ? -23.359 -24.953 25.891 1 97.88 39 GLU B CA 1
ATOM 5573 C C . GLU B 1 39 ? -23.891 -23.531 25.719 1 97.88 39 GLU B C 1
ATOM 5575 O O . GLU B 1 39 ? -25.062 -23.266 25.953 1 97.88 39 GLU B O 1
ATOM 5580 N N . ALA B 1 40 ? -23.016 -22.734 25.312 1 97.69 40 ALA B N 1
ATOM 5581 C CA . ALA B 1 40 ? -23.422 -21.344 25.125 1 97.69 40 ALA B CA 1
ATOM 5582 C C . ALA B 1 40 ? -24.438 -21.219 23.984 1 97.69 40 ALA B C 1
ATOM 5584 O O . ALA B 1 40 ? -25.406 -20.453 24.094 1 97.69 40 ALA B O 1
ATOM 5585 N N . VAL B 1 41 ? -24.203 -21.922 22.906 1 98.12 41 VAL B N 1
ATOM 5586 C CA . VAL B 1 41 ? -25.125 -21.906 21.781 1 98.12 41 VAL B CA 1
ATOM 5587 C C . VAL B 1 41 ? -26.484 -22.469 22.188 1 98.12 41 VAL B C 1
ATOM 5589 O O . VAL B 1 41 ? -27.531 -21.906 21.891 1 98.12 41 VAL B O 1
ATOM 5592 N N . GLU B 1 42 ? -26.469 -23.516 22.922 1 96.81 42 GLU B N 1
ATOM 5593 C CA . GLU B 1 42 ? -27.703 -24.172 23.344 1 96.81 42 GLU B CA 1
ATOM 5594 C C . GLU B 1 42 ? -28.484 -23.297 24.328 1 96.81 42 GLU B C 1
ATOM 5596 O O . GLU B 1 42 ? -29.719 -23.312 24.328 1 96.81 42 GLU B O 1
ATOM 5601 N N . ALA B 1 43 ? -27.828 -22.5 25.047 1 96.69 43 ALA B N 1
ATOM 5602 C CA . ALA B 1 43 ? -28.438 -21.703 26.094 1 96.69 43 ALA B CA 1
ATOM 5603 C C . ALA B 1 43 ? -29.016 -20.406 25.547 1 96.69 43 ALA B C 1
ATOM 5605 O O . ALA B 1 43 ? -29.812 -19.75 26.203 1 96.69 43 ALA B O 1
ATOM 5606 N N . GLU B 1 44 ? -28.625 -20.078 24.344 1 96.81 44 GLU B N 1
ATOM 5607 C CA . GLU B 1 44 ? -29.078 -18.812 23.781 1 96.81 44 GLU B CA 1
ATOM 5608 C C . GLU B 1 44 ? -30.578 -18.828 23.516 1 96.81 44 GLU B C 1
ATOM 5610 O O . GLU B 1 44 ? -31.062 -19.562 22.656 1 96.81 44 GLU B O 1
ATOM 5615 N N . ARG B 1 45 ? -31.406 -17.984 24.156 1 92.06 45 ARG B N 1
ATOM 5616 C CA . ARG B 1 45 ? -32.875 -17.969 24.031 1 92.06 45 ARG B CA 1
ATOM 5617 C C . ARG B 1 45 ? -33.312 -16.984 22.953 1 92.06 45 ARG B C 1
ATOM 5619 O O . ARG B 1 45 ? -34.344 -17.203 22.297 1 92.06 45 ARG B O 1
ATOM 5626 N N . LYS B 1 46 ? -32.625 -15.906 22.75 1 93.44 46 LYS B N 1
ATOM 5627 C CA . LYS B 1 46 ? -32.938 -14.898 21.734 1 93.44 46 LYS B CA 1
ATOM 5628 C C . LYS B 1 46 ? -32 -15.031 20.531 1 93.44 46 LYS B C 1
ATOM 5630 O O . LYS B 1 46 ? -31.219 -14.117 20.25 1 93.44 46 LYS B O 1
ATOM 5635 N N . TRP B 1 47 ? -32.25 -16.141 19.781 1 95.19 47 TRP B N 1
ATOM 5636 C CA . TRP B 1 47 ? -31.328 -16.484 18.703 1 95.19 47 TRP B CA 1
ATOM 5637 C C . TRP B 1 47 ? -31.391 -15.453 17.594 1 95.19 47 TRP B C 1
ATOM 5639 O O . TRP B 1 47 ? -30.375 -15.195 16.922 1 95.19 47 TRP B O 1
ATOM 5649 N N . ARG B 1 48 ? -32.438 -14.797 17.453 1 91.56 48 ARG B N 1
ATOM 5650 C CA . ARG B 1 48 ? -32.625 -13.859 16.344 1 91.56 48 ARG B CA 1
ATOM 5651 C C . ARG B 1 48 ? -31.562 -12.766 16.375 1 91.56 48 ARG B C 1
ATOM 5653 O O . ARG B 1 48 ? -31.062 -12.359 15.32 1 91.56 48 ARG B O 1
ATOM 5660 N N . PHE B 1 49 ? -31.219 -12.336 17.516 1 87.81 49 PHE B N 1
ATOM 5661 C CA . PHE B 1 49 ? -30.219 -11.266 17.594 1 87.81 49 PHE B CA 1
ATOM 5662 C C . PHE B 1 49 ? -28.969 -11.75 18.312 1 87.81 49 PHE B C 1
ATOM 5664 O O . PHE B 1 49 ? -27.891 -11.172 18.156 1 87.81 49 PHE B O 1
ATOM 5671 N N . GLY B 1 50 ? -29.078 -12.805 18.984 1 93.88 50 GLY B N 1
ATOM 5672 C CA . GLY B 1 50 ? -27.953 -13.289 19.766 1 93.88 50 GLY B CA 1
ATOM 5673 C C . GLY B 1 50 ? -27.016 -14.195 19 1 93.88 50 GLY B C 1
ATOM 5674 O O . GLY B 1 50 ? -25.938 -14.547 19.484 1 93.88 50 GLY B O 1
ATOM 5675 N N . TYR B 1 51 ? -27.375 -14.547 17.75 1 96.81 51 TYR B N 1
ATOM 5676 C CA . TYR B 1 51 ? -26.609 -15.516 16.984 1 96.81 51 TYR B CA 1
ATOM 5677 C C . TYR B 1 51 ? -25.203 -14.992 16.688 1 96.81 51 TYR B C 1
ATOM 5679 O O . TYR B 1 51 ? -24.266 -15.773 16.547 1 96.81 51 TYR B O 1
ATOM 5687 N N . ALA B 1 52 ? -25.031 -13.695 16.609 1 95.62 52 ALA B N 1
ATOM 5688 C CA . ALA B 1 52 ? -23.812 -13.07 16.109 1 95.62 52 ALA B CA 1
ATOM 5689 C C . ALA B 1 52 ? -22.609 -13.461 16.953 1 95.62 52 ALA B C 1
ATOM 5691 O O . ALA B 1 52 ? -21.547 -13.82 16.422 1 95.62 52 ALA B O 1
ATOM 5692 N N . ARG B 1 53 ? -22.719 -13.422 18.25 1 94.81 53 ARG B N 1
ATOM 5693 C CA . ARG B 1 53 ? -21.594 -13.734 19.109 1 94.81 53 ARG B CA 1
ATOM 5694 C C . ARG B 1 53 ? -21.156 -15.188 18.953 1 94.81 53 ARG B C 1
ATOM 5696 O O . ARG B 1 53 ? -19.969 -15.508 19.062 1 94.81 53 ARG B O 1
ATOM 5703 N N . HIS B 1 54 ? -22.109 -16.062 18.672 1 97.12 54 HIS B N 1
ATOM 5704 C CA . HIS B 1 54 ? -21.797 -17.484 18.516 1 97.12 54 HIS B CA 1
ATOM 5705 C C . HIS B 1 54 ? -21.125 -17.75 17.172 1 97.12 54 HIS B C 1
ATOM 5707 O O . HIS B 1 54 ? -20.281 -18.641 17.062 1 97.12 54 HIS B O 1
ATOM 5713 N N . VAL B 1 55 ? -21.531 -16.969 16.188 1 97.19 55 VAL B N 1
ATOM 5714 C CA . VAL B 1 55 ? -20.891 -17.078 14.891 1 97.19 55 VAL B CA 1
ATOM 5715 C C . VAL B 1 55 ? -19.422 -16.656 15 1 97.19 55 VAL B C 1
ATOM 5717 O O . VAL B 1 55 ? -18.531 -17.312 14.453 1 97.19 55 VAL B O 1
ATOM 5720 N N . VAL B 1 56 ? -19.156 -15.562 15.656 1 95.31 56 VAL B N 1
ATOM 5721 C CA . VAL B 1 56 ? -17.797 -15.078 15.867 1 95.31 56 VAL B CA 1
ATOM 5722 C C . VAL B 1 56 ? -16.984 -16.141 16.609 1 95.31 56 VAL B C 1
ATOM 5724 O O . VAL B 1 56 ? -15.852 -16.422 16.234 1 95.31 56 VAL B O 1
ATOM 5727 N N . ARG B 1 57 ? -17.578 -16.672 17.641 1 94.75 57 ARG B N 1
ATOM 5728 C CA . ARG B 1 57 ? -16.891 -17.688 18.438 1 94.75 57 ARG B CA 1
ATOM 5729 C C . ARG B 1 57 ? -16.562 -18.922 17.594 1 94.75 57 ARG B C 1
ATOM 5731 O O . ARG B 1 57 ? -15.484 -19.484 17.719 1 94.75 57 ARG B O 1
ATOM 5738 N N . GLN B 1 58 ? -17.516 -19.344 16.828 1 96.75 58 GLN B N 1
ATOM 5739 C CA . GLN B 1 58 ? -17.281 -20.469 15.93 1 96.75 58 GLN B CA 1
ATOM 5740 C C . GLN B 1 58 ? -16.125 -20.188 14.984 1 96.75 58 GLN B C 1
ATOM 5742 O O . GLN B 1 58 ? -15.297 -21.062 14.734 1 96.75 58 GLN B O 1
ATOM 5747 N N . ALA B 1 59 ? -16.062 -19 14.43 1 95.5 59 ALA B N 1
ATOM 5748 C CA . ALA B 1 59 ? -14.969 -18.625 13.531 1 95.5 59 ALA B CA 1
ATOM 5749 C C . ALA B 1 59 ? -13.633 -18.625 14.273 1 95.5 59 ALA B C 1
ATOM 5751 O O . ALA B 1 59 ? -12.609 -19.047 13.719 1 95.5 59 ALA B O 1
ATOM 5752 N N . GLN B 1 60 ? -13.633 -18.156 15.477 1 94.56 60 GLN B N 1
ATOM 5753 C CA . GLN B 1 60 ? -12.43 -18.156 16.297 1 94.56 60 GLN B CA 1
ATOM 5754 C C . GLN B 1 60 ? -11.93 -19.578 16.547 1 94.56 60 GLN B C 1
ATOM 5756 O O . GLN B 1 60 ? -10.727 -19.844 16.438 1 94.56 60 GLN B O 1
ATOM 5761 N N . LEU B 1 61 ? -12.859 -20.453 16.844 1 94.94 61 LEU B N 1
ATOM 5762 C CA . LEU B 1 61 ? -12.492 -21.844 17.094 1 94.94 61 LEU B CA 1
ATOM 5763 C C . LEU B 1 61 ? -11.922 -22.484 15.836 1 94.94 61 LEU B C 1
ATOM 5765 O O . LEU B 1 61 ? -10.93 -23.219 15.906 1 94.94 61 LEU B O 1
ATOM 5769 N N . ALA B 1 62 ? -12.516 -22.188 14.727 1 96.12 62 ALA B N 1
ATOM 5770 C CA . ALA B 1 62 ? -12.055 -22.75 13.453 1 96.12 62 ALA B CA 1
ATOM 5771 C C . ALA B 1 62 ? -10.672 -22.219 13.102 1 96.12 62 ALA B C 1
ATOM 5773 O O . ALA B 1 62 ? -9.953 -22.844 12.312 1 96.12 62 ALA B O 1
ATOM 5774 N N . SER B 1 63 ? -10.273 -21.141 13.688 1 93.69 63 SER B N 1
ATOM 5775 C CA . SER B 1 63 ? -9.008 -20.484 13.352 1 93.69 63 SER B CA 1
ATOM 5776 C C . SER B 1 63 ? -7.898 -20.906 14.312 1 93.69 63 SER B C 1
ATOM 5778 O O . SER B 1 63 ? -6.789 -20.375 14.258 1 93.69 63 SER B O 1
ATOM 5780 N N . THR B 1 64 ? -8.156 -21.859 15.18 1 92.75 64 THR B N 1
ATOM 5781 C CA . THR B 1 64 ? -7.172 -22.297 16.172 1 92.75 64 THR B CA 1
ATOM 5782 C C . THR B 1 64 ? -6.23 -23.344 15.57 1 92.75 64 THR B C 1
ATOM 5784 O O . THR B 1 64 ? -5.031 -23.328 15.844 1 92.75 64 THR B O 1
ATOM 5787 N N . ALA B 1 65 ? -6.816 -24.219 14.734 1 93.31 65 ALA B N 1
ATOM 5788 C CA . ALA B 1 65 ? -6.039 -25.297 14.125 1 93.31 65 ALA B CA 1
ATOM 5789 C C . ALA B 1 65 ? -6.703 -25.797 12.852 1 93.31 65 ALA B C 1
ATOM 5791 O O . ALA B 1 65 ? -7.918 -25.672 12.68 1 93.31 65 ALA B O 1
ATOM 5792 N N . PRO B 1 66 ? -5.863 -26.406 11.969 1 95.19 66 PRO B N 1
ATOM 5793 C CA . PRO B 1 66 ? -6.449 -26.938 10.742 1 95.19 66 PRO B CA 1
ATOM 5794 C C . PRO B 1 66 ? -7.5 -28.016 11.008 1 95.19 66 PRO B C 1
ATOM 5796 O O . PRO B 1 66 ? -8.539 -28.047 10.352 1 95.19 66 PRO B O 1
ATOM 5799 N N . GLU B 1 67 ? -7.266 -28.844 11.984 1 96.38 67 GLU B N 1
ATOM 5800 C CA . GLU B 1 67 ? -8.195 -29.922 12.305 1 96.38 67 GLU B CA 1
ATOM 5801 C C . GLU B 1 67 ? -9.523 -29.375 12.82 1 96.38 67 GLU B C 1
ATOM 5803 O O . GLU B 1 67 ? -10.586 -29.922 12.531 1 96.38 67 GLU B O 1
ATOM 5808 N N . ALA B 1 68 ? -9.43 -28.297 13.57 1 96.62 68 ALA B N 1
ATOM 5809 C CA . ALA B 1 68 ? -10.648 -27.672 14.07 1 96.62 68 ALA B CA 1
ATOM 5810 C C . ALA B 1 68 ? -11.477 -27.078 12.938 1 96.62 68 ALA B C 1
ATOM 5812 O O . ALA B 1 68 ? -12.703 -27.188 12.93 1 96.62 68 ALA B O 1
ATOM 5813 N N . ALA B 1 69 ? -10.797 -26.469 12.023 1 97.69 69 ALA B N 1
ATOM 5814 C CA . ALA B 1 69 ? -11.484 -25.875 10.883 1 97.69 69 ALA B CA 1
ATOM 5815 C C . ALA B 1 69 ? -12.227 -26.938 10.07 1 97.69 69 ALA B C 1
ATOM 5817 O O . ALA B 1 69 ? -13.398 -26.766 9.75 1 97.69 69 ALA B O 1
ATOM 5818 N N . LEU B 1 70 ? -11.555 -28.062 9.773 1 98.5 70 LEU B N 1
ATOM 5819 C CA . LEU B 1 70 ? -12.133 -29.141 8.984 1 98.5 70 LEU B CA 1
ATOM 5820 C C . LEU B 1 70 ? -13.242 -29.844 9.758 1 98.5 70 LEU B C 1
ATOM 5822 O O . LEU B 1 70 ? -14.297 -30.156 9.195 1 98.5 70 LEU B O 1
ATOM 5826 N N . GLY B 1 71 ? -12.992 -30.031 11.023 1 98.56 71 GLY B N 1
ATOM 5827 C CA . GLY B 1 71 ? -13.992 -30.688 11.852 1 98.56 71 GLY B CA 1
ATOM 5828 C C . GLY B 1 71 ? -15.273 -29.891 11.992 1 98.56 71 GLY B C 1
ATOM 5829 O O . GLY B 1 71 ? -16.375 -30.438 11.891 1 98.56 71 GLY B O 1
ATOM 5830 N N . ILE B 1 72 ? -15.172 -28.625 12.211 1 98.56 72 ILE B N 1
ATOM 5831 C CA . ILE B 1 72 ? -16.312 -27.734 12.367 1 98.56 72 ILE B CA 1
ATOM 5832 C C . ILE B 1 72 ? -17.125 -27.719 11.078 1 98.56 72 ILE B C 1
ATOM 5834 O O . ILE B 1 72 ? -18.359 -27.812 11.109 1 98.56 72 ILE B O 1
ATOM 5838 N N . ALA B 1 73 ? -16.422 -27.609 10.008 1 98.75 73 ALA B N 1
ATOM 5839 C CA . ALA B 1 73 ? -17.094 -27.609 8.711 1 98.75 73 ALA B CA 1
ATOM 5840 C C . ALA B 1 73 ? -17.828 -28.922 8.469 1 98.75 73 ALA B C 1
ATOM 5842 O O . ALA B 1 73 ? -18.984 -28.922 8.055 1 98.75 73 ALA B O 1
ATOM 5843 N N . LYS B 1 74 ? -17.188 -30.016 8.75 1 98.56 74 LYS B N 1
ATOM 5844 C CA . LYS B 1 74 ? -17.766 -31.328 8.539 1 98.56 74 LYS B CA 1
ATOM 5845 C C . LYS B 1 74 ? -19 -31.547 9.422 1 98.56 74 LYS B C 1
ATOM 5847 O O . LYS B 1 74 ? -20.031 -32 8.945 1 98.56 74 LYS B O 1
ATOM 5852 N N . ASP B 1 75 ? -18.875 -31.141 10.664 1 98.69 75 ASP B N 1
ATOM 5853 C CA . ASP B 1 75 ? -19.969 -31.359 11.617 1 98.69 75 ASP B CA 1
ATOM 5854 C C . ASP B 1 75 ? -21.156 -30.453 11.305 1 98.69 75 ASP B C 1
ATOM 5856 O O . ASP B 1 75 ? -22.312 -30.875 11.406 1 98.69 75 ASP B O 1
ATOM 5860 N N . GLY B 1 76 ? -20.844 -29.234 10.969 1 98.62 76 GLY B N 1
ATOM 5861 C CA . GLY B 1 76 ? -21.922 -28.328 10.602 1 98.62 76 GLY B CA 1
ATOM 5862 C C . GLY B 1 76 ? -22.688 -28.781 9.383 1 98.62 76 GLY B C 1
ATOM 5863 O O . GLY B 1 76 ? -23.922 -28.875 9.43 1 98.62 76 GLY B O 1
ATOM 5864 N N . LEU B 1 77 ? -21.984 -29.109 8.328 1 98.62 77 LEU B N 1
ATOM 5865 C CA . LEU B 1 77 ? -22.625 -29.578 7.098 1 98.62 77 LEU B CA 1
ATOM 5866 C C . LEU B 1 77 ? -23.312 -30.922 7.316 1 98.62 77 LEU B C 1
ATOM 5868 O O . LEU B 1 77 ? -24.391 -31.172 6.758 1 98.62 77 LEU B O 1
ATOM 5872 N N . GLY B 1 78 ? -22.656 -31.797 8.07 1 98.12 78 GLY B N 1
ATOM 5873 C CA . GLY B 1 78 ? -23.281 -33.062 8.383 1 98.12 78 GLY B CA 1
ATOM 5874 C C . GLY B 1 78 ? -24.641 -32.938 9.047 1 98.12 78 GLY B C 1
ATOM 5875 O O . GLY B 1 78 ? -25.578 -33.625 8.688 1 98.12 78 GLY B O 1
ATOM 5876 N N . TYR B 1 79 ? -24.719 -32.031 9.992 1 98.06 79 TYR B N 1
ATOM 5877 C CA . TYR B 1 79 ? -25.984 -31.766 10.68 1 98.06 79 TYR B CA 1
ATOM 5878 C C . TYR B 1 79 ? -27.047 -31.281 9.703 1 98.06 79 TYR B C 1
ATOM 5880 O O . TYR B 1 79 ? -28.188 -31.766 9.727 1 98.06 79 TYR B O 1
ATOM 5888 N N . LEU B 1 80 ? -26.703 -30.375 8.859 1 98.31 80 LEU B N 1
ATOM 5889 C CA . LEU B 1 80 ? -27.656 -29.781 7.93 1 98.31 80 LEU B CA 1
ATOM 5890 C C . LEU B 1 80 ? -28.156 -30.812 6.93 1 98.31 80 LEU B C 1
ATOM 5892 O O . LEU B 1 80 ? -29.359 -30.891 6.652 1 98.31 80 LEU B O 1
ATOM 5896 N N . HIS B 1 81 ? -27.281 -31.625 6.371 1 97.81 81 HIS B N 1
ATOM 5897 C CA . HIS B 1 81 ? -27.656 -32.625 5.375 1 97.81 81 HIS B CA 1
ATOM 5898 C C . HIS B 1 81 ? -28.5 -33.719 5.992 1 97.81 81 HIS B C 1
ATOM 5900 O O . HIS B 1 81 ? -29.344 -34.312 5.312 1 97.81 81 HIS B O 1
ATOM 5906 N N . SER B 1 82 ? -28.359 -33.969 7.25 1 96.75 82 SER B N 1
ATOM 5907 C CA . SER B 1 82 ? -29.109 -35.031 7.926 1 96.75 82 SER B CA 1
ATOM 5908 C C . SER B 1 82 ? -30.422 -34.5 8.477 1 96.75 82 SER B C 1
ATOM 5910 O O . SER B 1 82 ? -31.344 -35.281 8.758 1 96.75 82 SER B O 1
ATOM 5912 N N . THR B 1 83 ? -30.516 -33.188 8.641 1 96 83 THR B N 1
ATOM 5913 C CA . THR B 1 83 ? -31.672 -32.625 9.32 1 96 83 THR B CA 1
ATOM 5914 C C . THR B 1 83 ? -32.656 -32 8.328 1 96 83 THR B C 1
ATOM 5916 O O . THR B 1 83 ? -33.875 -32.094 8.5 1 96 83 THR B O 1
ATOM 5919 N N . MET B 1 84 ? -32.156 -31.328 7.281 1 96.69 84 MET B N 1
ATOM 5920 C CA . MET B 1 84 ? -33 -30.75 6.254 1 96.69 84 MET B CA 1
ATOM 5921 C C . MET B 1 84 ? -33.781 -31.844 5.516 1 96.69 84 MET B C 1
ATOM 5923 O O . MET B 1 84 ? -33.25 -32.906 5.262 1 96.69 84 MET B O 1
ATOM 5927 N N . GLU B 1 85 ? -35 -31.484 5.125 1 95.5 85 GLU B N 1
ATOM 5928 C CA . GLU B 1 85 ? -35.875 -32.5 4.555 1 95.5 85 GLU B CA 1
ATOM 5929 C C . GLU B 1 85 ? -36.219 -32.219 3.096 1 95.5 85 GLU B C 1
ATOM 5931 O O . GLU B 1 85 ? -36.406 -31.062 2.723 1 95.5 85 GLU B O 1
ATOM 5936 N N . PHE B 1 86 ? -36.219 -33.219 2.33 1 96.56 86 PHE B N 1
ATOM 5937 C CA . PHE B 1 86 ? -36.688 -33.188 0.958 1 96.56 86 PHE B CA 1
ATOM 5938 C C . PHE B 1 86 ? -38.062 -33.875 0.848 1 96.56 86 PHE B C 1
ATOM 5940 O O . PHE B 1 86 ? -38.156 -35.094 1.093 1 96.56 86 PHE B O 1
ATOM 5947 N N . CYS B 1 87 ? -39.031 -33.094 0.466 1 94.88 87 CYS B N 1
ATOM 5948 C CA . CYS B 1 87 ? -40.406 -33.594 0.437 1 94.88 87 CYS B CA 1
ATOM 5949 C C . CYS B 1 87 ? -40.906 -33.812 -0.997 1 94.88 87 CYS B C 1
ATOM 5951 O O . CYS B 1 87 ? -40.781 -32.906 -1.828 1 94.88 87 CYS B O 1
ATOM 5953 N N . ARG B 1 88 ? -41.406 -34.906 -1.333 1 91.38 88 ARG B N 1
ATOM 5954 C CA . ARG B 1 88 ? -41.969 -35.25 -2.629 1 91.38 88 ARG B CA 1
ATOM 5955 C C . ARG B 1 88 ? -43.219 -36.094 -2.465 1 91.38 88 ARG B C 1
ATOM 5957 O O . ARG B 1 88 ? -43.156 -37.219 -2.002 1 91.38 88 ARG B O 1
ATOM 5964 N N . GLY B 1 89 ? -44.344 -35.594 -2.893 1 85 89 GLY B N 1
ATOM 5965 C CA . GLY B 1 89 ? -45.594 -36.25 -2.633 1 85 89 GLY B CA 1
ATOM 5966 C C . GLY B 1 89 ? -45.906 -36.375 -1.153 1 85 89 GLY B C 1
ATOM 5967 O O . GLY B 1 89 ? -45.938 -35.406 -0.422 1 85 89 GLY B O 1
ATOM 5968 N N . GLU B 1 90 ? -46.062 -37.688 -0.696 1 84.31 90 GLU B N 1
ATOM 5969 C CA . GLU B 1 90 ? -46.406 -37.938 0.706 1 84.31 90 GLU B CA 1
ATOM 5970 C C . GLU B 1 90 ? -45.156 -38.375 1.489 1 84.31 90 GLU B C 1
ATOM 5972 O O . GLU B 1 90 ? -45.219 -38.562 2.707 1 84.31 90 GLU B O 1
ATOM 5977 N N . GLU B 1 91 ? -44.062 -38.312 0.804 1 89.69 91 GLU B N 1
ATOM 5978 C CA . GLU B 1 91 ? -42.844 -38.812 1.452 1 89.69 91 GLU B CA 1
ATOM 5979 C C . GLU B 1 91 ? -41.906 -37.656 1.809 1 89.69 91 GLU B C 1
ATOM 5981 O O . GLU B 1 91 ? -41.812 -36.688 1.048 1 89.69 91 GLU B O 1
ATOM 5986 N N . SER B 1 92 ? -41.406 -37.688 2.982 1 92.56 92 SER B N 1
ATOM 5987 C CA . SER B 1 92 ? -40.375 -36.75 3.463 1 92.56 92 SER B CA 1
ATOM 5988 C C . SER B 1 92 ? -39.125 -37.5 3.943 1 92.56 92 SER B C 1
ATOM 5990 O O . SER B 1 92 ? -39.25 -38.5 4.645 1 92.56 92 SER B O 1
ATOM 5992 N N . MET B 1 93 ? -37.938 -37.125 3.463 1 94.62 93 MET B N 1
ATOM 5993 C CA . MET B 1 93 ? -36.688 -37.781 3.857 1 94.62 93 MET B CA 1
ATOM 5994 C C . MET B 1 93 ? -35.562 -36.75 3.967 1 94.62 93 MET B C 1
ATOM 5996 O O . MET B 1 93 ? -35.688 -35.656 3.424 1 94.62 93 MET B O 1
ATOM 6000 N N . PRO B 1 94 ? -34.562 -37.125 4.699 1 95.12 94 PRO B N 1
ATOM 6001 C CA . PRO B 1 94 ? -33.406 -36.219 4.746 1 95.12 94 PRO B CA 1
ATOM 6002 C C . PRO B 1 94 ? -32.812 -35.969 3.371 1 95.12 94 PRO B C 1
ATOM 6004 O O . PRO B 1 94 ? -32.844 -36.844 2.51 1 95.12 94 PRO B O 1
ATOM 6007 N N . LEU B 1 95 ? -32.281 -34.781 3.168 1 95.5 95 LEU B N 1
ATOM 6008 C CA . LEU B 1 95 ? -31.734 -34.344 1.881 1 95.5 95 LEU B CA 1
ATOM 6009 C C . LEU B 1 95 ? -30.672 -35.344 1.4 1 95.5 95 LEU B C 1
ATOM 6011 O O . LEU B 1 95 ? -30.641 -35.688 0.217 1 95.5 95 LEU B O 1
ATOM 6015 N N . LYS B 1 96 ? -29.797 -35.781 2.342 1 94.38 96 LYS B N 1
ATOM 6016 C CA . LYS B 1 96 ? -28.75 -36.719 2.006 1 94.38 96 LYS B CA 1
ATOM 6017 C C . LYS B 1 96 ? -29.344 -38 1.392 1 94.38 96 LYS B C 1
ATOM 6019 O O . LYS B 1 96 ? -28.844 -38.5 0.388 1 94.38 96 LYS B O 1
ATOM 6024 N N . GLN B 1 97 ? -30.391 -38.438 1.906 1 95.69 97 GLN B N 1
ATOM 6025 C CA . GLN B 1 97 ? -31.062 -39.656 1.428 1 95.69 97 GLN B CA 1
ATOM 6026 C C . GLN B 1 97 ? -31.734 -39.406 0.083 1 95.69 97 GLN B C 1
ATOM 6028 O O . GLN B 1 97 ? -31.75 -40.281 -0.785 1 95.69 97 GLN B O 1
ATOM 6033 N N . ALA B 1 98 ? -32.344 -38.281 -0.008 1 95.5 98 ALA B N 1
ATOM 6034 C CA . ALA B 1 98 ? -33.031 -37.938 -1.261 1 95.5 98 ALA B CA 1
ATOM 6035 C C . ALA B 1 98 ? -32.031 -37.938 -2.426 1 95.5 98 ALA B C 1
ATOM 6037 O O . ALA B 1 98 ? -32.344 -38.406 -3.52 1 95.5 98 ALA B O 1
ATOM 6038 N N . MET B 1 99 ? -30.844 -37.406 -2.242 1 95.69 99 MET B N 1
ATOM 6039 C CA . MET B 1 99 ? -29.812 -37.375 -3.277 1 95.69 99 MET B CA 1
ATOM 6040 C C . MET B 1 99 ? -29.359 -38.75 -3.688 1 95.69 99 MET B C 1
ATOM 6042 O O . MET B 1 99 ? -29.047 -39 -4.855 1 95.69 99 MET B O 1
ATOM 6046 N N . ASP B 1 100 ? -29.406 -39.719 -2.75 1 94.56 100 ASP B N 1
ATOM 6047 C CA . ASP B 1 100 ? -29 -41.094 -3.023 1 94.56 100 ASP B CA 1
ATOM 6048 C C . ASP B 1 100 ? -30.141 -41.875 -3.695 1 94.56 100 ASP B C 1
ATOM 6050 O O . ASP B 1 100 ? -29.891 -42.75 -4.508 1 94.56 100 ASP B O 1
ATOM 6054 N N . LYS B 1 101 ? -31.344 -41.469 -3.41 1 94.62 101 LYS B N 1
ATOM 6055 C CA . LYS B 1 101 ? -32.531 -42.188 -3.857 1 94.62 101 LYS B CA 1
ATOM 6056 C C . LYS B 1 101 ? -32.906 -41.812 -5.281 1 94.62 101 LYS B C 1
ATOM 6058 O O . LYS B 1 101 ? -33.188 -42.688 -6.109 1 94.62 101 LYS B O 1
ATOM 6063 N N . PHE B 1 102 ? -33 -40.562 -5.57 1 93.94 102 PHE B N 1
ATOM 6064 C CA . PHE B 1 102 ? -33.5 -40.094 -6.852 1 93.94 102 PHE B CA 1
ATOM 6065 C C . PHE B 1 102 ? -32.375 -39.938 -7.859 1 93.94 102 PHE B C 1
ATOM 6067 O O . PHE B 1 102 ? -31.734 -38.875 -7.914 1 93.94 102 PHE B O 1
ATOM 6074 N N . LYS B 1 103 ? -32.188 -40.906 -8.805 1 91.31 103 LYS B N 1
ATOM 6075 C CA . LYS B 1 103 ? -31.078 -40.906 -9.734 1 91.31 103 LYS B CA 1
ATOM 6076 C C . LYS B 1 103 ? -31.562 -40.875 -11.18 1 91.31 103 LYS B C 1
ATOM 6078 O O . LYS B 1 103 ? -30.75 -40.781 -12.109 1 91.31 103 LYS B O 1
ATOM 6083 N N . ASP B 1 104 ? -32.844 -40.969 -11.578 1 86.44 104 ASP B N 1
ATOM 6084 C CA . ASP B 1 104 ? -33.344 -41.125 -12.945 1 86.44 104 ASP B CA 1
ATOM 6085 C C . ASP B 1 104 ? -33.844 -39.812 -13.516 1 86.44 104 ASP B C 1
ATOM 6087 O O . ASP B 1 104 ? -33.625 -39.5 -14.695 1 86.44 104 ASP B O 1
ATOM 6091 N N . GLY B 1 105 ? -34.469 -38.906 -12.828 1 84.81 105 GLY B N 1
ATOM 6092 C CA . GLY B 1 105 ? -35 -37.688 -13.367 1 84.81 105 GLY B CA 1
ATOM 6093 C C . GLY B 1 105 ? -33.906 -36.719 -13.836 1 84.81 105 GLY B C 1
ATOM 6094 O O . GLY B 1 105 ? -32.844 -36.656 -13.227 1 84.81 105 GLY B O 1
ATOM 6095 N N . SER B 1 106 ? -34.219 -36.156 -15.188 1 90.44 106 SER B N 1
ATOM 6096 C CA . SER B 1 106 ? -33.25 -35.25 -15.75 1 90.44 106 SER B CA 1
ATOM 6097 C C . SER B 1 106 ? -33.906 -34.25 -16.688 1 90.44 106 SER B C 1
ATOM 6099 O O . SER B 1 106 ? -35.125 -34.062 -16.641 1 90.44 106 SER B O 1
ATOM 6101 N N . PHE B 1 107 ? -33.062 -33.469 -17.344 1 96 107 PHE B N 1
ATOM 6102 C CA . PHE B 1 107 ? -33.5 -32.469 -18.312 1 96 107 PHE B CA 1
ATOM 6103 C C . PHE B 1 107 ? -32.875 -32.719 -19.672 1 96 107 PHE B C 1
ATOM 6105 O O . PHE B 1 107 ? -31.891 -33.438 -19.797 1 96 107 PHE B O 1
ATOM 6112 N N . GLU B 1 108 ? -33.594 -32.219 -20.734 1 95.94 108 GLU B N 1
ATOM 6113 C CA . GLU B 1 108 ? -32.906 -32.062 -22.016 1 95.94 108 GLU B CA 1
ATOM 6114 C C . GLU B 1 108 ? -31.984 -30.859 -22.031 1 95.94 108 GLU B C 1
ATOM 6116 O O . GLU B 1 108 ? -32.031 -30.031 -21.125 1 95.94 108 GLU B O 1
ATOM 6121 N N . THR B 1 109 ? -31.125 -30.859 -23.047 1 96.94 109 THR B N 1
ATOM 6122 C CA . THR B 1 109 ? -30.094 -29.812 -23.062 1 96.94 109 THR B CA 1
ATOM 6123 C C . THR B 1 109 ? -30.266 -28.922 -24.281 1 96.94 109 THR B C 1
ATOM 6125 O O . THR B 1 109 ? -30.531 -29.391 -25.375 1 96.94 109 THR B O 1
ATOM 6128 N N . PHE B 1 110 ? -30.25 -27.656 -24.094 1 97.31 110 PHE B N 1
ATOM 6129 C CA . PHE B 1 110 ? -30.203 -26.672 -25.172 1 97.31 110 PHE B CA 1
ATOM 6130 C C . PHE B 1 110 ? -28.891 -25.891 -25.141 1 97.31 110 PHE B C 1
ATOM 6132 O O . PHE B 1 110 ? -28.391 -25.547 -24.062 1 97.31 110 PHE B O 1
ATOM 6139 N N . GLU B 1 111 ? -28.297 -25.688 -26.297 1 96.62 111 GLU B N 1
ATOM 6140 C CA . GLU B 1 111 ? -27 -25 -26.375 1 96.62 111 GLU B CA 1
ATOM 6141 C C . GLU B 1 111 ? -27.047 -23.859 -27.375 1 96.62 111 GLU B C 1
ATOM 6143 O O . GLU B 1 111 ? -27.703 -23.953 -28.406 1 96.62 111 GLU B O 1
ATOM 6148 N N . VAL B 1 112 ? -26.453 -22.781 -26.984 1 95.75 112 VAL B N 1
ATOM 6149 C CA . VAL B 1 112 ? -26.297 -21.609 -27.844 1 95.75 112 VAL B CA 1
ATOM 6150 C C . VAL B 1 112 ? -24.828 -21.188 -27.891 1 95.75 112 VAL B C 1
ATOM 6152 O O . VAL B 1 112 ? -24.203 -20.969 -26.844 1 95.75 112 VAL B O 1
ATOM 6155 N N . GLN B 1 113 ? -24.281 -21.125 -29.094 1 95.31 113 GLN B N 1
ATOM 6156 C CA . GLN B 1 113 ? -22.922 -20.641 -29.297 1 95.31 113 GLN B CA 1
ATOM 6157 C C . GLN B 1 113 ? -22.922 -19.141 -29.609 1 95.31 113 GLN B C 1
ATOM 6159 O O . GLN B 1 113 ? -23.594 -18.703 -30.547 1 95.31 113 GLN B O 1
ATOM 6164 N N . GLY B 1 114 ? -22.234 -18.391 -28.75 1 94 114 GLY B N 1
ATOM 6165 C CA . GLY B 1 114 ? -22.125 -16.969 -29 1 94 114 GLY B CA 1
ATOM 6166 C C . GLY B 1 114 ? -21.359 -16.641 -30.266 1 94 114 GLY B C 1
ATOM 6167 O O . GLY B 1 114 ? -20.562 -17.453 -30.75 1 94 114 GLY B O 1
ATOM 6168 N N . THR B 1 115 ? -21.516 -15.352 -30.812 1 92.62 115 THR B N 1
ATOM 6169 C CA . THR B 1 115 ? -20.875 -14.938 -32.062 1 92.62 115 THR B CA 1
ATOM 6170 C C . THR B 1 115 ? -20.031 -13.688 -31.844 1 92.62 115 THR B C 1
ATOM 6172 O O . THR B 1 115 ? -19.484 -13.117 -32.781 1 92.62 115 THR B O 1
ATOM 6175 N N . GLY B 1 116 ? -19.938 -13.336 -30.656 1 91 116 GLY B N 1
ATOM 6176 C CA . GLY B 1 116 ? -19.203 -12.117 -30.359 1 91 116 GLY B CA 1
ATOM 6177 C C . GLY B 1 116 ? -17.703 -12.281 -30.516 1 91 116 GLY B C 1
ATOM 6178 O O . GLY B 1 116 ? -17.203 -13.398 -30.609 1 91 116 GLY B O 1
ATOM 6179 N N . GLY B 1 117 ? -16.875 -11.203 -30.547 1 88.62 117 GLY B N 1
ATOM 6180 C CA . GLY B 1 117 ? -15.43 -11.188 -30.719 1 88.62 117 GLY B CA 1
ATOM 6181 C C . GLY B 1 117 ? -14.672 -11.367 -29.406 1 88.62 117 GLY B C 1
ATOM 6182 O O . GLY B 1 117 ? -15.281 -11.438 -28.344 1 88.62 117 GLY B O 1
ATOM 6183 N N . LYS B 1 118 ? -13.375 -11.453 -29.594 1 86.88 118 LYS B N 1
ATOM 6184 C CA . LYS B 1 118 ? -12.5 -11.664 -28.438 1 86.88 118 LYS B CA 1
ATOM 6185 C C . LYS B 1 118 ? -12.305 -10.375 -27.656 1 86.88 118 LYS B C 1
ATOM 6187 O O . LYS B 1 118 ? -12.094 -9.312 -28.234 1 86.88 118 LYS B O 1
ATOM 6192 N N . ALA B 1 119 ? -12.469 -10.516 -26.375 1 81.94 119 ALA B N 1
ATOM 6193 C CA . ALA B 1 119 ? -12.227 -9.375 -25.5 1 81.94 119 ALA B CA 1
ATOM 6194 C C . ALA B 1 119 ? -10.727 -9.172 -25.266 1 81.94 119 ALA B C 1
ATOM 6196 O O . ALA B 1 119 ? -9.961 -10.141 -25.266 1 81.94 119 ALA B O 1
ATOM 6197 N N . GLU B 1 120 ? -10.219 -7.918 -25.156 1 78.06 120 GLU B N 1
ATOM 6198 C CA . GLU B 1 120 ? -8.805 -7.586 -25.078 1 78.06 120 GLU B CA 1
ATOM 6199 C C . GLU B 1 120 ? -8.305 -7.633 -23.625 1 78.06 120 GLU B C 1
ATOM 6201 O O . GLU B 1 120 ? -7.141 -7.348 -23.359 1 78.06 120 GLU B O 1
ATOM 6206 N N . GLY B 1 121 ? -9.039 -8.211 -22.719 1 85.5 121 GLY B N 1
ATOM 6207 C CA . GLY B 1 121 ? -8.508 -8.266 -21.359 1 85.5 121 GLY B CA 1
ATOM 6208 C C . GLY B 1 121 ? -9.531 -7.879 -20.312 1 85.5 121 GLY B C 1
ATOM 6209 O O . GLY B 1 121 ? -10.727 -7.84 -20.594 1 85.5 121 GLY B O 1
ATOM 6210 N N . LEU B 1 122 ? -8.961 -7.617 -19.047 1 91.94 122 LEU B N 1
ATOM 6211 C CA . LEU B 1 122 ? -9.805 -7.293 -17.906 1 91.94 122 LEU B CA 1
ATOM 6212 C C . LEU B 1 122 ? -10.305 -5.852 -18 1 91.94 122 LEU B C 1
ATOM 6214 O O . LEU B 1 122 ? -9.516 -4.934 -18.234 1 91.94 122 LEU B O 1
ATOM 6218 N N . GLU B 1 123 ? -11.562 -5.676 -17.906 1 95 123 GLU B N 1
ATOM 6219 C CA . GLU B 1 123 ? -12.195 -4.363 -17.828 1 95 123 GLU B CA 1
ATOM 6220 C C . GLU B 1 123 ? -12.922 -4.18 -16.5 1 95 123 GLU B C 1
ATOM 6222 O O . GLU B 1 123 ? -13.68 -5.055 -16.078 1 95 123 GLU B O 1
ATOM 6227 N N . VAL B 1 124 ? -12.688 -3.039 -15.836 1 97.25 124 VAL B N 1
ATOM 6228 C CA . VAL B 1 124 ? -13.312 -2.785 -14.539 1 97.25 124 VAL B CA 1
ATOM 6229 C C . VAL B 1 124 ? -14.031 -1.439 -14.57 1 97.25 124 VAL B C 1
ATOM 6231 O O . VAL B 1 124 ? -13.398 -0.385 -14.523 1 97.25 124 VAL B O 1
ATOM 6234 N N . PRO B 1 125 ? -15.297 -1.464 -14.633 1 96.88 125 PRO B N 1
ATOM 6235 C CA . PRO B 1 125 ? -16.031 -0.207 -14.484 1 96.88 125 PRO B CA 1
ATOM 6236 C C . PRO B 1 125 ? -15.875 0.409 -13.094 1 96.88 125 PRO B C 1
ATOM 6238 O O . PRO B 1 125 ? -16.016 -0.288 -12.086 1 96.88 125 PRO B O 1
ATOM 6241 N N . TYR B 1 126 ? -15.555 1.665 -13.062 1 97 126 TYR B N 1
ATOM 6242 C CA . TYR B 1 126 ? -15.352 2.34 -11.781 1 97 126 TYR B CA 1
ATOM 6243 C C . TYR B 1 126 ? -15.68 3.824 -11.898 1 97 126 TYR B C 1
ATOM 6245 O O . TYR B 1 126 ? -15.016 4.559 -12.625 1 97 126 TYR B O 1
ATOM 6253 N N . LYS B 1 127 ? -16.703 4.285 -11.18 1 94.5 127 LYS B N 1
ATOM 6254 C CA . LYS B 1 127 ? -17.125 5.676 -11.07 1 94.5 127 LYS B CA 1
ATOM 6255 C C . LYS B 1 127 ? -17.266 6.316 -12.445 1 94.5 127 LYS B C 1
ATOM 6257 O O . LYS B 1 127 ? -16.719 7.398 -12.688 1 94.5 127 LYS B O 1
ATOM 6262 N N . GLY B 1 128 ? -17.906 5.637 -13.312 1 93 128 GLY B N 1
ATOM 6263 C CA . GLY B 1 128 ? -18.297 6.18 -14.609 1 93 128 GLY B CA 1
ATOM 6264 C C . GLY B 1 128 ? -17.25 5.934 -15.688 1 93 128 GLY B C 1
ATOM 6265 O O . GLY B 1 128 ? -17.484 6.223 -16.859 1 93 128 GLY B O 1
ATOM 6266 N N . LYS B 1 129 ? -16.156 5.383 -15.32 1 95.62 129 LYS B N 1
ATOM 6267 C CA . LYS B 1 129 ? -15.109 5.055 -16.281 1 95.62 129 LYS B CA 1
ATOM 6268 C C . LYS B 1 129 ? -14.859 3.549 -16.344 1 95.62 129 LYS B C 1
ATOM 6270 O O . LYS B 1 129 ? -15.281 2.812 -15.445 1 95.62 129 LYS B O 1
ATOM 6275 N N . VAL B 1 130 ? -14.328 3.098 -17.438 1 96.5 130 VAL B N 1
ATOM 6276 C CA . VAL B 1 130 ? -13.922 1.703 -17.578 1 96.5 130 VAL B CA 1
ATOM 6277 C C . VAL B 1 130 ? -12.398 1.606 -17.562 1 96.5 130 VAL B C 1
ATOM 6279 O O . VAL B 1 130 ? -11.727 2.092 -18.484 1 96.5 130 VAL B O 1
ATOM 6282 N N . LEU B 1 131 ? -11.883 0.993 -16.547 1 95.81 131 LEU B N 1
ATOM 6283 C CA . LEU B 1 131 ? -10.438 0.864 -16.359 1 95.81 131 LEU B CA 1
ATOM 6284 C C . LEU B 1 131 ? -9.898 -0.341 -17.125 1 95.81 131 LEU B C 1
ATOM 6286 O O . LEU B 1 131 ? -10.555 -1.388 -17.188 1 95.81 131 LEU B O 1
ATOM 6290 N N . ARG B 1 132 ? -8.711 -0.157 -17.75 1 92.44 132 ARG B N 1
ATOM 6291 C CA . ARG B 1 132 ? -8.055 -1.229 -18.484 1 92.44 132 ARG B CA 1
ATOM 6292 C C . ARG B 1 132 ? -6.555 -1.234 -18.219 1 92.44 132 ARG B C 1
ATOM 6294 O O . ARG B 1 132 ? -5.965 -0.189 -17.938 1 92.44 132 ARG B O 1
ATOM 6301 N N . GLY B 1 133 ? -5.961 -2.426 -18.25 1 87.81 133 GLY B N 1
ATOM 6302 C CA . GLY B 1 133 ? -4.516 -2.574 -18.172 1 87.81 133 GLY B CA 1
ATOM 6303 C C . GLY B 1 133 ? -3.895 -1.783 -17.047 1 87.81 133 GLY B C 1
ATOM 6304 O O . GLY B 1 133 ? -4.215 -2.012 -15.875 1 87.81 133 GLY B O 1
ATOM 6305 N N . GLU B 1 134 ? -3.189 -0.754 -17.375 1 84 134 GLU B N 1
ATOM 6306 C CA . GLU B 1 134 ? -2.432 0.036 -16.406 1 84 134 GLU B CA 1
ATOM 6307 C C . GLU B 1 134 ? -3.357 0.853 -15.516 1 84 134 GLU B C 1
ATOM 6309 O O . GLU B 1 134 ? -3.029 1.131 -14.359 1 84 134 GLU B O 1
ATOM 6314 N N . GLU B 1 135 ? -4.488 1.203 -16.047 1 90.5 135 GLU B N 1
ATOM 6315 C CA . GLU B 1 135 ? -5.445 1.94 -15.227 1 90.5 135 GLU B CA 1
ATOM 6316 C C . GLU B 1 135 ? -5.953 1.085 -14.07 1 90.5 135 GLU B C 1
ATOM 6318 O O . GLU B 1 135 ? -6.203 1.596 -12.977 1 90.5 135 GLU B O 1
ATOM 6323 N N . VAL B 1 136 ? -6.113 -0.22 -14.328 1 94.5 136 VAL B N 1
ATOM 6324 C CA . VAL B 1 136 ? -6.555 -1.131 -13.281 1 94.5 136 VAL B CA 1
ATOM 6325 C C . VAL B 1 136 ? -5.48 -1.23 -12.195 1 94.5 136 VAL B C 1
ATOM 6327 O O . VAL B 1 136 ? -5.785 -1.191 -11 1 94.5 136 VAL B O 1
ATOM 6330 N N . THR B 1 137 ? -4.258 -1.315 -12.648 1 92.19 137 THR B N 1
ATOM 6331 C CA . THR B 1 137 ? -3.16 -1.432 -11.695 1 92.19 137 THR B CA 1
ATOM 6332 C C . THR B 1 137 ? -3.031 -0.159 -10.867 1 92.19 137 THR B C 1
ATOM 6334 O O . THR B 1 137 ? -2.797 -0.221 -9.656 1 92.19 137 THR B O 1
ATOM 6337 N N . ALA B 1 138 ? -3.174 0.97 -11.492 1 88.81 138 ALA B N 1
ATOM 6338 C CA . ALA B 1 138 ? -3.115 2.244 -10.781 1 88.81 138 ALA B CA 1
ATOM 6339 C C . ALA B 1 138 ? -4.219 2.338 -9.734 1 88.81 138 ALA B C 1
ATOM 6341 O O . ALA B 1 138 ? -3.984 2.797 -8.609 1 88.81 138 ALA B O 1
ATOM 6342 N N . GLN B 1 139 ? -5.355 1.918 -10.117 1 93.88 139 GLN B N 1
ATOM 6343 C CA . GLN B 1 139 ? -6.48 1.974 -9.188 1 93.88 139 GLN B CA 1
ATOM 6344 C C . GLN B 1 139 ? -6.285 1.005 -8.023 1 93.88 139 GLN B C 1
ATOM 6346 O O . GLN B 1 139 ? -6.645 1.312 -6.891 1 93.88 139 GLN B O 1
ATOM 6351 N N . ALA B 1 140 ? -5.789 -0.177 -8.352 1 95.56 140 ALA B N 1
ATOM 6352 C CA . ALA B 1 140 ? -5.492 -1.138 -7.289 1 95.56 140 ALA B CA 1
ATOM 6353 C C . ALA B 1 140 ? -4.516 -0.55 -6.273 1 95.56 140 ALA B C 1
ATOM 6355 O O . ALA B 1 140 ? -4.691 -0.723 -5.062 1 95.56 140 ALA B O 1
ATOM 6356 N N . HIS B 1 141 ? -3.545 0.177 -6.766 1 90.31 141 HIS B N 1
ATOM 6357 C CA . HIS B 1 141 ? -2.584 0.841 -5.891 1 90.31 141 HIS B CA 1
ATOM 6358 C C . HIS B 1 141 ? -3.266 1.889 -5.02 1 90.31 141 HIS B C 1
ATOM 6360 O O . HIS B 1 141 ? -2.955 2.012 -3.83 1 90.31 141 HIS B O 1
ATOM 6366 N N . LEU B 1 142 ? -4.152 2.594 -5.59 1 91.38 142 LEU B N 1
ATOM 6367 C CA . LEU B 1 142 ? -4.863 3.635 -4.852 1 91.38 142 LEU B CA 1
ATOM 6368 C C . LEU B 1 142 ? -5.742 3.025 -3.768 1 91.38 142 LEU B C 1
ATOM 6370 O O . LEU B 1 142 ? -5.809 3.545 -2.65 1 91.38 142 LEU B O 1
ATOM 6374 N N . TRP B 1 143 ? -6.457 1.974 -4.137 1 96.12 143 TRP B N 1
ATOM 6375 C CA . TRP B 1 143 ? -7.285 1.294 -3.148 1 96.12 143 TRP B CA 1
ATOM 6376 C C . TRP B 1 143 ? -6.441 0.802 -1.977 1 96.12 143 TRP B C 1
ATOM 6378 O O . TRP B 1 143 ? -6.871 0.874 -0.822 1 96.12 143 TRP B O 1
ATOM 6388 N N . LEU B 1 144 ? -5.305 0.297 -2.32 1 94.5 144 LEU B N 1
ATOM 6389 C CA . LEU B 1 144 ? -4.402 -0.194 -1.285 1 94.5 144 LEU B CA 1
ATOM 6390 C C . LEU B 1 144 ? -3.91 0.951 -0.404 1 94.5 144 LEU B C 1
ATOM 6392 O O . LEU B 1 144 ? -3.926 0.844 0.824 1 94.5 144 LEU B O 1
ATOM 6396 N N . GLN B 1 145 ? -3.461 2.014 -0.996 1 88.69 145 GLN B N 1
ATOM 6397 C CA . GLN B 1 145 ? -2.953 3.174 -0.271 1 88.69 145 GLN B CA 1
ATOM 6398 C C . GLN B 1 145 ? -4.012 3.748 0.664 1 88.69 145 GLN B C 1
ATOM 6400 O O . GLN B 1 145 ? -3.699 4.18 1.775 1 88.69 145 GLN B O 1
ATOM 6405 N N . ARG B 1 146 ? -5.234 3.709 0.212 1 92.88 146 ARG B N 1
ATOM 6406 C CA . ARG B 1 146 ? -6.336 4.254 1 1 92.88 146 ARG B CA 1
ATOM 6407 C C . ARG B 1 146 ? -6.773 3.27 2.08 1 92.88 146 ARG B C 1
ATOM 6409 O O . ARG B 1 146 ? -7.527 3.631 2.988 1 92.88 146 ARG B O 1
ATOM 6416 N N . GLY B 1 147 ? -6.375 2.104 2.035 1 94 147 GLY B N 1
ATOM 6417 C CA . GLY B 1 147 ? -6.707 1.094 3.027 1 94 147 GLY B CA 1
ATOM 6418 C C . GLY B 1 147 ? -8 0.362 2.723 1 94 147 GLY B C 1
ATOM 6419 O O . GLY B 1 147 ? -8.562 -0.306 3.596 1 94 147 GLY B O 1
ATOM 6420 N N . VAL B 1 148 ? -8.477 0.41 1.517 1 97.06 148 VAL B N 1
ATOM 6421 C CA . VAL B 1 148 ? -9.75 -0.177 1.098 1 97.06 148 VAL B CA 1
ATOM 6422 C C . VAL B 1 148 ? -9.586 -1.685 0.918 1 97.06 148 VAL B C 1
ATOM 6424 O O . VAL B 1 148 ? -10.539 -2.445 1.114 1 97.06 148 VAL B O 1
ATOM 6427 N N . ILE B 1 149 ? -8.383 -2.102 0.512 1 96.69 149 ILE B N 1
ATOM 6428 C CA . ILE B 1 149 ? -8.102 -3.512 0.266 1 96.69 149 ILE B CA 1
ATOM 6429 C C . ILE B 1 149 ? -6.758 -3.887 0.89 1 96.69 149 ILE B C 1
ATOM 6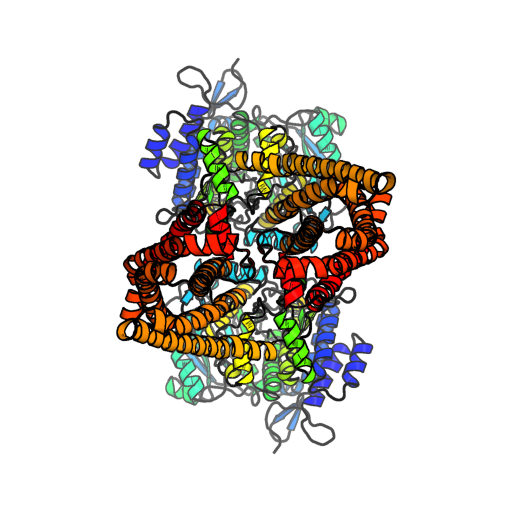431 O O . ILE B 1 149 ? -6.031 -3.021 1.383 1 96.69 149 ILE B O 1
ATOM 6435 N N . GLU B 1 150 ? -6.531 -5.219 0.904 1 94.5 150 GLU B N 1
ATOM 6436 C CA . GLU B 1 150 ? -5.27 -5.742 1.418 1 94.5 150 GLU B CA 1
ATOM 6437 C C . GLU B 1 150 ? -4.215 -5.82 0.317 1 94.5 150 GLU B C 1
ATOM 6439 O O . GLU B 1 150 ? -4.543 -5.734 -0.869 1 94.5 150 GLU B O 1
ATOM 6444 N N . LEU B 1 151 ? -2.994 -5.988 0.708 1 93.75 151 LEU B N 1
ATOM 6445 C CA . LEU B 1 151 ? -1.847 -6.023 -0.192 1 93.75 151 LEU B CA 1
ATOM 6446 C C . LEU B 1 151 ? -1.982 -7.152 -1.205 1 93.75 151 LEU B C 1
ATOM 6448 O O . LEU B 1 151 ? -1.726 -6.961 -2.396 1 93.75 151 LEU B O 1
ATOM 6452 N N . ASP B 1 152 ? -2.311 -8.32 -0.768 1 95.12 152 ASP B N 1
ATOM 6453 C CA . ASP B 1 152 ? -2.381 -9.469 -1.665 1 95.12 152 ASP B CA 1
ATOM 6454 C C . ASP B 1 152 ? -3.518 -9.305 -2.674 1 95.12 152 ASP B C 1
ATOM 6456 O O . ASP B 1 152 ? -3.438 -9.82 -3.791 1 95.12 152 ASP B O 1
ATOM 6460 N N . THR B 1 153 ? -4.555 -8.562 -2.258 1 97.56 153 THR B N 1
ATOM 6461 C CA . THR B 1 153 ? -5.645 -8.297 -3.189 1 97.56 153 THR B CA 1
ATOM 6462 C C . THR B 1 153 ? -5.176 -7.387 -4.324 1 97.56 153 THR B C 1
ATOM 6464 O O . THR B 1 153 ? -5.457 -7.648 -5.492 1 97.56 153 THR B O 1
ATOM 6467 N N . ALA B 1 154 ? -4.52 -6.336 -3.926 1 96.56 154 ALA B N 1
ATOM 6468 C CA . ALA B 1 154 ? -3.973 -5.434 -4.934 1 96.56 154 ALA B CA 1
ATOM 6469 C C . ALA B 1 154 ? -3.012 -6.168 -5.867 1 96.56 154 ALA B C 1
ATOM 6471 O O . ALA B 1 154 ? -3.039 -5.965 -7.082 1 96.56 154 ALA B O 1
ATOM 6472 N N . ALA B 1 155 ? -2.166 -7.004 -5.305 1 95.38 155 ALA B N 1
ATOM 6473 C CA . ALA B 1 155 ? -1.201 -7.766 -6.094 1 95.38 155 ALA B CA 1
ATOM 6474 C C . ALA B 1 155 ? -1.907 -8.688 -7.082 1 95.38 155 ALA B C 1
ATOM 6476 O O . ALA B 1 155 ? -1.482 -8.812 -8.234 1 95.38 155 ALA B O 1
ATOM 6477 N N . ALA B 1 156 ? -2.947 -9.352 -6.66 1 97.31 156 ALA B N 1
ATOM 6478 C CA . ALA B 1 156 ? -3.711 -10.25 -7.523 1 97.31 156 ALA B CA 1
ATOM 6479 C C . ALA B 1 156 ? -4.344 -9.484 -8.688 1 97.31 156 ALA B C 1
ATOM 6481 O O . ALA B 1 156 ? -4.309 -9.945 -9.828 1 97.31 156 ALA B O 1
ATOM 6482 N N . LEU B 1 157 ? -4.93 -8.336 -8.352 1 97.06 157 LEU B N 1
ATOM 6483 C CA . LEU B 1 157 ? -5.562 -7.523 -9.391 1 97.06 157 LEU B CA 1
ATOM 6484 C C . LEU B 1 157 ? -4.535 -7.059 -10.414 1 97.06 157 LEU B C 1
ATOM 6486 O O . LEU B 1 157 ? -4.797 -7.098 -11.625 1 97.06 157 LEU B O 1
ATOM 6490 N N . CYS B 1 158 ? -3.389 -6.641 -9.953 1 94 158 CYS B N 1
ATOM 6491 C CA . CYS B 1 158 ? -2.328 -6.199 -10.852 1 94 158 CYS B CA 1
ATOM 6492 C C . CYS B 1 158 ? -1.867 -7.344 -11.75 1 94 158 CYS B C 1
ATOM 6494 O O . CYS B 1 158 ? -1.683 -7.156 -12.953 1 94 158 CYS B O 1
ATOM 6496 N N . LYS B 1 159 ? -1.696 -8.523 -11.156 1 94 159 LYS B N 1
ATOM 6497 C CA . LYS B 1 159 ? -1.235 -9.672 -11.922 1 94 159 LYS B CA 1
ATOM 6498 C C . LYS B 1 159 ? -2.219 -10.016 -13.039 1 94 159 LYS B C 1
ATOM 6500 O O . LYS B 1 159 ? -1.812 -10.273 -14.172 1 94 159 LYS B O 1
ATOM 6505 N N . VAL B 1 160 ? -3.5 -10.016 -12.742 1 96 160 VAL B N 1
ATOM 6506 C CA . VAL B 1 160 ? -4.512 -10.344 -13.742 1 96 160 VAL B CA 1
ATOM 6507 C C . VAL B 1 160 ? -4.523 -9.273 -14.828 1 96 160 VAL B C 1
ATOM 6509 O O . VAL B 1 160 ? -4.645 -9.586 -16.016 1 96 160 VAL B O 1
ATOM 6512 N N . ALA B 1 161 ? -4.398 -8.055 -14.438 1 93.31 161 ALA B N 1
ATOM 6513 C CA . ALA B 1 161 ? -4.406 -6.949 -15.391 1 93.31 161 ALA B CA 1
ATOM 6514 C C . ALA B 1 161 ? -3.189 -7.012 -16.312 1 93.31 161 ALA B C 1
ATOM 6516 O O . ALA B 1 161 ? -3.273 -6.645 -17.484 1 93.31 161 ALA B O 1
ATOM 6517 N N . GLU B 1 162 ? -2.105 -7.535 -15.789 1 89.31 162 GLU B N 1
ATOM 6518 C CA . GLU B 1 162 ? -0.845 -7.543 -16.531 1 89.31 162 GLU B CA 1
ATOM 6519 C C . GLU B 1 162 ? -0.703 -8.812 -17.359 1 89.31 162 GLU B C 1
ATOM 6521 O O . GLU B 1 162 ? 0.233 -8.938 -18.156 1 89.31 162 GLU B O 1
ATOM 6526 N N . THR B 1 163 ? -1.593 -9.758 -17.172 1 90.31 163 THR B N 1
ATOM 6527 C CA . THR B 1 163 ? -1.543 -11.023 -17.906 1 90.31 163 THR B CA 1
ATOM 6528 C C . THR B 1 163 ? -2.828 -11.234 -18.703 1 90.31 163 THR B C 1
ATOM 6530 O O . THR B 1 163 ? -3.668 -12.055 -18.328 1 90.31 163 THR B O 1
ATOM 6533 N N . PRO B 1 164 ? -2.943 -10.672 -19.812 1 88.75 164 PRO B N 1
ATOM 6534 C CA . PRO B 1 164 ? -4.191 -10.711 -20.578 1 88.75 164 PRO B CA 1
ATOM 6535 C C . PRO B 1 164 ? -4.578 -12.133 -21 1 88.75 164 PRO B C 1
ATOM 6537 O O . PRO B 1 164 ? -5.766 -12.438 -21.125 1 88.75 164 PRO B O 1
ATOM 6540 N N . ASP B 1 165 ? -3.674 -13 -21.078 1 90.44 165 ASP B N 1
ATOM 6541 C CA . ASP B 1 165 ? -3.953 -14.383 -21.469 1 90.44 165 ASP B CA 1
ATOM 6542 C C . ASP B 1 165 ? -4.766 -15.102 -20.391 1 90.44 165 ASP B C 1
ATOM 6544 O O . ASP B 1 165 ? -5.484 -16.062 -20.688 1 90.44 165 ASP B O 1
ATOM 6548 N N . TRP B 1 166 ? -4.68 -14.633 -19.188 1 94.44 166 TRP B N 1
ATOM 6549 C CA . TRP B 1 166 ? -5.387 -15.273 -18.094 1 94.44 166 TRP B CA 1
ATOM 6550 C C . TRP B 1 166 ? -6.895 -15.102 -18.234 1 94.44 166 TRP B C 1
ATOM 6552 O O . TRP B 1 166 ? -7.668 -15.898 -17.703 1 94.44 166 TRP B O 1
ATOM 6562 N N . THR B 1 167 ? -7.324 -14.117 -19 1 94.44 167 THR B N 1
ATOM 6563 C CA . THR B 1 167 ? -8.75 -13.812 -19.047 1 94.44 167 THR B CA 1
ATOM 6564 C C . THR B 1 167 ? -9.43 -14.586 -20.172 1 94.44 167 THR B C 1
ATOM 6566 O O . THR B 1 167 ? -10.656 -14.578 -20.281 1 94.44 167 THR B O 1
ATOM 6569 N N . ASP B 1 168 ? -8.648 -15.242 -21 1 95.38 168 ASP B N 1
ATOM 6570 C CA . ASP B 1 168 ? -9.266 -16.172 -21.938 1 95.38 168 ASP B CA 1
ATOM 6571 C C . ASP B 1 168 ? -9.75 -17.438 -21.219 1 95.38 168 ASP B C 1
ATOM 6573 O O . ASP B 1 168 ? -8.945 -18.312 -20.875 1 95.38 168 ASP B O 1
ATOM 6577 N N . LEU B 1 169 ? -11.055 -17.547 -21.125 1 96.88 169 LEU B N 1
ATOM 6578 C CA . LEU B 1 169 ? -11.617 -18.641 -20.344 1 96.88 169 LEU B CA 1
ATOM 6579 C C . LEU B 1 169 ? -12.289 -19.672 -21.25 1 96.88 169 LEU B C 1
ATOM 6581 O O . LEU B 1 169 ? -13.164 -20.422 -20.797 1 96.88 169 LEU B O 1
ATOM 6585 N N . SER B 1 170 ? -11.875 -19.719 -22.484 1 96.12 170 SER B N 1
ATOM 6586 C CA . SER B 1 170 ? -12.461 -20.641 -23.438 1 96.12 170 SER B CA 1
ATOM 6587 C C . SER B 1 170 ? -12.133 -22.094 -23.062 1 96.12 170 SER B C 1
ATOM 6589 O O . SER B 1 170 ? -12.781 -23.016 -23.547 1 96.12 170 SER B O 1
ATOM 6591 N N . ASP B 1 171 ? -11.164 -22.234 -22.203 1 96.81 171 ASP B N 1
ATOM 6592 C CA . ASP B 1 171 ? -10.75 -23.578 -21.797 1 96.81 171 ASP B CA 1
ATOM 6593 C C . ASP B 1 171 ? -11.508 -24.031 -20.562 1 96.81 171 ASP B C 1
ATOM 6595 O O . ASP B 1 171 ? -11.297 -25.156 -20.078 1 96.81 171 ASP B O 1
ATOM 6599 N N . HIS B 1 172 ? -12.398 -23.172 -20 1 98.12 172 HIS B N 1
ATOM 6600 C CA . HIS B 1 172 ? -13.117 -23.516 -18.781 1 98.12 172 HIS B CA 1
ATOM 6601 C C . HIS B 1 172 ? -14.609 -23.641 -19.031 1 98.12 172 HIS B C 1
ATOM 6603 O O . HIS B 1 172 ? -15.164 -22.953 -19.891 1 98.12 172 HIS B O 1
ATOM 6609 N N . THR B 1 173 ? -15.258 -24.531 -18.312 1 98.75 173 THR B N 1
ATOM 6610 C CA . THR B 1 173 ? -16.703 -24.672 -18.219 1 98.75 173 THR B CA 1
ATOM 6611 C C . THR B 1 173 ? -17.203 -24.234 -16.844 1 98.75 173 THR B C 1
ATOM 6613 O O . THR B 1 173 ? -16.797 -24.797 -15.828 1 98.75 173 THR B O 1
ATOM 6616 N N . PHE B 1 174 ? -18.078 -23.266 -16.844 1 98.75 174 PHE B N 1
ATOM 6617 C CA . PHE B 1 174 ? -18.609 -22.734 -15.586 1 98.75 174 PHE B CA 1
ATOM 6618 C C . PHE B 1 174 ? -20.078 -23.156 -15.406 1 98.75 174 PHE B C 1
ATOM 6620 O O . PHE B 1 174 ? -20.922 -22.844 -16.25 1 98.75 174 PHE B O 1
ATOM 6627 N N . VAL B 1 175 ? -20.344 -23.828 -14.328 1 98.81 175 VAL B N 1
ATOM 6628 C CA . VAL B 1 175 ? -21.719 -24.047 -13.906 1 98.81 175 VAL B CA 1
ATOM 6629 C C . VAL B 1 175 ? -22.156 -22.906 -12.984 1 98.81 175 VAL B C 1
ATOM 6631 O O . VAL B 1 175 ? -21.578 -22.703 -11.914 1 98.81 175 VAL B O 1
ATOM 6634 N N . LEU B 1 176 ? -23.125 -22.188 -13.391 1 98.56 176 LEU B N 1
ATOM 6635 C CA . LEU B 1 176 ? -23.578 -21.062 -12.57 1 98.56 176 LEU B CA 1
ATOM 6636 C C . LEU B 1 176 ? -24.938 -21.375 -11.945 1 98.56 176 LEU B C 1
ATOM 6638 O O . LEU B 1 176 ? -25.953 -21.406 -12.641 1 98.56 176 LEU B O 1
ATOM 6642 N N . PHE B 1 177 ? -24.875 -21.625 -10.633 1 98.25 177 PHE B N 1
ATOM 6643 C CA . PHE B 1 177 ? -26.125 -21.656 -9.883 1 98.25 177 PHE B CA 1
ATOM 6644 C C . PHE B 1 177 ? -26.688 -20.25 -9.695 1 98.25 177 PHE B C 1
ATOM 6646 O O . PHE B 1 177 ? -26.141 -19.469 -8.914 1 98.25 177 PHE B O 1
ATOM 6653 N N . GLY B 1 178 ? -27.719 -19.953 -10.344 1 96 178 GLY B N 1
ATOM 6654 C CA . GLY B 1 178 ? -28.219 -18.578 -10.359 1 96 178 GLY B CA 1
ATOM 6655 C C . GLY B 1 178 ? -27.516 -17.719 -11.391 1 96 178 GLY B C 1
ATOM 6656 O O . GLY B 1 178 ? -26.891 -16.719 -11.039 1 96 178 GLY B O 1
ATOM 6657 N N . ALA B 1 179 ? -27.75 -18.094 -12.625 1 96.06 179 ALA B N 1
ATOM 6658 C CA . ALA B 1 179 ? -27.047 -17.422 -13.727 1 96.06 179 ALA B CA 1
ATOM 6659 C C . ALA B 1 179 ? -27.531 -15.977 -13.875 1 96.06 179 ALA B C 1
ATOM 6661 O O . ALA B 1 179 ? -26.766 -15.102 -14.297 1 96.06 179 ALA B O 1
ATOM 6662 N N . GLY B 1 180 ? -28.703 -15.711 -13.492 1 91.75 180 GLY B N 1
ATOM 6663 C CA . GLY B 1 180 ? -29.281 -14.383 -13.648 1 91.75 180 GLY B CA 1
ATOM 6664 C C . GLY B 1 180 ? -29.062 -13.5 -12.438 1 91.75 180 GLY B C 1
ATOM 6665 O O . GLY B 1 180 ? -29.562 -12.375 -12.391 1 91.75 180 GLY B O 1
ATOM 6666 N N . SER B 1 181 ? -28.328 -13.969 -11.508 1 88.38 181 SER B N 1
ATOM 6667 C CA . SER B 1 181 ? -28.109 -13.211 -10.289 1 88.38 181 SER B CA 1
ATOM 6668 C C . SER B 1 181 ? -27.375 -11.898 -10.578 1 88.38 181 SER B C 1
ATOM 6670 O O . SER B 1 181 ? -26.516 -11.844 -11.453 1 88.38 181 SER B O 1
ATOM 6672 N N . ALA B 1 182 ? -27.625 -10.875 -9.805 1 82.25 182 ALA B N 1
ATOM 6673 C CA . ALA B 1 182 ? -27.078 -9.539 -10 1 82.25 182 ALA B CA 1
ATOM 6674 C C . ALA B 1 182 ? -25.562 -9.539 -9.789 1 82.25 182 ALA B C 1
ATOM 6676 O O . ALA B 1 182 ? -24.828 -8.82 -10.477 1 82.25 182 ALA B O 1
ATOM 6677 N N . MET B 1 183 ? -25.156 -10.336 -8.867 1 86.38 183 MET B N 1
ATOM 6678 C CA . MET B 1 183 ? -23.719 -10.352 -8.562 1 86.38 183 MET B CA 1
ATOM 6679 C C . MET B 1 183 ? -23.016 -11.5 -9.289 1 86.38 183 MET B C 1
ATOM 6681 O O . MET B 1 183 ? -21.828 -11.719 -9.102 1 86.38 183 MET B O 1
ATOM 6685 N N . GLY B 1 184 ? -23.766 -12.156 -10.109 1 90.5 184 GLY B N 1
ATOM 6686 C CA . GLY B 1 184 ? -23.172 -13.266 -10.852 1 90.5 184 GLY B CA 1
ATOM 6687 C C . GLY B 1 184 ? -22.297 -12.812 -12 1 90.5 184 GLY B C 1
ATOM 6688 O O . GLY B 1 184 ? -22.531 -11.758 -12.594 1 90.5 184 GLY B O 1
ATOM 6689 N N . PRO B 1 185 ? -21.422 -13.594 -12.352 1 94.62 185 PRO B N 1
ATOM 6690 C CA . PRO B 1 185 ? -20.438 -13.188 -13.359 1 94.62 185 PRO B CA 1
ATOM 6691 C C . PRO B 1 185 ? -20.859 -13.555 -14.773 1 94.62 185 PRO B C 1
ATOM 6693 O O . PRO B 1 185 ? -20.047 -13.5 -15.703 1 94.62 185 PRO B O 1
ATOM 6696 N N . PHE B 1 186 ? -22.109 -13.859 -15.055 1 96.44 186 PHE B N 1
ATOM 6697 C CA . PHE B 1 186 ? -22.578 -14.477 -16.297 1 96.44 186 PHE B CA 1
ATOM 6698 C C . PHE B 1 186 ? -22.203 -13.625 -17.5 1 96.44 186 PHE B C 1
ATOM 6700 O O . PHE B 1 186 ? -21.5 -14.086 -18.406 1 96.44 186 PHE B O 1
ATOM 6707 N N . PRO B 1 187 ? -22.578 -12.32 -17.5 1 94.75 187 PRO B N 1
ATOM 6708 C CA . PRO B 1 187 ? -22.25 -11.555 -18.719 1 94.75 187 PRO B CA 1
ATOM 6709 C C . PRO B 1 187 ? -20.75 -11.469 -18.969 1 94.75 187 PRO B C 1
ATOM 6711 O O . PRO B 1 187 ? -20.328 -11.523 -20.125 1 94.75 187 PRO B O 1
ATOM 6714 N N . LEU B 1 188 ? -20.031 -11.391 -17.969 1 95.31 188 LEU B N 1
ATOM 6715 C CA . LEU B 1 188 ? -18.594 -11.234 -18.109 1 95.31 188 LEU B CA 1
ATOM 6716 C C . LEU B 1 188 ? -17.938 -12.539 -18.547 1 95.31 188 LEU B C 1
ATOM 6718 O O . LEU B 1 188 ? -17.031 -12.531 -19.375 1 95.31 188 LEU B O 1
ATOM 6722 N N . LEU B 1 189 ? -18.375 -13.625 -17.984 1 97.06 189 LEU B N 1
ATOM 6723 C CA . LEU B 1 189 ? -17.859 -14.93 -18.391 1 97.06 189 LEU B CA 1
ATOM 6724 C C . LEU B 1 189 ? -18.125 -15.195 -19.859 1 97.06 189 LEU B C 1
ATOM 6726 O O . LEU B 1 189 ? -17.25 -15.688 -20.578 1 97.06 189 LEU B O 1
ATOM 6730 N N . MET B 1 190 ? -19.344 -14.828 -20.297 1 96.25 190 MET B N 1
ATOM 6731 C CA . MET B 1 190 ? -19.719 -15.008 -21.688 1 96.25 190 MET B CA 1
ATOM 6732 C C . MET B 1 190 ? -18.828 -14.164 -22.609 1 96.25 190 MET B C 1
ATOM 6734 O O . MET B 1 190 ? -18.406 -14.625 -23.656 1 96.25 190 MET B O 1
ATOM 6738 N N . ALA B 1 191 ? -18.562 -13 -22.141 1 94.88 191 ALA B N 1
ATOM 6739 C CA . ALA B 1 191 ? -17.734 -12.086 -22.922 1 94.88 191 ALA B CA 1
ATOM 6740 C C . ALA B 1 191 ? -16.297 -12.602 -23.031 1 94.88 191 ALA B C 1
ATOM 6742 O O . ALA B 1 191 ? -15.625 -12.383 -24.047 1 94.88 191 ALA B O 1
ATOM 6743 N N . LEU B 1 192 ? -15.859 -13.367 -22.047 1 95.94 192 LEU B N 1
ATOM 6744 C CA . LEU B 1 192 ? -14.477 -13.836 -22 1 95.94 192 LEU B CA 1
ATOM 6745 C C . LEU B 1 192 ? -14.344 -15.211 -22.641 1 95.94 192 LEU B C 1
ATOM 6747 O O . LEU B 1 192 ? -13.281 -15.836 -22.578 1 95.94 192 LEU B O 1
ATOM 6751 N N . GLY B 1 193 ? -15.438 -15.703 -23.188 1 96.19 193 GLY B N 1
ATOM 6752 C CA . GLY B 1 193 ? -15.391 -16.891 -24.031 1 96.19 193 GLY B CA 1
ATOM 6753 C C . GLY B 1 193 ? -15.648 -18.172 -23.266 1 96.19 193 GLY B C 1
ATOM 6754 O O . GLY B 1 193 ? -15.438 -19.266 -23.797 1 96.19 193 GLY B O 1
ATOM 6755 N N . ALA B 1 194 ? -16.141 -18.141 -22.109 1 97.69 194 ALA B N 1
ATOM 6756 C CA . ALA B 1 194 ? -16.359 -19.328 -21.281 1 97.69 194 ALA B CA 1
ATOM 6757 C C . ALA B 1 194 ? -17.547 -20.141 -21.781 1 97.69 194 ALA B C 1
ATOM 6759 O O . ALA B 1 194 ? -18.406 -19.609 -22.5 1 97.69 194 ALA B O 1
ATOM 6760 N N . HIS B 1 195 ? -17.484 -21.406 -21.531 1 98.5 195 HIS B N 1
ATOM 6761 C CA . HIS B 1 195 ? -18.688 -22.25 -21.609 1 98.5 195 HIS B CA 1
ATOM 6762 C C . HIS B 1 195 ? -19.469 -22.203 -20.312 1 98.5 195 HIS B C 1
ATOM 6764 O O . HIS B 1 195 ? -18.984 -22.656 -19.266 1 98.5 195 HIS B O 1
ATOM 6770 N N . VAL B 1 196 ? -20.688 -21.625 -20.406 1 98.69 196 VAL B N 1
ATOM 6771 C CA . VAL B 1 196 ? -21.469 -21.469 -19.188 1 98.69 196 VAL B CA 1
ATOM 6772 C C . VAL B 1 196 ? -22.656 -22.438 -19.219 1 98.69 196 VAL B C 1
ATOM 6774 O O . VAL B 1 196 ? -23.438 -22.422 -20.156 1 98.69 196 VAL B O 1
ATOM 6777 N N . VAL B 1 197 ? -22.672 -23.297 -18.25 1 98.75 197 VAL B N 1
ATOM 6778 C CA . VAL B 1 197 ? -23.859 -24.109 -17.953 1 98.75 197 VAL B CA 1
ATOM 6779 C C . VAL B 1 197 ? -24.734 -23.375 -16.938 1 98.75 197 VAL B C 1
ATOM 6781 O O . VAL B 1 197 ? -24.438 -23.375 -15.742 1 98.75 197 VAL B O 1
ATOM 6784 N N . ALA B 1 198 ? -25.844 -22.875 -17.406 1 98.44 198 ALA B N 1
ATOM 6785 C CA . ALA B 1 198 ? -26.625 -21.938 -16.609 1 98.44 198 ALA B CA 1
ATOM 6786 C C . ALA B 1 198 ? -27.797 -22.641 -15.922 1 98.44 198 ALA B C 1
ATOM 6788 O O . ALA B 1 198 ? -28.5 -23.438 -16.547 1 98.44 198 ALA B O 1
ATOM 6789 N N . LEU B 1 199 ? -27.938 -22.375 -14.672 1 98.19 199 LEU B N 1
ATOM 6790 C CA . LEU B 1 199 ? -29.094 -22.797 -13.906 1 98.19 199 LEU B CA 1
ATOM 6791 C C . LEU B 1 199 ? -29.844 -21.594 -13.352 1 98.19 199 LEU B C 1
ATOM 6793 O O . LEU B 1 199 ? -29.25 -20.703 -12.734 1 98.19 199 LEU B O 1
ATOM 6797 N N . ASP B 1 200 ? -31.109 -21.531 -13.586 1 97.56 200 ASP B N 1
ATOM 6798 C CA . ASP B 1 200 ? -32 -20.516 -13.039 1 97.56 200 ASP B CA 1
ATOM 6799 C C . ASP B 1 200 ? -33.469 -20.969 -13.078 1 97.56 200 ASP B C 1
ATOM 6801 O O . ASP B 1 200 ? -33.75 -22.047 -13.602 1 97.56 200 ASP B O 1
ATOM 6805 N N . LEU B 1 201 ? -34.344 -20.219 -12.523 1 96.31 201 LEU B N 1
ATOM 6806 C CA . LEU B 1 201 ? -35.75 -20.578 -12.422 1 96.31 201 LEU B CA 1
ATOM 6807 C C . LEU B 1 201 ? -36.406 -20.641 -13.805 1 96.31 201 LEU B C 1
ATOM 6809 O O . LEU B 1 201 ? -35.969 -19.938 -14.727 1 96.31 201 LEU B O 1
ATOM 6813 N N . PRO B 1 202 ? -37.406 -21.469 -13.891 1 95.81 202 PRO B N 1
ATOM 6814 C CA . PRO B 1 202 ? -38.094 -21.594 -15.18 1 95.81 202 PRO B CA 1
ATOM 6815 C C . PRO B 1 202 ? -39.062 -20.438 -15.438 1 95.81 202 PRO B C 1
ATOM 6817 O O . PRO B 1 202 ? -40.281 -20.641 -15.445 1 95.81 202 PRO B O 1
ATOM 6820 N N . ARG B 1 203 ? -38.5 -19.344 -15.609 1 96.12 203 ARG B N 1
ATOM 6821 C CA . ARG B 1 203 ? -39.25 -18.141 -15.969 1 96.12 203 ARG B CA 1
ATOM 6822 C C . ARG B 1 203 ? -38.812 -17.609 -17.328 1 96.12 203 ARG B C 1
ATOM 6824 O O . ARG B 1 203 ? -37.625 -17.234 -17.516 1 96.12 203 ARG B O 1
ATOM 6831 N N . PRO B 1 204 ? -39.719 -17.516 -18.188 1 95.62 204 PRO B N 1
ATOM 6832 C CA . PRO B 1 204 ? -39.344 -17.156 -19.562 1 95.62 204 PRO B CA 1
ATOM 6833 C C . PRO B 1 204 ? -38.594 -15.836 -19.641 1 95.62 204 PRO B C 1
ATOM 6835 O O . PRO B 1 204 ? -37.688 -15.688 -20.484 1 95.62 204 PRO B O 1
ATOM 6838 N N . GLN B 1 205 ? -38.906 -14.883 -18.844 1 95.06 205 GLN B N 1
ATOM 6839 C CA . GLN B 1 205 ? -38.25 -13.578 -18.875 1 95.06 205 GLN B CA 1
ATOM 6840 C C . GLN B 1 205 ? -36.75 -13.695 -18.547 1 95.06 205 GLN B C 1
ATOM 6842 O O . GLN B 1 205 ? -35.938 -13.008 -19.156 1 95.06 205 GLN B O 1
ATOM 6847 N N . ILE B 1 206 ? -36.438 -14.539 -17.609 1 95.75 206 ILE B N 1
ATOM 6848 C CA . ILE B 1 206 ? -35.062 -14.758 -17.234 1 95.75 206 ILE B CA 1
ATOM 6849 C C . ILE B 1 206 ? -34.281 -15.367 -18.406 1 95.75 206 ILE B C 1
ATOM 6851 O O . ILE B 1 206 ? -33.219 -14.891 -18.766 1 95.75 206 ILE B O 1
ATOM 6855 N N . TRP B 1 207 ? -34.844 -16.266 -19 1 96.94 207 TRP B N 1
ATOM 6856 C CA . TRP B 1 207 ? -34.125 -17.031 -20.031 1 96.94 207 TRP B CA 1
ATOM 6857 C C . TRP B 1 207 ? -34.094 -16.266 -21.359 1 96.94 207 TRP B C 1
ATOM 6859 O O . TRP B 1 207 ? -33.156 -16.391 -22.125 1 96.94 207 TRP B O 1
ATOM 6869 N N . ALA B 1 208 ? -35.188 -15.5 -21.609 1 96.31 208 ALA B N 1
ATOM 6870 C CA . ALA B 1 208 ? -35.094 -14.609 -22.781 1 96.31 208 ALA B CA 1
ATOM 6871 C C . ALA B 1 208 ? -33.875 -13.688 -22.688 1 96.31 208 ALA B C 1
ATOM 6873 O O . ALA B 1 208 ? -33.188 -13.469 -23.672 1 96.31 208 ALA B O 1
ATOM 6874 N N . ARG B 1 209 ? -33.656 -13.234 -21.531 1 95.62 209 ARG B N 1
ATOM 6875 C CA . ARG B 1 209 ? -32.531 -12.336 -21.297 1 95.62 209 ARG B CA 1
ATOM 6876 C C . ARG B 1 209 ? -31.188 -13.078 -21.422 1 95.62 209 ARG B C 1
ATOM 6878 O O . ARG B 1 209 ? -30.281 -12.625 -22.109 1 95.62 209 ARG B O 1
ATOM 6885 N N . LEU B 1 210 ? -31.047 -14.203 -20.75 1 97.12 210 LEU B N 1
ATOM 6886 C CA . LEU B 1 210 ? -29.797 -14.977 -20.734 1 97.12 210 LEU B CA 1
ATOM 6887 C C . LEU B 1 210 ? -29.422 -15.445 -22.125 1 97.12 210 LEU B C 1
ATOM 6889 O O . LEU B 1 210 ? -28.266 -15.344 -22.531 1 97.12 210 LEU B O 1
ATOM 6893 N N . LEU B 1 211 ? -30.406 -15.922 -22.844 1 96.56 211 LEU B N 1
ATOM 6894 C CA . LEU B 1 211 ? -30.156 -16.453 -24.172 1 96.56 211 LEU B CA 1
ATOM 6895 C C . LEU B 1 211 ? -29.781 -15.344 -25.156 1 96.56 211 LEU B C 1
ATOM 6897 O O . LEU B 1 211 ? -28.922 -15.523 -26.016 1 96.56 211 LEU B O 1
ATOM 6901 N N . LYS B 1 212 ? -30.422 -14.258 -25 1 95.19 212 LYS B N 1
ATOM 6902 C CA . LYS B 1 212 ? -30.078 -13.102 -25.828 1 95.19 212 LYS B CA 1
ATOM 6903 C C . LYS B 1 212 ? -28.656 -12.641 -25.562 1 95.19 212 LYS B C 1
ATOM 6905 O O . LYS B 1 212 ? -27.906 -12.367 -26.5 1 95.19 212 LYS B O 1
ATOM 6910 N N . GLU B 1 213 ? -28.312 -12.555 -24.328 1 95.19 213 GLU B N 1
ATOM 6911 C CA . GLU B 1 213 ? -26.953 -12.156 -23.953 1 95.19 213 GLU B CA 1
ATOM 6912 C C . GLU B 1 213 ? -25.922 -13.148 -24.469 1 95.19 213 GLU B C 1
ATOM 6914 O O . GLU B 1 213 ? -24.844 -12.758 -24.938 1 95.19 213 GLU B O 1
ATOM 6919 N N . ALA B 1 214 ? -26.234 -14.383 -24.391 1 96.56 214 ALA B N 1
ATOM 6920 C CA . ALA B 1 214 ? -25.328 -15.438 -24.828 1 96.56 214 ALA B CA 1
ATOM 6921 C C . ALA B 1 214 ? -25.094 -15.375 -26.328 1 96.56 214 ALA B C 1
ATOM 6923 O O . ALA B 1 214 ? -23.969 -15.562 -26.797 1 96.56 214 ALA B O 1
ATOM 6924 N N . LYS B 1 215 ? -26.109 -15.117 -27.031 1 94.94 215 LYS B N 1
ATOM 6925 C CA . LYS B 1 215 ? -26.016 -15.062 -28.484 1 94.94 215 LYS B CA 1
ATOM 6926 C C . LYS B 1 215 ? -25.078 -13.938 -28.938 1 94.94 215 LYS B C 1
ATOM 6928 O O . LYS B 1 215 ? -24.359 -14.07 -29.922 1 94.94 215 LYS B O 1
ATOM 6933 N N . GLY B 1 216 ? -25.109 -12.906 -28.203 1 94.12 216 GLY B N 1
ATOM 6934 C CA . GLY B 1 216 ? -24.312 -11.742 -28.562 1 94.12 216 GLY B CA 1
ATOM 6935 C C . GLY B 1 216 ? -22.906 -11.789 -28.016 1 94.12 216 GLY B C 1
ATOM 6936 O O . GLY B 1 216 ? -22.062 -10.961 -28.375 1 94.12 216 GLY B O 1
ATOM 6937 N N . ALA B 1 217 ? -22.594 -12.742 -27.219 1 95.25 217 ALA B N 1
ATOM 6938 C CA . ALA B 1 217 ? -21.281 -12.828 -26.594 1 95.25 217 ALA B CA 1
ATOM 6939 C C . ALA B 1 217 ? -20.406 -13.875 -27.266 1 95.25 217 ALA B C 1
ATOM 6941 O O . ALA B 1 217 ? -20.812 -14.469 -28.281 1 95.25 217 ALA B O 1
ATOM 6942 N N . ARG B 1 218 ? -19.188 -14.062 -26.812 1 95.25 218 ARG B N 1
ATOM 6943 C CA . ARG B 1 218 ? -18.219 -14.977 -27.422 1 95.25 218 ARG B CA 1
ATOM 6944 C C . ARG B 1 218 ? -18.422 -16.391 -26.922 1 95.25 218 ARG B C 1
ATOM 6946 O O . ARG B 1 218 ? -18.234 -17.359 -27.672 1 95.25 218 ARG B O 1
ATOM 6953 N N . GLY B 1 219 ? -18.906 -16.547 -25.734 1 97.12 219 GLY B N 1
ATOM 6954 C CA . GLY B 1 219 ? -18.953 -17.828 -25.062 1 97.12 219 GLY B CA 1
ATOM 6955 C C . GLY B 1 219 ? -20.094 -18.703 -25.531 1 97.12 219 GLY B C 1
ATOM 6956 O O . GLY B 1 219 ? -20.75 -18.406 -26.531 1 97.12 219 GLY B O 1
ATOM 6957 N N . LYS B 1 220 ? -20.219 -19.812 -24.859 1 98 220 LYS B N 1
ATOM 6958 C CA . LYS B 1 220 ? -21.266 -20.781 -25.125 1 98 220 LYS B CA 1
ATOM 6959 C C . LYS B 1 220 ? -22.156 -20.969 -23.891 1 98 220 LYS B C 1
ATOM 6961 O O . LYS B 1 220 ? -21.688 -20.969 -22.766 1 98 220 LYS B O 1
ATOM 6966 N N . LEU B 1 221 ? -23.469 -21.047 -24.172 1 98.25 221 LEU B N 1
ATOM 6967 C CA . LEU B 1 221 ? -24.422 -21.266 -23.094 1 98.25 221 LEU B CA 1
ATOM 6968 C C . LEU B 1 221 ? -25.125 -22.609 -23.234 1 98.25 221 LEU B C 1
ATOM 6970 O O . LEU B 1 221 ? -25.562 -22.953 -24.328 1 98.25 221 LEU B O 1
ATOM 6974 N N . THR B 1 222 ? -25.094 -23.391 -22.234 1 98.38 222 THR B N 1
ATOM 6975 C CA . THR B 1 222 ? -25.859 -24.609 -22.109 1 98.38 222 THR B CA 1
ATOM 6976 C C . THR B 1 222 ? -26.953 -24.469 -21.062 1 98.38 222 THR B C 1
ATOM 6978 O O . THR B 1 222 ? -26.688 -24.031 -19.938 1 98.38 222 THR B O 1
ATOM 6981 N N . ALA B 1 223 ? -28.234 -24.844 -21.406 1 98.06 223 ALA B N 1
ATOM 6982 C CA . ALA B 1 223 ? -29.359 -24.672 -20.5 1 98.06 223 ALA B CA 1
ATOM 6983 C C . ALA B 1 223 ? -30.203 -25.938 -20.422 1 98.06 223 ALA B C 1
ATOM 6985 O O . ALA B 1 223 ? -30.328 -26.656 -21.422 1 98.06 223 ALA B O 1
ATOM 6986 N N . PRO B 1 224 ? -30.719 -26.219 -19.25 1 97.81 224 PRO B N 1
ATOM 6987 C CA . PRO B 1 224 ? -31.688 -27.312 -19.156 1 97.81 224 PRO B CA 1
ATOM 6988 C C . PRO B 1 224 ? -33.062 -26.922 -19.703 1 97.81 224 PRO B C 1
ATOM 6990 O O . PRO B 1 224 ? -33.562 -25.844 -19.406 1 97.81 224 PRO B O 1
ATOM 6993 N N . VAL B 1 225 ? -33.625 -27.797 -20.453 1 97 225 VAL B N 1
ATOM 6994 C CA . VAL B 1 225 ? -34.969 -27.578 -21 1 97 225 VAL B CA 1
ATOM 6995 C C . VAL B 1 225 ? -35.844 -28.812 -20.75 1 97 225 VAL B C 1
ATOM 6997 O O . VAL B 1 225 ? -35.312 -29.938 -20.672 1 97 225 VAL B O 1
ATOM 7000 N N . LYS B 1 226 ? -37.094 -28.578 -20.672 1 92.06 226 LYS B N 1
ATOM 7001 C CA . LYS B 1 226 ? -38.031 -29.672 -20.391 1 92.06 226 LYS B CA 1
ATOM 7002 C C . LYS B 1 226 ? -38.156 -30.609 -21.594 1 92.06 226 LYS B C 1
ATOM 7004 O O . LYS B 1 226 ? -38.219 -31.828 -21.422 1 92.06 226 LYS B O 1
ATOM 7009 N N . THR B 1 227 ? -38.281 -30 -22.719 1 91.88 227 THR B N 1
ATOM 7010 C CA . THR B 1 227 ? -38.406 -30.734 -23.953 1 91.88 227 THR B CA 1
ATOM 7011 C C . THR B 1 227 ? -37.344 -30.266 -24.969 1 91.88 227 THR B C 1
ATOM 7013 O O . THR B 1 227 ? -36.906 -29.125 -24.922 1 91.88 227 THR B O 1
ATOM 7016 N N . LYS B 1 228 ? -36.969 -31.172 -25.812 1 92.5 228 LYS B N 1
ATOM 7017 C CA . LYS B 1 228 ? -35.969 -30.828 -26.828 1 92.5 228 LYS B CA 1
ATOM 7018 C C . LYS B 1 228 ? -36.5 -29.75 -27.766 1 92.5 228 LYS B C 1
ATOM 7020 O O . LYS B 1 228 ? -37.594 -29.875 -28.312 1 92.5 228 LYS B O 1
ATOM 7025 N N . VAL B 1 229 ? -35.781 -28.75 -27.781 1 90.5 229 VAL B N 1
ATOM 7026 C CA . VAL B 1 229 ? -36.156 -27.641 -28.641 1 90.5 229 VAL B CA 1
ATOM 7027 C C . VAL B 1 229 ? -34.938 -27.156 -29.438 1 90.5 229 VAL B C 1
ATOM 7029 O O . VAL B 1 229 ? -33.812 -27.359 -29.016 1 90.5 229 VAL B O 1
ATOM 7032 N N . SER B 1 230 ? -35.219 -26.609 -30.672 1 87.06 230 SER B N 1
ATOM 7033 C CA . SER B 1 230 ? -34.125 -26.125 -31.516 1 87.06 230 SER B CA 1
ATOM 7034 C C . SER B 1 230 ? -34.156 -24.609 -31.672 1 87.06 230 SER B C 1
ATOM 7036 O O . SER B 1 230 ? -33.156 -24 -32.031 1 87.06 230 SER B O 1
ATOM 7038 N N . ASP B 1 231 ? -35.312 -24.031 -31.344 1 89.94 231 ASP B N 1
ATOM 7039 C CA . ASP B 1 231 ? -35.469 -22.594 -31.547 1 89.94 231 ASP B CA 1
ATOM 7040 C C . ASP B 1 231 ? -35.219 -21.844 -30.234 1 89.94 231 ASP B C 1
ATOM 7042 O O . ASP B 1 231 ? -35.562 -22.312 -29.156 1 89.94 231 ASP B O 1
ATOM 7046 N N . LEU B 1 232 ? -34.656 -20.641 -30.359 1 91.44 232 LEU B N 1
ATOM 7047 C CA . LEU B 1 232 ? -34.25 -19.812 -29.219 1 91.44 232 LEU B CA 1
ATOM 7048 C C . LEU B 1 232 ? -35.5 -19.391 -28.422 1 91.44 232 LEU B C 1
ATOM 7050 O O . LEU B 1 232 ? -35.469 -19.391 -27.188 1 91.44 232 LEU B O 1
ATOM 7054 N N . ASP B 1 233 ? -36.531 -18.984 -29.047 1 91.69 233 ASP B N 1
ATOM 7055 C CA . ASP B 1 233 ? -37.75 -18.5 -28.375 1 91.69 233 ASP B CA 1
ATOM 7056 C C . ASP B 1 233 ? -38.438 -19.625 -27.625 1 91.69 233 ASP B C 1
ATOM 7058 O O . ASP B 1 233 ? -38.938 -19.422 -26.516 1 91.69 233 ASP B O 1
ATOM 7062 N N . LYS B 1 234 ? -38.5 -20.719 -28.266 1 93.69 234 LYS B N 1
ATOM 7063 C CA . LYS B 1 234 ? -39.094 -21.875 -27.594 1 93.69 234 LYS B CA 1
ATOM 7064 C C . LYS B 1 234 ? -38.25 -22.344 -26.422 1 93.69 234 LYS B C 1
ATOM 7066 O O . LYS B 1 234 ? -38.781 -22.797 -25.406 1 93.69 234 LYS B O 1
ATOM 7071 N N . ALA B 1 235 ? -36.969 -22.25 -26.625 1 94.38 235 ALA B N 1
ATOM 7072 C CA . ALA B 1 235 ? -36.062 -22.609 -25.547 1 94.38 235 ALA B CA 1
ATOM 7073 C C . ALA B 1 235 ? -36.281 -21.688 -24.328 1 94.38 235 ALA B C 1
ATOM 7075 O O . ALA B 1 235 ? -36.25 -22.156 -23.188 1 94.38 235 ALA B O 1
ATOM 7076 N N . ALA B 1 236 ? -36.469 -20.391 -24.594 1 95.31 236 ALA B N 1
ATOM 7077 C CA . ALA B 1 236 ? -36.688 -19.438 -23.516 1 95.31 236 ALA B CA 1
ATOM 7078 C C . ALA B 1 236 ? -37.938 -19.781 -22.703 1 95.31 236 ALA B C 1
ATOM 7080 O O . ALA B 1 236 ? -37.969 -19.562 -21.5 1 95.31 236 ALA B O 1
ATOM 7081 N N . GLU B 1 237 ? -38.875 -20.359 -23.375 1 94.5 237 GLU B N 1
ATOM 7082 C CA . GLU B 1 237 ? -40.156 -20.688 -22.734 1 94.5 237 GLU B CA 1
ATOM 7083 C C . GLU B 1 237 ? -40.031 -21.969 -21.906 1 94.5 237 GLU B C 1
ATOM 7085 O O . GLU B 1 237 ? -40.719 -22.141 -20.891 1 94.5 237 GLU B O 1
ATOM 7090 N N . GLY B 1 238 ? -39.156 -22.766 -22.312 1 94.38 238 GLY B N 1
ATOM 7091 C CA . GLY B 1 238 ? -39.125 -24.062 -21.656 1 94.38 238 GLY B CA 1
ATOM 7092 C C . GLY B 1 238 ? -37.875 -24.25 -20.828 1 94.38 238 GLY B C 1
ATOM 7093 O O . GLY B 1 238 ? -37.719 -25.281 -20.156 1 94.38 238 GLY B O 1
ATOM 7094 N N . ALA B 1 239 ? -37.031 -23.297 -20.797 1 96.5 239 ALA B N 1
ATOM 7095 C CA . ALA B 1 239 ? -35.75 -23.469 -20.109 1 96.5 239 ALA B CA 1
ATOM 7096 C C . ALA B 1 239 ? -35.906 -23.188 -18.609 1 96.5 239 ALA B C 1
ATOM 7098 O O . ALA B 1 239 ? -36.812 -22.484 -18.188 1 96.5 239 ALA B O 1
ATOM 7099 N N . GLY B 1 240 ? -34.938 -23.781 -17.875 1 96.94 240 GLY B N 1
ATOM 7100 C CA . GLY B 1 240 ? -34.875 -23.5 -16.453 1 96.94 240 GLY B CA 1
ATOM 7101 C C . GLY B 1 240 ? -35.156 -24.719 -15.594 1 96.94 240 GLY B C 1
ATOM 7102 O O . GLY B 1 240 ? -35.594 -25.75 -16.094 1 96.94 240 GLY B O 1
ATOM 7103 N N . CYS B 1 241 ? -34.812 -24.641 -14.375 1 96.38 241 CYS B N 1
ATOM 7104 C CA . CYS B 1 241 ? -35.031 -25.672 -13.375 1 96.38 241 CYS B CA 1
ATOM 7105 C C . CYS B 1 241 ? -35.281 -25.047 -12 1 96.38 241 CYS B C 1
ATOM 7107 O O . CYS B 1 241 ? -34.969 -23.875 -11.781 1 96.38 241 CYS B O 1
ATOM 7109 N N . ASP B 1 242 ? -35.875 -25.766 -11.188 1 95.31 242 ASP B N 1
ATOM 7110 C CA . ASP B 1 242 ? -36.094 -25.344 -9.805 1 95.31 242 ASP B CA 1
ATOM 7111 C C . ASP B 1 242 ? -35.156 -26.109 -8.852 1 95.31 242 ASP B C 1
ATOM 7113 O O . ASP B 1 242 ? -35.406 -27.281 -8.547 1 95.31 242 ASP B O 1
ATOM 7117 N N . LEU B 1 243 ? -34.25 -25.422 -8.266 1 95.5 243 LEU B N 1
ATOM 7118 C CA . LEU B 1 243 ? -33.219 -26.031 -7.418 1 95.5 243 LEU B CA 1
ATOM 7119 C C . LEU B 1 243 ? -33.844 -26.672 -6.184 1 95.5 243 LEU B C 1
ATOM 7121 O O . LEU B 1 243 ? -33.344 -27.641 -5.637 1 95.5 243 LEU B O 1
ATOM 7125 N N . LEU B 1 244 ? -35 -26.094 -5.73 1 95.5 244 LEU B N 1
ATOM 7126 C CA . LEU B 1 244 ? -35.594 -26.578 -4.492 1 95.5 244 LEU B CA 1
ATOM 7127 C C . LEU B 1 244 ? -36.438 -27.812 -4.742 1 95.5 244 LEU B C 1
ATOM 7129 O O . LEU B 1 244 ? -36.438 -28.75 -3.93 1 95.5 244 LEU B O 1
ATOM 7133 N N . GLN B 1 245 ? -37.062 -27.844 -5.891 1 94.69 245 GLN B N 1
ATOM 7134 C CA . GLN B 1 245 ? -38 -28.938 -6.184 1 94.69 245 GLN B CA 1
ATOM 7135 C C . GLN B 1 245 ? -37.281 -30.078 -6.93 1 94.69 245 GLN B C 1
ATOM 7137 O O . GLN B 1 245 ? -37.719 -31.219 -6.879 1 94.69 245 GLN B O 1
ATOM 7142 N N . GLN B 1 246 ? -36.25 -29.719 -7.527 1 96.44 246 GLN B N 1
ATOM 7143 C CA . GLN B 1 246 ? -35.656 -30.672 -8.445 1 96.44 246 GLN B CA 1
ATOM 7144 C C . GLN B 1 246 ? -34.156 -30.844 -8.148 1 96.44 246 GLN B C 1
ATOM 7146 O O . GLN B 1 246 ? -33.344 -30.969 -9.07 1 96.44 246 GLN B O 1
ATOM 7151 N N . THR B 1 247 ? -33.719 -30.797 -6.91 1 97.31 247 THR B N 1
ATOM 7152 C CA . THR B 1 247 ? -32.312 -30.859 -6.5 1 97.31 247 THR B CA 1
ATOM 7153 C C . THR B 1 247 ? -31.641 -32.094 -7.059 1 97.31 247 THR B C 1
ATOM 7155 O O . THR B 1 247 ? -30.609 -32 -7.715 1 97.31 247 THR B O 1
ATOM 7158 N N . PRO B 1 248 ? -32.219 -33.312 -6.918 1 97 248 PRO B N 1
ATOM 7159 C CA . PRO B 1 248 ? -31.531 -34.5 -7.449 1 97 248 PRO B CA 1
ATOM 7160 C C . PRO B 1 248 ? -31.5 -34.5 -8.977 1 97 248 PRO B C 1
ATOM 7162 O O . PRO B 1 248 ? -30.516 -34.969 -9.57 1 97 248 PRO B O 1
ATOM 7165 N N . GLU B 1 249 ? -32.594 -34.031 -9.602 1 96.94 249 GLU B N 1
ATOM 7166 C CA . GLU B 1 249 ? -32.656 -34.031 -11.062 1 96.94 249 GLU B CA 1
ATOM 7167 C C . GLU B 1 249 ? -31.625 -33.094 -11.68 1 96.94 249 GLU B C 1
ATOM 7169 O O . GLU B 1 249 ? -31.062 -33.406 -12.734 1 96.94 249 GLU B O 1
ATOM 7174 N N . VAL B 1 250 ? -31.469 -32 -11.055 1 98.06 250 VAL B N 1
ATOM 7175 C CA . VAL B 1 250 ? -30.453 -31.078 -11.531 1 98.06 250 VAL B CA 1
ATOM 7176 C C . VAL B 1 250 ? -29.062 -31.703 -11.445 1 98.06 250 VAL B C 1
ATOM 7178 O O . VAL B 1 250 ? -28.266 -31.609 -12.375 1 98.06 250 VAL B O 1
ATOM 7181 N N . ARG B 1 251 ? -28.766 -32.344 -10.328 1 98 251 ARG B N 1
ATOM 7182 C CA . ARG B 1 251 ? -27.5 -33.062 -10.156 1 98 251 ARG B CA 1
ATOM 7183 C C . ARG B 1 251 ? -27.328 -34.125 -11.25 1 98 251 ARG B C 1
ATOM 7185 O O . ARG B 1 251 ? -26.25 -34.219 -11.844 1 98 251 ARG B O 1
ATOM 7192 N N . ASN B 1 252 ? -28.391 -34.875 -11.539 1 97.56 252 ASN B N 1
ATOM 7193 C CA . ASN B 1 252 ? -28.328 -35.875 -12.586 1 97.56 252 ASN B CA 1
ATOM 7194 C C . ASN B 1 252 ? -28 -35.281 -13.945 1 97.56 252 ASN B C 1
ATOM 7196 O O . ASN B 1 252 ? -27.172 -35.812 -14.688 1 97.56 252 ASN B O 1
ATOM 7200 N N . TRP B 1 253 ? -28.609 -34.188 -14.195 1 98 253 TRP B N 1
ATOM 7201 C CA . TRP B 1 253 ? -28.406 -33.5 -15.469 1 98 253 TRP B CA 1
ATOM 7202 C C . TRP B 1 253 ? -26.969 -33 -15.578 1 98 253 TRP B C 1
ATOM 7204 O O . TRP B 1 253 ? -26.328 -33.156 -16.609 1 98 253 TRP B O 1
ATOM 7214 N N . LEU B 1 254 ? -26.469 -32.438 -14.57 1 98.38 254 LEU B N 1
ATOM 7215 C CA . LEU B 1 254 ? -25.125 -31.891 -14.578 1 98.38 254 LEU B CA 1
ATOM 7216 C C . LEU B 1 254 ? -24.078 -33 -14.758 1 98.38 254 LEU B C 1
ATOM 7218 O O . LEU B 1 254 ? -23.062 -32.781 -15.422 1 98.38 254 LEU B O 1
ATOM 7222 N N . ARG B 1 255 ? -24.312 -34.125 -14.188 1 97 255 ARG B N 1
ATOM 7223 C CA . ARG B 1 255 ? -23.406 -35.25 -14.367 1 97 255 ARG B CA 1
ATOM 7224 C C . ARG B 1 255 ? -23.281 -35.625 -15.844 1 97 255 ARG B C 1
ATOM 7226 O O . ARG B 1 255 ? -22.203 -36 -16.312 1 97 255 ARG B O 1
ATOM 7233 N N . THR B 1 256 ? -24.391 -35.5 -16.484 1 96.06 256 THR B N 1
ATOM 7234 C CA . THR B 1 256 ? -24.406 -35.844 -17.906 1 96.06 256 THR B CA 1
ATOM 7235 C C . THR B 1 256 ? -23.719 -34.75 -18.719 1 96.06 256 THR B C 1
ATOM 7237 O O . THR B 1 256 ? -22.875 -35.062 -19.578 1 96.06 256 THR B O 1
ATOM 7240 N N . VAL B 1 257 ? -23.984 -33.562 -18.438 1 97.31 257 VAL B N 1
ATOM 7241 C CA . VAL B 1 257 ? -23.484 -32.406 -19.219 1 97.31 257 VAL B CA 1
ATOM 7242 C C . VAL B 1 257 ? -21.984 -32.25 -18.984 1 97.31 257 VAL B C 1
ATOM 7244 O O . VAL B 1 257 ? -21.25 -31.859 -19.891 1 97.31 257 VAL B O 1
ATOM 7247 N N . LEU B 1 258 ? -21.5 -32.594 -17.812 1 97.88 258 LEU B N 1
ATOM 7248 C CA . LEU B 1 258 ? -20.125 -32.281 -17.438 1 97.88 258 LEU B CA 1
ATOM 7249 C C . LEU B 1 258 ? -19.234 -33.5 -17.672 1 97.88 258 LEU B C 1
ATOM 7251 O O . LEU B 1 258 ? -18.031 -33.469 -17.391 1 97.88 258 LEU B O 1
ATOM 7255 N N . LYS B 1 259 ? -19.812 -34.531 -18.234 1 95.19 259 LYS B N 1
ATOM 7256 C CA . LYS B 1 259 ? -19.031 -35.75 -18.516 1 95.19 259 LYS B CA 1
ATOM 7257 C C . LYS B 1 259 ? -17.875 -35.438 -19.469 1 95.19 259 LYS B C 1
ATOM 7259 O O . LYS B 1 259 ? -18.078 -34.844 -20.516 1 95.19 259 LYS B O 1
ATOM 7264 N N . GLY B 1 260 ? -16.609 -35.75 -19.094 1 93.81 260 GLY B N 1
ATOM 7265 C CA . GLY B 1 260 ? -15.445 -35.625 -19.938 1 93.81 260 GLY B CA 1
ATOM 7266 C C . GLY B 1 260 ? -14.812 -34.25 -19.859 1 93.81 260 GLY B C 1
ATOM 7267 O O . GLY B 1 260 ? -13.75 -34 -20.422 1 93.81 260 GLY B O 1
ATOM 7268 N N . LYS B 1 261 ? -15.484 -33.344 -19.172 1 95.75 261 LYS B N 1
ATOM 7269 C CA . LYS B 1 261 ? -14.914 -32 -19.031 1 95.75 261 LYS B CA 1
ATOM 7270 C C . LYS B 1 261 ? -13.789 -31.984 -18 1 95.75 261 LYS B C 1
ATOM 7272 O O . LYS B 1 261 ? -13.906 -32.594 -16.938 1 95.75 261 LYS B O 1
ATOM 7277 N N . LYS B 1 262 ? -12.641 -31.312 -18.344 1 95.06 262 LYS B N 1
ATOM 7278 C CA . LYS B 1 262 ? -11.453 -31.344 -17.5 1 95.06 262 LYS B CA 1
ATOM 7279 C C . LYS B 1 262 ? -11.383 -30.125 -16.578 1 95.06 262 LYS B C 1
ATOM 7281 O O . LYS B 1 262 ? -10.891 -30.219 -15.453 1 95.06 262 LYS B O 1
ATOM 7286 N N . LYS B 1 263 ? -11.75 -29 -17.078 1 97.88 263 LYS B N 1
ATOM 7287 C CA . LYS B 1 263 ? -11.695 -27.766 -16.297 1 97.88 263 LYS B CA 1
ATOM 7288 C C . LYS B 1 263 ? -13.094 -27.219 -16.031 1 97.88 263 LYS B C 1
ATOM 7290 O O . LYS B 1 263 ? -13.594 -26.391 -16.781 1 97.88 263 LYS B O 1
ATOM 7295 N N . VAL B 1 264 ? -13.711 -27.672 -14.906 1 98.69 264 VAL B N 1
ATOM 7296 C CA . VAL B 1 264 ? -15.07 -27.297 -14.516 1 98.69 264 VAL B CA 1
ATOM 7297 C C . VAL B 1 264 ? -15.023 -26.422 -13.266 1 98.69 264 VAL B C 1
ATOM 7299 O O . VAL B 1 264 ? -14.234 -26.656 -12.359 1 98.69 264 VAL B O 1
ATOM 7302 N N . VAL B 1 265 ? -15.734 -25.328 -13.297 1 98.81 265 VAL B N 1
ATOM 7303 C CA . VAL B 1 265 ? -15.891 -24.469 -12.125 1 98.81 265 VAL B CA 1
ATOM 7304 C C . VAL B 1 265 ? -17.359 -24.453 -11.695 1 98.81 265 VAL B C 1
ATOM 7306 O O . VAL B 1 265 ? -18.234 -24.109 -12.484 1 98.81 265 VAL B O 1
ATOM 7309 N N . LEU B 1 266 ? -17.641 -24.859 -10.492 1 98.81 266 LEU B N 1
ATOM 7310 C CA . LEU B 1 266 ? -18.984 -24.828 -9.914 1 98.81 266 LEU B CA 1
ATOM 7311 C C . LEU B 1 266 ? -19.203 -23.547 -9.109 1 98.81 266 LEU B C 1
ATOM 7313 O O . LEU B 1 266 ? -18.703 -23.422 -7.988 1 98.81 266 LEU B O 1
ATOM 7317 N N . GLY B 1 267 ? -19.969 -22.609 -9.695 1 98.56 267 GLY B N 1
ATOM 7318 C CA . GLY B 1 267 ? -20.172 -21.328 -9.055 1 98.56 267 GLY B CA 1
ATOM 7319 C C . GLY B 1 267 ? -21.547 -21.203 -8.398 1 98.56 267 GLY B C 1
ATOM 7320 O O . GLY B 1 267 ? -22.562 -21.188 -9.078 1 98.56 267 GLY B O 1
ATOM 7321 N N . ALA B 1 268 ? -21.562 -21.047 -7.086 1 98.06 268 ALA B N 1
ATOM 7322 C CA . ALA B 1 268 ? -22.797 -20.891 -6.324 1 98.06 268 ALA B CA 1
ATOM 7323 C C . ALA B 1 268 ? -23.156 -19.422 -6.141 1 98.06 268 ALA B C 1
ATOM 7325 O O . ALA B 1 268 ? -22.734 -18.797 -5.164 1 98.06 268 ALA B O 1
ATOM 7326 N N . TYR B 1 269 ? -24.016 -18.922 -7.004 1 96 269 TYR B N 1
ATOM 7327 C CA . TYR B 1 269 ? -24.281 -17.484 -7.008 1 96 269 TYR B CA 1
ATOM 7328 C C . TYR B 1 269 ? -25.75 -17.188 -6.715 1 96 269 TYR B C 1
ATOM 7330 O O . TYR B 1 269 ? -26.141 -16.031 -6.617 1 96 269 TYR B O 1
ATOM 7338 N N . CYS B 1 270 ? -26.531 -18.266 -6.504 1 93.75 270 CYS B N 1
ATOM 7339 C CA . CYS B 1 270 ? -27.938 -18.047 -6.184 1 93.75 270 CYS B CA 1
ATOM 7340 C C . CYS B 1 270 ? -28.094 -17.359 -4.836 1 93.75 270 CYS B C 1
ATOM 7342 O O . CYS B 1 270 ? -27.453 -17.734 -3.857 1 93.75 270 CYS B O 1
ATOM 7344 N N . TYR B 1 271 ? -28.844 -16.328 -4.906 1 87.44 271 TYR B N 1
ATOM 7345 C CA . TYR B 1 271 ? -29.125 -15.562 -3.701 1 87.44 271 TYR B CA 1
ATOM 7346 C C . TYR B 1 271 ? -30.625 -15.445 -3.467 1 87.44 271 TYR B C 1
ATOM 7348 O O . TYR B 1 271 ? -31.422 -15.43 -4.418 1 87.44 271 TYR B O 1
ATOM 7356 N N . ALA B 1 272 ? -31.062 -15.492 -2.229 1 89.19 272 ALA B N 1
ATOM 7357 C CA . ALA B 1 272 ? -32.438 -15.281 -1.832 1 89.19 272 ALA B CA 1
ATOM 7358 C C . ALA B 1 272 ? -32.531 -14.602 -0.47 1 89.19 272 ALA B C 1
ATOM 7360 O O . ALA B 1 272 ? -31.5 -14.281 0.135 1 89.19 272 ALA B O 1
ATOM 7361 N N . ASP B 1 273 ? -33.781 -14.297 -0.093 1 86.62 273 ASP B N 1
ATOM 7362 C CA . ASP B 1 273 ? -33.969 -13.625 1.19 1 86.62 273 ASP B CA 1
ATOM 7363 C C . ASP B 1 273 ? -34.375 -14.617 2.27 1 86.62 273 ASP B C 1
ATOM 7365 O O . ASP B 1 273 ? -35.125 -15.578 1.988 1 86.62 273 ASP B O 1
ATOM 7369 N N . GLY B 1 274 ? -33.938 -14.359 3.424 1 89.25 274 GLY B N 1
ATOM 7370 C CA . GLY B 1 274 ? -34.438 -15.039 4.602 1 89.25 274 GLY B CA 1
ATOM 7371 C C . GLY B 1 274 ? -34.25 -16.547 4.543 1 89.25 274 GLY B C 1
ATOM 7372 O O . GLY B 1 274 ? -33.188 -17.031 4.164 1 89.25 274 GLY B O 1
ATOM 7373 N N . PRO B 1 275 ? -35.312 -17.281 4.91 1 94.19 275 PRO B N 1
ATOM 7374 C CA . PRO B 1 275 ? -35.219 -18.734 4.977 1 94.19 275 PRO B CA 1
ATOM 7375 C C . PRO B 1 275 ? -35.031 -19.375 3.605 1 94.19 275 PRO B C 1
ATOM 7377 O O . PRO B 1 275 ? -34.406 -20.438 3.506 1 94.19 275 PRO B O 1
ATOM 7380 N N . LEU B 1 276 ? -35.531 -18.672 2.639 1 94.94 276 LEU B N 1
ATOM 7381 C CA . LEU B 1 276 ? -35.375 -19.188 1.285 1 94.94 276 LEU B CA 1
ATOM 7382 C C . LEU B 1 276 ? -33.906 -19.297 0.907 1 94.94 276 LEU B C 1
ATOM 7384 O O . LEU B 1 276 ? -33.5 -20.203 0.163 1 94.94 276 LEU B O 1
ATOM 7388 N N . PHE B 1 277 ? -33.062 -18.484 1.414 1 95.5 277 PHE B N 1
ATOM 7389 C CA . PHE B 1 277 ? -31.641 -18.484 1.104 1 95.5 277 PHE B CA 1
ATOM 7390 C C . PHE B 1 277 ? -30.969 -19.719 1.678 1 95.5 277 PHE B C 1
ATOM 7392 O O . PHE B 1 277 ? -30.078 -20.312 1.044 1 95.5 277 PHE B O 1
ATOM 7399 N N . VAL B 1 278 ? -31.344 -20.141 2.83 1 97.69 278 VAL B N 1
ATOM 7400 C CA . VAL B 1 278 ? -30.781 -21.344 3.434 1 97.69 278 VAL B CA 1
ATOM 7401 C C . VAL B 1 278 ? -31.141 -22.562 2.58 1 97.69 278 VAL B C 1
ATOM 7403 O O . VAL B 1 278 ? -30.297 -23.406 2.316 1 97.69 278 VAL B O 1
ATOM 7406 N N . ARG B 1 279 ? -32.375 -22.562 2.141 1 97.44 279 ARG B N 1
ATOM 7407 C CA . ARG B 1 279 ? -32.844 -23.703 1.355 1 97.44 279 ARG B CA 1
ATOM 7408 C C . ARG B 1 279 ? -32.094 -23.797 0.03 1 97.44 279 ARG B C 1
ATOM 7410 O O . ARG B 1 279 ? -31.625 -24.875 -0.346 1 97.44 279 ARG B O 1
ATOM 7417 N N . VAL B 1 280 ? -31.984 -22.719 -0.602 1 97.25 280 VAL B N 1
ATOM 7418 C CA . VAL B 1 280 ? -31.328 -22.734 -1.901 1 97.25 280 VAL B CA 1
ATOM 7419 C C . VAL B 1 280 ? -29.844 -23.047 -1.723 1 97.25 280 VAL B C 1
ATOM 7421 O O . VAL B 1 280 ? -29.25 -23.766 -2.535 1 97.25 280 VAL B O 1
ATOM 7424 N N . SER B 1 281 ? -29.234 -22.516 -0.693 1 98.06 281 SER B N 1
ATOM 7425 C CA . SER B 1 281 ? -27.828 -22.797 -0.412 1 98.06 281 SER B CA 1
ATOM 7426 C C . SER B 1 281 ? -27.609 -24.281 -0.132 1 98.06 281 SER B C 1
ATOM 7428 O O . SER B 1 281 ? -26.594 -24.859 -0.537 1 98.06 281 SER B O 1
ATOM 7430 N N . MET B 1 282 ? -28.562 -24.859 0.505 1 98.12 282 MET B N 1
ATOM 7431 C CA . MET B 1 282 ? -28.484 -26.297 0.792 1 98.12 282 MET B CA 1
ATOM 7432 C C . MET B 1 282 ? -28.594 -27.109 -0.489 1 98.12 282 MET B C 1
ATOM 7434 O O . MET B 1 282 ? -27.906 -28.109 -0.656 1 98.12 282 MET B O 1
ATOM 7438 N N . ALA B 1 283 ? -29.5 -26.703 -1.297 1 98.25 283 ALA B N 1
ATOM 7439 C CA . ALA B 1 283 ? -29.656 -27.391 -2.574 1 98.25 283 ALA B CA 1
ATOM 7440 C C . ALA B 1 283 ? -28.359 -27.328 -3.387 1 98.25 283 ALA B C 1
ATOM 7442 O O . ALA B 1 283 ? -27.891 -28.344 -3.896 1 98.25 283 ALA B O 1
ATOM 7443 N N . MET B 1 284 ? -27.797 -26.156 -3.521 1 98.56 284 MET B N 1
ATOM 7444 C CA . MET B 1 284 ? -26.531 -25.984 -4.23 1 98.56 284 MET B CA 1
ATOM 7445 C C . MET B 1 284 ? -25.438 -26.844 -3.59 1 98.56 284 MET B C 1
ATOM 7447 O O . MET B 1 284 ? -24.672 -27.5 -4.293 1 98.56 284 MET B O 1
ATOM 7451 N N . ASP B 1 285 ? -25.406 -26.781 -2.285 1 98.62 285 ASP B N 1
ATOM 7452 C CA . ASP B 1 285 ? -24.359 -27.5 -1.561 1 98.62 285 ASP B CA 1
ATOM 7453 C C . ASP B 1 285 ? -24.438 -29 -1.832 1 98.62 285 ASP B C 1
ATOM 7455 O O . ASP B 1 285 ? -23.406 -29.656 -2.016 1 98.62 285 ASP B O 1
ATOM 7459 N N . ALA B 1 286 ? -25.656 -29.547 -1.806 1 98.44 286 ALA B N 1
ATOM 7460 C CA . ALA B 1 286 ? -25.844 -30.969 -2.039 1 98.44 286 ALA B CA 1
ATOM 7461 C C . ALA B 1 286 ? -25.359 -31.359 -3.434 1 98.44 286 ALA B C 1
ATOM 7463 O O . ALA B 1 286 ? -24.719 -32.406 -3.604 1 98.44 286 ALA B O 1
ATOM 7464 N N . ILE B 1 287 ? -25.672 -30.562 -4.379 1 98.5 287 ILE B N 1
ATOM 7465 C CA . ILE B 1 287 ? -25.266 -30.844 -5.754 1 98.5 287 ILE B CA 1
ATOM 7466 C C . ILE B 1 287 ? -23.75 -30.719 -5.883 1 98.5 287 ILE B C 1
ATOM 7468 O O . ILE B 1 287 ? -23.094 -31.594 -6.453 1 98.5 287 ILE B O 1
ATOM 7472 N N . ILE B 1 288 ? -23.156 -29.688 -5.336 1 98.75 288 ILE B N 1
ATOM 7473 C CA . ILE B 1 288 ? -21.719 -29.453 -5.41 1 98.75 288 ILE B CA 1
ATOM 7474 C C . ILE B 1 288 ? -20.969 -30.594 -4.719 1 98.75 288 ILE B C 1
ATOM 7476 O O . ILE B 1 288 ? -20 -31.109 -5.254 1 98.75 288 ILE B O 1
ATOM 7480 N N . ALA B 1 289 ? -21.453 -30.953 -3.529 1 98.44 289 ALA B N 1
ATOM 7481 C CA . ALA B 1 289 ? -20.828 -32.062 -2.805 1 98.44 289 ALA B CA 1
ATOM 7482 C C . ALA B 1 289 ? -20.797 -33.312 -3.646 1 98.44 289 ALA B C 1
ATOM 7484 O O . ALA B 1 289 ? -19.781 -34.031 -3.695 1 98.44 289 ALA B O 1
ATOM 7485 N N . ASP B 1 290 ? -21.906 -33.562 -4.285 1 97.88 290 ASP B N 1
ATOM 7486 C CA . ASP B 1 290 ? -22.016 -34.781 -5.113 1 97.88 290 ASP B CA 1
ATOM 7487 C C . ASP B 1 290 ? -21.078 -34.719 -6.316 1 97.88 290 ASP B C 1
ATOM 7489 O O . ASP B 1 290 ? -20.375 -35.656 -6.617 1 97.88 290 ASP B O 1
ATOM 7493 N N . LEU B 1 291 ? -21.062 -33.625 -6.98 1 98.19 291 LEU B N 1
ATOM 7494 C CA . LEU B 1 291 ? -20.25 -33.469 -8.18 1 98.19 291 LEU B CA 1
ATOM 7495 C C . LEU B 1 291 ? -18.766 -33.531 -7.844 1 98.19 291 LEU B C 1
ATOM 7497 O O . LEU B 1 291 ? -17.984 -34.094 -8.609 1 98.19 291 LEU B O 1
ATOM 7501 N N . VAL B 1 292 ? -18.328 -32.969 -6.754 1 98.12 292 VAL B N 1
ATOM 7502 C CA . VAL B 1 292 ? -16.938 -33.031 -6.324 1 98.12 292 VAL B CA 1
ATOM 7503 C C . VAL B 1 292 ? -16.516 -34.469 -6.098 1 98.12 292 VAL B C 1
ATOM 7505 O O . VAL B 1 292 ? -15.375 -34.844 -6.406 1 98.12 292 VAL B O 1
ATOM 7508 N N . GLU B 1 293 ? -17.406 -35.25 -5.641 1 96.25 293 GLU B N 1
ATOM 7509 C CA . GLU B 1 293 ? -17.109 -36.625 -5.32 1 96.25 293 GLU B CA 1
ATOM 7510 C C . GLU B 1 293 ? -17.094 -37.5 -6.578 1 96.25 293 GLU B C 1
ATOM 7512 O O . GLU B 1 293 ? -16.312 -38.469 -6.664 1 96.25 293 GLU B O 1
ATOM 7517 N N . HIS B 1 294 ? -17.859 -37.094 -7.621 1 95 294 HIS B N 1
ATOM 7518 C CA . HIS B 1 294 ? -18.125 -38.094 -8.648 1 95 294 HIS B CA 1
ATOM 7519 C C . HIS B 1 294 ? -17.547 -37.688 -9.992 1 95 294 HIS B C 1
ATOM 7521 O O . HIS B 1 294 ? -17.391 -38.5 -10.898 1 95 294 HIS B O 1
ATOM 7527 N N . LEU B 1 295 ? -17.266 -36.438 -10.156 1 96.75 295 LEU B N 1
ATOM 7528 C CA . LEU B 1 295 ? -16.656 -36.031 -11.422 1 96.75 295 LEU B CA 1
ATOM 7529 C C . LEU B 1 295 ? -15.258 -36.625 -11.57 1 96.75 295 LEU B C 1
ATOM 7531 O O . LEU B 1 295 ? -14.547 -36.781 -10.578 1 96.75 295 LEU B O 1
ATOM 7535 N N . GLU B 1 296 ? -14.797 -36.938 -12.781 1 95.12 296 GLU B N 1
ATOM 7536 C CA . GLU B 1 296 ? -13.492 -37.531 -13.062 1 95.12 296 GLU B CA 1
ATOM 7537 C C . GLU B 1 296 ? -12.367 -36.594 -12.656 1 95.12 296 GLU B C 1
ATOM 7539 O O . GLU B 1 296 ? -11.406 -37 -12 1 95.12 296 GLU B O 1
ATOM 7544 N N . ALA B 1 297 ? -12.445 -35.438 -13.195 1 95.81 297 ALA B N 1
ATOM 7545 C CA . ALA B 1 297 ? -11.523 -34.375 -12.773 1 95.81 297 ALA B CA 1
ATOM 7546 C C . ALA B 1 297 ? -12.125 -33.531 -11.656 1 95.81 297 ALA B C 1
ATOM 7548 O O . ALA B 1 297 ? -13.305 -33.188 -11.695 1 95.81 297 ALA B O 1
ATOM 7549 N N . LYS B 1 298 ? -11.328 -33.25 -10.617 1 97 298 LYS B N 1
ATOM 7550 C CA . LYS B 1 298 ? -11.828 -32.406 -9.531 1 97 298 LYS B CA 1
ATOM 7551 C C . LYS B 1 298 ? -12.211 -31.031 -10.039 1 97 298 LYS B C 1
ATOM 7553 O O . LYS B 1 298 ? -11.398 -30.344 -10.656 1 97 298 LYS B O 1
ATOM 7558 N N . PRO B 1 299 ? -13.414 -30.656 -9.805 1 98.5 299 PRO B N 1
ATOM 7559 C CA . PRO B 1 299 ? -13.812 -29.312 -10.234 1 98.5 299 PRO B CA 1
ATOM 7560 C C . PRO B 1 299 ? -13.328 -28.219 -9.273 1 98.5 299 PRO B C 1
ATOM 7562 O O . PRO B 1 299 ? -12.906 -28.531 -8.156 1 98.5 299 PRO B O 1
ATOM 7565 N N . ALA B 1 300 ? -13.25 -27.031 -9.812 1 98.75 300 ALA B N 1
ATOM 7566 C CA . ALA B 1 300 ? -13.109 -25.875 -8.938 1 98.75 300 ALA B CA 1
ATOM 7567 C C . ALA B 1 300 ? -14.469 -25.438 -8.391 1 98.75 300 ALA B C 1
ATOM 7569 O O . ALA B 1 300 ? -15.508 -25.734 -8.977 1 98.75 300 ALA B O 1
ATOM 7570 N N . VAL B 1 301 ? -14.492 -24.797 -7.258 1 98.81 301 VAL B N 1
ATOM 7571 C CA . VAL B 1 301 ? -15.711 -24.281 -6.648 1 98.81 301 VAL B CA 1
ATOM 7572 C C . VAL B 1 301 ? -15.578 -22.781 -6.391 1 98.81 301 VAL B C 1
ATOM 7574 O O . VAL B 1 301 ? -14.508 -22.312 -5.996 1 98.81 301 VAL B O 1
ATOM 7577 N N . ALA B 1 302 ? -16.609 -22.047 -6.688 1 98.56 302 ALA B N 1
ATOM 7578 C CA . ALA B 1 302 ? -16.547 -20.578 -6.562 1 98.56 302 ALA B CA 1
ATOM 7579 C C . ALA B 1 302 ? -17.75 -20.062 -5.766 1 98.56 302 ALA B C 1
ATOM 7581 O O . ALA B 1 302 ? -18.875 -20.469 -5.988 1 98.56 302 ALA B O 1
ATOM 7582 N N . TYR B 1 303 ? -17.453 -19.219 -4.789 1 97.88 303 TYR B N 1
ATOM 7583 C CA . TYR B 1 303 ? -18.438 -18.5 -3.969 1 97.88 303 TYR B CA 1
ATOM 7584 C C . TYR B 1 303 ? -18.094 -17.016 -3.883 1 97.88 303 TYR B C 1
ATOM 7586 O O . TYR B 1 303 ? -17 -16.609 -4.25 1 97.88 303 TYR B O 1
ATOM 7594 N N . LEU B 1 304 ? -19.047 -16.234 -3.48 1 96.19 304 LEU B N 1
ATOM 7595 C CA . LEU B 1 304 ? -18.828 -14.859 -3.049 1 96.19 304 LEU B CA 1
ATOM 7596 C C . LEU B 1 304 ? -19.062 -14.719 -1.548 1 96.19 304 LEU B C 1
ATOM 7598 O O . LEU B 1 304 ? -20.172 -14.93 -1.063 1 96.19 304 LEU B O 1
ATOM 7602 N N . CYS B 1 305 ? -18 -14.352 -0.852 1 96.5 305 CYS B N 1
ATOM 7603 C CA . CYS B 1 305 ? -18.172 -14.094 0.574 1 96.5 305 CYS B CA 1
ATOM 7604 C C . CYS B 1 305 ? -18.703 -12.68 0.811 1 96.5 305 CYS B C 1
ATOM 7606 O O . CYS B 1 305 ? -18.375 -11.758 0.061 1 96.5 305 CYS B O 1
ATOM 7608 N N . THR B 1 306 ? -19.531 -12.57 1.801 1 94.69 306 THR B N 1
ATOM 7609 C CA . THR B 1 306 ? -20.016 -11.258 2.201 1 94.69 306 THR B CA 1
ATOM 7610 C C . THR B 1 306 ? -19.016 -10.555 3.1 1 94.69 306 THR B C 1
ATOM 7612 O O . THR B 1 306 ? -18.281 -11.203 3.855 1 94.69 306 THR B O 1
ATOM 7615 N N . PRO B 1 307 ? -18.938 -9.25 2.998 1 94.62 307 PRO B N 1
ATOM 7616 C CA . PRO B 1 307 ? -18.062 -8.531 3.926 1 94.62 307 PRO B CA 1
ATOM 7617 C C . PRO B 1 307 ? -18.625 -8.477 5.344 1 94.62 307 PRO B C 1
ATOM 7619 O O . PRO B 1 307 ? -17.891 -8.164 6.289 1 94.62 307 PRO B O 1
ATOM 7622 N N . THR B 1 308 ? -19.891 -8.734 5.5 1 94.75 308 THR B N 1
ATOM 7623 C CA . THR B 1 308 ? -20.578 -8.617 6.785 1 94.75 308 THR B CA 1
ATOM 7624 C C . THR B 1 308 ? -20.625 -9.969 7.488 1 94.75 308 THR B C 1
ATOM 7626 O O . THR B 1 308 ? -21.719 -10.484 7.785 1 94.75 308 THR B O 1
ATOM 7629 N N . ASP B 1 309 ? -19.547 -10.484 7.719 1 96.31 309 ASP B N 1
ATOM 7630 C CA . ASP B 1 309 ? -19.359 -11.766 8.398 1 96.31 309 ASP B CA 1
ATOM 7631 C C . ASP B 1 309 ? -18.156 -11.711 9.344 1 96.31 309 ASP B C 1
ATOM 7633 O O . ASP B 1 309 ? -17.531 -10.664 9.508 1 96.31 309 ASP B O 1
ATOM 7637 N N . ALA B 1 310 ? -18.016 -12.836 10.094 1 95.88 310 ALA B N 1
ATOM 7638 C CA . ALA B 1 310 ? -16.812 -13.008 10.906 1 95.88 310 ALA B CA 1
ATOM 7639 C C . ALA B 1 310 ? -15.727 -13.742 10.125 1 95.88 310 ALA B C 1
ATOM 7641 O O . ALA B 1 310 ? -15.812 -14.953 9.914 1 95.88 310 ALA B O 1
ATOM 7642 N N . HIS B 1 311 ? -14.719 -12.961 9.664 1 95.19 311 HIS B N 1
ATOM 7643 C CA . HIS B 1 311 ? -13.625 -13.531 8.883 1 95.19 311 HIS B CA 1
ATOM 7644 C C . HIS B 1 311 ? -12.297 -13.391 9.617 1 95.19 311 HIS B C 1
ATOM 7646 O O . HIS B 1 311 ? -12.117 -12.461 10.414 1 95.19 311 HIS B O 1
ATOM 7652 N N . LEU B 1 312 ? -11.477 -14.344 9.297 1 92.88 312 LEU B N 1
ATOM 7653 C CA . LEU B 1 312 ? -10.078 -14.109 9.648 1 92.88 312 LEU B CA 1
ATOM 7654 C C . LEU B 1 312 ? -9.539 -12.875 8.938 1 92.88 312 LEU B C 1
ATOM 7656 O O . LEU B 1 312 ? -9.797 -12.672 7.75 1 92.88 312 LEU B O 1
ATOM 7660 N N . CYS B 1 313 ? -8.93 -12.008 9.727 1 90.31 313 CYS B N 1
ATOM 7661 C CA . CYS B 1 313 ? -8.289 -10.844 9.117 1 90.31 313 CYS B CA 1
ATOM 7662 C C . CYS B 1 313 ? -6.773 -10.938 9.219 1 90.31 313 CYS B C 1
ATOM 7664 O O . CYS B 1 313 ? -6.242 -11.969 9.641 1 90.31 313 CYS B O 1
ATOM 7666 N N . THR B 1 314 ? -6.078 -9.961 8.742 1 85.75 314 THR B N 1
ATOM 7667 C CA . THR B 1 314 ? -4.621 -9.969 8.742 1 85.75 314 THR B CA 1
ATOM 7668 C C . THR B 1 314 ? -4.07 -9.102 9.867 1 85.75 314 THR B C 1
ATOM 7670 O O . THR B 1 314 ? -4.762 -8.203 10.352 1 85.75 314 THR B O 1
ATOM 7673 N N . PRO B 1 315 ? -2.842 -9.414 10.273 1 83.44 315 PRO B N 1
ATOM 7674 C CA . PRO B 1 315 ? -2.236 -8.539 11.281 1 83.44 315 PRO B CA 1
ATOM 7675 C C . PRO B 1 315 ? -2.176 -7.082 10.836 1 83.44 315 PRO B C 1
ATOM 7677 O O . PRO B 1 315 ? -2.387 -6.18 11.656 1 83.44 315 PRO B O 1
ATOM 7680 N N . SER B 1 316 ? -1.939 -6.887 9.602 1 86.69 316 SER B N 1
ATOM 7681 C CA . SER B 1 316 ? -1.869 -5.527 9.078 1 86.69 316 SER B CA 1
ATOM 7682 C C . SER B 1 316 ? -3.223 -4.828 9.172 1 86.69 316 SER B C 1
ATOM 7684 O O . SER B 1 316 ? -3.293 -3.639 9.484 1 86.69 316 SER B O 1
ATOM 7686 N N . SER B 1 317 ? -4.25 -5.52 8.828 1 91.94 317 SER B N 1
ATOM 7687 C CA . SER B 1 317 ? -5.574 -4.91 8.906 1 91.94 317 SER B CA 1
ATOM 7688 C C . SER B 1 317 ? -5.965 -4.613 10.352 1 91.94 317 SER B C 1
ATOM 7690 O O . SER B 1 317 ? -6.629 -3.609 10.625 1 91.94 317 SER B O 1
ATOM 7692 N N . LYS B 1 318 ? -5.578 -5.5 11.242 1 90.31 318 LYS B N 1
ATOM 7693 C CA . LYS B 1 318 ? -5.828 -5.273 12.656 1 90.31 318 LYS B CA 1
ATOM 7694 C C . LYS B 1 318 ? -5.148 -3.994 13.141 1 90.31 318 LYS B C 1
ATOM 7696 O O . LYS B 1 318 ? -5.766 -3.174 13.82 1 90.31 318 LYS B O 1
ATOM 7701 N N . LEU B 1 319 ? -3.91 -3.834 12.758 1 88.44 319 LEU B N 1
ATOM 7702 C CA . LEU B 1 319 ? -3.156 -2.643 13.141 1 88.44 319 LEU B CA 1
ATOM 7703 C C . LEU B 1 319 ? -3.77 -1.392 12.523 1 88.44 319 LEU B C 1
ATOM 7705 O O . LEU B 1 319 ? -3.844 -0.345 13.172 1 88.44 319 LEU B O 1
ATOM 7709 N N . ALA B 1 320 ? -4.16 -1.516 11.328 1 92.19 320 ALA B N 1
ATOM 7710 C CA . ALA B 1 320 ? -4.773 -0.381 10.641 1 92.19 320 ALA B CA 1
ATOM 7711 C C . ALA B 1 320 ? -6.078 0.029 11.312 1 92.19 320 ALA B C 1
ATOM 7713 O O . ALA B 1 320 ? -6.379 1.221 11.43 1 92.19 320 ALA B O 1
ATOM 7714 N N . ALA B 1 321 ? -6.855 -0.944 11.672 1 94.19 321 ALA B N 1
ATOM 7715 C CA . ALA B 1 321 ? -8.109 -0.65 12.367 1 94.19 321 ALA B CA 1
ATOM 7716 C C . ALA B 1 321 ? -7.852 0.109 13.664 1 94.19 321 ALA B C 1
ATOM 7718 O O . ALA B 1 321 ? -8.555 1.076 13.977 1 94.19 321 ALA B O 1
ATOM 7719 N N . ALA B 1 322 ? -6.895 -0.311 14.414 1 92.81 322 ALA B N 1
ATOM 7720 C CA . ALA B 1 322 ? -6.539 0.354 15.664 1 92.81 322 ALA B CA 1
ATOM 7721 C C . ALA B 1 322 ? -6.082 1.789 15.414 1 92.81 322 ALA B C 1
ATOM 7723 O O . ALA B 1 322 ? -6.457 2.705 16.141 1 92.81 322 ALA B O 1
ATOM 7724 N N . GLU B 1 323 ? -5.332 1.929 14.391 1 91.81 323 GLU B N 1
ATOM 7725 C CA . GLU B 1 323 ? -4.84 3.258 14.039 1 91.81 323 GLU B CA 1
ATOM 7726 C C . GLU B 1 323 ? -5.98 4.16 13.57 1 91.81 323 GLU B C 1
ATOM 7728 O O . GLU B 1 323 ? -6.039 5.332 13.945 1 91.81 323 GLU B O 1
ATOM 7733 N N . ASN B 1 324 ? -6.824 3.645 12.766 1 94.25 324 ASN B N 1
ATOM 7734 C CA . ASN B 1 324 ? -7.957 4.422 12.266 1 94.25 324 ASN B CA 1
ATOM 7735 C C . ASN B 1 324 ? -8.906 4.812 13.398 1 94.25 324 ASN B C 1
ATOM 7737 O O . ASN B 1 324 ? -9.539 5.871 13.344 1 94.25 324 ASN B O 1
ATOM 7741 N N . LEU B 1 325 ? -8.961 3.934 14.398 1 94.12 325 LEU B N 1
ATOM 7742 C CA . LEU B 1 325 ? -9.758 4.277 15.57 1 94.12 325 LEU B CA 1
ATOM 7743 C C . LEU B 1 325 ? -9.141 5.445 16.328 1 94.12 325 LEU B C 1
ATOM 7745 O O . LEU B 1 325 ? -9.844 6.363 16.75 1 94.12 325 LEU B O 1
ATOM 7749 N N . ARG B 1 326 ? -7.867 5.398 16.5 1 90.44 326 ARG B N 1
ATOM 7750 C CA . ARG B 1 326 ? -7.148 6.457 17.203 1 90.44 326 ARG B CA 1
ATOM 7751 C C . ARG B 1 326 ? -7.266 7.781 16.453 1 90.44 326 ARG B C 1
ATOM 7753 O O . ARG B 1 326 ? -7.348 8.844 17.078 1 90.44 326 ARG B O 1
ATOM 7760 N N . ARG B 1 327 ? -7.332 7.742 15.234 1 90.75 327 ARG B N 1
ATOM 7761 C CA . ARG B 1 327 ? -7.336 8.945 14.406 1 90.75 327 ARG B CA 1
ATOM 7762 C C . ARG B 1 327 ? -8.758 9.359 14.047 1 90.75 327 ARG B C 1
ATOM 7764 O O . ARG B 1 327 ? -8.961 10.297 13.281 1 90.75 327 ARG B O 1
ATOM 7771 N N . ALA B 1 328 ? -9.648 8.586 14.531 1 91.31 328 ALA B N 1
ATOM 7772 C CA . ALA B 1 328 ? -11.039 8.883 14.188 1 91.31 328 ALA B CA 1
ATOM 7773 C C . ALA B 1 328 ? -11.414 10.297 14.625 1 91.31 328 ALA B C 1
ATOM 7775 O O . ALA B 1 328 ? -11.031 10.742 15.711 1 91.31 328 ALA B O 1
ATOM 7776 N N . PRO B 1 329 ? -12.117 11.023 13.758 1 87.94 329 PRO B N 1
ATOM 7777 C CA . PRO B 1 329 ? -12.57 12.359 14.156 1 87.94 329 PRO B CA 1
ATOM 7778 C C . PRO B 1 329 ? -13.469 12.328 15.398 1 87.94 329 PRO B C 1
ATOM 7780 O O . PRO B 1 329 ? -14.227 11.383 15.586 1 87.94 329 PRO B O 1
ATOM 7783 N N . ALA B 1 330 ? -13.492 13.383 16.141 1 85.25 330 ALA B N 1
ATOM 7784 C CA . ALA B 1 330 ? -14.188 13.453 17.422 1 85.25 330 ALA B CA 1
ATOM 7785 C C . ALA B 1 330 ? -15.695 13.344 17.234 1 85.25 330 ALA B C 1
ATOM 7787 O O . ALA B 1 330 ? -16.406 12.797 18.094 1 85.25 330 ALA B O 1
ATOM 7788 N N . TRP B 1 331 ? -16.172 13.828 16.156 1 87.81 331 TRP B N 1
ATOM 7789 C CA . TRP B 1 331 ? -17.609 13.828 15.938 1 87.81 331 TRP B CA 1
ATOM 7790 C C . TRP B 1 331 ? -18.156 12.406 15.891 1 87.81 331 TRP B C 1
ATOM 7792 O O . TRP B 1 331 ? -19.312 12.164 16.25 1 87.81 331 TRP B O 1
ATOM 7802 N N . GLN B 1 332 ? -17.406 11.469 15.438 1 92.81 332 GLN B N 1
ATOM 7803 C CA . GLN B 1 332 ? -17.859 10.078 15.367 1 92.81 332 GLN B CA 1
ATOM 7804 C C . GLN B 1 332 ? -18.125 9.516 16.766 1 92.81 332 GLN B C 1
ATOM 7806 O O . GLN B 1 332 ? -19.156 8.891 17 1 92.81 332 GLN B O 1
ATOM 7811 N N . GLY B 1 333 ? -17.203 9.805 17.625 1 90 333 GLY B N 1
ATOM 7812 C CA . GLY B 1 333 ? -17.391 9.367 19 1 90 333 GLY B CA 1
ATOM 7813 C C . GLY B 1 333 ? -18.594 10.016 19.672 1 90 333 GLY B C 1
ATOM 7814 O O . GLY B 1 333 ? -19.359 9.352 20.375 1 90 333 GLY B O 1
ATOM 7815 N N . LEU B 1 334 ? -18.766 11.273 19.453 1 88.69 334 LEU B N 1
ATOM 7816 C CA . LEU B 1 334 ? -19.859 12.023 20.047 1 88.69 334 LEU B CA 1
ATOM 7817 C C . LEU B 1 334 ? -21.203 11.531 19.5 1 88.69 334 LEU B C 1
ATOM 7819 O O . LEU B 1 334 ? -22.156 11.328 20.266 1 88.69 334 LEU B O 1
ATOM 7823 N N . LEU B 1 335 ? -21.219 11.375 18.281 1 89.81 335 LEU B N 1
ATOM 7824 C CA . LEU B 1 335 ? -22.453 10.891 17.656 1 89.81 335 LEU B CA 1
ATOM 7825 C C . LEU B 1 335 ? -22.75 9.461 18.094 1 89.81 335 LEU B C 1
ATOM 7827 O O . LEU B 1 335 ? -23.906 9.117 18.359 1 89.81 335 LEU B O 1
ATOM 7831 N N . GLY B 1 336 ? -21.797 8.672 18.125 1 91.44 336 GLY B N 1
ATOM 7832 C CA . GLY B 1 336 ? -21.953 7.309 18.609 1 91.44 336 GLY B CA 1
ATOM 7833 C C . GLY B 1 336 ? -22.5 7.238 20.016 1 91.44 336 GLY B C 1
ATOM 7834 O O . GLY B 1 336 ? -23.391 6.426 20.297 1 91.44 336 GLY B O 1
ATOM 7835 N N . ALA B 1 337 ? -21.984 8.086 20.812 1 89.06 337 ALA B N 1
ATOM 7836 C CA . ALA B 1 337 ? -22.453 8.141 22.188 1 89.06 337 ALA B CA 1
ATOM 7837 C C . ALA B 1 337 ? -23.906 8.602 22.266 1 89.06 337 ALA B C 1
ATOM 7839 O O . ALA B 1 337 ? -24.688 8.102 23.078 1 89.06 337 ALA B O 1
ATOM 7840 N N . GLY B 1 338 ? -24.188 9.484 21.469 1 88.81 338 GLY B N 1
ATOM 7841 C CA . GLY B 1 338 ? -25.562 9.977 21.422 1 88.81 338 GLY B CA 1
ATOM 7842 C C . GLY B 1 338 ? -26.547 8.93 20.953 1 88.81 338 GLY B C 1
ATOM 7843 O O . GLY B 1 338 ? -27.672 8.867 21.438 1 88.81 338 GLY B O 1
ATOM 7844 N N . LEU B 1 339 ? -26.094 8.094 20.109 1 89.19 339 LEU B N 1
ATOM 7845 C CA . LEU B 1 339 ? -26.984 7.109 19.516 1 89.19 339 LEU B CA 1
ATOM 7846 C C . LEU B 1 339 ? -27.016 5.828 20.344 1 89.19 339 LEU B C 1
ATOM 7848 O O . LEU B 1 339 ? -27.812 4.926 20.078 1 89.19 339 LEU B O 1
ATOM 7852 N N . LYS B 1 340 ? -26.188 5.809 21.312 1 86.25 340 LYS B N 1
ATOM 7853 C CA . LYS B 1 340 ? -26.109 4.625 22.156 1 86.25 340 LYS B CA 1
ATOM 7854 C C . LYS B 1 340 ? -27.422 4.367 22.875 1 86.25 340 LYS B C 1
ATOM 7856 O O . LYS B 1 340 ? -27.797 3.217 23.094 1 86.25 340 LYS B O 1
ATOM 7861 N N . PHE B 1 341 ? -28.078 5.371 23.125 1 79.56 341 PHE B N 1
ATOM 7862 C CA . PHE B 1 341 ? -29.344 5.25 23.828 1 79.56 341 PHE B CA 1
ATOM 7863 C C . PHE B 1 341 ? -30.375 4.516 22.984 1 79.56 341 PHE B C 1
ATOM 7865 O O . PHE B 1 341 ? -31.25 3.826 23.516 1 79.56 341 PHE B O 1
ATOM 7872 N N . ALA B 1 342 ? -30.234 4.543 21.797 1 79.56 342 ALA B N 1
ATOM 7873 C CA . ALA B 1 342 ? -31.156 3.869 20.891 1 79.56 342 ALA B CA 1
ATOM 7874 C C . ALA B 1 342 ? -30.578 2.539 20.406 1 79.56 342 ALA B C 1
ATOM 7876 O O . ALA B 1 342 ? -31.031 1.979 19.406 1 79.56 342 ALA B O 1
ATOM 7877 N N . LYS B 1 343 ? -29.562 2.072 21.094 1 80.12 343 LYS B N 1
ATOM 7878 C CA . LYS B 1 343 ? -28.891 0.822 20.75 1 80.12 343 LYS B CA 1
ATOM 7879 C C . LYS B 1 343 ? -28.297 0.885 19.344 1 80.12 343 LYS B C 1
ATOM 7881 O O . LYS B 1 343 ? -28.281 -0.12 18.625 1 80.12 343 LYS B O 1
ATOM 7886 N N . MET B 1 344 ? -27.969 2.133 18.906 1 85.88 344 MET B N 1
ATOM 7887 C CA . MET B 1 344 ? -27.406 2.375 17.578 1 85.88 344 MET B CA 1
ATOM 7888 C C . MET B 1 344 ? -26.031 3.023 17.688 1 85.88 344 MET B C 1
ATOM 7890 O O . MET B 1 344 ? -25.625 3.762 16.781 1 85.88 344 MET B O 1
ATOM 7894 N N . GLY B 1 345 ? -25.406 2.75 18.719 1 87.69 345 GLY B N 1
ATOM 7895 C CA . GLY B 1 345 ? -24.109 3.363 18.953 1 87.69 345 GLY B CA 1
ATOM 7896 C C . GLY B 1 345 ? -22.984 2.678 18.219 1 87.69 345 GLY B C 1
ATOM 7897 O O . GLY B 1 345 ? -23.188 1.67 17.547 1 87.69 345 GLY B O 1
ATOM 7898 N N . LEU B 1 346 ? -21.828 3.312 18.312 1 91.88 346 LEU B N 1
ATOM 7899 C CA . LEU B 1 346 ? -20.609 2.799 17.688 1 91.88 346 LEU B CA 1
ATOM 7900 C C . LEU B 1 346 ? -19.844 1.885 18.641 1 91.88 346 LEU B C 1
ATOM 7902 O O . LEU B 1 346 ? -19.828 2.121 19.844 1 91.88 346 LEU B O 1
ATOM 7906 N N . ALA B 1 347 ? -19.328 0.773 18.094 1 92.88 347 ALA B N 1
ATOM 7907 C CA . ALA B 1 347 ? -18.422 -0.11 18.828 1 92.88 347 ALA B CA 1
ATOM 7908 C C . ALA B 1 347 ? -17.062 -0.205 18.141 1 92.88 347 ALA B C 1
ATOM 7910 O O . ALA B 1 347 ? -16.984 -0.284 16.906 1 92.88 347 ALA B O 1
ATOM 7911 N N . PRO B 1 348 ? -16.016 -0.132 18.922 1 92.75 348 PRO B N 1
ATOM 7912 C CA . PRO B 1 348 ? -14.68 -0.228 18.328 1 92.75 348 PRO B CA 1
ATOM 7913 C C . PRO B 1 348 ? -14.43 -1.584 17.672 1 92.75 348 PRO B C 1
ATOM 7915 O O . PRO B 1 348 ? -14.906 -2.611 18.156 1 92.75 348 PRO B O 1
ATOM 7918 N N . ASN B 1 349 ? -13.734 -1.552 16.578 1 90.31 349 ASN B N 1
ATOM 7919 C CA . ASN B 1 349 ? -13.289 -2.75 15.867 1 90.31 349 ASN B CA 1
ATOM 7920 C C . ASN B 1 349 ? -12.055 -3.359 16.516 1 90.31 349 ASN B C 1
ATOM 7922 O O . ASN B 1 349 ? -10.953 -3.285 15.977 1 90.31 349 ASN B O 1
ATOM 7926 N N . ARG B 1 350 ? -12.203 -4.047 17.609 1 84.12 350 ARG B N 1
ATOM 7927 C CA . ARG B 1 350 ? -11.102 -4.668 18.328 1 84.12 350 ARG B CA 1
ATOM 7928 C C . ARG B 1 350 ? -11.055 -6.172 18.078 1 84.12 350 ARG B C 1
ATOM 7930 O O . ARG B 1 350 ? -12.008 -6.887 18.391 1 84.12 350 ARG B O 1
ATOM 7937 N N . VAL B 1 351 ? -10.008 -6.508 17.438 1 81.38 351 VAL B N 1
ATOM 7938 C CA . VAL B 1 351 ? -9.82 -7.922 17.125 1 81.38 351 VAL B CA 1
ATOM 7939 C C . VAL B 1 351 ? -9.125 -8.617 18.297 1 81.38 351 VAL B C 1
ATOM 7941 O O . VAL B 1 351 ? -8.031 -8.227 18.703 1 81.38 351 VAL B O 1
ATOM 7944 N N . LYS B 1 352 ? -9.883 -9.516 18.906 1 68.88 352 LYS B N 1
ATOM 7945 C CA . LYS B 1 352 ? -9.344 -10.25 20.047 1 68.88 352 LYS B CA 1
ATOM 7946 C C . LYS B 1 352 ? -8.578 -11.492 19.594 1 68.88 352 LYS B C 1
ATOM 7948 O O . LYS B 1 352 ? -8.984 -12.164 18.641 1 68.88 352 LYS B O 1
ATOM 7953 N N . GLU B 1 353 ? -7.348 -11.547 20.094 1 72.31 353 GLU B N 1
ATOM 7954 C CA . GLU B 1 353 ? -6.535 -12.734 19.844 1 72.31 353 GLU B CA 1
ATOM 7955 C C . GLU B 1 353 ? -6.535 -13.672 21.047 1 72.31 353 GLU B C 1
ATOM 7957 O O . GLU B 1 353 ? -6.402 -13.219 22.188 1 72.31 353 GLU B O 1
ATOM 7962 N N . GLU B 1 354 ? -7.215 -14.719 20.969 1 64.12 354 GLU B N 1
ATOM 7963 C CA . GLU B 1 354 ? -7.152 -15.695 22.047 1 64.12 354 GLU B CA 1
ATOM 7964 C C . GLU B 1 354 ? -6.102 -16.766 21.766 1 64.12 354 GLU B C 1
ATOM 7966 O O . GLU B 1 354 ? -6.258 -17.578 20.844 1 64.12 354 GLU B O 1
ATOM 7971 N N . GLY B 1 355 ? -5.199 -16.844 22.594 1 58.31 355 GLY B N 1
ATOM 7972 C CA . GLY B 1 355 ? -4.199 -17.891 22.484 1 58.31 355 GLY B CA 1
ATOM 7973 C C . GLY B 1 355 ? -3.496 -17.922 21.141 1 58.31 355 GLY B C 1
ATOM 7974 O O . GLY B 1 355 ? -2.947 -16.906 20.703 1 58.31 355 GLY B O 1
ATOM 7975 N N . ALA B 1 356 ? -3.641 -19.078 20.594 1 65.06 356 ALA B N 1
ATOM 7976 C CA . ALA B 1 356 ? -2.961 -19.422 19.344 1 65.06 356 ALA B CA 1
ATOM 7977 C C . ALA B 1 356 ? -3.832 -19.062 18.141 1 65.06 356 ALA B C 1
ATOM 7979 O O . ALA B 1 356 ? -3.43 -19.281 16.984 1 65.06 356 ALA B O 1
ATOM 7980 N N . SER B 1 357 ? -4.918 -18.422 18.375 1 71.88 357 SER B N 1
ATOM 7981 C CA . SER B 1 357 ? -5.84 -18.188 17.281 1 71.88 357 SER B CA 1
ATOM 7982 C C . SER B 1 357 ? -5.406 -16.969 16.453 1 71.88 357 SER B C 1
ATOM 7984 O O . SER B 1 357 ? -4.887 -16 17 1 71.88 357 SER B O 1
ATOM 7986 N N . LEU B 1 358 ? -5.633 -17.172 15.164 1 82.62 358 LEU B N 1
ATOM 7987 C CA . LEU B 1 358 ? -5.465 -16.047 14.242 1 82.62 358 LEU B CA 1
ATOM 7988 C C . LEU B 1 358 ? -6.562 -15.008 14.453 1 82.62 358 LEU B C 1
ATOM 7990 O O . LEU B 1 358 ? -7.633 -15.328 14.969 1 82.62 358 LEU B O 1
ATOM 7994 N N . PRO B 1 359 ? -6.289 -13.773 14.172 1 88.38 359 PRO B N 1
ATOM 7995 C CA . PRO B 1 359 ? -7.238 -12.695 14.469 1 88.38 359 PRO B CA 1
ATOM 7996 C C . PRO B 1 359 ? -8.5 -12.781 13.617 1 88.38 359 PRO B C 1
ATOM 7998 O O . PRO B 1 359 ? -8.422 -12.875 12.391 1 88.38 359 PRO B O 1
ATOM 8001 N N . VAL B 1 360 ? -9.695 -12.695 14.281 1 93.62 360 VAL B N 1
ATOM 8002 C CA . VAL B 1 360 ? -10.984 -12.727 13.602 1 93.62 360 VAL B CA 1
ATOM 8003 C C . VAL B 1 360 ? -11.664 -11.359 13.719 1 93.62 360 VAL B C 1
ATOM 8005 O O . VAL B 1 360 ? -11.812 -10.828 14.82 1 93.62 360 VAL B O 1
ATOM 8008 N N . CYS B 1 361 ? -12.016 -10.781 12.609 1 94.5 361 CYS B N 1
ATOM 8009 C CA . CYS B 1 361 ? -12.742 -9.516 12.57 1 94.5 361 CYS B CA 1
ATOM 8010 C C . CYS B 1 361 ? -14.242 -9.742 12.609 1 94.5 361 CYS B C 1
ATOM 8012 O O . CYS B 1 361 ? -14.789 -10.469 11.773 1 94.5 361 CYS B O 1
ATOM 8014 N N . ASP B 1 362 ? -14.891 -9.141 13.539 1 95.31 362 ASP B N 1
ATOM 8015 C CA . ASP B 1 362 ? -16.344 -9.18 13.633 1 95.31 362 ASP B CA 1
ATOM 8016 C C . ASP B 1 362 ? -16.984 -8.062 12.812 1 95.31 362 ASP B C 1
ATOM 8018 O O . ASP B 1 362 ? -17.125 -6.934 13.297 1 95.31 362 ASP B O 1
ATOM 8022 N N . ALA B 1 363 ? -17.438 -8.438 11.641 1 95.88 363 ALA B N 1
ATOM 8023 C CA . ALA B 1 363 ? -18.078 -7.457 10.766 1 95.88 363 ALA B CA 1
ATOM 8024 C C . ALA B 1 363 ? -19.547 -7.797 10.547 1 95.88 363 ALA B C 1
ATOM 8026 O O . ALA B 1 363 ? -20.172 -7.289 9.617 1 95.88 363 ALA B O 1
ATOM 8027 N N . ILE B 1 364 ? -20.109 -8.555 11.414 1 95.56 364 ILE B N 1
ATOM 8028 C CA . ILE B 1 364 ? -21.484 -9.062 11.258 1 95.56 364 ILE B CA 1
ATOM 8029 C C . ILE B 1 364 ? -22.469 -7.918 11.445 1 95.56 364 ILE B C 1
ATOM 8031 O O . ILE B 1 364 ? -22.328 -7.102 12.359 1 95.56 364 ILE B O 1
ATOM 8035 N N . VAL B 1 365 ? -23.359 -7.824 10.531 1 92.31 365 VAL B N 1
ATOM 8036 C CA . VAL B 1 365 ? -24.531 -6.949 10.648 1 92.31 365 VAL B CA 1
ATOM 8037 C C . VAL B 1 365 ? -25.75 -7.762 11.086 1 92.31 365 VAL B C 1
ATOM 8039 O O . VAL B 1 365 ? -26.391 -8.422 10.266 1 92.31 365 VAL B O 1
ATOM 8042 N N . LYS B 1 366 ? -26.141 -7.641 12.305 1 91 366 LYS B N 1
ATOM 8043 C CA . LYS B 1 366 ? -27.141 -8.508 12.93 1 91 366 LYS B CA 1
ATOM 8044 C C . LYS B 1 366 ? -28.5 -8.375 12.242 1 91 366 LYS B C 1
ATOM 8046 O O . LYS B 1 366 ? -29.281 -9.312 12.227 1 91 366 LYS B O 1
ATOM 8051 N N . GLU B 1 367 ? -28.719 -7.227 11.609 1 87.62 367 GLU B N 1
ATOM 8052 C CA . GLU B 1 367 ? -30 -6.938 10.969 1 87.62 367 GLU B CA 1
ATOM 8053 C C . GLU B 1 367 ? -30.203 -7.801 9.727 1 87.62 367 GLU B C 1
ATOM 8055 O O . GLU B 1 367 ? -31.328 -7.957 9.242 1 87.62 367 GLU B O 1
ATOM 8060 N N . GLN B 1 368 ? -29.125 -8.367 9.203 1 88.69 368 GLN B N 1
ATOM 8061 C CA . GLN B 1 368 ? -29.234 -9.242 8.047 1 88.69 368 GLN B CA 1
ATOM 8062 C C . GLN B 1 368 ? -29.844 -10.594 8.438 1 88.69 368 GLN B C 1
ATOM 8064 O O . GLN B 1 368 ? -30.391 -11.305 7.586 1 88.69 368 GLN B O 1
ATOM 8069 N N . GLY B 1 369 ? -29.672 -11.062 9.742 1 92.81 369 GLY B N 1
ATOM 8070 C CA . GLY B 1 369 ? -30.422 -12.195 10.266 1 92.81 369 GLY B CA 1
ATOM 8071 C C . GLY B 1 369 ? -29.609 -13.477 10.305 1 92.81 369 GLY B C 1
ATOM 8072 O O . GLY B 1 369 ? -28.609 -13.609 9.586 1 92.81 369 GLY B O 1
ATOM 8073 N N . PRO B 1 370 ? -30.062 -14.391 11.102 1 96.44 370 PRO B N 1
ATOM 8074 C CA . PRO B 1 370 ? -29.344 -15.648 11.273 1 96.44 370 PRO B CA 1
ATOM 8075 C C . PRO B 1 370 ? -29.422 -16.547 10.031 1 96.44 370 PRO B C 1
ATOM 8077 O O . PRO B 1 370 ? -28.469 -17.281 9.75 1 96.44 370 PRO B O 1
ATOM 8080 N N . ASN B 1 371 ? -30.516 -16.469 9.305 1 96.62 371 ASN B N 1
ATOM 8081 C CA . ASN B 1 371 ? -30.641 -17.297 8.109 1 96.62 371 ASN B CA 1
ATOM 8082 C C . ASN B 1 371 ? -29.641 -16.875 7.035 1 96.62 371 ASN B C 1
ATOM 8084 O O . ASN B 1 371 ? -29.062 -17.734 6.363 1 96.62 371 ASN B O 1
ATOM 8088 N N . TYR B 1 372 ? -29.469 -15.602 6.902 1 94.88 372 TYR B N 1
ATOM 8089 C CA . TYR B 1 372 ? -28.469 -15.117 5.965 1 94.88 372 TYR B CA 1
ATOM 8090 C C . TYR B 1 372 ? -27.062 -15.586 6.367 1 94.88 372 TYR B C 1
ATOM 8092 O O . TYR B 1 372 ? -26.297 -16.062 5.527 1 94.88 372 TYR B O 1
ATOM 8100 N N . CYS B 1 373 ? -26.797 -15.469 7.586 1 96.62 373 CYS B N 1
ATOM 8101 C CA . CYS B 1 373 ? -25.484 -15.852 8.109 1 96.62 373 CYS B CA 1
ATOM 8102 C C . CYS B 1 373 ? -25.25 -17.344 7.93 1 96.62 373 CYS B C 1
ATOM 8104 O O . CYS B 1 373 ? -24.156 -17.766 7.539 1 96.62 373 CYS B O 1
ATOM 8106 N N . LEU B 1 374 ? -26.266 -18.109 8.188 1 97.81 374 LEU B N 1
ATOM 8107 C CA . LEU B 1 374 ? -26.125 -19.562 8.039 1 97.81 374 LEU B CA 1
ATOM 8108 C C . LEU B 1 374 ? -25.922 -19.938 6.578 1 97.81 374 LEU B C 1
ATOM 8110 O O . LEU B 1 374 ? -25.109 -20.812 6.27 1 97.81 374 LEU B O 1
ATOM 8114 N N . ALA B 1 375 ? -26.703 -19.312 5.711 1 97.81 375 ALA B N 1
ATOM 8115 C CA . ALA B 1 375 ? -26.562 -19.594 4.285 1 97.81 375 ALA B CA 1
ATOM 8116 C C . ALA B 1 375 ? -25.156 -19.312 3.799 1 97.81 375 ALA B C 1
ATOM 8118 O O . ALA B 1 375 ? -24.594 -20.094 3.01 1 97.81 375 ALA B O 1
ATOM 8119 N N . LYS B 1 376 ? -24.594 -18.281 4.262 1 97.44 376 LYS B N 1
ATOM 8120 C CA . LYS B 1 376 ? -23.219 -17.938 3.879 1 97.44 376 LYS B CA 1
ATOM 8121 C C . LYS B 1 376 ? -22.219 -18.859 4.57 1 97.44 376 LYS B C 1
ATOM 8123 O O . LYS B 1 376 ? -21.219 -19.25 3.971 1 97.44 376 LYS B O 1
ATOM 8128 N N . ARG B 1 377 ? -22.5 -19.203 5.797 1 97.94 377 ARG B N 1
ATOM 8129 C CA . ARG B 1 377 ? -21.562 -20.031 6.57 1 97.94 377 ARG B CA 1
ATOM 8130 C C . ARG B 1 377 ? -21.453 -21.422 5.977 1 97.94 377 ARG B C 1
ATOM 8132 O O . ARG B 1 377 ? -20.359 -22 5.945 1 97.94 377 ARG B O 1
ATOM 8139 N N . LEU B 1 378 ? -22.562 -22.016 5.609 1 97.94 378 LEU B N 1
ATOM 8140 C CA . LEU B 1 378 ? -22.484 -23.359 5.059 1 97.94 378 LEU B CA 1
ATOM 8141 C C . LEU B 1 378 ? -21.672 -23.375 3.771 1 97.94 378 LEU B C 1
ATOM 8143 O O . LEU B 1 378 ? -21.031 -24.375 3.445 1 97.94 378 LEU B O 1
ATOM 8147 N N . GLN B 1 379 ? -21.656 -22.234 3.049 1 98.38 379 GLN B N 1
ATOM 8148 C CA . GLN B 1 379 ? -20.781 -22.109 1.885 1 98.38 379 GLN B CA 1
ATOM 8149 C C . GLN B 1 379 ? -19.312 -22.109 2.297 1 98.38 379 GLN B C 1
ATOM 8151 O O . GLN B 1 379 ? -18.469 -22.719 1.626 1 98.38 379 GLN B O 1
ATOM 8156 N N . HIS B 1 380 ? -19 -21.438 3.41 1 98.44 380 HIS B N 1
ATOM 8157 C CA . HIS B 1 380 ? -17.656 -21.453 3.945 1 98.44 380 HIS B CA 1
ATOM 8158 C C . HIS B 1 380 ? -17.219 -22.875 4.289 1 98.44 380 HIS B C 1
ATOM 8160 O O . HIS B 1 380 ? -16.109 -23.297 3.967 1 98.44 380 HIS B O 1
ATOM 8166 N N . TRP B 1 381 ? -18.156 -23.562 4.945 1 98.75 381 TRP B N 1
ATOM 8167 C CA . TRP B 1 381 ? -17.844 -24.922 5.363 1 98.75 381 TRP B CA 1
ATOM 8168 C C . TRP B 1 381 ? -17.562 -25.812 4.152 1 98.75 381 TRP B C 1
ATOM 8170 O O . TRP B 1 381 ? -16.594 -26.578 4.152 1 98.75 381 TRP B O 1
ATOM 8180 N N . ARG B 1 382 ? -18.312 -25.672 3.096 1 98.75 382 ARG B N 1
ATOM 8181 C CA . ARG B 1 382 ? -18.094 -26.469 1.886 1 98.75 382 ARG B CA 1
ATOM 8182 C C . ARG B 1 382 ? -16.766 -26.078 1.215 1 98.75 382 ARG B C 1
ATOM 8184 O O . ARG 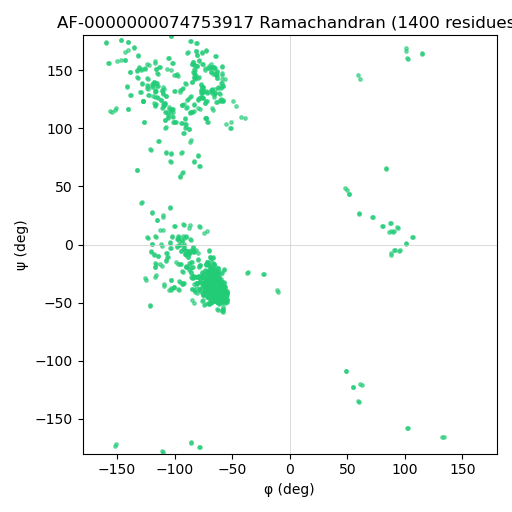B 1 382 ? -16.031 -26.938 0.733 1 98.75 382 ARG B O 1
ATOM 8191 N N . ALA B 1 383 ? -16.5 -24.797 1.183 1 98.69 383 ALA B N 1
ATOM 8192 C CA . ALA B 1 383 ? -15.266 -24.312 0.577 1 98.69 383 ALA B CA 1
ATOM 8193 C C . ALA B 1 383 ? -14.039 -24.938 1.252 1 98.69 383 ALA B C 1
ATOM 8195 O O . ALA B 1 383 ? -13.125 -25.406 0.577 1 98.69 383 ALA B O 1
ATOM 8196 N N . VAL B 1 384 ? -14.062 -24.953 2.557 1 98.56 384 VAL B N 1
ATOM 8197 C CA . VAL B 1 384 ? -12.953 -25.484 3.34 1 98.56 384 VAL B CA 1
ATOM 8198 C C . VAL B 1 384 ? -12.781 -26.984 3.045 1 98.56 384 VAL B C 1
ATOM 8200 O O . VAL B 1 384 ? -11.664 -27.453 2.822 1 98.56 384 VAL B O 1
ATOM 8203 N N . LEU B 1 385 ? -13.852 -27.688 2.973 1 98.62 385 LEU B N 1
ATOM 8204 C CA . LEU B 1 385 ? -13.805 -29.125 2.742 1 98.62 385 LEU B CA 1
ATOM 8205 C C . LEU B 1 385 ? -13.398 -29.438 1.307 1 98.62 385 LEU B C 1
ATOM 8207 O O . LEU B 1 385 ? -12.656 -30.391 1.058 1 98.62 385 LEU B O 1
ATOM 8211 N N . CYS B 1 386 ? -13.859 -28.656 0.359 1 98.69 386 CYS B N 1
ATOM 8212 C CA . CYS B 1 386 ? -13.5 -28.859 -1.04 1 98.69 386 CYS B CA 1
ATOM 8213 C C . CYS B 1 386 ? -12.008 -28.625 -1.262 1 98.69 386 CYS B C 1
ATOM 8215 O O . CYS B 1 386 ? -11.352 -29.406 -1.967 1 98.69 386 CYS B O 1
ATOM 8217 N N . ARG B 1 387 ? -11.508 -27.578 -0.671 1 98.44 387 ARG B N 1
ATOM 8218 C CA . ARG B 1 387 ? -10.078 -27.312 -0.821 1 98.44 387 ARG B CA 1
ATOM 8219 C C . ARG B 1 387 ? -9.258 -28.469 -0.237 1 98.44 387 ARG B C 1
ATOM 8221 O O . ARG B 1 387 ? -8.258 -28.875 -0.822 1 98.44 387 ARG B O 1
ATOM 8228 N N . ALA B 1 388 ? -9.672 -28.953 0.929 1 97.75 388 ALA B N 1
ATOM 8229 C CA . ALA B 1 388 ? -8.992 -30.062 1.572 1 97.75 388 ALA B CA 1
ATOM 8230 C C . ALA B 1 388 ? -9.047 -31.328 0.701 1 97.75 388 ALA B C 1
ATOM 8232 O O . ALA B 1 388 ? -8.133 -32.156 0.737 1 97.75 388 ALA B O 1
ATOM 8233 N N . ALA B 1 389 ? -10.109 -31.438 -0.112 1 97.38 389 ALA B N 1
ATOM 8234 C CA . ALA B 1 389 ? -10.289 -32.594 -0.988 1 97.38 389 ALA B CA 1
ATOM 8235 C C . ALA B 1 389 ? -9.5 -32.438 -2.281 1 97.38 389 ALA B C 1
ATOM 8237 O O . ALA B 1 389 ? -9.5 -33.312 -3.135 1 97.38 389 ALA B O 1
ATOM 8238 N N . GLY B 1 390 ? -8.883 -31.266 -2.451 1 97.56 390 GLY B N 1
ATOM 8239 C CA . GLY B 1 390 ? -8 -31.094 -3.596 1 97.56 390 GLY B CA 1
ATOM 8240 C C . GLY B 1 390 ? -8.602 -30.203 -4.672 1 97.56 390 GLY B C 1
ATOM 8241 O O . GLY B 1 390 ? -8.031 -30.062 -5.754 1 97.56 390 GLY B O 1
ATOM 8242 N N . CYS B 1 391 ? -9.727 -29.609 -4.414 1 98.5 391 CYS B N 1
ATOM 8243 C CA . CYS B 1 391 ? -10.352 -28.719 -5.379 1 98.5 391 CYS B CA 1
ATOM 8244 C C . CYS B 1 391 ? -9.75 -27.312 -5.293 1 98.5 391 CYS B C 1
ATOM 8246 O O . CYS B 1 391 ? -9.352 -26.875 -4.215 1 98.5 391 CYS B O 1
ATOM 8248 N N . VAL B 1 392 ? -9.602 -26.656 -6.43 1 98.56 392 VAL B N 1
ATOM 8249 C CA . VAL B 1 392 ? -9.367 -25.219 -6.41 1 98.56 392 VAL B CA 1
ATOM 8250 C C . VAL B 1 392 ? -10.609 -24.5 -5.898 1 98.56 392 VAL B C 1
ATOM 8252 O O . VAL B 1 392 ? -11.734 -24.859 -6.27 1 98.56 392 VAL B O 1
ATOM 8255 N N . VAL B 1 393 ? -10.469 -23.562 -4.98 1 98.81 393 VAL B N 1
ATOM 8256 C CA . VAL B 1 393 ? -11.617 -22.875 -4.41 1 98.81 393 VAL B CA 1
ATOM 8257 C C . VAL B 1 393 ? -11.422 -21.359 -4.531 1 98.81 393 VAL B C 1
ATOM 8259 O O . VAL B 1 393 ? -10.383 -20.828 -4.145 1 98.81 393 VAL B O 1
ATOM 8262 N N . SER B 1 394 ? -12.336 -20.703 -5.148 1 98.69 394 SER B N 1
ATOM 8263 C CA . SER B 1 394 ? -12.398 -19.234 -5.168 1 98.69 394 SER B CA 1
ATOM 8264 C C . SER B 1 394 ? -13.547 -18.719 -4.312 1 98.69 394 SER B C 1
ATOM 8266 O O . SER B 1 394 ? -14.703 -18.734 -4.742 1 98.69 394 SER B O 1
ATOM 8268 N N . SER B 1 395 ? -13.281 -18.281 -3.113 1 98 395 SER B N 1
ATOM 8269 C CA . SER B 1 395 ? -14.273 -17.766 -2.174 1 98 395 SER B CA 1
ATOM 8270 C C . SER B 1 395 ? -13.797 -16.453 -1.559 1 98 395 SER B C 1
ATOM 8272 O O . SER B 1 395 ? -13.641 -16.344 -0.341 1 98 395 SER B O 1
ATOM 8274 N N . ASN B 1 396 ? -13.648 -15.461 -2.395 1 98.12 396 ASN B N 1
ATOM 8275 C CA . ASN B 1 396 ? -13.125 -14.164 -1.969 1 98.12 396 ASN B CA 1
ATOM 8276 C C . ASN B 1 396 ? -14.219 -13.289 -1.363 1 98.12 396 ASN B C 1
ATOM 8278 O O . ASN B 1 396 ? -15.375 -13.352 -1.785 1 98.12 396 ASN B O 1
ATOM 8282 N N . VAL B 1 397 ? -13.859 -12.461 -0.415 1 98 397 VAL B N 1
ATOM 8283 C CA . VAL B 1 397 ? -14.789 -11.531 0.214 1 98 397 VAL B CA 1
ATOM 8284 C C . VAL B 1 397 ? -15.109 -10.391 -0.751 1 98 397 VAL B C 1
ATOM 8286 O O . VAL B 1 397 ? -14.203 -9.734 -1.275 1 98 397 VAL B O 1
ATOM 8289 N N . ALA B 1 398 ? -16.344 -10.25 -1.043 1 97.12 398 ALA B N 1
ATOM 8290 C CA . ALA B 1 398 ? -16.828 -9.133 -1.857 1 97.12 398 ALA B CA 1
ATOM 8291 C C . ALA B 1 398 ? -17.078 -7.898 -0.999 1 97.12 398 ALA B C 1
ATOM 8293 O O . ALA B 1 398 ? -17.328 -8.008 0.204 1 97.12 398 ALA B O 1
ATOM 8294 N N . PRO B 1 399 ? -17.031 -6.75 -1.584 1 96.38 399 PRO B N 1
ATOM 8295 C CA . PRO B 1 399 ? -17.281 -5.527 -0.816 1 96.38 399 PRO B CA 1
ATOM 8296 C C . PRO B 1 399 ? -18.766 -5.242 -0.632 1 96.38 399 PRO B C 1
ATOM 8298 O O . PRO B 1 399 ? -19.609 -5.902 -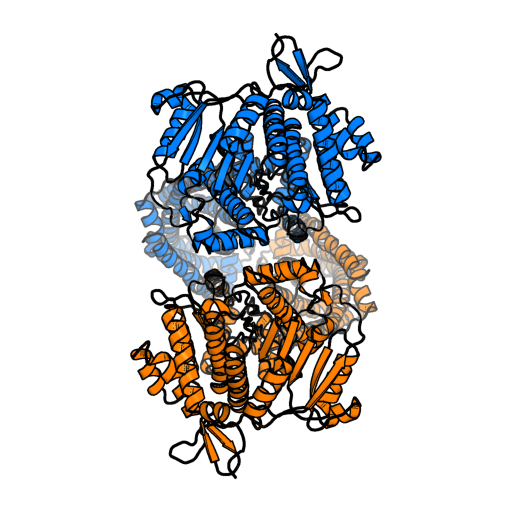1.248 1 96.38 399 PRO B O 1
ATOM 8301 N N . ALA B 1 400 ? -19 -4.316 0.289 1 94.56 400 ALA B N 1
ATOM 8302 C CA . ALA B 1 400 ? -20.344 -3.768 0.301 1 94.56 400 ALA B CA 1
ATOM 8303 C C . ALA B 1 400 ? -20.703 -3.146 -1.048 1 94.56 400 ALA B C 1
ATOM 8305 O O . ALA B 1 400 ? -19.969 -2.303 -1.562 1 94.56 400 ALA B O 1
ATOM 8306 N N . THR B 1 401 ? -21.75 -3.613 -1.591 1 93.56 401 THR B N 1
ATOM 8307 C CA . THR B 1 401 ? -22.125 -3.229 -2.949 1 93.56 401 THR B CA 1
ATOM 8308 C C . THR B 1 401 ? -23.531 -2.631 -2.977 1 93.56 401 THR B C 1
ATOM 8310 O O . THR B 1 401 ? -24.469 -3.193 -2.398 1 93.56 401 THR B O 1
ATOM 8313 N N . ALA B 1 402 ? -23.641 -1.539 -3.666 1 90.81 402 ALA B N 1
ATOM 8314 C CA . ALA B 1 402 ? -24.938 -0.867 -3.803 1 90.81 402 ALA B CA 1
ATOM 8315 C C . ALA B 1 402 ? -25.766 -1.5 -4.914 1 90.81 402 ALA B C 1
ATOM 8317 O O . ALA B 1 402 ? -26.047 -0.861 -5.934 1 90.81 402 ALA B O 1
ATOM 8318 N N . THR B 1 403 ? -26.234 -2.66 -4.645 1 82.38 403 THR B N 1
ATOM 8319 C CA . THR B 1 403 ? -27.141 -3.297 -5.59 1 82.38 403 THR B CA 1
ATOM 8320 C C . THR B 1 403 ? -28.562 -2.756 -5.43 1 82.38 403 THR B C 1
ATOM 8322 O O . THR B 1 403 ? -28.875 -2.104 -4.43 1 82.38 403 THR B O 1
ATOM 8325 N N . ALA B 1 404 ? -29.312 -2.988 -6.398 1 78.75 404 ALA B N 1
ATOM 8326 C CA . ALA B 1 404 ? -30.703 -2.541 -6.344 1 78.75 404 ALA B CA 1
ATOM 8327 C C . ALA B 1 404 ? -31.438 -3.15 -5.148 1 78.75 404 ALA B C 1
ATOM 8329 O O . ALA B 1 404 ? -32.25 -2.484 -4.504 1 78.75 404 ALA B O 1
ATOM 8330 N N . SER B 1 405 ? -31.109 -4.324 -4.832 1 74.44 405 SER B N 1
ATOM 8331 C CA . SER B 1 405 ? -31.766 -5.02 -3.73 1 74.44 405 SER B CA 1
ATOM 8332 C C . SER B 1 405 ? -31.406 -4.395 -2.387 1 74.44 405 SER B C 1
ATOM 8334 O O . SER B 1 405 ? -32.25 -4.301 -1.495 1 74.44 405 SER B O 1
ATOM 8336 N N . VAL B 1 406 ? -30.234 -3.947 -2.199 1 76.19 406 VAL B N 1
ATOM 8337 C CA . VAL B 1 406 ? -29.797 -3.389 -0.928 1 76.19 406 VAL B CA 1
ATOM 8338 C C . VAL B 1 406 ? -30.312 -1.96 -0.781 1 76.19 406 VAL B C 1
ATOM 8340 O O . VAL B 1 406 ? -30.812 -1.581 0.283 1 76.19 406 VAL B O 1
ATOM 8343 N N . VAL B 1 407 ? -30.297 -1.248 -1.872 1 80.75 407 VAL B N 1
ATOM 8344 C CA . VAL B 1 407 ? -30.625 0.173 -1.79 1 80.75 407 VAL B CA 1
ATOM 8345 C C . VAL B 1 407 ? -32.125 0.361 -1.83 1 80.75 407 VAL B C 1
ATOM 8347 O O . VAL B 1 407 ? -32.625 1.468 -1.617 1 80.75 407 VAL B O 1
ATOM 8350 N N . SER B 1 408 ? -32.812 -0.743 -2.068 1 80.44 408 SER B N 1
ATOM 8351 C CA . SER B 1 408 ? -34.25 -0.648 -2 1 80.44 408 SER B CA 1
ATOM 8352 C C . SER B 1 408 ? -34.719 -0.33 -0.585 1 80.44 408 SER B C 1
ATOM 8354 O O . SER B 1 408 ? -35.75 0.322 -0.398 1 80.44 408 SER B O 1
ATOM 8356 N N . ASN B 1 409 ? -33.906 -0.817 0.341 1 78.06 409 ASN B N 1
ATOM 8357 C CA . ASN B 1 409 ? -34.125 -0.386 1.718 1 78.06 409 ASN B CA 1
ATOM 8358 C C . ASN B 1 409 ? -33.531 1.001 1.968 1 78.06 409 ASN B C 1
ATOM 8360 O O . ASN B 1 409 ? -32.312 1.188 1.895 1 78.06 409 ASN B O 1
ATOM 8364 N N . LYS B 1 410 ? -34.375 1.891 2.283 1 81.69 410 LYS B N 1
ATOM 8365 C CA . LYS B 1 410 ? -34 3.295 2.379 1 81.69 410 LYS B CA 1
ATOM 8366 C C . LYS B 1 410 ? -32.938 3.502 3.455 1 81.69 410 LYS B C 1
ATOM 8368 O O . LYS B 1 410 ? -32.031 4.324 3.293 1 81.69 410 LYS B O 1
ATOM 8373 N N . SER B 1 411 ? -33.094 2.807 4.535 1 82.62 411 SER B N 1
ATOM 8374 C CA . SER B 1 411 ? -32.156 2.957 5.629 1 82.62 411 SER B CA 1
ATOM 8375 C C . SER B 1 411 ? -30.75 2.502 5.211 1 82.62 411 SER B C 1
ATOM 8377 O O . SER B 1 411 ? -29.75 3.16 5.523 1 82.62 411 SER B O 1
ATOM 8379 N N . PHE B 1 412 ? -30.719 1.447 4.48 1 84.19 412 PHE B N 1
ATOM 8380 C CA . PHE B 1 412 ? -29.438 0.933 4.004 1 84.19 412 PHE B CA 1
ATOM 8381 C C . PHE B 1 412 ? -28.859 1.845 2.934 1 84.19 412 PHE B C 1
ATOM 8383 O O . PHE B 1 412 ? -27.641 2.051 2.885 1 84.19 412 PHE B O 1
ATOM 8390 N N . ALA B 1 413 ? -29.75 2.35 2.201 1 88.88 413 ALA B N 1
ATOM 8391 C CA . ALA B 1 413 ? -29.281 3.248 1.144 1 88.88 413 ALA B CA 1
ATOM 8392 C C . ALA B 1 413 ? -28.609 4.484 1.729 1 88.88 413 ALA B C 1
ATOM 8394 O O . ALA B 1 413 ? -27.547 4.906 1.248 1 88.88 413 ALA B O 1
ATOM 8395 N N . LEU B 1 414 ? -29.25 5.059 2.7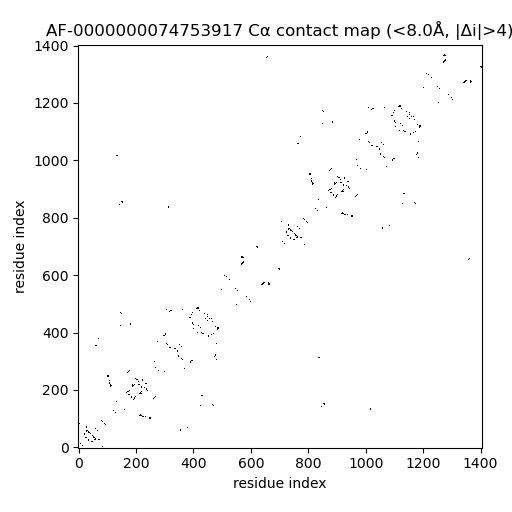29 1 89.94 414 LEU B N 1
ATOM 8396 C CA . LEU B 1 414 ? -28.703 6.242 3.377 1 89.94 414 LEU B CA 1
ATOM 8397 C C . LEU B 1 414 ? -27.375 5.922 4.051 1 89.94 414 LEU B C 1
ATOM 8399 O O . LEU B 1 414 ? -26.438 6.719 3.994 1 89.94 414 LEU B O 1
ATOM 8403 N N . ALA B 1 415 ? -27.312 4.805 4.672 1 91.75 415 ALA B N 1
ATOM 8404 C CA . ALA B 1 415 ? -26.078 4.391 5.34 1 91.75 415 ALA B CA 1
ATOM 8405 C C . ALA B 1 415 ? -24.938 4.242 4.34 1 91.75 415 ALA B C 1
ATOM 8407 O O . ALA B 1 415 ? -23.828 4.711 4.586 1 91.75 415 ALA B O 1
ATOM 8408 N N . TYR B 1 416 ? -25.234 3.627 3.236 1 93.25 416 TYR B N 1
ATOM 8409 C CA . TYR B 1 416 ? -24.219 3.385 2.223 1 93.25 416 TYR B CA 1
ATOM 8410 C C . TYR B 1 416 ? -23.656 4.695 1.684 1 93.25 416 TYR B C 1
ATOM 8412 O O . TYR B 1 416 ? -22.469 4.812 1.423 1 93.25 416 TYR B O 1
ATOM 8420 N N . LYS B 1 417 ? -24.5 5.648 1.606 1 92.12 417 LYS B N 1
ATOM 8421 C CA . LYS B 1 417 ? -24.062 6.945 1.088 1 92.12 417 LYS B CA 1
ATOM 8422 C C . LYS B 1 417 ? -23.141 7.656 2.076 1 92.12 417 LYS B C 1
ATOM 8424 O O . LYS B 1 417 ? -22.312 8.477 1.68 1 92.12 417 LYS B O 1
ATOM 8429 N N . GLY B 1 418 ? -23.234 7.352 3.297 1 94.62 418 GLY B N 1
ATOM 8430 C CA . GLY B 1 418 ? -22.469 8.047 4.32 1 94.62 418 GLY B CA 1
ATOM 8431 C C . GLY B 1 418 ? -21.281 7.25 4.824 1 94.62 418 GLY B C 1
ATOM 8432 O O . GLY B 1 418 ? -20.469 7.766 5.582 1 94.62 418 GLY B O 1
ATOM 8433 N N . MET B 1 419 ? -21.062 6.062 4.402 1 95.44 419 MET B N 1
ATOM 8434 C CA . MET B 1 419 ? -20.078 5.16 4.973 1 95.44 419 MET B CA 1
ATOM 8435 C C . MET B 1 419 ? -18.656 5.641 4.664 1 95.44 419 MET B C 1
ATOM 8437 O O . MET B 1 419 ? -17.719 5.297 5.375 1 95.44 419 MET B O 1
ATOM 8441 N N . HIS B 1 420 ? -18.531 6.438 3.633 1 94 420 HIS B N 1
ATOM 8442 C CA . HIS B 1 420 ? -17.219 6.934 3.273 1 94 420 HIS B CA 1
ATOM 8443 C C . HIS B 1 420 ? -16.656 7.848 4.359 1 94 420 HIS B C 1
ATOM 8445 O O . HIS B 1 420 ? -15.453 8.117 4.387 1 94 420 HIS B O 1
ATOM 8451 N N . HIS B 1 421 ? -17.5 8.344 5.266 1 93.56 421 HIS B N 1
ATOM 8452 C CA . HIS B 1 421 ? -17.047 9.164 6.383 1 93.56 421 HIS B CA 1
ATOM 8453 C C . HIS B 1 421 ? -16.297 8.32 7.41 1 93.56 421 HIS B C 1
ATOM 8455 O O . HIS B 1 421 ? -15.609 8.852 8.281 1 93.56 421 HIS B O 1
ATOM 8461 N N . PHE B 1 422 ? -16.453 7.059 7.312 1 95.81 422 PHE B N 1
ATOM 8462 C CA . PHE B 1 422 ? -15.703 6.121 8.141 1 95.81 422 PHE B CA 1
ATOM 8463 C C . PHE B 1 422 ? -14.578 5.48 7.34 1 95.81 422 PHE B C 1
ATOM 8465 O O . PHE B 1 422 ? -14.672 4.312 6.953 1 95.81 422 PHE B O 1
ATOM 8472 N N . LYS B 1 423 ? -13.602 6.234 7.215 1 93.62 423 LYS B N 1
ATOM 8473 C CA . LYS B 1 423 ? -12.469 5.75 6.43 1 93.62 423 LYS B CA 1
ATOM 8474 C C . LYS B 1 423 ? -11.898 4.461 7.02 1 93.62 423 LYS B C 1
ATOM 8476 O O . LYS B 1 423 ? -11.852 4.305 8.242 1 93.62 423 LYS B O 1
ATOM 8481 N N . PRO B 1 424 ? -11.562 3.564 6.148 1 96.5 424 PRO B N 1
ATOM 8482 C CA . PRO B 1 424 ? -11.422 3.65 4.691 1 96.5 424 PRO B CA 1
ATOM 8483 C C . PRO B 1 424 ? -12.586 2.996 3.953 1 96.5 424 PRO B C 1
ATOM 8485 O O . PRO B 1 424 ? -12.43 2.541 2.818 1 96.5 424 PRO B O 1
ATOM 8488 N N . MET B 1 425 ? -13.688 3.01 4.461 1 97.19 425 MET B N 1
ATOM 8489 C CA . MET B 1 425 ? -14.836 2.316 3.889 1 97.19 425 MET B CA 1
ATOM 8490 C C . MET B 1 425 ? -15.18 2.873 2.512 1 97.19 425 MET B C 1
ATOM 8492 O O . MET B 1 425 ? -15.242 4.09 2.328 1 97.19 425 MET B O 1
ATOM 8496 N N . GLU B 1 426 ? -15.43 1.997 1.606 1 96.88 426 GLU B N 1
ATOM 8497 C CA . GLU B 1 426 ? -15.953 2.352 0.29 1 96.88 426 GLU B CA 1
ATOM 8498 C C . GLU B 1 426 ? -17.031 1.368 -0.159 1 96.88 426 GLU B C 1
ATOM 8500 O O . GLU B 1 426 ? -16.844 0.153 -0.052 1 96.88 426 GLU B O 1
ATOM 8505 N N . VAL B 1 427 ? -18.141 1.885 -0.558 1 96.5 427 VAL B N 1
ATOM 8506 C CA . VAL B 1 427 ? -19.219 1.092 -1.133 1 96.5 427 VAL B CA 1
ATOM 8507 C C . VAL B 1 427 ? -19.125 1.109 -2.656 1 96.5 427 VAL B C 1
ATOM 8509 O O . VAL B 1 427 ? -19.016 2.176 -3.266 1 96.5 427 VAL B O 1
ATOM 8512 N N . PHE B 1 428 ? -19.203 -0.016 -3.236 1 96.56 428 PHE B N 1
ATOM 8513 C CA . PHE B 1 428 ? -18.969 -0.099 -4.672 1 96.56 428 PHE B CA 1
ATOM 8514 C C . PHE B 1 428 ? -20.266 -0.281 -5.434 1 96.56 428 PHE B C 1
ATOM 8516 O O . PHE B 1 428 ? -21.281 -0.693 -4.859 1 96.56 428 PHE B O 1
ATOM 8523 N N . GLN B 1 429 ? -20.203 0.033 -6.73 1 94.25 429 GLN B N 1
ATOM 8524 C CA . GLN B 1 429 ? -21.297 -0.268 -7.645 1 94.25 429 GLN B CA 1
ATOM 8525 C C . GLN B 1 429 ? -21.266 -1.727 -8.094 1 94.25 429 GLN B C 1
ATOM 8527 O O . GLN B 1 429 ? -20.203 -2.35 -8.102 1 94.25 429 GLN B O 1
ATOM 8532 N N . GLY B 1 430 ? -22.422 -2.229 -8.445 1 93.69 430 GLY B N 1
ATOM 8533 C CA . GLY B 1 430 ? -22.547 -3.627 -8.828 1 93.69 430 GLY B CA 1
ATOM 8534 C C . GLY B 1 430 ? -21.609 -4.031 -9.938 1 93.69 430 GLY B C 1
ATOM 8535 O O . GLY B 1 430 ? -20.969 -5.086 -9.867 1 93.69 430 GLY B O 1
ATOM 8536 N N . GLU B 1 431 ? -21.438 -3.205 -10.867 1 94.38 431 GLU B N 1
ATOM 8537 C CA . GLU B 1 431 ? -20.609 -3.521 -12.023 1 94.38 431 GLU B CA 1
ATOM 8538 C C . GLU B 1 431 ? -19.141 -3.613 -11.633 1 94.38 431 GLU B C 1
ATOM 8540 O O . GLU B 1 431 ? -18.406 -4.461 -12.148 1 94.38 431 GLU B O 1
ATOM 8545 N N . THR B 1 432 ? -18.703 -2.703 -10.719 1 96.88 432 THR B N 1
ATOM 8546 C CA . THR B 1 432 ? -17.328 -2.73 -10.258 1 96.88 432 THR B CA 1
ATOM 8547 C C . THR B 1 432 ? -17.047 -3.99 -9.445 1 96.88 432 THR B C 1
ATOM 8549 O O . THR B 1 432 ? -16.047 -4.668 -9.656 1 96.88 432 THR B O 1
ATOM 8552 N N . SER B 1 433 ? -17.984 -4.254 -8.555 1 96.88 433 SER B N 1
ATOM 8553 C CA . SER B 1 433 ? -17.844 -5.445 -7.723 1 96.88 433 SER B CA 1
ATOM 8554 C C . SER B 1 433 ? -17.781 -6.711 -8.578 1 96.88 433 SER B C 1
ATOM 8556 O O . SER B 1 433 ? -16.938 -7.586 -8.336 1 96.88 433 SER B O 1
ATOM 8558 N N . ASN B 1 434 ? -18.625 -6.801 -9.555 1 95.94 434 ASN B N 1
ATOM 8559 C CA . ASN B 1 434 ? -18.656 -7.969 -10.422 1 95.94 434 ASN B CA 1
ATOM 8560 C C . ASN B 1 434 ? -17.344 -8.164 -11.156 1 95.94 434 ASN B C 1
ATOM 8562 O O . ASN B 1 434 ? -16.812 -9.273 -11.211 1 95.94 434 ASN B O 1
ATOM 8566 N N . ALA B 1 435 ? -16.891 -7.09 -11.688 1 97.06 435 ALA B N 1
ATOM 8567 C CA . ALA B 1 435 ? -15.664 -7.148 -12.477 1 97.06 435 ALA B CA 1
ATOM 8568 C C . ALA B 1 435 ? -14.469 -7.527 -11.602 1 97.06 435 ALA B C 1
ATOM 8570 O O . ALA B 1 435 ? -13.641 -8.352 -11.992 1 97.06 435 ALA B O 1
ATOM 8571 N N . VAL B 1 436 ? -14.359 -6.922 -10.453 1 98.19 436 VAL B N 1
ATOM 8572 C CA . VAL B 1 436 ? -13.227 -7.184 -9.57 1 98.19 436 VAL B CA 1
ATOM 8573 C C . VAL B 1 436 ? -13.312 -8.609 -9.031 1 98.19 436 VAL B C 1
ATOM 8575 O O . VAL B 1 436 ? -12.305 -9.32 -8.961 1 98.19 436 VAL B O 1
ATOM 8578 N N . MET B 1 437 ? -14.492 -9.023 -8.648 1 98 437 MET B N 1
ATOM 8579 C CA . MET B 1 437 ? -14.641 -10.391 -8.141 1 98 437 MET B CA 1
ATOM 8580 C C . MET B 1 437 ? -14.312 -11.414 -9.227 1 98 437 MET B C 1
ATOM 8582 O O . MET B 1 437 ? -13.773 -12.477 -8.93 1 98 437 MET B O 1
ATOM 8586 N N . LEU B 1 438 ? -14.656 -11.109 -10.453 1 97.56 438 LEU B N 1
ATOM 8587 C CA . LEU B 1 438 ? -14.266 -11.992 -11.555 1 97.56 438 LEU B CA 1
ATOM 8588 C C . LEU B 1 438 ? -12.742 -12.047 -11.688 1 97.56 438 LEU B C 1
ATOM 8590 O O . LEU B 1 438 ? -12.172 -13.117 -11.906 1 97.56 438 LEU B O 1
ATOM 8594 N N . ALA B 1 439 ? -12.156 -10.898 -11.578 1 98.12 439 ALA B N 1
ATOM 8595 C CA . ALA B 1 439 ? -10.695 -10.852 -11.656 1 98.12 439 ALA B CA 1
ATOM 8596 C C . ALA B 1 439 ? -10.062 -11.742 -10.594 1 98.12 439 ALA B C 1
ATOM 8598 O O . ALA B 1 439 ? -9.086 -12.445 -10.867 1 98.12 439 ALA B O 1
ATOM 8599 N N . LEU B 1 440 ? -10.609 -11.711 -9.438 1 98.44 440 LEU B N 1
ATOM 8600 C CA . LEU B 1 440 ? -10.062 -12.516 -8.352 1 98.44 440 LEU B CA 1
ATOM 8601 C C . LEU B 1 440 ? -10.344 -14 -8.578 1 98.44 440 LEU B C 1
ATOM 8603 O O . LEU B 1 440 ? -9.539 -14.852 -8.203 1 98.44 440 LEU B O 1
ATOM 8607 N N . LEU B 1 441 ? -11.508 -14.297 -9.18 1 98.44 441 LEU B N 1
ATOM 8608 C CA . LEU B 1 441 ? -11.781 -15.672 -9.594 1 98.44 441 LEU B CA 1
ATOM 8609 C C . LEU B 1 441 ? -10.742 -16.156 -10.594 1 98.44 441 LEU B C 1
ATOM 8611 O O . LEU B 1 441 ? -10.211 -17.266 -10.453 1 98.44 441 LEU B O 1
ATOM 8615 N N . VAL B 1 442 ? -10.453 -15.352 -11.562 1 98.06 442 VAL B N 1
ATOM 8616 C CA . VAL B 1 442 ? -9.445 -15.688 -12.57 1 98.06 442 VAL B CA 1
ATOM 8617 C C . VAL B 1 442 ? -8.094 -15.906 -11.898 1 98.06 442 VAL B C 1
ATOM 8619 O O . VAL B 1 442 ? -7.379 -16.859 -12.219 1 98.06 442 VAL B O 1
ATOM 8622 N N . ASN B 1 443 ? -7.766 -15.047 -10.969 1 98.12 443 ASN B N 1
ATOM 8623 C CA . ASN B 1 443 ? -6.52 -15.203 -10.227 1 98.12 443 ASN B CA 1
ATOM 8624 C C . ASN B 1 443 ? -6.453 -16.562 -9.539 1 98.12 443 ASN B C 1
ATOM 8626 O O . ASN B 1 443 ? -5.418 -17.234 -9.57 1 98.12 443 ASN B O 1
ATOM 8630 N N . ASP B 1 444 ? -7.512 -16.953 -8.938 1 98.44 444 ASP B N 1
ATOM 8631 C CA . ASP B 1 444 ? -7.523 -18.219 -8.195 1 98.44 444 ASP B CA 1
ATOM 8632 C C . ASP B 1 444 ? -7.41 -19.406 -9.141 1 98.44 444 ASP B C 1
ATOM 8634 O O . ASP B 1 444 ? -6.828 -20.438 -8.781 1 98.44 444 ASP B O 1
ATOM 8638 N N . LEU B 1 445 ? -7.926 -19.266 -10.336 1 98.06 445 LEU B N 1
ATOM 8639 C CA . LEU B 1 445 ? -7.922 -20.375 -11.289 1 98.06 445 LEU B CA 1
ATOM 8640 C C . LEU B 1 445 ? -6.562 -20.5 -11.969 1 98.06 445 LEU B C 1
ATOM 8642 O O . LEU B 1 445 ? -6.133 -21.609 -12.312 1 98.06 445 LEU B O 1
ATOM 8646 N N . ARG B 1 446 ? -5.902 -19.344 -12.164 1 96.44 446 ARG B N 1
ATOM 8647 C CA . ARG B 1 446 ? -4.715 -19.328 -13.016 1 96.44 446 ARG B CA 1
ATOM 8648 C C . ARG B 1 446 ? -3.441 -19.266 -12.18 1 96.44 446 ARG B C 1
ATOM 8650 O O . ARG B 1 446 ? -2.395 -19.766 -12.594 1 96.44 446 ARG B O 1
ATOM 8657 N N . ASN B 1 447 ? -3.482 -18.656 -11.031 1 95.88 447 ASN B N 1
ATOM 8658 C CA . ASN B 1 447 ? -2.303 -18.406 -10.211 1 95.88 447 ASN B CA 1
ATOM 8659 C C . ASN B 1 447 ? -1.984 -19.609 -9.32 1 95.88 447 ASN B C 1
ATOM 8661 O O . ASN B 1 447 ? -2.707 -19.875 -8.359 1 95.88 447 ASN B O 1
ATOM 8665 N N . PRO B 1 448 ? -0.896 -20.281 -9.516 1 94.12 448 PRO B N 1
ATOM 8666 C CA . PRO B 1 448 ? -0.575 -21.469 -8.727 1 94.12 448 PRO B CA 1
ATOM 8667 C C . PRO B 1 448 ? -0.251 -21.156 -7.27 1 94.12 448 PRO B C 1
ATOM 8669 O O . PRO B 1 448 ? -0.199 -22.062 -6.43 1 94.12 448 PRO B O 1
ATOM 8672 N N . LEU B 1 449 ? -0.092 -19.891 -6.984 1 93.19 449 LEU B N 1
ATOM 8673 C CA . LEU B 1 449 ? 0.285 -19.5 -5.625 1 93.19 449 LEU B CA 1
ATOM 8674 C C . LEU B 1 449 ? -0.911 -18.938 -4.871 1 93.19 449 LEU B C 1
ATOM 8676 O O . LEU B 1 449 ? -0.785 -18.531 -3.711 1 93.19 449 LEU B O 1
ATOM 8680 N N . SER B 1 450 ? -2.066 -18.922 -5.52 1 96.25 450 SER B N 1
ATOM 8681 C CA . SER B 1 450 ? -3.271 -18.422 -4.867 1 96.25 450 SER B CA 1
ATOM 8682 C C . SER B 1 450 ? -3.656 -19.297 -3.676 1 96.25 450 SER B C 1
ATOM 8684 O O . SER B 1 450 ? -3.42 -20.5 -3.686 1 96.25 450 SER B O 1
ATOM 8686 N N . ALA B 1 451 ? -4.223 -18.656 -2.629 1 96.25 451 ALA B N 1
ATOM 8687 C CA . ALA B 1 451 ? -4.703 -19.391 -1.465 1 96.25 451 ALA B CA 1
ATOM 8688 C C . ALA B 1 451 ? -5.773 -20.406 -1.863 1 96.25 451 ALA B C 1
ATOM 8690 O O . ALA B 1 451 ? -5.977 -21.406 -1.171 1 96.25 451 ALA B O 1
ATOM 8691 N N . GLY B 1 452 ? -6.453 -20.141 -3.014 1 97.69 452 GLY B N 1
ATOM 8692 C CA . GLY B 1 452 ? -7.484 -21.047 -3.502 1 97.69 452 GLY B CA 1
ATOM 8693 C C . GLY B 1 452 ? -6.93 -22.359 -4.023 1 97.69 452 GLY B C 1
ATOM 8694 O O . GLY B 1 452 ? -7.66 -23.344 -4.145 1 97.69 452 GLY B O 1
ATOM 8695 N N . GLN B 1 453 ? -5.66 -22.391 -4.414 1 97.12 453 GLN B N 1
ATOM 8696 C CA . GLN B 1 453 ? -5.004 -23.594 -4.902 1 97.12 453 GLN B CA 1
ATOM 8697 C C . GLN B 1 453 ? -4.668 -24.547 -3.756 1 97.12 453 GLN B C 1
ATOM 8699 O O . GLN B 1 453 ? -4.008 -24.156 -2.791 1 97.12 453 GLN B O 1
ATOM 8704 N N . PRO B 1 454 ? -5.102 -25.797 -3.861 1 96.31 454 PRO B N 1
ATOM 8705 C CA . PRO B 1 454 ? -4.852 -26.734 -2.77 1 96.31 454 PRO B CA 1
ATOM 8706 C C . PRO B 1 454 ? -3.365 -26.984 -2.525 1 96.31 454 PRO B C 1
ATOM 8708 O O . PRO B 1 454 ? -2.973 -27.391 -1.428 1 96.31 454 PRO B O 1
ATOM 8711 N N . SER B 1 455 ? -2.506 -26.703 -3.5 1 92.69 455 SER B N 1
ATOM 8712 C CA . SER B 1 455 ? -1.068 -26.922 -3.383 1 92.69 455 SER B CA 1
ATOM 8713 C C . SER B 1 455 ? -0.409 -25.812 -2.562 1 92.69 455 SER B C 1
ATOM 8715 O O . SER B 1 455 ? 0.716 -25.969 -2.086 1 92.69 455 SER B O 1
ATOM 8717 N N . THR B 1 456 ? -1.089 -24.75 -2.418 1 93.25 456 THR B N 1
ATOM 8718 C CA . THR B 1 456 ? -0.558 -23.641 -1.612 1 93.25 456 THR B CA 1
ATOM 8719 C C . THR B 1 456 ? -0.749 -23.922 -0.125 1 93.25 456 THR B C 1
ATOM 8721 O O . THR B 1 456 ? -1.875 -24.125 0.334 1 93.25 456 THR B O 1
ATOM 8724 N N . ALA B 1 457 ? 0.275 -23.859 0.605 1 89.5 457 ALA B N 1
ATOM 8725 C CA . ALA B 1 457 ? 0.206 -24.156 2.033 1 89.5 457 ALA B CA 1
ATOM 8726 C C . ALA B 1 457 ? -0.407 -23 2.807 1 89.5 457 ALA B C 1
ATOM 8728 O O . ALA B 1 457 ? -0.057 -21.844 2.574 1 89.5 457 ALA B O 1
ATOM 8729 N N . LEU B 1 458 ? -1.376 -23.328 3.629 1 92.25 458 LEU B N 1
ATOM 8730 C CA . LEU B 1 458 ? -1.978 -22.375 4.559 1 92.25 458 LEU B CA 1
ATOM 8731 C C . LEU B 1 458 ? -1.768 -22.812 6 1 92.25 458 LEU B C 1
ATOM 8733 O O . LEU B 1 458 ? -1.822 -24.016 6.301 1 92.25 458 LEU B O 1
ATOM 8737 N N . LYS B 1 459 ? -1.478 -21.875 6.906 1 88.44 459 LYS B N 1
ATOM 8738 C CA . LYS B 1 459 ? -1.363 -22.188 8.328 1 88.44 459 LYS B CA 1
ATOM 8739 C C . LYS B 1 459 ? -2.686 -22.719 8.875 1 88.44 459 LYS B C 1
ATOM 8741 O O . LYS B 1 459 ? -2.697 -23.609 9.727 1 88.44 459 LYS B O 1
ATOM 8746 N N . ASN B 1 460 ? -3.723 -22.141 8.422 1 93.88 460 ASN B N 1
ATOM 8747 C CA . ASN B 1 460 ? -5.094 -22.5 8.758 1 93.88 460 ASN B CA 1
ATOM 8748 C C . ASN B 1 460 ? -6.012 -22.406 7.539 1 93.88 460 ASN B C 1
ATOM 8750 O O . ASN B 1 460 ? -5.949 -21.422 6.789 1 93.88 460 ASN B O 1
ATOM 8754 N N . PRO B 1 461 ? -6.887 -23.422 7.348 1 96.62 461 PRO B N 1
ATOM 8755 C CA . PRO B 1 461 ? -7.773 -23.406 6.18 1 96.62 461 PRO B CA 1
ATOM 8756 C C . PRO B 1 461 ? -8.648 -22.156 6.113 1 96.62 461 PRO B C 1
ATOM 8758 O O . PRO B 1 461 ? -9.07 -21.75 5.023 1 96.62 461 PRO B O 1
ATOM 8761 N N . MET B 1 462 ? -8.828 -21.5 7.219 1 96.5 462 MET B N 1
ATOM 8762 C CA . MET B 1 462 ? -9.688 -20.328 7.262 1 96.5 462 MET B CA 1
ATOM 8763 C C . MET B 1 462 ? -9.023 -19.141 6.551 1 96.5 462 MET B C 1
ATOM 8765 O O . MET B 1 462 ? -9.695 -18.172 6.203 1 96.5 462 MET B O 1
ATOM 8769 N N . GLN B 1 463 ? -7.73 -19.25 6.305 1 95.56 463 GLN B N 1
ATOM 8770 C CA . GLN B 1 463 ? -7.016 -18.188 5.598 1 95.56 463 GLN B CA 1
ATOM 8771 C C . GLN B 1 463 ? -7.492 -18.078 4.148 1 95.56 463 GLN B C 1
ATOM 8773 O O . GLN B 1 463 ? -7.219 -17.078 3.475 1 95.56 463 GLN B O 1
ATOM 8778 N N . LEU B 1 464 ? -8.25 -19.062 3.73 1 97.44 464 LEU B N 1
ATOM 8779 C CA . LEU B 1 464 ? -8.883 -19.031 2.416 1 97.44 464 LEU B CA 1
ATOM 8780 C C . LEU B 1 464 ? -9.75 -17.781 2.266 1 97.44 464 LEU B C 1
ATOM 8782 O O . LEU B 1 464 ? -9.812 -17.188 1.188 1 97.44 464 LEU B O 1
ATOM 8786 N N . PHE B 1 465 ? -10.305 -17.391 3.35 1 97.19 465 PHE B N 1
ATOM 8787 C CA . PHE B 1 465 ? -11.281 -16.312 3.297 1 97.19 465 PHE B CA 1
ATOM 8788 C C . PHE B 1 465 ? -10.625 -14.961 3.582 1 97.19 465 PHE B C 1
ATOM 8790 O O . PHE B 1 465 ? -11.219 -13.914 3.332 1 97.19 465 PHE 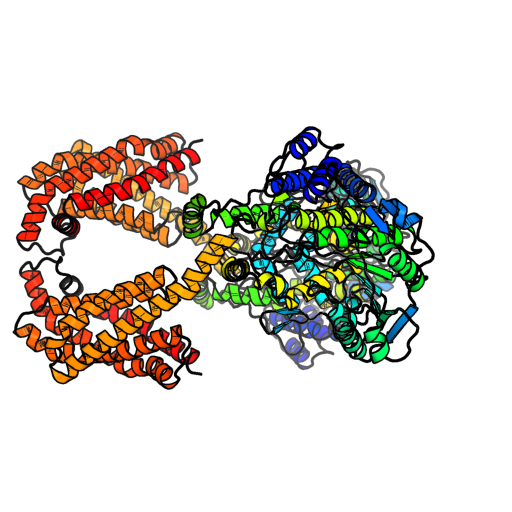B O 1
ATOM 8797 N N . SER B 1 466 ? -9.461 -15 4.133 1 94.69 466 SER B N 1
ATOM 8798 C CA . SER B 1 466 ? -8.742 -13.758 4.398 1 94.69 466 SER B CA 1
ATOM 8799 C C . SER B 1 466 ? -7.871 -13.359 3.213 1 94.69 466 SER B C 1
ATOM 8801 O O . SER B 1 466 ? -7.496 -12.195 3.072 1 94.69 466 SER B O 1
ATOM 8803 N N . ALA B 1 467 ? -7.613 -14.352 2.373 1 95.25 467 ALA B N 1
ATOM 8804 C CA . ALA B 1 467 ? -6.758 -14.109 1.218 1 95.25 467 ALA B CA 1
ATOM 8805 C C . ALA B 1 467 ? -7.516 -13.367 0.121 1 95.25 467 ALA B C 1
ATOM 8807 O O . ALA B 1 467 ? -8.688 -13.648 -0.135 1 95.25 467 ALA B O 1
ATOM 8808 N N . THR B 1 468 ? -6.824 -12.359 -0.483 1 96.94 468 THR B N 1
ATOM 8809 C CA . THR B 1 468 ? -7.312 -11.609 -1.636 1 96.94 468 THR B CA 1
ATOM 8810 C C . THR B 1 468 ? -8.719 -11.086 -1.38 1 96.94 468 THR B C 1
ATOM 8812 O O . THR B 1 468 ? -9.602 -11.219 -2.229 1 96.94 468 THR B O 1
ATOM 8815 N N . ALA B 1 469 ? -8.922 -10.562 -0.19 1 97.44 469 ALA B N 1
ATOM 8816 C CA . ALA B 1 469 ? -10.234 -10.078 0.212 1 97.44 469 ALA B CA 1
ATOM 8817 C C . ALA B 1 469 ? -10.477 -8.656 -0.297 1 97.44 469 ALA B C 1
ATOM 8819 O O . ALA B 1 469 ? -9.719 -7.742 0.019 1 97.44 469 ALA B O 1
ATOM 8820 N N . PHE B 1 470 ? -11.5 -8.469 -1.088 1 98 470 PHE B N 1
ATOM 8821 C CA . PHE B 1 470 ? -11.945 -7.152 -1.542 1 98 470 PHE B CA 1
ATOM 8822 C C . PHE B 1 470 ? -13.023 -6.598 -0.62 1 98 470 PHE B C 1
ATOM 8824 O O . PHE B 1 470 ? -14.109 -6.234 -1.075 1 98 470 PHE B O 1
ATOM 8831 N N . HIS B 1 471 ? -12.711 -6.379 0.635 1 97 471 HIS B N 1
ATOM 8832 C CA . HIS B 1 471 ? -13.703 -6.156 1.677 1 97 471 HIS B CA 1
ATOM 8833 C C . HIS B 1 471 ? -14.109 -4.688 1.742 1 97 471 HIS B C 1
ATOM 8835 O O . HIS B 1 471 ? -14.992 -4.32 2.525 1 97 471 HIS B O 1
ATOM 8841 N N . GLY B 1 472 ? -13.523 -3.762 0.993 1 97.19 472 GLY B N 1
ATOM 8842 C CA . GLY B 1 472 ? -13.953 -2.377 0.882 1 97.19 472 GLY B CA 1
ATOM 8843 C C . GLY B 1 472 ? -13.68 -1.564 2.135 1 97.19 472 GLY B C 1
ATOM 8844 O O . GLY B 1 472 ? -14.422 -0.629 2.449 1 97.19 472 GLY B O 1
ATOM 8845 N N . GLY B 1 473 ? -12.734 -1.949 2.955 1 97 473 GLY B N 1
ATOM 8846 C CA . GLY B 1 473 ? -12.359 -1.215 4.152 1 97 473 GLY B CA 1
ATOM 8847 C C . GLY B 1 473 ? -12.938 -1.802 5.422 1 97 473 GLY B C 1
ATOM 8848 O O . GLY B 1 473 ? -12.648 -1.33 6.523 1 97 473 GLY B O 1
ATOM 8849 N N . ALA B 1 474 ? -13.672 -2.873 5.336 1 96.31 474 ALA B N 1
ATOM 8850 C CA . ALA B 1 474 ? -14.414 -3.445 6.461 1 96.31 474 ALA B CA 1
ATOM 8851 C C . ALA B 1 474 ? -13.461 -3.889 7.57 1 96.31 474 ALA B C 1
ATOM 8853 O O . ALA B 1 474 ? -13.773 -3.742 8.758 1 96.31 474 ALA B O 1
ATOM 8854 N N . TRP B 1 475 ? -12.32 -4.406 7.234 1 96.06 475 TRP B N 1
ATOM 8855 C CA . TRP B 1 475 ? -11.391 -4.941 8.227 1 96.06 475 TRP B CA 1
ATOM 8856 C C . TRP B 1 475 ? -10.523 -3.832 8.805 1 96.06 475 TRP B C 1
ATOM 8858 O O . TRP B 1 475 ? -9.898 -4.008 9.859 1 96.06 475 TRP B O 1
ATOM 8868 N N . ARG B 1 476 ? -10.438 -2.764 8.125 1 95.81 476 ARG B N 1
ATOM 8869 C CA . ARG B 1 476 ? -9.461 -1.736 8.469 1 95.81 476 ARG B CA 1
ATOM 8870 C C . ARG B 1 476 ? -10.133 -0.532 9.117 1 95.81 476 ARG B C 1
ATOM 8872 O O . ARG B 1 476 ? -9.461 0.351 9.648 1 95.81 476 ARG B O 1
ATOM 8879 N N . THR B 1 477 ? -11.445 -0.486 9.07 1 96.44 477 THR B N 1
ATOM 8880 C CA . THR B 1 477 ? -12.172 0.607 9.703 1 96.44 477 THR B CA 1
ATOM 8881 C C . THR B 1 477 ? -12.047 0.534 11.227 1 96.44 477 THR B C 1
ATOM 8883 O O . THR B 1 477 ? -11.953 -0.556 11.797 1 96.44 477 THR B O 1
ATOM 8886 N N . GLY B 1 478 ? -12.055 1.725 11.852 1 96.19 478 GLY B N 1
ATOM 8887 C CA . GLY B 1 478 ? -11.844 1.796 13.289 1 96.19 478 GLY B CA 1
ATOM 8888 C C . GLY B 1 478 ? -13.023 1.273 14.086 1 96.19 478 GLY B C 1
ATOM 8889 O O . GLY B 1 478 ? -12.867 0.857 15.234 1 96.19 478 GLY B O 1
ATOM 8890 N N . TYR B 1 479 ? -14.156 1.279 13.492 1 96.56 479 TYR B N 1
ATOM 8891 C CA . TYR B 1 479 ? -15.375 0.821 14.156 1 96.56 479 TYR B CA 1
ATOM 8892 C C . TYR B 1 479 ? -15.898 -0.451 13.5 1 96.56 479 TYR B C 1
ATOM 8894 O O . TYR B 1 479 ? -15.633 -0.71 12.328 1 96.56 479 TYR B O 1
ATOM 8902 N N . LYS B 1 480 ? -16.625 -1.234 14.359 1 95.25 480 LYS B N 1
ATOM 8903 C CA . LYS B 1 480 ? -17.234 -2.449 13.82 1 95.25 480 LYS B CA 1
ATOM 8904 C C . LYS B 1 480 ? -18.203 -2.125 12.68 1 95.25 480 LYS B C 1
ATOM 8906 O O . LYS B 1 480 ? -19.047 -1.238 12.812 1 95.25 480 LYS B O 1
ATOM 8911 N N . PHE B 1 481 ? -18.078 -2.887 11.648 1 94.69 481 PHE B N 1
ATOM 8912 C CA . PHE B 1 481 ? -18.859 -2.662 10.445 1 94.69 481 PHE B CA 1
ATOM 8913 C C . PHE B 1 481 ? -20.344 -2.625 10.773 1 94.69 481 PHE B C 1
ATOM 8915 O O . PHE B 1 481 ? -21.078 -1.759 10.281 1 94.69 481 PHE B O 1
ATOM 8922 N N . GLY B 1 482 ? -20.812 -3.473 11.602 1 93.31 482 GLY B N 1
ATOM 8923 C CA . GLY B 1 482 ? -22.234 -3.596 11.906 1 93.31 482 GLY B CA 1
ATOM 8924 C C . GLY B 1 482 ? -22.781 -2.422 12.695 1 93.31 482 GLY B C 1
ATOM 8925 O O . GLY B 1 482 ? -23.984 -2.264 12.828 1 93.31 482 GLY B O 1
ATOM 8926 N N . THR B 1 483 ? -21.906 -1.5 13.102 1 94.5 483 THR B N 1
ATOM 8927 C CA . THR B 1 483 ? -22.359 -0.432 13.984 1 94.5 483 THR B CA 1
ATOM 8928 C C . THR B 1 483 ? -22.281 0.92 13.281 1 94.5 483 THR B C 1
ATOM 8930 O O . THR B 1 483 ? -22.844 1.908 13.766 1 94.5 483 THR B O 1
ATOM 8933 N N . ILE B 1 484 ? -21.672 0.994 12.148 1 95.75 484 ILE B N 1
ATOM 8934 C CA . ILE B 1 484 ? -21.391 2.309 11.578 1 95.75 484 ILE B CA 1
ATOM 8935 C C . ILE B 1 484 ? -22.594 2.771 10.742 1 95.75 484 ILE B C 1
ATOM 8937 O O . ILE B 1 484 ? -22.672 3.941 10.367 1 95.75 484 ILE B O 1
ATOM 8941 N N . GLY B 1 485 ? -23.594 1.957 10.5 1 93.62 485 GLY B N 1
ATOM 8942 C CA . GLY B 1 485 ? -24.703 2.256 9.617 1 93.62 485 GLY B CA 1
ATOM 8943 C C . GLY B 1 485 ? -25.484 3.498 10.031 1 93.62 485 GLY B C 1
ATOM 8944 O O . GLY B 1 485 ? -25.578 4.461 9.258 1 93.62 485 GLY B O 1
ATOM 8945 N N . PRO B 1 486 ? -25.969 3.504 11.227 1 93.25 486 PRO B N 1
ATOM 8946 C CA . PRO B 1 486 ? -26.766 4.656 11.672 1 93.25 486 PRO B CA 1
ATOM 8947 C C . PRO B 1 486 ? -25.969 5.957 11.656 1 93.25 486 PRO B C 1
ATOM 8949 O O . PRO B 1 486 ? -26.453 6.984 11.188 1 93.25 486 PRO B O 1
ATOM 8952 N N . CYS B 1 487 ? -24.812 5.922 12.188 1 94.06 487 CYS B N 1
ATOM 8953 C CA . CYS B 1 487 ? -23.969 7.121 12.195 1 94.06 487 CYS B CA 1
ATOM 8954 C C . CYS B 1 487 ? -23.672 7.586 10.773 1 94.06 487 CYS B C 1
ATOM 8956 O O . CYS B 1 487 ? -23.609 8.789 10.508 1 94.06 487 CYS B O 1
ATOM 8958 N N . SER B 1 488 ? -23.469 6.648 9.906 1 94.94 488 SER B N 1
ATOM 8959 C CA . SER B 1 488 ? -23.219 6.977 8.508 1 94.94 488 SER B CA 1
ATOM 8960 C C . SER B 1 488 ? -24.422 7.676 7.883 1 94.94 488 SER B C 1
ATOM 8962 O O . SER B 1 488 ? -24.266 8.641 7.129 1 94.94 488 SER B O 1
ATOM 8964 N N . ALA B 1 489 ? -25.562 7.203 8.18 1 93.44 489 ALA B N 1
ATOM 8965 C CA . ALA B 1 489 ? -26.781 7.816 7.668 1 93.44 489 ALA B CA 1
ATOM 8966 C C . ALA B 1 489 ? -26.922 9.25 8.164 1 93.44 489 ALA B C 1
ATOM 8968 O O . ALA B 1 489 ? -27.25 10.148 7.387 1 93.44 489 ALA B O 1
ATOM 8969 N N . VAL B 1 490 ? -26.688 9.453 9.406 1 92.75 490 VAL B N 1
ATOM 8970 C CA . VAL B 1 490 ? -26.781 10.781 10 1 92.75 490 VAL B CA 1
ATOM 8971 C C . VAL B 1 490 ? -25.734 11.703 9.367 1 92.75 490 VAL B C 1
ATOM 8973 O O . VAL B 1 490 ? -26.031 12.852 9.039 1 92.75 490 VAL B O 1
ATOM 8976 N N . ALA B 1 491 ? -24.562 11.195 9.289 1 92.5 491 ALA B N 1
ATOM 8977 C CA . ALA B 1 491 ? -23.484 11.977 8.688 1 92.5 491 ALA B CA 1
ATOM 8978 C C . ALA B 1 491 ? -23.859 12.414 7.273 1 92.5 491 ALA B C 1
ATOM 8980 O O . ALA B 1 491 ? -23.578 13.547 6.871 1 92.5 491 ALA B O 1
ATOM 8981 N N . TYR B 1 492 ? -24.406 11.516 6.539 1 91.88 492 TYR B N 1
ATOM 8982 C CA . TYR B 1 492 ? -24.828 11.852 5.184 1 91.88 492 TYR B CA 1
ATOM 8983 C C . TYR B 1 492 ? -25.891 12.945 5.199 1 91.88 492 TYR B C 1
ATOM 8985 O O . TYR B 1 492 ? -25.797 13.914 4.438 1 91.88 492 TYR B O 1
ATOM 8993 N N . ILE B 1 493 ? -26.859 12.805 6.016 1 91.19 493 ILE B N 1
ATOM 8994 C CA . ILE B 1 493 ? -27.938 13.773 6.105 1 91.19 493 ILE B CA 1
ATOM 8995 C C . ILE B 1 493 ? -27.375 15.148 6.465 1 91.19 493 ILE B C 1
ATOM 8997 O O . ILE B 1 493 ? -27.719 16.156 5.848 1 91.19 493 ILE B O 1
ATOM 9001 N N . VAL B 1 494 ? -26.516 15.195 7.344 1 90.31 494 VAL B N 1
ATOM 9002 C CA . VAL B 1 494 ? -25.938 16.453 7.793 1 90.31 494 VAL B CA 1
ATOM 9003 C C . VAL B 1 494 ? -25.047 17.031 6.688 1 90.31 494 VAL B C 1
ATOM 9005 O O . VAL B 1 494 ? -25.219 18.203 6.305 1 90.31 494 VAL B O 1
ATOM 9008 N N . ALA B 1 495 ? -24.188 16.281 6.188 1 88.94 495 ALA B N 1
ATOM 9009 C CA . ALA B 1 495 ? -23.188 16.75 5.242 1 88.94 495 ALA B CA 1
ATOM 9010 C C . ALA B 1 495 ? -23.812 17.062 3.883 1 88.94 495 ALA B C 1
ATOM 9012 O O . ALA B 1 495 ? -23.391 18 3.199 1 88.94 495 ALA B O 1
ATOM 9013 N N . SER B 1 496 ? -24.859 16.297 3.479 1 88.5 496 SER B N 1
ATOM 9014 C CA . SER B 1 496 ? -25.344 16.422 2.107 1 88.5 496 SER B CA 1
ATOM 9015 C C . SER B 1 496 ? -26.688 17.141 2.053 1 88.5 496 SER B C 1
ATOM 9017 O O . SER B 1 496 ? -27.109 17.578 0.986 1 88.5 496 SER B O 1
ATOM 9019 N N . ILE B 1 497 ? -27.266 17.25 3.199 1 85.88 497 ILE B N 1
ATOM 9020 C CA . ILE B 1 497 ? -28.578 17.875 3.174 1 85.88 497 ILE B CA 1
ATOM 9021 C C . ILE B 1 497 ? -28.562 19.109 4.078 1 85.88 497 ILE B C 1
ATOM 9023 O O . ILE B 1 497 ? -28.812 20.234 3.615 1 85.88 497 ILE B O 1
ATOM 9027 N N . ILE B 1 498 ? -28.172 19 5.277 1 89.75 498 ILE B N 1
ATOM 9028 C CA . ILE B 1 498 ? -28.297 20.078 6.258 1 89.75 498 ILE B CA 1
ATOM 9029 C C . ILE B 1 498 ? -27.266 21.172 5.969 1 89.75 498 ILE B C 1
ATOM 9031 O O . ILE B 1 498 ? -27.609 22.344 5.922 1 89.75 498 ILE B O 1
ATOM 9035 N N . VAL B 1 499 ? -26.062 20.828 5.828 1 91.12 499 VAL B N 1
ATOM 9036 C CA . VAL B 1 499 ? -25 21.797 5.641 1 91.12 499 VAL B CA 1
ATOM 9037 C C . VAL B 1 499 ? -25.234 22.578 4.352 1 91.12 499 VAL B C 1
ATOM 9039 O O . VAL B 1 499 ? -25.266 23.812 4.363 1 91.12 499 VAL B O 1
ATOM 9042 N N . PRO B 1 500 ? -25.469 21.906 3.262 1 90.69 500 PRO B N 1
ATOM 9043 C CA . PRO B 1 500 ? -25.734 22.688 2.051 1 90.69 500 PRO B CA 1
ATOM 9044 C C . PRO B 1 500 ? -26.984 23.562 2.168 1 90.69 500 PRO B C 1
ATOM 9046 O O . PRO B 1 500 ? -27 24.688 1.682 1 90.69 500 PRO B O 1
ATOM 9049 N N . SER B 1 501 ? -28 23.125 2.801 1 90.44 501 SER B N 1
ATOM 9050 C CA . SER B 1 501 ? -29.203 23.938 3.008 1 90.44 501 SER B CA 1
ATOM 9051 C C . SER B 1 501 ? -28.906 25.156 3.863 1 90.44 501 SER B C 1
ATOM 9053 O O . SER B 1 501 ? -29.406 26.25 3.594 1 90.44 501 SER B O 1
ATOM 9055 N N . TRP B 1 502 ? -28.078 24.953 4.848 1 91.94 502 TRP B N 1
ATOM 9056 C CA . TRP B 1 502 ? -27.656 26.062 5.699 1 91.94 502 TRP B CA 1
ATOM 9057 C C . TRP B 1 502 ? -26.844 27.078 4.906 1 91.94 502 TRP B C 1
ATOM 9059 O O . TRP B 1 502 ? -27.047 28.281 5.035 1 91.94 502 TRP B O 1
ATOM 9069 N N . LEU B 1 503 ? -25.953 26.594 4.164 1 93.25 503 LEU B N 1
ATOM 9070 C CA . LEU B 1 503 ? -25.094 27.484 3.393 1 93.25 503 LEU B CA 1
ATOM 9071 C C . LEU B 1 503 ? -25.906 28.266 2.373 1 93.25 503 LEU B C 1
ATOM 9073 O O . LEU B 1 503 ? -25.625 29.438 2.117 1 93.25 503 LEU B O 1
ATOM 9077 N N . VAL B 1 504 ? -26.953 27.641 1.799 1 90.88 504 VAL B N 1
ATOM 9078 C CA . VAL B 1 504 ? -27.828 28.359 0.871 1 90.88 504 VAL B CA 1
ATOM 9079 C C . VAL B 1 504 ? -28.609 29.438 1.614 1 90.88 504 VAL B C 1
ATOM 9081 O O . VAL B 1 504 ? -28.734 30.562 1.128 1 90.88 504 VAL B O 1
ATOM 9084 N N . LEU B 1 505 ? -29.062 29.078 2.762 1 91.06 505 LEU B N 1
ATOM 9085 C CA . LEU B 1 505 ? -29.797 30.047 3.57 1 91.06 505 LEU B CA 1
ATOM 9086 C C . LEU B 1 505 ? -28.906 31.219 3.969 1 91.06 505 LEU B C 1
ATOM 9088 O O . LEU B 1 505 ? -29.297 32.375 3.826 1 91.06 505 LEU B O 1
ATOM 9092 N N . TYR B 1 506 ? -27.719 30.953 4.496 1 93.88 506 TYR B N 1
ATOM 9093 C CA . TYR B 1 506 ? -26.75 31.984 4.898 1 93.88 506 TYR B CA 1
ATOM 9094 C C . TYR B 1 506 ? -26.406 32.875 3.73 1 93.88 506 TYR B C 1
ATOM 9096 O O . TYR B 1 506 ? -26.438 34.125 3.861 1 93.88 506 TYR B O 1
ATOM 9104 N N . SER B 1 507 ? -26.125 32.281 2.551 1 94.75 507 SER B N 1
ATOM 9105 C CA . SER B 1 507 ? -25.75 33.031 1.374 1 94.75 507 SER B CA 1
ATOM 9106 C C . SER B 1 507 ? -26.922 33.875 0.872 1 94.75 507 SER B C 1
ATOM 9108 O O . SER B 1 507 ? -26.719 35 0.379 1 94.75 507 SER B O 1
ATOM 9110 N N . SER B 1 508 ? -28.109 33.375 1.028 1 93.12 508 SER B N 1
ATOM 9111 C CA . SER B 1 508 ? -29.281 34.156 0.62 1 93.12 508 SER B CA 1
ATOM 9112 C C . SER B 1 508 ? -29.516 35.344 1.536 1 93.12 508 SER B C 1
ATOM 9114 O O . SER B 1 508 ? -29.828 36.438 1.066 1 93.12 508 SER B O 1
ATOM 9116 N N . ILE B 1 509 ? -29.344 35.094 2.838 1 93.31 509 ILE B N 1
ATOM 9117 C CA . ILE B 1 509 ? -29.5 36.188 3.799 1 93.31 509 ILE B CA 1
ATOM 9118 C C . ILE B 1 509 ? -28.469 37.281 3.512 1 93.31 509 ILE B C 1
ATOM 9120 O O . ILE B 1 509 ? -28.797 38.469 3.479 1 93.31 509 ILE B O 1
ATOM 9124 N N . GLN B 1 510 ? -27.266 36.844 3.297 1 96.31 510 GLN B N 1
ATOM 9125 C CA . GLN B 1 510 ? -26.188 37.781 2.996 1 96.31 510 GLN B CA 1
ATOM 9126 C C . GLN B 1 510 ? -26.438 38.5 1.663 1 96.31 510 GLN B C 1
ATOM 9128 O O . GLN B 1 510 ? -26.172 39.688 1.523 1 96.31 510 GLN B O 1
ATOM 9133 N N . PHE B 1 511 ? -26.969 37.812 0.73 1 94.38 511 PHE B N 1
ATOM 9134 C CA . PHE B 1 511 ? -27.281 38.406 -0.571 1 94.38 511 PHE B CA 1
ATOM 9135 C C . PHE B 1 511 ? -28.312 39.531 -0.437 1 94.38 511 PHE B C 1
ATOM 9137 O O . PHE B 1 511 ? -28.109 40.625 -0.949 1 94.38 511 PHE B O 1
ATOM 9144 N N . PHE B 1 512 ? -29.328 39.219 0.229 1 94.75 512 PHE B N 1
ATOM 9145 C CA . PHE B 1 512 ? -30.391 40.219 0.37 1 94.75 512 PHE B CA 1
ATOM 9146 C C . PHE B 1 512 ? -29.922 41.375 1.228 1 94.75 512 PHE B C 1
ATOM 9148 O O . PHE B 1 512 ? -30.266 42.531 0.949 1 94.75 512 PHE B O 1
ATOM 9155 N N . ALA B 1 513 ? -29.125 41.062 2.236 1 94.75 513 ALA B N 1
ATOM 9156 C CA . ALA B 1 513 ? -28.625 42.094 3.119 1 94.75 513 ALA B CA 1
ATOM 9157 C C . ALA B 1 513 ? -27.688 43.062 2.377 1 94.75 513 ALA B C 1
ATOM 9159 O O . ALA B 1 513 ? -27.797 44.281 2.486 1 94.75 513 ALA B O 1
ATOM 9160 N N . TRP B 1 514 ? -26.797 42.562 1.608 1 96 514 TRP B N 1
ATOM 9161 C CA . TRP B 1 514 ? -25.828 43.406 0.881 1 96 514 TRP B CA 1
ATOM 9162 C C . TRP B 1 514 ? -26.484 44.094 -0.298 1 96 514 TRP B C 1
ATOM 9164 O O . TRP B 1 514 ? -26.062 45.188 -0.698 1 96 514 TRP B O 1
ATOM 9174 N N . SER B 1 515 ? -27.531 43.469 -0.856 1 95.62 515 SER B N 1
ATOM 9175 C CA . SER B 1 515 ? -28.312 44.188 -1.863 1 95.62 515 SER B CA 1
ATOM 9176 C C . SER B 1 515 ? -29.016 45.406 -1.267 1 95.62 515 SER B C 1
ATOM 9178 O O . SER B 1 515 ? -29.094 46.469 -1.897 1 95.62 515 SER B O 1
ATOM 9180 N N . TRP B 1 516 ? -29.484 45.156 -0.07 1 94.19 516 TRP B N 1
ATOM 9181 C CA . TRP B 1 516 ? -30.125 46.25 0.643 1 94.19 516 TRP B CA 1
ATOM 9182 C C . TRP B 1 516 ? -29.109 47.344 0.968 1 94.19 516 TRP B C 1
ATOM 9184 O O . TRP B 1 516 ? -29.422 48.531 0.847 1 94.19 516 TRP B O 1
ATOM 9194 N N . ALA B 1 517 ? -27.984 47 1.34 1 95.12 517 ALA B N 1
ATOM 9195 C CA . ALA B 1 517 ? -26.922 47.938 1.626 1 95.12 517 ALA B CA 1
ATOM 9196 C C . ALA B 1 517 ? -26.531 48.719 0.372 1 95.12 517 ALA B C 1
ATOM 9198 O O . ALA B 1 517 ? -26.312 49.938 0.429 1 95.12 517 ALA B O 1
ATOM 9199 N N . LEU B 1 518 ? -26.438 48.062 -0.694 1 95 518 LEU B N 1
ATOM 9200 C CA . LEU B 1 518 ? -26.125 48.688 -1.96 1 95 518 LEU B CA 1
ATOM 9201 C C . LEU B 1 518 ? -27.203 49.719 -2.336 1 95 518 LEU B C 1
ATOM 9203 O O . LEU B 1 518 ? -26.891 50.812 -2.807 1 95 518 LEU B O 1
ATOM 9207 N N . PHE B 1 519 ? -28.406 49.375 -2.074 1 94.44 519 PHE B N 1
ATOM 9208 C CA . PHE B 1 519 ? -29.531 50.281 -2.342 1 94.44 519 PHE B CA 1
ATOM 9209 C C . PHE B 1 519 ? -29.469 51.5 -1.455 1 94.44 519 PHE B C 1
ATOM 9211 O O . PHE B 1 519 ? -29.672 52.625 -1.927 1 94.44 519 PHE B O 1
ATOM 9218 N N . MET B 1 520 ? -29.031 51.344 -0.268 1 93.25 520 MET B N 1
ATOM 9219 C CA . MET B 1 520 ? -28.953 52.438 0.684 1 93.25 520 MET B CA 1
ATOM 9220 C C . MET B 1 520 ? -27.812 53.375 0.332 1 93.25 520 MET B C 1
ATOM 9222 O O . MET B 1 520 ? -27.969 54.625 0.379 1 93.25 520 MET B O 1
ATOM 9226 N N . VAL B 1 521 ? -26.766 52.781 -0.051 1 93.56 521 VAL B N 1
ATOM 9227 C CA . VAL B 1 521 ? -25.609 53.594 -0.4 1 93.56 521 VAL B CA 1
ATOM 9228 C C . VAL B 1 521 ? -25.922 54.406 -1.658 1 93.56 521 VAL B C 1
ATOM 9230 O O . VAL B 1 521 ? -25.547 55.594 -1.759 1 93.56 521 VAL B O 1
ATOM 9233 N N . ALA B 1 522 ? -26.641 53.875 -2.543 1 89.94 522 ALA B N 1
ATOM 9234 C CA . ALA B 1 522 ? -26.938 54.531 -3.824 1 89.94 522 ALA B CA 1
ATOM 9235 C C . ALA B 1 522 ? -27.984 55.594 -3.664 1 89.94 522 ALA B C 1
ATOM 9237 O O . ALA B 1 522 ? -27.953 56.625 -4.363 1 89.94 522 ALA B O 1
ATOM 9238 N N . THR B 1 523 ? -28.891 55.469 -2.658 1 89.94 523 THR B N 1
ATOM 9239 C CA . THR B 1 523 ? -30.031 56.375 -2.598 1 89.94 523 THR B CA 1
ATOM 9240 C C . THR B 1 523 ? -29.875 57.344 -1.43 1 89.94 523 THR B C 1
ATOM 9242 O O . THR B 1 523 ? -30.312 58.5 -1.517 1 89.94 523 THR B O 1
ATOM 9245 N N . GLN B 1 524 ? -29.266 56.844 -0.324 1 91.06 524 GLN B N 1
ATOM 9246 C CA . GLN B 1 524 ? -29.25 57.656 0.893 1 91.06 524 GLN B CA 1
ATOM 9247 C C . GLN B 1 524 ? -27.828 58 1.301 1 91.06 524 GLN B C 1
ATOM 9249 O O . GLN B 1 524 ? -27.625 58.844 2.174 1 91.06 524 GLN B O 1
ATOM 9254 N N . GLY B 1 525 ? -26.953 57.406 0.659 1 89.62 525 GLY B N 1
ATOM 9255 C CA . GLY B 1 525 ? -25.562 57.75 0.963 1 89.62 525 GLY B CA 1
ATOM 9256 C C . GLY B 1 525 ? -24.891 56.719 1.863 1 89.62 525 GLY B C 1
ATOM 9257 O O . GLY B 1 525 ? -25.562 55.844 2.418 1 89.62 525 GLY B O 1
ATOM 9258 N N . ALA B 1 526 ? -23.625 56.781 2.029 1 91.19 526 ALA B N 1
ATOM 9259 C CA . ALA B 1 526 ? -22.781 55.812 2.764 1 91.19 526 ALA B CA 1
ATOM 9260 C C . ALA B 1 526 ? -23.125 55.844 4.254 1 91.19 526 ALA B C 1
ATOM 9262 O O . ALA B 1 526 ? -23.078 54.781 4.918 1 91.19 526 ALA B O 1
ATOM 9263 N N . ALA B 1 527 ? -23.453 57 4.781 1 88.19 527 ALA B N 1
ATOM 9264 C CA . ALA B 1 527 ? -23.734 57.156 6.207 1 88.19 527 ALA B CA 1
ATOM 9265 C C . ALA B 1 527 ? -24.984 56.375 6.602 1 88.19 527 ALA B C 1
ATOM 9267 O O . ALA B 1 527 ? -25.047 55.781 7.695 1 88.19 527 ALA B O 1
ATOM 9268 N N . ALA B 1 528 ? -25.953 56.281 5.707 1 89.81 528 ALA B N 1
ATOM 9269 C CA . ALA B 1 528 ? -27.203 55.562 5.984 1 89.81 528 ALA B CA 1
ATOM 9270 C C . ALA B 1 528 ? -27 54.062 5.953 1 89.81 528 ALA B C 1
ATOM 9272 O O . ALA B 1 528 ? -27.703 53.312 6.629 1 89.81 528 ALA B O 1
ATOM 9273 N N . ALA B 1 529 ? -26.031 53.625 5.254 1 92.94 529 ALA B N 1
ATOM 9274 C CA . ALA B 1 529 ? -25.828 52.219 5.039 1 92.94 529 ALA B CA 1
ATOM 9275 C C . ALA B 1 529 ? -24.844 51.625 6.051 1 92.94 529 ALA B C 1
ATOM 9277 O O . ALA B 1 529 ? -24.641 50.406 6.121 1 92.94 529 ALA B O 1
ATOM 9278 N N . GLU B 1 530 ? -24.297 52.438 6.812 1 90.44 530 GLU B N 1
ATOM 9279 C CA . GLU B 1 530 ? -23.203 52.031 7.691 1 90.44 530 GLU B CA 1
ATOM 9280 C C . GLU B 1 530 ? -23.625 50.938 8.656 1 90.44 530 GLU B C 1
ATOM 9282 O O . GLU B 1 530 ? -22.891 49.969 8.836 1 90.44 530 GLU B O 1
ATOM 9287 N N . ASP B 1 531 ? -24.75 51.062 9.227 1 86.12 531 ASP B N 1
ATOM 9288 C CA . ASP B 1 531 ? -25.219 50.062 10.203 1 86.12 531 ASP B CA 1
ATOM 9289 C C . ASP B 1 531 ? -25.453 48.719 9.547 1 86.12 531 ASP B C 1
ATOM 9291 O O . ASP B 1 531 ? -25.094 47.688 10.109 1 86.12 531 ASP B O 1
ATOM 9295 N N . THR B 1 532 ? -26.078 48.781 8.43 1 91 532 THR B N 1
ATOM 9296 C CA . THR B 1 532 ? -26.359 47.531 7.715 1 91 532 THR B CA 1
ATOM 9297 C C . THR B 1 532 ? -25.078 46.844 7.316 1 91 532 THR B C 1
ATOM 9299 O O . THR B 1 532 ? -24.922 45.625 7.52 1 91 532 THR B O 1
ATOM 9302 N N . ILE B 1 533 ? -24.141 47.562 6.805 1 93.94 533 ILE B N 1
ATOM 9303 C CA . ILE B 1 533 ? -22.875 47 6.359 1 93.94 533 ILE B CA 1
ATOM 9304 C C . ILE B 1 533 ? -22.094 46.469 7.559 1 93.94 533 ILE B C 1
ATOM 9306 O O . ILE B 1 533 ? -21.453 45.406 7.477 1 93.94 533 ILE B O 1
ATOM 9310 N N . SER B 1 534 ? -22.172 47.156 8.633 1 87.31 534 SER B N 1
ATOM 9311 C CA . SER B 1 534 ? -21.484 46.719 9.844 1 87.31 534 SER B CA 1
ATOM 9312 C C . SER B 1 534 ? -22.047 45.406 10.352 1 87.31 534 SER B C 1
ATOM 9314 O O . SER B 1 534 ? -21.281 44.469 10.617 1 87.31 534 SER B O 1
ATOM 9316 N N . ILE B 1 535 ? -23.312 45.281 10.43 1 87.31 535 ILE B N 1
ATOM 9317 C CA . ILE B 1 535 ? -23.969 44.062 10.953 1 87.31 535 ILE B CA 1
ATOM 9318 C C . ILE B 1 535 ? -23.609 42.875 10.094 1 87.31 535 ILE B C 1
ATOM 9320 O O . ILE B 1 535 ? -23.234 41.812 10.617 1 87.31 535 ILE B O 1
ATOM 9324 N N . PHE B 1 536 ? -23.641 43.094 8.844 1 92.06 536 PHE B N 1
ATOM 9325 C CA . PHE B 1 536 ? -23.5 41.938 7.973 1 92.06 536 PHE B CA 1
ATOM 9326 C C . PHE B 1 536 ? -22.031 41.625 7.688 1 92.06 536 PHE B C 1
ATOM 9328 O O . PHE B 1 536 ? -21.688 40.562 7.238 1 92.06 536 PHE B O 1
ATOM 9335 N N . THR B 1 537 ? -21.156 42.562 7.93 1 91.5 537 THR B N 1
ATOM 9336 C CA . THR B 1 537 ? -19.734 42.281 7.949 1 91.5 537 THR B CA 1
ATOM 9337 C C . THR B 1 537 ? -19.375 41.438 9.156 1 91.5 537 THR B C 1
ATOM 9339 O O . THR B 1 537 ? -18.562 40.5 9.047 1 91.5 537 THR B O 1
ATOM 9342 N N . TYR B 1 538 ? -20.016 41.719 10.25 1 85.69 538 TYR B N 1
ATOM 9343 C CA . TYR B 1 538 ? -19.781 40.906 11.438 1 85.69 538 TYR B CA 1
ATOM 9344 C C . TYR B 1 538 ? -20.297 39.5 11.234 1 85.69 538 TYR B C 1
ATOM 9346 O O . TYR B 1 538 ? -19.703 38.531 11.703 1 85.69 538 TYR B O 1
ATOM 9354 N N . LEU B 1 539 ? -21.359 39.406 10.531 1 90.12 539 LEU B N 1
ATOM 9355 C CA . LEU B 1 539 ? -21.938 38.094 10.266 1 90.12 539 LEU B CA 1
ATOM 9356 C C . LEU B 1 539 ? -21 37.25 9.398 1 90.12 539 LEU B C 1
ATOM 9358 O O . LEU B 1 539 ? -21.094 36.031 9.391 1 90.12 539 LEU B O 1
ATOM 9362 N N . GLN B 1 540 ? -20.141 37.938 8.695 1 94.38 540 GLN B N 1
ATOM 9363 C CA . GLN B 1 540 ? -19.203 37.219 7.84 1 94.38 540 GLN B CA 1
ATOM 9364 C C . GLN B 1 540 ? -18.188 36.438 8.664 1 94.38 540 GLN B C 1
ATOM 9366 O O . GLN B 1 540 ? -17.484 35.562 8.141 1 94.38 540 GLN B O 1
ATOM 9371 N N . LEU B 1 541 ? -18.141 36.688 9.922 1 87 541 LEU B N 1
ATOM 9372 C CA . LEU B 1 541 ? -17.281 35.875 10.805 1 87 541 LEU B CA 1
ATOM 9373 C C . LEU B 1 541 ? -17.703 34.406 10.797 1 87 541 LEU B C 1
ATOM 9375 O O . LEU B 1 541 ? -16.875 33.531 11.016 1 87 541 LEU B O 1
ATOM 9379 N N . LEU B 1 542 ? -18.906 34.188 10.445 1 90.88 542 LEU B N 1
ATOM 9380 C CA . LEU B 1 542 ? -19.391 32.812 10.328 1 90.88 542 LEU B CA 1
ATOM 9381 C C . LEU B 1 542 ? -18.672 32.094 9.203 1 90.88 542 LEU B C 1
ATOM 9383 O O . LEU B 1 542 ? -18.562 30.859 9.234 1 90.88 542 LEU B O 1
ATOM 9387 N N . GLU B 1 543 ? -18.203 32.812 8.266 1 93.19 543 GLU B N 1
ATOM 9388 C CA . GLU B 1 543 ? -17.5 32.188 7.152 1 93.19 543 GLU B CA 1
ATOM 9389 C C . GLU B 1 543 ? -16.188 31.578 7.605 1 93.19 543 GLU B C 1
ATOM 9391 O O . GLU B 1 543 ? -15.727 30.594 7.043 1 93.19 543 GLU B O 1
ATOM 9396 N N . VAL B 1 544 ? -15.625 32.188 8.539 1 86.31 544 VAL B N 1
ATOM 9397 C CA . VAL B 1 544 ? -14.414 31.609 9.133 1 86.31 544 VAL B CA 1
ATOM 9398 C C . VAL B 1 544 ? -14.742 30.297 9.805 1 86.31 544 VAL B C 1
ATOM 9400 O O . VAL B 1 544 ? -14 29.312 9.664 1 86.31 544 VAL B O 1
ATOM 9403 N N . LEU B 1 545 ? -15.805 30.281 10.406 1 86.19 545 LEU B N 1
ATOM 9404 C CA . LEU B 1 545 ? -16.25 29.062 11.078 1 86.19 545 LEU B CA 1
ATOM 9405 C C . LEU B 1 545 ? -16.594 27.984 10.062 1 86.19 545 LEU B C 1
ATOM 9407 O O . LEU B 1 545 ? -16.297 26.812 10.273 1 86.19 545 LEU B O 1
ATOM 9411 N N . HIS B 1 546 ? -17.297 28.438 9.008 1 91.62 546 HIS B N 1
ATOM 9412 C CA . HIS B 1 546 ? -17.641 27.5 7.953 1 91.62 546 HIS B CA 1
ATOM 9413 C C . HIS B 1 546 ? -16.391 26.828 7.379 1 91.62 546 HIS B C 1
ATOM 9415 O O . HIS B 1 546 ? -16.375 25.625 7.141 1 91.62 546 HIS B O 1
ATOM 9421 N N . ALA B 1 547 ? -15.383 27.578 7.234 1 88.38 547 ALA B N 1
ATOM 9422 C CA . ALA B 1 547 ? -14.125 27.078 6.695 1 88.38 547 ALA B CA 1
ATOM 9423 C C . ALA B 1 547 ? -13.406 26.203 7.715 1 88.38 547 ALA B C 1
ATOM 9425 O O . ALA B 1 547 ? -12.875 25.141 7.363 1 88.38 547 ALA B O 1
ATOM 9426 N N . ALA B 1 548 ? -13.438 26.609 8.891 1 81.75 548 ALA B N 1
ATOM 9427 C CA . ALA B 1 548 ? -12.742 25.875 9.945 1 81.75 548 ALA B CA 1
ATOM 9428 C C . ALA B 1 548 ? -13.391 24.516 10.188 1 81.75 548 ALA B C 1
ATOM 9430 O O . ALA B 1 548 ? -12.703 23.547 10.516 1 81.75 548 ALA B O 1
ATOM 9431 N N . LEU B 1 549 ? -14.641 24.438 9.93 1 81.69 549 LEU B N 1
ATOM 9432 C CA . LEU B 1 549 ? -15.375 23.188 10.148 1 81.69 549 LEU B CA 1
ATOM 9433 C C . LEU B 1 549 ? -15.391 22.344 8.883 1 81.69 549 LEU B C 1
ATOM 9435 O O . LEU B 1 549 ? -15.93 21.234 8.891 1 81.69 549 LEU B O 1
ATOM 9439 N N . GLY B 1 550 ? -14.859 22.875 7.949 1 83.44 550 GLY B N 1
ATOM 9440 C CA . GLY B 1 550 ? -14.742 22.125 6.707 1 83.44 550 GLY B CA 1
ATOM 9441 C C . GLY B 1 550 ? -16.016 22.125 5.887 1 83.44 550 GLY B C 1
ATOM 9442 O O . GLY B 1 550 ? -16.219 21.25 5.043 1 83.44 550 GLY B O 1
ATOM 9443 N N . MET B 1 551 ? -16.922 23.031 6.199 1 87.38 551 MET B N 1
ATOM 9444 C CA . MET B 1 551 ? -18.172 23.109 5.449 1 87.38 551 MET B CA 1
ATOM 9445 C C . MET B 1 551 ? -17.922 23.625 4.031 1 87.38 551 MET B C 1
ATOM 9447 O O . MET B 1 551 ? -18.672 23.297 3.109 1 87.38 551 MET B O 1
ATOM 9451 N N . VAL B 1 552 ? -16.891 24.422 3.949 1 88.19 552 VAL B N 1
ATOM 9452 C CA . VAL B 1 552 ? -16.5 24.953 2.648 1 88.19 552 VAL B CA 1
ATOM 9453 C C . VAL B 1 552 ? -15.016 24.703 2.404 1 88.19 552 VAL B C 1
ATOM 9455 O O . VAL B 1 552 ? -14.242 24.562 3.354 1 88.19 552 VAL B O 1
ATOM 9458 N N . PRO B 1 553 ? -14.633 24.578 1.238 1 85.06 553 PRO B N 1
ATOM 9459 C CA . PRO B 1 553 ? -13.242 24.219 0.919 1 85.06 553 PRO B CA 1
ATOM 9460 C C . PRO B 1 553 ? -12.297 25.422 1.031 1 85.06 553 PRO B C 1
ATOM 9462 O O . PRO B 1 553 ? -11.094 25.281 0.794 1 85.06 553 PRO B O 1
ATOM 9465 N N . SER B 1 554 ? -12.656 26.438 1.626 1 83.56 554 SER B N 1
ATOM 9466 C CA . SER B 1 554 ? -11.805 27.609 1.746 1 83.56 554 SER B CA 1
ATOM 9467 C C . SER B 1 554 ? -10.812 27.469 2.896 1 83.56 554 SER B C 1
ATOM 9469 O O . SER B 1 554 ? -11.07 26.734 3.855 1 83.56 554 SER B O 1
ATOM 9471 N N . ASN B 1 555 ? -9.641 28.109 2.775 1 78.94 555 ASN B N 1
ATOM 9472 C CA . ASN B 1 555 ? -8.648 28.109 3.846 1 78.94 555 ASN B CA 1
ATOM 9473 C C . ASN B 1 555 ? -9.094 29 5.012 1 78.94 555 ASN B C 1
ATOM 9475 O O . ASN B 1 555 ? -9.359 30.188 4.828 1 78.94 555 ASN B O 1
ATOM 9479 N N . PRO B 1 556 ? -9.148 28.422 6.141 1 81.56 556 PRO B N 1
ATOM 9480 C CA . PRO B 1 556 ? -9.664 29.172 7.285 1 81.56 556 PRO B CA 1
ATOM 9481 C C . PRO B 1 556 ? -8.789 30.359 7.66 1 81.56 556 PRO B C 1
ATOM 9483 O O . PRO B 1 556 ? -9.312 31.422 8.047 1 81.56 556 PRO B O 1
ATOM 9486 N N . LEU B 1 557 ? -7.52 30.188 7.461 1 69 557 LEU B N 1
ATOM 9487 C CA . LEU B 1 557 ? -6.613 31.266 7.848 1 69 557 LEU B CA 1
ATOM 9488 C C . LEU B 1 557 ? -6.738 32.469 6.898 1 69 557 LEU B C 1
ATOM 9490 O O . LEU B 1 557 ? -6.785 33.594 7.34 1 69 557 LEU B O 1
ATOM 9494 N N . THR B 1 558 ? -6.77 32.125 5.699 1 74.62 558 THR B N 1
ATOM 9495 C CA . THR B 1 558 ? -6.91 33.188 4.715 1 74.62 558 THR B CA 1
ATOM 9496 C C . THR B 1 558 ? -8.266 33.875 4.855 1 74.62 558 THR B C 1
ATOM 9498 O O . THR B 1 558 ? -8.367 35.125 4.738 1 74.62 558 THR B O 1
ATOM 9501 N N . THR B 1 559 ? -9.242 33.125 5.141 1 84.19 559 THR B N 1
ATOM 9502 C CA . THR B 1 559 ? -10.578 33.688 5.328 1 84.19 559 THR B CA 1
ATOM 9503 C C . THR B 1 559 ? -10.633 34.562 6.582 1 84.19 559 THR B C 1
ATOM 9505 O O . THR B 1 559 ? -11.242 35.625 6.578 1 84.19 559 THR B O 1
ATOM 9508 N N . ALA B 1 560 ? -9.977 34.125 7.539 1 79.25 560 ALA B N 1
ATOM 9509 C CA . ALA B 1 560 ? -9.945 34.875 8.781 1 79.25 560 ALA B CA 1
ATOM 9510 C C . ALA B 1 560 ? -9.227 36.219 8.594 1 79.25 560 ALA B C 1
ATOM 9512 O O . ALA B 1 560 ? -9.664 37.25 9.125 1 79.25 560 ALA B O 1
ATOM 9513 N N . MET B 1 561 ? -8.18 36.156 7.863 1 72.44 561 MET B N 1
ATOM 9514 C CA . MET B 1 561 ? -7.418 37.375 7.613 1 72.44 561 MET B CA 1
ATOM 9515 C C . MET B 1 561 ? -8.242 38.375 6.805 1 72.44 561 MET B C 1
ATOM 9517 O O . MET B 1 561 ? -8.25 39.594 7.109 1 72.44 561 MET B O 1
ATOM 9521 N N . GLN B 1 562 ? -8.875 37.875 5.871 1 78.94 562 GLN B N 1
ATOM 9522 C CA . GLN B 1 562 ? -9.672 38.719 5.004 1 78.94 562 GLN B CA 1
ATOM 9523 C C . GLN B 1 562 ? -10.836 39.344 5.77 1 78.94 562 GLN B C 1
ATOM 9525 O O . GLN B 1 562 ? -11.102 40.531 5.645 1 78.94 562 GLN B O 1
ATOM 9530 N N . ILE B 1 563 ? -11.484 38.625 6.543 1 85.56 563 ILE B N 1
ATOM 9531 C CA . ILE B 1 563 ? -12.664 39.094 7.254 1 85.56 563 ILE B CA 1
ATOM 9532 C C . ILE B 1 563 ? -12.25 40 8.414 1 85.56 563 ILE B C 1
ATOM 9534 O O . ILE B 1 563 ? -12.914 41 8.703 1 85.56 563 ILE B O 1
ATOM 9538 N N . SER B 1 564 ? -11.172 39.688 8.992 1 77.94 564 SER B N 1
ATOM 9539 C CA . SER B 1 564 ? -10.688 40.531 10.086 1 77.94 564 SER B CA 1
ATOM 9540 C C . SER B 1 564 ? -10.312 41.906 9.594 1 77.94 564 SER B C 1
ATOM 9542 O O . SER B 1 564 ? -10.508 42.906 10.305 1 77.94 564 SER B O 1
ATOM 9544 N N . SER B 1 565 ? -9.781 41.969 8.438 1 78.12 565 SER B N 1
ATOM 9545 C CA . SER B 1 565 ? -9.469 43.25 7.852 1 78.12 565 SER B CA 1
ATOM 9546 C C . SER B 1 565 ? -10.734 44.094 7.645 1 78.12 565 SER B C 1
ATOM 9548 O O . SER B 1 565 ? -10.742 45.281 7.918 1 78.12 565 SER B O 1
ATOM 9550 N N . ARG B 1 566 ? -11.758 43.5 7.211 1 85.25 566 ARG B N 1
ATOM 9551 C CA . ARG B 1 566 ? -13.016 44.188 6.977 1 85.25 566 ARG B CA 1
ATOM 9552 C C . ARG B 1 566 ? -13.672 44.625 8.289 1 85.25 566 ARG B C 1
ATOM 9554 O O . ARG B 1 566 ? -14.203 45.719 8.406 1 85.25 566 ARG B O 1
ATOM 9561 N N . VAL B 1 567 ? -13.609 43.75 9.211 1 81.88 567 VAL B N 1
ATOM 9562 C CA . VAL B 1 567 ? -14.172 44.031 10.523 1 81.88 567 VAL B CA 1
ATOM 9563 C C . VAL B 1 567 ? -13.398 45.188 11.172 1 81.88 567 VAL B C 1
ATOM 9565 O O . VAL B 1 567 ? -13.984 46.062 11.82 1 81.88 567 VAL B O 1
ATOM 9568 N N . GLY B 1 568 ? -12.141 45.188 10.992 1 77 568 GLY B N 1
ATOM 9569 C CA . GLY B 1 568 ? -11.32 46.281 11.484 1 77 568 GLY B CA 1
ATOM 9570 C C . GLY B 1 568 ? -11.703 47.625 10.883 1 77 568 GLY B C 1
ATOM 9571 O O . GLY B 1 568 ? -11.742 48.656 11.594 1 77 568 GLY B O 1
ATOM 9572 N N . LEU B 1 569 ? -12.023 47.594 9.648 1 82.31 569 LEU B N 1
ATOM 9573 C CA . LEU B 1 569 ? -12.406 48.844 8.977 1 82.31 569 LEU B CA 1
ATOM 9574 C C . LEU B 1 569 ? -13.758 49.344 9.484 1 82.31 569 LEU B C 1
ATOM 9576 O O . LEU B 1 569 ? -13.945 50.531 9.68 1 82.31 569 LEU B O 1
ATOM 9580 N N . VAL B 1 570 ? -14.68 48.438 9.609 1 82.25 570 VAL B N 1
ATOM 9581 C CA . VAL B 1 570 ? -15.992 48.812 10.125 1 82.25 570 VAL B CA 1
ATOM 9582 C C . VAL B 1 570 ? -15.859 49.375 11.539 1 82.25 570 VAL B C 1
ATOM 9584 O O . VAL B 1 570 ? -16.562 50.312 11.906 1 82.25 570 VAL B O 1
ATOM 9587 N N . GLN B 1 571 ? -14.93 48.906 12.219 1 75.88 571 GLN B N 1
ATOM 9588 C CA . GLN B 1 571 ? -14.688 49.438 13.562 1 75.88 571 GLN B CA 1
ATOM 9589 C C . GLN B 1 571 ? -14.078 50.812 13.531 1 75.88 571 GLN B C 1
ATOM 9591 O O . GLN B 1 571 ? -14.391 51.656 14.375 1 75.88 571 GLN B O 1
ATOM 9596 N N . ILE B 1 572 ? -13.266 51.062 12.594 1 76.62 572 ILE B N 1
ATOM 9597 C CA . ILE B 1 572 ? -12.656 52.375 12.438 1 76.62 572 ILE B CA 1
ATOM 9598 C C . ILE B 1 572 ? -13.727 53.406 12.086 1 76.62 572 ILE B C 1
ATOM 9600 O O . ILE B 1 572 ? -13.734 54.5 12.641 1 76.62 572 ILE B O 1
ATOM 9604 N N . VAL B 1 573 ? -14.57 53 11.273 1 81.19 573 VAL B N 1
ATOM 9605 C CA . VAL B 1 573 ? -15.648 53.906 10.859 1 81.19 573 VAL B CA 1
ATOM 9606 C C . VAL B 1 573 ? -16.578 54.156 12.039 1 81.19 573 VAL B C 1
ATOM 9608 O O . VAL B 1 573 ? -17.078 55.281 12.211 1 81.19 573 VAL B O 1
ATOM 9611 N N . ALA B 1 574 ? -16.766 53.219 12.852 1 75.69 574 ALA B N 1
ATOM 9612 C CA . ALA B 1 574 ? -17.656 53.344 14 1 75.69 574 ALA B CA 1
ATOM 9613 C C . ALA B 1 574 ? -17.016 54.219 15.086 1 75.69 574 ALA B C 1
ATOM 9615 O O . ALA B 1 574 ? -17.719 54.906 15.836 1 75.69 574 ALA B O 1
ATOM 9616 N N . CYS B 1 575 ? -15.742 54.281 15.023 1 72.31 575 CYS B N 1
ATOM 9617 C CA . CYS B 1 575 ? -15.031 55 16.078 1 72.31 575 CYS B CA 1
ATOM 9618 C C . CYS B 1 575 ? -14.789 56.469 15.695 1 72.31 575 CYS B C 1
ATOM 9620 O O . CYS B 1 575 ? -14.805 57.344 16.547 1 72.31 575 CYS B O 1
ATOM 9622 N N . ALA B 1 576 ? -14.57 56.719 14.461 1 77.5 576 ALA B N 1
ATOM 9623 C CA . ALA B 1 576 ? -14.297 58.062 13.992 1 77.5 576 ALA B CA 1
ATOM 9624 C C . ALA B 1 576 ? -15.594 58.812 13.695 1 77.5 576 ALA B C 1
ATOM 9626 O O . ALA B 1 576 ? -16.062 58.812 12.555 1 77.5 576 ALA B O 1
ATOM 9627 N N . ARG B 1 577 ? -16.156 59.5 14.758 1 78.06 577 ARG B N 1
ATOM 9628 C CA . ARG B 1 577 ? -17.5 60.062 14.586 1 78.06 577 ARG B CA 1
ATOM 9629 C C . ARG B 1 577 ? -17.453 61.594 14.695 1 78.06 577 ARG B C 1
ATOM 9631 O O . ARG B 1 577 ? -18.5 62.25 14.664 1 78.06 577 ARG B O 1
ATOM 9638 N N . SER B 1 578 ? -16.188 62.156 14.773 1 81.06 578 SER B N 1
ATOM 9639 C CA . SER B 1 578 ? -16.141 63.594 14.781 1 81.06 578 SER B CA 1
ATOM 9640 C C . SER B 1 578 ? -16.609 64.188 13.453 1 81.06 578 SER B C 1
ATOM 9642 O O . SER B 1 578 ? -16.5 63.531 12.414 1 81.06 578 SER B O 1
ATOM 9644 N N . ALA B 1 579 ? -17.094 65.312 13.484 1 81.5 579 ALA B N 1
ATOM 9645 C CA . ALA B 1 579 ? -17.641 66 12.289 1 81.5 579 ALA B CA 1
ATOM 9646 C C . ALA B 1 579 ? -16.547 66.188 11.234 1 81.5 579 ALA B C 1
ATOM 9648 O O . ALA B 1 579 ? -16.797 65.938 10.039 1 81.5 579 ALA B O 1
ATOM 9649 N N . SER B 1 580 ? -15.375 66.562 11.664 1 80.81 580 SER B N 1
ATOM 9650 C CA . SER B 1 580 ? -14.281 66.75 10.719 1 80.81 580 SER B CA 1
ATOM 9651 C C . SER B 1 580 ? -13.82 65.438 10.086 1 80.81 580 SER B C 1
ATOM 9653 O O . SER B 1 580 ? -13.617 65.375 8.867 1 80.81 580 SER B O 1
ATOM 9655 N N . SER B 1 581 ? -13.727 64.5 10.859 1 82.06 581 SER B N 1
ATOM 9656 C CA . SER B 1 581 ? -13.273 63.188 10.352 1 82.06 581 SER B CA 1
ATOM 9657 C C . SER B 1 581 ? -14.328 62.531 9.461 1 82.06 581 SER B C 1
ATOM 9659 O O . SER B 1 581 ? -14 61.938 8.43 1 82.06 581 SER B O 1
ATOM 9661 N N . TRP B 1 582 ? -15.516 62.625 9.883 1 87.44 582 TRP B N 1
ATOM 9662 C CA . TRP B 1 582 ? -16.609 62.031 9.133 1 87.44 582 TRP B CA 1
ATOM 9663 C C . TRP B 1 582 ? -16.734 62.656 7.75 1 87.44 582 TRP B C 1
ATOM 9665 O O . TRP B 1 582 ? -16.938 61.938 6.754 1 87.44 582 TRP B O 1
ATOM 9675 N N . ALA B 1 583 ? -16.578 63.969 7.75 1 86.38 583 ALA B N 1
ATOM 9676 C CA . ALA B 1 583 ? -16.656 64.688 6.473 1 86.38 583 ALA B CA 1
ATOM 9677 C C . ALA B 1 583 ? -15.508 64.25 5.547 1 86.38 583 ALA B C 1
ATOM 9679 O O . ALA B 1 583 ? -15.695 64.125 4.336 1 86.38 583 ALA B O 1
ATOM 9680 N N . ALA B 1 584 ? -14.367 64 6.133 1 87.69 584 ALA B N 1
ATOM 9681 C CA . ALA B 1 584 ? -13.195 63.625 5.348 1 87.69 584 ALA B CA 1
ATOM 9682 C C . ALA B 1 584 ? -13.297 62.188 4.895 1 87.69 584 ALA B C 1
ATOM 9684 O O . ALA B 1 584 ? -12.789 61.812 3.832 1 87.69 584 ALA B O 1
ATOM 9685 N N . MET B 1 585 ? -13.984 61.375 5.648 1 90.31 585 MET B N 1
ATOM 9686 C CA . MET B 1 585 ? -14.055 59.938 5.383 1 90.31 585 MET B CA 1
ATOM 9687 C C . MET B 1 585 ? -15.156 59.625 4.379 1 90.31 585 MET B C 1
ATOM 9689 O O . MET B 1 585 ? -15.086 58.625 3.668 1 90.31 585 MET B O 1
ATOM 9693 N N . LEU B 1 586 ? -16.094 60.438 4.277 1 90 586 LEU B N 1
ATOM 9694 C CA . LEU B 1 586 ? -17.344 60.125 3.602 1 90 586 LEU B CA 1
ATOM 9695 C C . LEU B 1 586 ? -17.094 59.719 2.154 1 90 586 LEU B C 1
ATOM 9697 O O . LEU B 1 586 ? -17.641 58.719 1.69 1 90 586 LEU B O 1
ATOM 9701 N N . PRO B 1 587 ? -16.266 60.531 1.405 1 90.5 587 PRO B N 1
ATOM 9702 C CA . PRO B 1 587 ? -16.062 60.094 0.02 1 90.5 587 PRO B CA 1
ATOM 9703 C C . PRO B 1 587 ? -15.367 58.75 -0.083 1 90.5 587 PRO B C 1
ATOM 9705 O O . PRO B 1 587 ? -15.672 57.938 -0.985 1 90.5 587 PRO B O 1
ATOM 9708 N N . TRP B 1 588 ? -14.508 58.438 0.807 1 92.25 588 TRP B N 1
ATOM 9709 C CA . TRP B 1 588 ? -13.773 57.188 0.795 1 92.25 588 TRP B CA 1
ATOM 9710 C C . TRP B 1 588 ? -14.664 56.031 1.275 1 92.25 588 TRP B C 1
ATOM 9712 O O . TRP B 1 588 ? -14.555 54.906 0.782 1 92.25 588 TRP B O 1
ATOM 9722 N N . MET B 1 589 ? -15.516 56.344 2.215 1 92.81 589 MET B N 1
ATOM 9723 C CA . MET B 1 589 ? -16.484 55.344 2.689 1 92.81 589 MET B CA 1
ATOM 9724 C C . MET B 1 589 ? -17.422 54.938 1.572 1 92.81 589 MET B C 1
ATOM 9726 O O . MET B 1 589 ? -17.75 53.75 1.431 1 92.81 589 MET B O 1
ATOM 9730 N N . THR B 1 590 ? -17.828 56 0.859 1 93.12 590 THR B N 1
ATOM 9731 C CA . THR B 1 590 ? -18.719 55.688 -0.255 1 93.12 590 THR B CA 1
ATOM 9732 C C . THR B 1 590 ? -18.047 54.781 -1.261 1 93.12 590 THR B C 1
ATOM 9734 O O . THR B 1 590 ? -18.672 53.812 -1.748 1 93.12 590 THR B O 1
ATOM 9737 N N . LEU B 1 591 ? -16.812 55 -1.443 1 91.94 591 LEU B N 1
ATOM 9738 C CA . LEU B 1 591 ? -16.078 54.219 -2.432 1 91.94 591 LEU B CA 1
ATOM 9739 C C . LEU B 1 591 ? -15.953 52.75 -1.995 1 91.94 591 LEU B C 1
ATOM 9741 O O . LEU B 1 591 ? -16.281 51.844 -2.76 1 91.94 591 LEU B O 1
ATOM 9745 N N . PHE B 1 592 ? -15.539 52.5 -0.792 1 93.5 592 PHE B N 1
ATOM 9746 C CA . PHE B 1 592 ? -15.312 51.094 -0.427 1 93.5 592 PHE B CA 1
ATOM 9747 C C . PHE B 1 592 ? -16.625 50.406 -0.114 1 93.5 592 PHE B C 1
ATOM 9749 O O . PHE B 1 592 ? -16.75 49.188 -0.317 1 93.5 592 PHE B O 1
ATOM 9756 N N . MET B 1 593 ? -17.594 51.094 0.331 1 95.06 593 MET B N 1
ATOM 9757 C CA . MET B 1 593 ? -18.875 50.469 0.625 1 95.06 593 MET B CA 1
ATOM 9758 C C . MET B 1 593 ? -19.594 50.031 -0.66 1 95.06 593 MET B C 1
ATOM 9760 O O . MET B 1 593 ? -20.266 49 -0.694 1 95.06 593 MET B O 1
ATOM 9764 N N . VAL B 1 594 ? -19.438 50.906 -1.659 1 93.5 594 VAL B N 1
ATOM 9765 C CA . VAL B 1 594 ? -20 50.531 -2.949 1 93.5 594 VAL B CA 1
ATOM 9766 C C . VAL B 1 594 ? -19.266 49.312 -3.506 1 93.5 594 VAL B C 1
ATOM 9768 O O . VAL B 1 594 ? -19.891 48.375 -3.984 1 93.5 594 VAL B O 1
ATOM 9771 N N . ALA B 1 595 ? -18.016 49.344 -3.406 1 93.62 595 ALA B N 1
ATOM 9772 C CA . ALA B 1 595 ? -17.203 48.219 -3.898 1 93.62 595 ALA B CA 1
ATOM 9773 C C . ALA B 1 595 ? -17.531 46.938 -3.131 1 93.62 595 ALA B C 1
ATOM 9775 O O . ALA B 1 595 ? -17.688 45.875 -3.73 1 93.62 595 ALA B O 1
ATOM 9776 N N . TRP B 1 596 ? -17.594 47.031 -1.812 1 95.31 596 TRP B N 1
ATOM 9777 C CA . TRP B 1 596 ? -17.922 45.875 -0.978 1 95.31 596 TRP B CA 1
ATOM 9778 C C . TRP B 1 596 ? -19.297 45.312 -1.333 1 95.31 596 TRP B C 1
ATOM 9780 O O . TRP B 1 596 ? -19.453 44.125 -1.487 1 95.31 596 TRP B O 1
ATOM 9790 N N . SER B 1 597 ? -20.219 46.188 -1.469 1 95.56 597 SER B N 1
ATOM 9791 C CA . SER B 1 597 ? -21.594 45.75 -1.666 1 95.56 597 SER B CA 1
ATOM 9792 C C . SER B 1 597 ? -21.781 45.062 -3.016 1 95.56 597 SER B C 1
ATOM 9794 O O . SER B 1 597 ? -22.438 44.031 -3.107 1 95.56 597 SER B O 1
ATOM 9796 N N . ILE B 1 598 ? -21.172 45.625 -3.99 1 94.19 598 ILE B N 1
ATOM 9797 C CA . ILE B 1 598 ? -21.297 45 -5.305 1 94.19 598 ILE B CA 1
ATOM 9798 C C . ILE B 1 598 ? -20.625 43.656 -5.285 1 94.19 598 ILE B C 1
ATOM 9800 O O . ILE B 1 598 ? -21.188 42.656 -5.781 1 94.19 598 ILE B O 1
ATOM 9804 N N . THR B 1 599 ? -19.484 43.562 -4.746 1 93.69 599 THR B N 1
ATOM 9805 C CA . THR B 1 599 ? -18.734 42.312 -4.688 1 93.69 599 THR B CA 1
ATOM 9806 C C . THR B 1 599 ? -19.5 41.25 -3.912 1 93.69 599 THR B C 1
ATOM 9808 O O . THR B 1 599 ? -19.578 40.094 -4.336 1 93.69 599 THR B O 1
ATOM 9811 N N . GLU B 1 600 ? -20.047 41.656 -2.824 1 95.25 600 GLU B N 1
ATOM 9812 C CA . GLU B 1 600 ? -20.703 40.688 -1.954 1 95.25 600 GLU B CA 1
ATOM 9813 C C . GLU B 1 600 ? -22.047 40.25 -2.537 1 95.25 600 GLU B C 1
ATOM 9815 O O . GLU B 1 600 ? -22.453 39.094 -2.352 1 95.25 600 GLU B O 1
ATOM 9820 N N . VAL B 1 601 ? -22.688 41.156 -3.197 1 94.31 601 VAL B N 1
ATOM 9821 C CA . VAL B 1 601 ? -23.938 40.781 -3.857 1 94.31 601 VAL B CA 1
ATOM 9822 C C . VAL B 1 601 ? -23.656 39.688 -4.906 1 94.31 601 VAL B C 1
ATOM 9824 O O . VAL B 1 601 ? -24.375 38.688 -4.977 1 94.31 601 VAL B O 1
ATOM 9827 N N . ILE B 1 602 ? -22.656 39.875 -5.637 1 93.62 602 ILE B N 1
ATOM 9828 C CA . ILE B 1 602 ? -22.297 38.906 -6.672 1 93.62 602 ILE B CA 1
ATOM 9829 C C . ILE B 1 602 ? -21.812 37.625 -6.031 1 93.62 602 ILE B C 1
ATOM 9831 O O . ILE B 1 602 ? -22.219 36.531 -6.43 1 93.62 602 ILE B O 1
ATOM 9835 N N . ARG B 1 603 ? -20.984 37.688 -5.098 1 93.94 603 ARG B N 1
ATOM 9836 C CA . ARG B 1 603 ? -20.359 36.531 -4.465 1 93.94 603 ARG B CA 1
ATOM 9837 C C . ARG B 1 603 ? -21.391 35.625 -3.785 1 93.94 603 ARG B C 1
ATOM 9839 O O . ARG B 1 603 ? -21.406 34.406 -3.98 1 93.94 603 ARG B O 1
ATOM 9846 N N . TYR B 1 604 ? -22.266 36.25 -3.025 1 94.94 604 TYR B N 1
ATOM 9847 C CA . TYR B 1 604 ? -23.234 35.469 -2.258 1 94.94 604 TYR B CA 1
ATOM 9848 C C . TYR B 1 604 ? -24.312 34.906 -3.164 1 94.94 604 TYR B C 1
ATOM 9850 O O . TYR B 1 604 ? -24.844 33.812 -2.912 1 94.94 604 TYR B O 1
ATOM 9858 N N . LEU B 1 605 ? -24.625 35.625 -4.188 1 92.19 605 LEU B N 1
ATOM 9859 C CA . LEU B 1 605 ? -25.547 35.062 -5.172 1 92.19 605 LEU B CA 1
ATOM 9860 C C . LEU B 1 605 ? -24.922 33.844 -5.852 1 92.19 605 LEU B C 1
ATOM 9862 O O . LEU B 1 605 ? -25.578 32.844 -6.047 1 92.19 605 LEU B O 1
ATOM 9866 N N . TYR B 1 606 ? -23.75 34.031 -6.16 1 92.5 606 TYR B N 1
ATOM 9867 C CA . TYR B 1 606 ? -23.016 32.906 -6.766 1 92.5 606 TYR B CA 1
ATOM 9868 C C . TYR B 1 606 ? -22.969 31.719 -5.832 1 92.5 606 TYR B C 1
ATOM 9870 O O . TYR B 1 606 ? -23.203 30.578 -6.254 1 92.5 606 TYR B O 1
ATOM 9878 N N . TYR B 1 607 ? -22.641 31.938 -4.594 1 93 607 TYR B N 1
ATOM 9879 C CA . TYR B 1 607 ? -22.547 30.859 -3.615 1 93 607 TYR B CA 1
ATOM 9880 C C . TYR B 1 607 ? -23.891 30.172 -3.42 1 93 607 TYR B C 1
ATOM 9882 O O . TYR B 1 607 ? -23.953 28.938 -3.34 1 93 607 TYR B O 1
ATOM 9890 N N . ALA B 1 608 ? -24.953 30.906 -3.32 1 90.31 608 ALA B N 1
ATOM 9891 C CA . ALA B 1 608 ? -26.281 30.359 -3.109 1 90.31 608 ALA B CA 1
ATOM 9892 C C . ALA B 1 608 ? -26.703 29.469 -4.285 1 90.31 608 ALA B C 1
ATOM 9894 O O . ALA B 1 608 ? -27.156 28.344 -4.094 1 90.31 608 ALA B O 1
ATOM 9895 N N . LEU B 1 609 ? -26.422 29.969 -5.422 1 88.5 609 LEU B N 1
ATOM 9896 C CA . LEU B 1 609 ? -26.844 29.234 -6.609 1 88.5 609 LEU B CA 1
ATOM 9897 C C . LEU B 1 609 ? -25.938 28.031 -6.855 1 88.5 609 LEU B C 1
ATOM 9899 O O . LEU B 1 609 ? -26.422 26.938 -7.195 1 88.5 609 LEU B O 1
ATOM 9903 N N . ASN B 1 610 ? -24.719 28.219 -6.68 1 89.31 610 ASN B N 1
ATOM 9904 C CA . ASN B 1 610 ? -23.797 27.125 -6.883 1 89.31 610 ASN B CA 1
ATOM 9905 C C . ASN B 1 610 ? -24.047 25.984 -5.891 1 89.31 610 ASN B C 1
ATOM 9907 O O . ASN B 1 610 ? -23.938 24.812 -6.246 1 89.31 610 ASN B O 1
ATOM 9911 N N . THR B 1 611 ? -24.266 26.297 -4.688 1 89.94 611 THR B N 1
ATOM 9912 C CA . THR B 1 611 ? -24.547 25.281 -3.672 1 89.94 611 THR B CA 1
ATOM 9913 C C . THR B 1 611 ? -25.859 24.562 -3.971 1 89.94 611 THR B C 1
ATOM 9915 O O . THR B 1 611 ? -26 23.375 -3.682 1 89.94 611 THR B O 1
ATOM 9918 N N . ALA B 1 612 ? -26.766 25.266 -4.629 1 85.44 612 ALA B N 1
ATOM 9919 C CA . ALA B 1 612 ? -28.047 24.688 -5.016 1 85.44 612 ALA B CA 1
ATOM 9920 C C . ALA B 1 612 ? -27.922 23.922 -6.332 1 85.44 612 ALA B C 1
ATOM 9922 O O . ALA B 1 612 ? -28.906 23.344 -6.816 1 85.44 612 ALA B O 1
ATOM 9923 N N . GLY B 1 613 ? -26.734 23.922 -6.953 1 85.81 613 GLY B N 1
ATOM 9924 C CA . GLY B 1 613 ? -26.484 23.156 -8.164 1 85.81 613 GLY B CA 1
ATOM 9925 C C . GLY B 1 613 ? -26.781 23.922 -9.43 1 85.81 613 GLY B C 1
ATOM 9926 O O . GLY B 1 613 ? -26.891 23.344 -10.508 1 85.81 613 GLY B O 1
ATOM 9927 N N . VAL B 1 614 ? -27 25.234 -9.273 1 82.81 614 VAL B N 1
ATOM 9928 C CA . VAL B 1 614 ? -27.312 26.062 -10.43 1 82.81 614 VAL B CA 1
ATOM 9929 C C . VAL B 1 614 ? -26.062 26.844 -10.852 1 82.81 614 VAL B C 1
ATOM 9931 O O . VAL B 1 614 ? -25.484 27.578 -10.047 1 82.81 614 VAL B O 1
ATOM 9934 N N . ASN B 1 615 ? -25.625 26.547 -12.031 1 86.12 615 ASN B N 1
ATOM 9935 C CA . ASN B 1 615 ? -24.469 27.266 -12.562 1 86.12 615 ASN B CA 1
ATOM 9936 C C . ASN B 1 615 ? -24.875 28.266 -13.641 1 86.12 615 ASN B C 1
ATOM 9938 O O . ASN B 1 615 ? -25.328 27.875 -14.719 1 86.12 615 ASN B O 1
ATOM 9942 N N . LEU B 1 616 ? -24.781 29.547 -13.328 1 84.44 616 LEU B N 1
ATOM 9943 C CA . LEU B 1 616 ? -25.047 30.625 -14.273 1 84.44 616 LEU B CA 1
ATOM 9944 C C . LEU B 1 616 ? -23.75 31.219 -14.797 1 84.44 616 LEU B C 1
ATOM 9946 O O . LEU B 1 616 ? -23.047 31.922 -14.07 1 84.44 616 LEU B O 1
ATOM 9950 N N . PRO B 1 617 ? -23.438 31.016 -16.047 1 85.25 617 PRO B N 1
ATOM 9951 C CA . PRO B 1 617 ? -22.156 31.453 -16.609 1 85.25 617 PRO B CA 1
ATOM 9952 C C . PRO B 1 617 ? -21.922 32.938 -16.422 1 85.25 617 PRO B C 1
ATOM 9954 O O . PRO B 1 617 ? -20.812 33.344 -16.062 1 85.25 617 PRO B O 1
ATOM 9957 N N . PRO B 1 618 ? -22.906 33.812 -16.656 1 86.19 618 PRO B N 1
ATOM 9958 C CA . PRO B 1 618 ? -22.641 35.219 -16.469 1 86.19 618 PRO B CA 1
ATOM 9959 C C . PRO B 1 618 ? -22.266 35.594 -15.031 1 86.19 618 PRO B C 1
ATOM 9961 O O . PRO B 1 618 ? -21.438 36.438 -14.797 1 86.19 618 PRO B O 1
ATOM 9964 N N . LEU B 1 619 ? -22.891 34.938 -14.148 1 88.06 619 LEU B N 1
ATOM 9965 C CA . LEU B 1 619 ? -22.594 35.188 -12.742 1 88.06 619 LEU B CA 1
ATOM 9966 C C . LEU B 1 619 ? -21.188 34.688 -12.391 1 88.06 619 LEU B C 1
ATOM 9968 O O . LEU B 1 619 ? -20.484 35.344 -11.609 1 88.06 619 LEU B O 1
ATOM 9972 N N . THR B 1 620 ? -20.859 33.594 -12.945 1 88.38 620 THR B N 1
ATOM 9973 C CA . THR B 1 620 ? -19.5 33.062 -12.734 1 88.38 620 THR B CA 1
ATOM 9974 C C . THR B 1 620 ? -18.469 34.031 -13.312 1 88.38 620 THR B C 1
ATOM 9976 O O . THR B 1 620 ? -17.406 34.25 -12.711 1 88.38 620 THR B O 1
ATOM 9979 N N . TRP B 1 621 ? -18.812 34.594 -14.445 1 85.31 621 TRP B N 1
ATOM 9980 C CA . TRP B 1 621 ? -17.906 35.562 -15.055 1 85.31 621 TRP B CA 1
ATOM 9981 C C . TRP B 1 621 ? -17.766 36.781 -14.172 1 85.31 621 TRP B C 1
ATOM 9983 O O . TRP B 1 621 ? -16.672 37.312 -14.008 1 85.31 621 TRP B O 1
ATOM 9993 N N . LEU B 1 622 ? -18.859 37.312 -13.672 1 87.06 622 LEU B N 1
ATOM 9994 C CA . LEU B 1 622 ? -18.828 38.5 -12.797 1 87.06 622 LEU B CA 1
ATOM 9995 C C . LEU B 1 622 ? -18.016 38.219 -11.547 1 87.06 622 LEU B C 1
ATOM 9997 O O . LEU B 1 622 ? -17.234 39.062 -11.109 1 87.06 622 LEU B O 1
ATOM 10001 N N . ARG B 1 623 ? -18.172 37.031 -10.984 1 87.88 623 ARG B N 1
ATOM 10002 C CA . ARG B 1 623 ? -17.484 36.656 -9.75 1 87.88 623 ARG B CA 1
ATOM 10003 C C . ARG B 1 623 ? -15.977 36.656 -9.938 1 87.88 623 ARG B C 1
ATOM 10005 O O . ARG B 1 623 ? -15.234 37.094 -9.055 1 87.88 623 ARG B O 1
ATOM 10012 N N . TYR B 1 624 ? -15.523 36.281 -11.133 1 83.69 624 TYR B N 1
ATOM 10013 C CA . TYR B 1 624 ? -14.086 36.094 -11.305 1 83.69 624 TYR B CA 1
ATOM 10014 C C . TYR B 1 624 ? -13.508 37.188 -12.195 1 83.69 624 TYR B C 1
ATOM 10016 O O . TYR B 1 624 ? -12.359 37.094 -12.648 1 83.69 624 TYR B O 1
ATOM 10024 N N . SER B 1 625 ? -14.312 38.25 -12.453 1 80.44 625 SER B N 1
ATOM 10025 C CA . SER B 1 625 ? -13.789 39.344 -13.281 1 80.44 625 SER B CA 1
ATOM 10026 C C . SER B 1 625 ? -13.906 40.688 -12.562 1 80.44 625 SER B C 1
ATOM 10028 O O . SER B 1 625 ? -13.125 41.594 -12.82 1 80.44 625 SER B O 1
ATOM 10030 N N . THR B 1 626 ? -14.836 40.875 -11.75 1 84.94 626 THR B N 1
ATOM 10031 C CA . THR B 1 626 ? -15.117 42.156 -11.156 1 84.94 626 THR B CA 1
ATOM 10032 C C . THR B 1 626 ? -14.023 42.531 -10.156 1 84.94 626 THR B C 1
ATOM 10034 O O . THR B 1 626 ? -13.883 43.719 -9.797 1 84.94 626 THR B O 1
ATOM 10037 N N . PHE B 1 627 ? -13.25 41.562 -9.734 1 80.56 627 PHE B N 1
ATOM 10038 C CA . PHE B 1 627 ? -12.211 41.844 -8.758 1 80.56 627 PHE B CA 1
ATOM 10039 C C . PHE B 1 627 ? -11.148 42.75 -9.375 1 80.56 627 PHE B C 1
ATOM 10041 O O . PHE B 1 627 ? -10.477 43.5 -8.656 1 80.56 627 PHE B O 1
ATOM 10048 N N . LEU B 1 628 ? -11.008 42.812 -10.656 1 77.81 628 LEU B N 1
ATOM 10049 C CA . LEU B 1 628 ? -10 43.625 -11.344 1 77.81 628 LEU B CA 1
ATOM 10050 C C . LEU B 1 628 ? -10.258 45.094 -11.109 1 77.81 628 LEU B C 1
ATOM 10052 O O . LEU B 1 628 ? -9.312 45.875 -10.992 1 77.81 628 LEU B O 1
ATOM 10056 N N . ALA B 1 629 ? -11.477 45.469 -11.062 1 80.12 629 ALA B N 1
ATOM 10057 C CA . ALA B 1 629 ? -11.828 46.875 -10.883 1 80.12 629 ALA B CA 1
ATOM 10058 C C . ALA B 1 629 ? -12.211 47.156 -9.43 1 80.12 629 ALA B C 1
ATOM 10060 O O . ALA B 1 629 ? -11.797 48.156 -8.867 1 80.12 629 ALA B O 1
ATOM 10061 N N . LEU B 1 630 ? -12.852 46.25 -8.805 1 86.38 630 LEU B N 1
ATOM 10062 C CA . LEU B 1 630 ? -13.461 46.531 -7.504 1 86.38 630 LEU B CA 1
ATOM 10063 C C . LEU B 1 630 ? -12.438 46.375 -6.383 1 86.38 630 LEU B C 1
ATOM 10065 O O . LEU B 1 630 ? -12.555 47 -5.336 1 86.38 630 LEU B O 1
ATOM 10069 N N . TYR B 1 631 ? -11.477 45.531 -6.672 1 83.5 631 TYR B N 1
ATOM 10070 C CA . TYR B 1 631 ? -10.484 45.312 -5.621 1 83.5 631 TYR B CA 1
ATOM 10071 C C . TYR B 1 631 ? -9.641 46.562 -5.406 1 83.5 631 TYR B C 1
ATOM 10073 O O . TYR B 1 631 ? -9.492 47.031 -4.273 1 83.5 631 TYR B O 1
ATOM 10081 N N . PRO B 1 632 ? -9.094 47.125 -6.465 1 78.56 632 PRO B N 1
ATOM 10082 C CA . PRO B 1 632 ? -8.344 48.375 -6.266 1 78.56 632 PRO B CA 1
ATOM 10083 C C . PRO B 1 632 ? -9.211 49.5 -5.711 1 78.56 632 PRO B C 1
ATOM 10085 O O . PRO B 1 632 ? -8.75 50.312 -4.891 1 78.56 632 PRO B O 1
ATOM 10088 N N . LEU B 1 633 ? -10.422 49.594 -6.129 1 83.75 633 LEU B N 1
ATOM 10089 C CA . LEU B 1 633 ? -11.344 50.625 -5.641 1 83.75 633 LEU B CA 1
ATOM 10090 C C . LEU B 1 633 ? -11.625 50.438 -4.152 1 83.75 633 LEU B C 1
ATOM 10092 O O . LEU B 1 633 ? -11.68 51.406 -3.396 1 83.75 633 LEU B O 1
ATOM 10096 N N . GLY B 1 634 ? -11.812 49.219 -3.816 1 87.06 634 GLY B N 1
ATOM 10097 C CA . GLY B 1 634 ? -12.062 48.906 -2.416 1 87.06 634 GLY B CA 1
ATOM 10098 C C . GLY B 1 634 ? -10.883 49.219 -1.519 1 87.06 634 GLY B C 1
ATOM 10099 O O . GLY B 1 634 ? -11.047 49.812 -0.45 1 87.06 634 GLY B O 1
ATOM 10100 N N . VAL B 1 635 ? -9.75 48.875 -2.004 1 82.19 635 VAL B N 1
ATOM 10101 C CA . VAL B 1 635 ? -8.539 49.094 -1.216 1 82.19 635 VAL B CA 1
ATOM 10102 C C . VAL B 1 635 ? -8.273 50.594 -1.105 1 82.19 635 VAL B C 1
ATOM 10104 O O . VAL B 1 635 ? -7.875 51.094 -0.044 1 82.19 635 VAL B O 1
ATOM 10107 N N . ALA B 1 636 ? -8.492 51.25 -2.242 1 81.75 636 ALA B N 1
ATOM 10108 C CA . ALA B 1 636 ? -8.312 52.719 -2.229 1 81.75 636 ALA B CA 1
ATOM 10109 C C . ALA B 1 636 ? -9.273 53.375 -1.242 1 81.75 636 ALA B C 1
ATOM 10111 O O . ALA B 1 636 ? -8.883 54.281 -0.515 1 81.75 636 ALA B O 1
ATOM 10112 N N . GLY B 1 637 ? -10.477 52.969 -1.256 1 87.88 637 GLY B N 1
ATOM 10113 C CA . GLY B 1 637 ? -11.453 53.5 -0.312 1 87.88 637 GLY B CA 1
ATOM 10114 C C . GLY B 1 637 ? -11.117 53.188 1.132 1 87.88 637 GLY B C 1
ATOM 10115 O O . GLY B 1 637 ? -11.32 54 2.021 1 87.88 637 GLY B O 1
ATOM 10116 N N . GLU B 1 638 ? -10.641 52 1.351 1 86 638 GLU B N 1
ATOM 10117 C CA . GLU B 1 638 ? -10.258 51.594 2.691 1 86 638 GLU B CA 1
ATOM 10118 C C . GLU B 1 638 ? -9.086 52.406 3.221 1 86 638 GLU B C 1
ATOM 10120 O O . GLU B 1 638 ? -9.117 52.875 4.355 1 86 638 GLU B O 1
ATOM 10125 N N . LEU B 1 639 ? -8.141 52.594 2.383 1 79.75 639 LEU B N 1
ATOM 10126 C CA . LEU B 1 639 ? -6.957 53.344 2.791 1 79.75 639 LEU B CA 1
ATOM 10127 C C . LEU B 1 639 ? -7.289 54.844 3.004 1 79.75 639 LEU B C 1
ATOM 10129 O O . LEU B 1 639 ? -6.773 55.469 3.932 1 79.75 639 LEU B O 1
ATOM 10133 N N . GLY B 1 640 ? -8.094 55.344 2.096 1 82.94 640 GLY B N 1
ATOM 10134 C CA . GLY B 1 640 ? -8.516 56.719 2.25 1 82.94 640 GLY B CA 1
ATOM 10135 C C . GLY B 1 640 ? -9.305 56.969 3.527 1 82.94 640 GLY B C 1
ATOM 10136 O O . GLY B 1 640 ? -9.117 57.969 4.184 1 82.94 640 GLY B O 1
ATOM 10137 N N . ALA B 1 641 ? -10.148 56 3.848 1 84.88 641 ALA B N 1
ATOM 10138 C CA . ALA B 1 641 ? -10.945 56.125 5.066 1 84.88 641 ALA B CA 1
ATOM 10139 C C . ALA B 1 641 ? -10.062 56.062 6.309 1 84.88 641 ALA B C 1
ATOM 10141 O O . ALA B 1 641 ? -10.25 56.812 7.266 1 84.88 641 ALA B O 1
ATOM 10142 N N . VAL B 1 642 ? -9.141 55.156 6.234 1 79.5 642 VAL B N 1
ATOM 10143 C CA . VAL B 1 642 ? -8.234 54.969 7.363 1 79.5 642 VAL B CA 1
ATOM 10144 C C . VAL B 1 642 ? -7.371 56.219 7.523 1 79.5 642 VAL B C 1
ATOM 10146 O O . VAL B 1 642 ? -7.152 56.719 8.641 1 79.5 642 VAL B O 1
ATOM 10149 N N . TYR B 1 643 ? -6.961 56.75 6.387 1 77.25 643 TYR B N 1
ATOM 10150 C CA . TYR B 1 643 ? -6.145 57.969 6.41 1 77.25 643 TYR B CA 1
ATOM 10151 C C . TYR B 1 643 ? -6.918 59.125 6.996 1 77.25 643 TYR B C 1
ATOM 10153 O O . TYR B 1 643 ? -6.375 59.906 7.777 1 77.25 643 TYR B O 1
ATOM 10161 N N . SER B 1 644 ? -8.133 59.281 6.648 1 81.44 644 SER B N 1
ATOM 10162 C CA . SER B 1 644 ? -8.969 60.375 7.094 1 81.44 644 SER B CA 1
ATOM 10163 C C . SER B 1 644 ? -9.344 60.219 8.562 1 81.44 644 SER B C 1
ATOM 10165 O O . SER B 1 644 ? -9.633 61.219 9.242 1 81.44 644 SER B O 1
ATOM 10167 N N . ALA B 1 645 ? -9.383 59.062 9.023 1 80.94 645 ALA B N 1
ATOM 10168 C CA . ALA B 1 645 ? -9.797 58.812 10.398 1 80.94 645 ALA B CA 1
ATOM 10169 C C . ALA B 1 645 ? -8.602 58.875 11.344 1 80.94 645 ALA B C 1
ATOM 10171 O O . ALA B 1 645 ? -8.766 59.031 12.562 1 80.94 645 ALA B O 1
ATOM 10172 N N . MET B 1 646 ? -7.484 58.906 10.805 1 74.19 646 MET B N 1
ATOM 10173 C CA . MET B 1 646 ? -6.258 58.719 11.578 1 74.19 646 MET B CA 1
ATOM 10174 C C . MET B 1 646 ? -6.078 59.844 12.586 1 74.19 646 MET B C 1
ATOM 10176 O O . MET B 1 646 ? -5.723 59.625 13.734 1 74.19 646 MET B O 1
ATOM 10180 N N . PRO B 1 647 ? -6.344 61.125 12.125 1 70.31 647 PRO B N 1
ATOM 10181 C CA . PRO B 1 647 ? -6.145 62.219 13.078 1 70.31 647 PRO B CA 1
ATOM 10182 C C . PRO B 1 647 ? -7.043 62.094 14.312 1 70.31 647 PRO B C 1
ATOM 10184 O O . PRO B 1 647 ? -6.59 62.312 15.438 1 70.31 647 PRO B O 1
ATOM 10187 N N . GLU B 1 648 ? -8.234 61.781 14.047 1 73.62 648 GLU B N 1
ATOM 10188 C CA . GLU B 1 648 ? -9.164 61.625 15.164 1 73.62 648 GLU B CA 1
ATOM 10189 C C . GLU B 1 648 ? -8.82 60.406 16.016 1 73.62 648 GLU B C 1
ATOM 10191 O O . GLU B 1 648 ? -8.906 60.469 17.234 1 73.62 648 GLU B O 1
ATOM 10196 N N . LEU B 1 649 ? -8.5 59.406 15.289 1 69.62 649 LEU B N 1
ATOM 10197 C CA . LEU B 1 649 ? -8.18 58.188 16 1 69.62 649 LEU B CA 1
ATOM 10198 C C . LEU B 1 649 ? -6.926 58.375 16.844 1 69.62 649 LEU B C 1
ATOM 10200 O O . LEU B 1 649 ? -6.832 57.812 17.953 1 69.62 649 LEU B O 1
ATOM 10204 N N . THR B 1 650 ? -6.059 59.188 16.234 1 63.44 650 THR B N 1
ATOM 10205 C CA . THR B 1 650 ? -4.84 59.5 16.984 1 63.44 650 THR B CA 1
ATOM 10206 C C . THR B 1 650 ? -5.148 60.344 18.203 1 63.44 650 THR B C 1
ATOM 10208 O O . THR B 1 650 ? -4.566 60.125 19.281 1 63.44 650 THR B O 1
ATOM 10211 N N . GLN B 1 651 ? -6 61.344 17.969 1 65.12 651 GLN B N 1
ATOM 10212 C CA . GLN B 1 651 ? -6.41 62.219 19.078 1 65.12 651 GLN B CA 1
ATOM 10213 C C . GLN B 1 651 ? -7.156 61.438 20.141 1 65.12 651 GLN B C 1
ATOM 10215 O O . GLN B 1 651 ? -6.93 61.625 21.344 1 65.12 651 GLN B O 1
ATOM 10220 N N . LYS B 1 652 ? -8.055 60.656 19.625 1 64.25 652 LYS B N 1
ATOM 10221 C CA . LYS B 1 652 ? -8.828 59.844 20.547 1 64.25 652 LYS B CA 1
ATOM 10222 C C . LYS B 1 652 ? -7.922 58.875 21.328 1 64.25 652 LYS B C 1
ATOM 10224 O O . LYS B 1 652 ? -8.164 58.625 22.5 1 64.25 652 LYS B O 1
ATOM 10229 N N . ALA B 1 653 ? -7.016 58.344 20.516 1 57.06 653 ALA B N 1
ATOM 10230 C CA . ALA B 1 653 ? -6.027 57.469 21.156 1 57.06 653 ALA B CA 1
ATOM 10231 C C . ALA B 1 653 ? -5.25 58.25 22.219 1 57.06 653 ALA B C 1
ATOM 10233 O O . ALA B 1 653 ? -4.914 57.719 23.281 1 57.06 653 ALA B O 1
ATOM 10234 N N . ALA B 1 654 ? -4.992 59.594 21.828 1 52.16 654 ALA B N 1
ATOM 10235 C CA . ALA B 1 654 ? -4.273 60.469 22.734 1 52.16 654 ALA B CA 1
ATOM 10236 C C . ALA B 1 654 ? -5.125 60.812 23.953 1 52.16 654 ALA B C 1
ATOM 10238 O O . ALA B 1 654 ? -4.602 60.969 25.062 1 52.16 654 ALA B O 1
ATOM 10239 N N . GLU B 1 655 ? -6.465 61.188 23.562 1 51.88 655 GLU B N 1
ATOM 10240 C CA . GLU B 1 655 ? -7.375 61.625 24.625 1 51.88 655 GLU B CA 1
ATOM 10241 C C . GLU B 1 655 ? -7.809 60.438 25.5 1 51.88 655 GLU B C 1
ATOM 10243 O O . GLU B 1 655 ? -8.492 60.625 26.5 1 51.88 655 GLU B O 1
ATOM 10248 N N . GLY B 1 656 ? -7.234 59.406 25.375 1 45.06 656 GLY B N 1
ATOM 10249 C CA . GLY B 1 656 ? -7.449 58.281 26.281 1 45.06 656 GLY B CA 1
ATOM 10250 C C . GLY B 1 656 ? -8.484 57.281 25.781 1 45.06 656 GLY B C 1
ATOM 10251 O O . GLY B 1 656 ? -9.148 56.625 26.578 1 45.06 656 GLY B O 1
ATOM 10252 N N . CYS B 1 657 ? -9.148 57.688 24.594 1 41.44 657 CYS B N 1
ATOM 10253 C CA . CYS B 1 657 ? -10.203 56.75 24.172 1 41.44 657 CYS B CA 1
ATOM 10254 C C . CYS B 1 657 ? -9.688 55.344 24.094 1 41.44 657 CYS B C 1
ATOM 10256 O O . CYS B 1 657 ? -8.656 55.062 23.469 1 41.44 657 CYS B O 1
ATOM 10258 N N . GLY B 1 658 ? -9.953 54.594 25.047 1 36.19 658 GLY B N 1
ATOM 10259 C CA . GLY B 1 658 ? -9.547 53.25 25.484 1 36.19 658 GLY B CA 1
ATOM 10260 C C . GLY B 1 658 ? -9.406 52.281 24.344 1 36.19 658 GLY B C 1
ATOM 10261 O O . GLY B 1 658 ? -10.125 52.375 23.344 1 36.19 658 GLY B O 1
ATOM 10262 N N . LEU B 1 659 ? -8.359 51.875 23.969 1 37.16 659 LEU B N 1
ATOM 10263 C CA . LEU B 1 659 ? -8.039 50.812 23.016 1 37.16 659 LEU B CA 1
ATOM 10264 C C . LEU B 1 659 ? -9.195 49.844 22.875 1 37.16 659 LEU B C 1
ATOM 10266 O O . LEU B 1 659 ? -9.102 48.875 22.125 1 37.16 659 LEU B O 1
ATOM 10270 N N . LEU B 1 660 ? -10.008 49.75 23.875 1 34.97 660 LEU B N 1
ATOM 10271 C CA . LEU B 1 660 ? -11.133 48.844 24 1 34.97 660 LEU B CA 1
ATOM 10272 C C . LEU B 1 660 ? -12.18 49.094 22.922 1 34.97 660 LEU B C 1
ATOM 10274 O O . LEU B 1 660 ? -13.141 48.344 22.781 1 34.97 660 LEU B O 1
ATOM 10278 N N . HIS B 1 661 ? -12.453 50.25 22.391 1 36.88 661 HIS B N 1
ATOM 10279 C CA . HIS B 1 661 ? -13.391 50.375 21.281 1 36.88 661 HIS B CA 1
ATOM 10280 C C . HIS B 1 661 ? -12.789 49.812 19.984 1 36.88 661 HIS B C 1
ATOM 10282 O O . HIS B 1 661 ? -11.656 50.156 19.641 1 36.88 661 HIS B O 1
ATOM 10288 N N . ALA B 1 662 ? -13.195 48.688 19.547 1 40.53 662 ALA B N 1
ATOM 10289 C CA . ALA B 1 662 ? -12.969 47.969 18.281 1 40.53 662 ALA B CA 1
ATOM 10290 C C . ALA B 1 662 ? -12.297 48.875 17.266 1 40.53 662 ALA B C 1
ATOM 10292 O O . ALA B 1 662 ? -11.469 48.438 16.469 1 40.53 662 ALA B O 1
ATOM 10293 N N . CYS B 1 663 ? -12.664 50.062 17.234 1 42.47 663 CYS B N 1
ATOM 10294 C CA . CYS B 1 663 ? -12.32 51.031 16.172 1 42.47 663 CYS B CA 1
ATOM 10295 C C . CYS B 1 663 ? -10.875 51.5 16.312 1 42.47 663 CYS B C 1
ATOM 10297 O O . CYS B 1 663 ? -10.312 52.062 15.367 1 42.47 663 CYS B O 1
ATOM 10299 N N . ALA B 1 664 ? -10.289 51.469 17.516 1 39.62 664 ALA B N 1
ATOM 10300 C CA . ALA B 1 664 ? -9.039 52.219 17.641 1 39.62 664 ALA B CA 1
ATOM 10301 C C . ALA B 1 664 ? -7.828 51.281 17.516 1 39.62 664 ALA B C 1
ATOM 10303 O O . ALA B 1 664 ? -6.684 51.75 17.562 1 39.62 664 ALA B O 1
ATOM 10304 N N . ILE B 1 665 ? -7.965 49.969 17.609 1 42.84 665 ILE B N 1
ATOM 10305 C CA . ILE B 1 665 ? -6.801 49.094 17.531 1 42.84 665 ILE B CA 1
ATOM 10306 C C . ILE B 1 665 ? -6.051 49.375 16.219 1 42.84 665 ILE B C 1
ATOM 10308 O O . ILE B 1 665 ? -4.824 49.5 16.219 1 42.84 665 ILE B O 1
ATOM 10312 N N . VAL B 1 666 ? -6.719 49.406 15.18 1 45.53 666 VAL B N 1
ATOM 10313 C CA . VAL B 1 666 ? -6.125 49.656 13.867 1 45.53 666 VAL B CA 1
ATOM 10314 C C . VAL B 1 666 ? -5.465 51.031 13.867 1 45.53 666 VAL B C 1
ATOM 10316 O O . VAL B 1 666 ? -4.316 51.156 13.438 1 45.53 666 VAL B O 1
ATOM 10319 N N . PRO B 1 667 ? -6.168 51.969 14.398 1 41.44 667 PRO B N 1
ATOM 10320 C CA . PRO B 1 667 ? -5.512 53.25 14.375 1 41.44 667 PRO B CA 1
ATOM 10321 C C . PRO B 1 667 ? -4.293 53.344 15.289 1 41.44 667 PRO B C 1
ATOM 10323 O O . PRO B 1 667 ? -3.285 53.969 14.938 1 41.44 667 PRO B O 1
ATOM 10326 N N . ALA B 1 668 ? -4.391 52.688 16.438 1 42.34 668 ALA B N 1
ATOM 10327 C CA . ALA B 1 668 ? -3.232 52.719 17.328 1 42.34 668 ALA B CA 1
ATOM 10328 C C . ALA B 1 668 ? -2.041 52 16.719 1 42.34 668 ALA B C 1
ATOM 10330 O O . ALA B 1 668 ? -0.909 52.469 16.781 1 42.34 668 ALA B O 1
ATOM 10331 N N . ALA B 1 669 ? -2.285 50.812 16.188 1 45.25 669 ALA B N 1
ATOM 10332 C CA . ALA B 1 669 ? -1.217 50.125 15.469 1 45.25 669 ALA B CA 1
ATOM 10333 C C . ALA B 1 669 ? -0.688 50.969 14.32 1 45.25 669 ALA B C 1
ATOM 10335 O O . ALA B 1 669 ? 0.521 51.031 14.086 1 45.25 669 ALA B O 1
ATOM 10336 N N . THR B 1 670 ? -1.562 51.656 13.734 1 42.84 670 THR B N 1
ATOM 10337 C CA . THR B 1 670 ? -1.184 52.531 12.656 1 42.84 670 THR B CA 1
ATOM 10338 C C . THR B 1 670 ? -0.435 53.75 13.203 1 42.84 670 THR B C 1
ATOM 10340 O O . THR B 1 670 ? 0.466 54.281 12.547 1 42.84 670 THR B O 1
ATOM 10343 N N . GLN B 1 671 ? -0.944 54.188 14.312 1 41.94 671 GLN B N 1
ATOM 10344 C CA . GLN B 1 671 ? -0.23 55.312 14.906 1 41.94 671 GLN B CA 1
ATOM 10345 C C . GLN B 1 671 ? 1.204 54.938 15.258 1 41.94 671 GLN B C 1
ATOM 10347 O O . GLN B 1 671 ? 2.131 55.719 15.047 1 41.94 671 GLN B O 1
ATOM 10352 N N . ARG B 1 672 ? 1.274 53.812 15.906 1 40.47 672 ARG B N 1
ATOM 10353 C CA . ARG B 1 672 ? 2.617 53.438 16.344 1 40.47 672 ARG B CA 1
ATOM 10354 C C . ARG B 1 672 ? 3.447 52.938 15.156 1 40.47 672 ARG B C 1
ATOM 10356 O O . ARG B 1 672 ? 4.625 53.281 15.031 1 40.47 672 ARG B O 1
ATOM 10363 N N . LEU B 1 673 ? 2.895 52.125 14.438 1 45.19 673 LEU B N 1
ATOM 10364 C CA . LEU B 1 673 ? 3.654 51.594 13.305 1 45.19 673 LEU B CA 1
ATOM 10365 C C . LEU B 1 673 ? 3.523 52.5 12.094 1 45.19 673 LEU B C 1
ATOM 10367 O O . LEU B 1 673 ? 4.309 52.406 11.148 1 45.19 673 LEU B O 1
ATOM 10371 N N . GLY B 1 674 ? 2.812 53.688 12.336 1 44 674 GLY B N 1
ATOM 10372 C CA . GLY B 1 674 ? 2.529 54.625 11.273 1 44 674 GLY B CA 1
ATOM 10373 C C . GLY B 1 674 ? 1.688 54.031 10.156 1 44 674 GLY B C 1
ATOM 10374 O O . GLY B 1 674 ? 1.56 52.812 10.047 1 44 674 GLY B O 1
ATOM 10375 N N . PHE B 1 675 ? 0.812 54.844 9.633 1 48.84 675 PHE B N 1
ATOM 10376 C CA . PHE B 1 675 ? 0.056 54.531 8.43 1 48.84 675 PHE B CA 1
ATOM 10377 C C . PHE B 1 675 ? 0.912 53.75 7.438 1 48.84 675 PHE B C 1
ATOM 10379 O O . PHE B 1 675 ? 0.407 52.875 6.723 1 48.84 675 PHE B O 1
ATOM 10386 N N . ALA B 1 676 ? 2.119 53.938 7.609 1 47.94 676 ALA B N 1
ATOM 10387 C CA . ALA B 1 676 ? 3.057 53.281 6.723 1 47.94 676 ALA B CA 1
ATOM 10388 C C . ALA B 1 676 ? 3.123 51.781 7.035 1 47.94 676 ALA B C 1
ATOM 10390 O O . ALA B 1 676 ? 3.225 50.938 6.125 1 47.94 676 ALA B O 1
ATOM 10391 N N . GLY B 1 677 ? 3.018 51.469 8.234 1 51.72 677 GLY B N 1
ATOM 10392 C CA . GLY B 1 677 ? 3.043 50.062 8.578 1 51.72 677 GLY B CA 1
ATOM 10393 C C . GLY B 1 677 ? 1.82 49.312 8.086 1 51.72 677 GLY B C 1
ATOM 10394 O O . GLY B 1 677 ? 1.934 48.188 7.586 1 51.72 677 GLY B O 1
ATOM 10395 N N . LEU B 1 678 ? 0.797 49.906 8.25 1 55.22 678 LEU B N 1
ATOM 10396 C CA . LEU B 1 678 ? -0.428 49.312 7.734 1 55.22 678 LEU B CA 1
ATOM 10397 C C . LEU B 1 678 ? -0.366 49.156 6.219 1 55.22 678 LEU B C 1
ATOM 10399 O O . LEU B 1 678 ? -0.809 48.156 5.668 1 55.22 678 LEU B O 1
ATOM 10403 N N . LEU B 1 679 ? 0.163 50.219 5.648 1 54.5 679 LEU B N 1
ATOM 10404 C CA . LEU B 1 679 ? 0.334 50.156 4.203 1 54.5 679 LEU B CA 1
ATOM 10405 C C . LEU B 1 679 ? 1.232 49 3.812 1 54.5 679 LEU B C 1
ATOM 10407 O O . LEU B 1 679 ? 1.008 48.344 2.785 1 54.5 679 LEU B O 1
ATOM 10411 N N . LEU B 1 680 ? 2.055 48.781 4.758 1 53.09 680 LEU B N 1
ATOM 10412 C CA . LEU B 1 680 ? 2.979 47.719 4.473 1 53.09 680 LEU B CA 1
ATOM 10413 C C . LEU B 1 680 ? 2.264 46.344 4.539 1 53.09 680 LEU B C 1
ATOM 10415 O O . LEU B 1 680 ? 2.525 45.469 3.721 1 53.09 680 LEU B O 1
ATOM 10419 N N . VAL B 1 681 ? 1.423 46.25 5.426 1 57.75 681 VAL B N 1
ATOM 10420 C CA . VAL B 1 681 ? 0.67 45 5.504 1 57.75 681 VAL B CA 1
ATOM 10421 C C . VAL B 1 681 ? -0.185 44.812 4.25 1 57.75 681 VAL B C 1
ATOM 10423 O O . VAL B 1 681 ? -0.27 43.719 3.693 1 57.75 681 VAL B O 1
ATOM 10426 N N . TYR B 1 682 ? -0.771 45.906 3.85 1 58.41 682 TYR B N 1
ATOM 10427 C CA . TYR B 1 682 ? -1.596 45.844 2.646 1 58.41 682 TYR B CA 1
ATOM 10428 C C . TYR B 1 682 ? -0.756 45.531 1.42 1 58.41 682 TYR B C 1
ATOM 10430 O O . TYR B 1 682 ? -1.181 44.75 0.562 1 58.41 682 TYR B O 1
ATOM 10438 N N . VAL B 1 683 ? 0.413 46.062 1.476 1 53.97 683 VAL B N 1
ATOM 10439 C CA . VAL B 1 683 ? 1.273 45.875 0.315 1 53.97 683 VAL B CA 1
ATOM 10440 C C . VAL B 1 683 ? 1.771 44.438 0.287 1 53.97 683 VAL B C 1
ATOM 10442 O O . VAL B 1 683 ? 1.882 43.812 -0.782 1 53.97 683 VAL B O 1
ATOM 10445 N N . LEU B 1 684 ? 1.964 43.969 1.434 1 53.44 684 LEU B N 1
ATOM 10446 C CA . LEU B 1 684 ? 2.496 42.594 1.494 1 53.44 684 LEU B CA 1
ATOM 10447 C C . LEU B 1 684 ? 1.395 41.594 1.25 1 53.44 684 LEU B C 1
ATOM 10449 O O . LEU B 1 684 ? 1.613 40.594 0.562 1 53.44 684 LEU B O 1
ATOM 10453 N N . CYS B 1 685 ? 0.29 41.875 1.759 1 57.06 685 CYS B N 1
ATOM 10454 C CA . CYS B 1 685 ? -0.77 40.875 1.705 1 57.06 685 CYS B CA 1
ATOM 10455 C C . CYS B 1 685 ? -1.557 41 0.404 1 57.06 685 CYS B C 1
ATOM 10457 O O . CYS B 1 685 ? -2.127 40 -0.065 1 57.06 685 CYS B O 1
ATOM 10459 N N . PHE B 1 686 ? -1.464 42.219 -0.205 1 57.19 686 PHE B N 1
ATOM 10460 C CA . PHE B 1 686 ? -2.27 42.438 -1.397 1 57.19 686 PHE B CA 1
ATOM 10461 C C . PHE B 1 686 ? -1.855 41.5 -2.527 1 57.19 686 PHE B C 1
ATOM 10463 O O . PHE B 1 686 ? -2.701 40.844 -3.139 1 57.19 686 PHE B O 1
ATOM 10470 N N . PRO B 1 687 ? -0.591 41.469 -2.691 1 51.16 687 PRO B N 1
ATOM 10471 C CA . PRO B 1 687 ? -0.23 40.594 -3.789 1 51.16 687 PRO B CA 1
ATOM 10472 C C . PRO B 1 687 ? -0.569 39.125 -3.49 1 51.16 687 PRO B C 1
ATOM 10474 O O . PRO B 1 687 ? -0.922 38.375 -4.402 1 51.16 687 PRO B O 1
ATOM 10477 N N . MET B 1 688 ? -0.525 38.781 -2.369 1 54.16 688 MET B N 1
ATOM 10478 C CA . MET B 1 688 ? -0.845 37.406 -2.012 1 54.16 688 MET B CA 1
ATOM 10479 C C . MET B 1 688 ? -2.314 37.094 -2.277 1 54.16 688 MET B C 1
ATOM 10481 O O . MET B 1 688 ? -2.646 36.031 -2.822 1 54.16 688 MET B O 1
ATOM 10485 N N . LEU B 1 689 ? -3.102 38 -1.961 1 57.28 689 LEU B N 1
ATOM 10486 C CA . LEU B 1 689 ? -4.535 37.781 -2.113 1 57.28 689 LEU B CA 1
ATOM 10487 C C . LEU B 1 689 ? -4.973 38 -3.557 1 57.28 689 LEU B C 1
ATOM 10489 O O . LEU B 1 689 ? -5.773 37.25 -4.098 1 57.28 689 LEU B O 1
ATOM 10493 N N . PHE B 1 690 ? -4.355 39.094 -4.086 1 56.47 690 PHE B N 1
ATOM 10494 C CA . PHE B 1 690 ? -4.723 39.406 -5.461 1 56.47 690 PHE B CA 1
ATOM 10495 C C . PHE B 1 690 ? -4.113 38.406 -6.434 1 56.47 690 PHE B C 1
ATOM 10497 O O . PHE B 1 690 ? -4.715 38.094 -7.461 1 56.47 690 PHE B O 1
ATOM 10504 N N . GLY B 1 691 ? -3.006 37.938 -6.062 1 56.12 691 GLY B N 1
ATOM 10505 C CA . GLY B 1 691 ? -2.312 37 -6.934 1 56.12 691 GLY B CA 1
ATOM 10506 C C . GLY B 1 691 ? -2.998 35.625 -7.023 1 56.12 691 GLY B C 1
ATOM 10507 O O . GLY B 1 691 ? -2.855 34.938 -8.023 1 56.12 691 GLY B O 1
ATOM 10508 N N . ALA B 1 692 ? -3.717 35.312 -6.074 1 58.59 692 ALA B N 1
ATOM 10509 C CA . ALA B 1 692 ? -4.367 34 -6.07 1 58.59 692 ALA B CA 1
ATOM 10510 C C . ALA B 1 692 ? -5.598 34 -6.973 1 58.59 692 ALA B C 1
ATOM 10512 O O . ALA B 1 692 ? -5.988 32.938 -7.488 1 58.59 692 ALA B O 1
ATOM 10513 N N . TRP B 1 693 ? -6.125 35.125 -7.293 1 63.62 693 TRP B N 1
ATOM 10514 C CA . TRP B 1 693 ? -7.414 35.188 -7.973 1 63.62 693 TRP B CA 1
ATOM 10515 C C . TRP B 1 693 ? -7.254 34.969 -9.469 1 63.62 693 TRP B C 1
ATOM 10517 O O . TRP B 1 693 ? -8.047 34.25 -10.078 1 63.62 693 TRP B O 1
ATOM 10527 N N . PRO B 1 694 ? -6.172 35.562 -9.992 1 53.84 694 PRO B N 1
ATOM 10528 C CA . PRO B 1 694 ? -6.055 35.25 -11.422 1 53.84 694 PRO B CA 1
ATOM 10529 C C . PRO B 1 694 ? -5.902 33.781 -11.703 1 53.84 694 PRO B C 1
ATOM 10531 O O . PRO B 1 694 ? -6.418 33.281 -12.711 1 53.84 694 PRO B O 1
ATOM 10534 N N . LYS B 1 695 ? -5.312 33.188 -10.844 1 55.5 695 LYS B N 1
ATOM 10535 C CA . LYS B 1 695 ? -5.164 31.766 -11.039 1 55.5 695 LYS B CA 1
ATOM 10536 C C . LYS B 1 695 ? -6.508 31.047 -10.922 1 55.5 695 LYS B C 1
ATOM 10538 O O . LYS B 1 695 ? -6.82 30.172 -11.727 1 55.5 695 LYS B O 1
ATOM 10543 N N . SER B 1 696 ? -7.176 31.531 -10.031 1 64.12 696 SER B N 1
ATOM 10544 C CA . SER B 1 696 ? -8.5 30.953 -9.859 1 64.12 696 SER B CA 1
ATOM 10545 C C . SER B 1 696 ? -9.398 31.25 -11.047 1 64.12 696 SER B C 1
ATOM 10547 O O . SER B 1 696 ? -10.195 30.406 -11.461 1 64.12 696 SER B O 1
ATOM 10549 N N . ARG B 1 697 ? -9.219 32.5 -11.562 1 64.56 697 ARG B N 1
ATOM 10550 C CA . ARG B 1 697 ? -9.984 32.875 -12.742 1 64.56 697 ARG B CA 1
ATOM 10551 C C . ARG B 1 697 ? -9.633 31.984 -13.93 1 64.56 697 ARG B C 1
ATOM 10553 O O . ARG B 1 697 ? -10.516 31.531 -14.664 1 64.56 697 ARG B O 1
ATOM 10560 N N . ALA B 1 698 ? -8.398 31.719 -14.031 1 62.03 698 ALA B N 1
ATOM 10561 C CA . ALA B 1 698 ? -7.941 30.875 -15.148 1 62.03 698 ALA B CA 1
ATOM 10562 C C . ALA B 1 698 ? -8.445 29.453 -15 1 62.03 698 ALA B C 1
ATOM 10564 O O . ALA B 1 698 ? -8.766 28.797 -15.992 1 62.03 698 ALA B O 1
ATOM 10565 N N . ASP B 1 699 ? -8.531 29.031 -13.805 1 61.59 699 ASP B N 1
ATOM 10566 C CA . ASP B 1 699 ? -8.969 27.656 -13.547 1 61.59 699 ASP B CA 1
ATOM 10567 C C . ASP B 1 699 ? -10.477 27.516 -13.773 1 61.59 699 ASP B C 1
ATOM 10569 O O . ASP B 1 699 ? -10.93 26.5 -14.297 1 61.59 699 ASP B O 1
ATOM 10573 N N . GLU B 1 700 ? -11.188 28.516 -13.477 1 62.72 700 GLU B N 1
ATOM 10574 C CA . GLU B 1 700 ? -12.641 28.406 -13.5 1 62.72 700 GLU B CA 1
ATOM 10575 C C . GLU B 1 700 ? -13.211 28.891 -14.828 1 62.72 700 GLU B C 1
ATOM 10577 O O . GLU B 1 700 ? -14.297 28.484 -15.234 1 62.72 700 GLU B O 1
ATOM 10582 N N . LEU B 1 701 ? -12.43 29.938 -15.375 1 60.28 701 LEU B N 1
ATOM 10583 C CA . LEU B 1 701 ? -12.898 30.453 -16.656 1 60.28 701 LEU B CA 1
ATOM 10584 C C . LEU B 1 701 ? -11.977 30.016 -17.797 1 60.28 701 LEU B C 1
ATOM 10586 O O . LEU B 1 701 ? -10.883 30.562 -17.969 1 60.28 701 LEU B O 1
ATOM 10590 N N . PRO B 1 702 ? -12.086 28.719 -18.312 1 53.41 702 PRO B N 1
ATOM 10591 C CA . PRO B 1 702 ? -11.211 28.297 -19.422 1 53.41 702 PRO B CA 1
ATOM 10592 C C . PRO B 1 702 ? -11.227 29.281 -20.578 1 53.41 702 PRO B C 1
ATOM 10594 O O . PRO B 1 702 ? -12.234 29.953 -20.812 1 53.41 702 PRO B O 1
#

Nearest PDB structures (foldseek):
  7n7p-assembly1_B  TM=3.733E-01  e=6.392E-01  Homo sapiens
  7n0k-assembly1_A  TM=4.088E-01  e=1.052E+00  Mus musculus
  7n0l-assembly1_B  TM=3.546E-01  e=1.444E+00  Mus musculus
  7f3t-assembly1_A  TM=5.080E-01  e=5.613E+00  Homo sapiens
  7n7p-assembly1_B  TM=4.301E-01  e=9.135E-01  Homo sapiens

Secondary structure (DSSP, 8-state):
----EEEPPP-TTS---HHHHHHHHHHHHHTTT-HHHHHHHHH-S-HHHHHHHHHHHHHHHHTT-HHHHHHHHHHHHHHHHHHSEEEETTEEEEHHHHHHH--S---EEEEEE-------S-EEEETTEEEETHHHHHHHHHHHHHTSS-HHHHHHHHHHHH-GGGG--TT-EEEEETTT-TT--HHHHHHTT-EEEEE--S-HHHHHHHHHHHHHSSSEEEEEESS---SHHHHHHHB---TTT-HHHHHHHHHHHTTT-SSEEEEE----SHHHHHHHHHHHHHHHHHHHHHSSSPPEEEEEE-SSSEEE--HHHHHHHHHHHHT--HHHHHHHHHHGGGT----B------TTPPPEEE---GGG-HHHHHHHHHHHHHHHHHHHTT--EEEEEPPPB--HHHHTSHHHHHHHHHGGGSTT---B-HHHHHHHHHHHHHHHHH-TTSTTSTTS--SSTTHHHHTT---TTTTTSSB-GGGHHHHHHHHHIIIIIIHHHHHHHHHHHHHHHHHHHHHHHHHT-HHHHHHHHHHHHHHTHHHHHHHHTTSSSS-HHHHHHHHHHHHHHHHHHHH--SHHHHHHHHHHHHHHHHHHHHHHHHHHHHHHHHHTT---HHHHHHHTTTHHHHHHHHHHHHHHHHHHHHHHHHHHHHHT--TTSTTSHHHHHHHHHHHHHHHHHHHHHHHHHHHHHHHHHHHH--/----EEEPPP-TTS---HHHHHHHHHHHHHHTT-HHHHHHHHH-S-HHHHHHHHHHHHHHHHTT-HHHHHHHHHHHHHHHHHHSEEEETTEEEEHHHHHHH--S---EEEEEE-------S-EEEETTEEEETHHHHHHHHHHHHHTSS-HHHHHHHHHHHH-GGGG--TT-EEEEETTT-TT--HHHHHHTT-EEEEE--S-HHHHHHHHHHHHHSSSEEEEEESS---SHHHHHHHB---TTT-HHHHHHHHHHHTTT-SSEEEEE----SHHHHHHHHHHHHHHHHHHHHHSSSPPEEEEEE-SSSEEE--HHHHHHHHHHHHT--HHHHHHHHHHGGGT----B------TTPPPEEE---GGG-HHHHHHHHHHHHHHHHHHHTT--EEEEEPPPB--HHHHTSHHHHHHHHHGGGSTT---B-HHHHHHHHHHHHHHHHH-TTSTTSTTS--SSTTHHHHTT---TTTTTSSB-GGGHHHHHHHHHIIIIIIHHHHHHHHHHHHHHHHHHHHHHHHHT-HHHHHHHHHHHHHHTHHHHHHHHTTSSSS-HHHHHHHHHHHHHHHHHHHH--SHHHHHHHHHHHHHHHHHHHHHHHHHHHHHHHHHTT---HHHHHHHTTTHHHHHHHHHHHHHHHHHHHHHHHHHHHHTT--TTSTTSHHHHHHHHHHHHHHHHHHHHHHHHHHHHHHHHHHHH--

Foldseek 3Di:
DPDAFKAAAQDPVRDRDPQVLLLVLLLQLCVVQDVVLNVVSVPDPCCWQPVQVSQLVLQQSQQQAQVSVLSSLCRSLVSQQQGIWHDDDPDIHRNVVVLVPDQPAAFDKDKAAADADADQFFWFDAPNDIAAQVRQLVVLVVCVVQQQFDPLLSVLSNVRRPDRVLLQALLAEEEEDCLPFLLHLNLVCQQSAYHYEYADAQDLVSQLVSNVSNHHHRYMYMWTFHDDDDDSNVCSNGTHDDLRNCLSHHLNHCCVVCAPRAEYEYEYRDADADLVLQRSLSSSLSSLVVCCVPHPHRYAYEYEAELQGKAQADPVLQVLLQVLLVVQDPVLQVVLVVCVVVVQHWAFFHFDDDDSGGTITRQHQSVSTSSVHSSNVSVVSSLLNSLVVQHQYHYAYFEAEPDPVQVVPVLSVLLQQQCVSQPPAHYGYSRNRSSSSVSSVSSSSPPCCFLSGSPHDDRGSSCSHNRSHSHRCCSNTGTRNNRSSVVSSVNSCCLPPVLLVVLLVLLVVQLVLLVVLLVCCVPPNLVRSLVSQLVSLVVLVVVLVCVVVPSDVDHSVVSCVVSLLVNQLSLQLVVQDDPQLCVQLRVLSSQQSNLVSVLSNLVSVCSNQVSVVHDDVVSLCCNLPVCVPSVVSNVSSSLSSLVSSLVVLVVCVVVCVDCPRSHNVVSVCCVVVNSVVVVVVCVVCVCVVVVVRVVVCVVVPD/DPDAFKAAAQDPVRDRDPQVLLLVLLLQLCVVQDVVLNVVSVPDPCCWQPVQVSQLVLQQSQQQAQVSVLSSLCRSLVSQQQGIWHDDDPDIHRNVVVLVPDQPAAFDKDKAAADADADQFFWFDAPNDIAAQVRQLVVLVVCVVQQQFDPLLSVLSNVRRPDRVLLQALLAEEEEDCLPFLLHLNLVCQQSAYHYEYADAQDLVSQLVSLVSNHHHRYMYMWTFHDDDDDSNVCSNGTHDDLRNQLSHHLNHCCVVCAPRAEYEYEYRDADADLVLQRSLSSSLSSLVVCCVPHPHRYEYEYEAELQGKAQADPVLQVLLQVLLVVQDPVLQVVLVVCVVVVQHWAFFHFDDDDSGGTITRQHQSVSTSSVHSSNVSVVSSLLNSLVVFHQYHYAYFEAEPDPVQVVPVLSVLLQQQCVSQPPAHYGYSSNRSSSSVSSVSSSSPPCCFLSGSPHDDRGSSCSHNRSHSHRNCSNTGTRNNRSSVVSSVNSCCLPPVLLVVLLVLLVVLLVLLVVLLVCCVPPNLVRSLVSQLVSLVVLVVVLVCVVVPSDVDHSVVSCVVSLLVNQLSLQLVVQDDPQLCVQLRVLSSQQSNLVSVLSNLVSVCSNQVSVVHDDVVSLCCNLPVCVPSVVSNVSSSLSSLVSSLVVLVVCVVVCVDCPRSNNVVSVCCVVVPSVVVVVVCVVCVCVVVVVRVVVCVVVPD

Organism: NCBI:txid2562239

Sequence (1404 aa):
MAATGLNFPLDAKGERSTTGLNQGAFAAAVKAHSKEAFEAVEAERKWRFGYARHVVRQAQLASTAPEAALGIAKDGLGYLHSTMEFCRGEESMPLKQAMDKFKDGSFETFEVQGTGGKAEGLEVPYKGKVLRGEEVTAQAHLWLQRGVIELDTAAALCKVAETPDWTDLSDHTFVLFGAGSAMGPFPLLMALGAHVVALDLPRPQIWARLLKEAKGARGKLTAPVKTKVSDLDKAAEGAGCDLLQQTPEVRNWLRTVLKGKKKVVLGAYCYADGPLFVRVSMAMDAIIADLVEHLEAKPAVAYLCTPTDAHLCTPSSKLAAAENLRRAPAWQGLLGAGLKFAKMGLAPNRVKEEGASLPVCDAIVKEQGPNYCLAKRLQHWRAVLCRAAGCVVSSNVAPATATASVVSNKSFALAYKGMHHFKPMEVFQGETSNAVMLALLVNDLRNPLSAGQPSTALKNPMQLFSATAFHGGAWRTGYKFGTIGPCSAVAYIVASIIVPSWLVLYSSIQFFAWSWALFMVATQGAAAAEDTISIFTYLQLLEVLHAALGMVPSNPLTTAMQISSRVGLVQIVACARSASSWAAMLPWMTLFMVAWSITEVIRYLYYALNTAGVNLPPLTWLRYSTFLALYPLGVAGELGAVYSAMPELTQKAAEGCGLLHACAIVPAATQRLGFAGLLLVYVLCFPMLFGAWPKSRADELPMAATGLNFPLDAKGERSTTGLNQGAFAAAVKAHSKEAFEAVEAERKWRFGYARHVVRQAQLASTAPEAALGIAKDGLGYLHSTMEFCRGEESMPLKQAMDKFKDGSFETFEVQGTGGKAEGLEVPYKGKVLRGEEVTAQAHLWLQRGVIELDTAAALCKVAETPDWTDLSDHTFVLFGAGSAMGPFPLLMALGAHVVALDLPRPQIWARLLKEAKGARGKLTAPVKTKVSDLDKAAEGAGCDLLQQTPEVRNWLRTVLKGKKKVVLGAYCYADGPLFVRVSMAMDAIIADLVEHLEAKPAVAYLCTPTDAHLCTPSSKLAAAENLRRAPAWQGLLGAGLKFAKMGLAPNRVKEEGASLPVCDAIVKEQGPNYCLAKRLQHWRAVLCRAAGCVVSSNVAPATATASVVSNKSFALAYKGMHHFKPMEVFQGETSNAVMLALLVNDLRNPLSAGQPSTALKNPMQLFSATAFHGGAWRTGYKFGTIGPCSAVAYIVASIIVPSWLVLYSSIQFFAWSWALFMVATQGAAAAEDTISIFTYLQLLEVLHAALGMVPSNPLTTAMQISSRVGLVQIVACARSASSWAAMLPWMTLFMVAWSITEVIRYLYYALNTAGVNLPPLTWLRYSTFLALYPLGVAGELGAVYSAMPELTQKAAEGCGLLHACAIVPAATQRLGFAGLLLVYVLCFPMLFGAWPKSRADELP

InterPro domains:
  IPR007482 Protein-tyrosine phosphatase-like, PTPLA [PF04387] (539-698)
  IPR007482 Protein-tyrosine phosphatase-like, PTPLA [PTHR11035] (501-695)

Radius of gyration: 39.26 Å; Cα contacts (8 Å, |Δi|>4): 2634; chains: 2; bounding box: 106×109×84 Å